Protein AF-A0A8H7HMQ0-F1 (afdb_monomer)

Sequence (942 aa):
MRFLNAALCATAIYTVPTLGSVIRTPSQYTGTKIIRIPTGGQVQTDQLLNMIDTLGIPTWTDVHIPYSHMDVQVSKDCLSEFRNGLRKINPELNSQLTVIHEDLAVSLAKEAEGMNTLYRRGPEGLANDEWFNSYHVYTDHLQFLQDLASTFPNNAKVVTSDNSYEGRPITGINIYGSSGSGAKPAVIFHGTVHAREWISTMVTEQIAYSLLSNYTTSPTIKSYVDKYDFYIFPVVNPDGFVYTQSDPDNRFLRKNRQPPPSNSSCYGRDINRNWEWQWGTGGSSPDPCEEDYHGISAGDSPEFKGLSVFLDARANSDAGTILYMDFHAKGLLFMSPYGYSNTEIAPDRAEHRKMEQGFAAAFKAPYNNTLTIGPIYQTIYQASGTSVDYAYGHSNIKYSFAIELRGVMSLSGFILPPHEIRPSGIEVYEGRSTRKSVKARPLDGAQLTGLAKLKTRYAYRRSFVNTNYAWINQCDKAYSIFRTGVGAKLIWKDLSGLLMSTSCSGSPWSAHNLQIDTPAYKRPSSNCANKKGAKVSSPPLPRHYHSSSIKADSAGDIFVFGGRIEYQLKNDTWAIRLSRNSDIRLKPKESSTSLRATARLLDATGKVPSPRWGHASALAGKRLIVWGGNTSLGREFKDTSQASTVTHVWANLDVQPAPYARSRHAVCMCGNKFVVFGGWDGGLYFSNDMWSFDLDLLAQGIPKWERIEVAQGSRSPPKRGGHGMVSYENKLYMFGGNDDFGKFGDTWCFDMATRVWTELKPASPTPSRRSQHALSLVGDEVYMFGGHGDNGRLGDTWSFGMSDQTWRILSDTKSQPSPREKHTVASVGDLMVIFGGRGDDWDQTGKMTLVHVLDTKLVRIDPLNNKEAAVGHPPILNTGQLYSRSTKDLPTGEEIQRPERPISAAFSKDTNSPSFHKHGIDGSMSSELGVKYSKTYQVRSP

Nearest PDB structures (foldseek):
  6f75-assembly1_A  TM=8.905E-01  e=6.698E-25  Thermoactinomyces vulgaris
  6f79-assembly1_A  TM=8.674E-01  e=3.213E-25  Thermoactinomyces vulgaris
  8qvo-assembly1_A  TM=8.662E-01  e=5.722E-25  Thermoactinomyces vulgaris
  2c1c-assembly2_B  TM=9.142E-01  e=1.643E-23  Helicoverpa zea
  7aqp-assembly1_A  TM=8.600E-01  e=4.889E-25  Thermoactinomyces vulgaris

Radius of gyration: 36.23 Å; Cα contacts (8 Å, |Δi|>4): 1878; chains: 1; bounding box: 106×125×103 Å

Secondary structure (DSSP, 8-state):
--------------------------GGGTT-EEEEEE--SHHHHHHHHHHHHHTTPPBS-S---TTSEEEEEE-TTTHHHHHHHHHHH-TTHHHH-EEEES-HHHHHHHHTGGGGS-----GGG---GGGGGS---HHHHHHHHHHHHHHSTTTEEEEEEEE-TTS-EEEEEEE--TT-TTSS-EEEEEE-SSTT-THHHHHHHHHHHHHHHTTTT-HHHHHHHTT-EEEEES-S-HHHHHHHHH-TT-TT--S--PPPPTT-------GGG--STTTTSSSSBS-TTSTTB--SSTT-SHHHHHHHHHHHHHHTSTT-EEEEEEEE-SSSEEEES-SS-SS---TTHHHHHHHHHHHHHHHHHHH----EEEEHHHHT----S-HHHHHHHTS--SEEEEEE-S-SSSTTTT---GGGHHHHHHHHHHHT--TTS-------S-------------------------------SSSSSS-------------TTS-SS------SEEEEEEEE-----PPPPS--S--PPPPPPP-S-S-BS-EE-SB--TT-EEEEEEEEETTEEEEEEEEEEEEEGGGS---S------EEEEEEEE--EESPPPS-BS-EEEEETTEEEEE--B-TTSPBP--EEEEETTT-EEEE---SS-PPP-BS-EEEEETTEEEEE--B-SSS-B---EEEEEHHHHHTT---EEE-PPPTTPPPPPS-BS-EEEEETTEEEEE--B-SS-B---EEEEETTTTEEEEE-PPSS-PPS-BS-EEEEETTEEEEEEEEETTEEEEEEEEEETTT--EEEEPP-TTPPPSEEEEEEEEETTEEEEEEEEETTTTSTTGGGEEEEEEGGG----TTHHHHTTSPPPPS------------------------------------------------------------------

pLDDT: mean 74.84, std 26.29, range [21.14, 98.75]

Solvent-accessible surface area (backbone atoms only — not comparable to full-atom values): 53943 Å² total; per-residue (Å²): 134,89,78,92,76,90,77,85,81,77,79,76,77,76,76,70,80,85,68,80,68,71,77,60,67,25,73,87,31,54,56,14,24,32,37,34,39,70,23,38,55,61,71,50,30,54,53,49,49,55,52,33,61,73,68,69,45,50,70,76,50,96,65,86,46,60,70,47,45,42,34,32,49,40,40,57,84,48,44,65,58,52,56,50,51,38,41,72,78,38,72,64,48,72,83,62,52,39,67,49,28,80,33,39,22,62,54,51,47,61,44,46,53,42,45,71,47,79,83,78,60,33,84,96,60,26,60,54,78,73,62,52,60,40,48,70,48,70,72,50,55,56,48,44,48,49,22,43,18,66,69,34,65,85,35,30,41,71,43,67,55,39,43,32,75,90,65,49,70,30,43,28,40,37,36,23,23,92,79,46,80,74,66,31,31,25,36,40,38,39,10,15,52,40,18,30,21,57,65,18,28,55,29,48,46,45,49,55,51,52,51,58,78,29,36,88,78,30,73,69,44,29,57,46,35,58,56,26,21,37,36,40,25,28,41,50,21,55,56,14,33,44,42,27,66,73,35,56,90,36,43,74,40,42,26,38,70,41,76,39,57,97,90,54,84,34,58,22,31,17,54,64,17,16,28,61,46,63,41,74,73,34,61,47,37,87,48,50,76,47,77,44,6,23,52,96,42,66,45,68,47,47,42,47,50,20,49,50,54,46,50,40,57,42,33,74,35,98,45,24,40,54,37,39,37,45,36,39,49,58,55,33,32,36,27,32,53,32,20,57,40,88,83,62,72,50,93,58,45,76,56,52,52,53,50,41,54,38,26,36,54,32,26,19,66,81,77,68,52,72,51,52,67,41,31,28,20,87,64,77,47,52,31,8,2,23,62,42,40,23,38,35,75,70,48,61,18,83,43,27,28,40,36,22,36,76,24,76,84,50,71,40,46,70,60,62,54,35,78,52,43,48,59,53,25,50,24,53,58,42,16,68,64,54,83,84,82,74,84,76,75,80,85,74,94,80,80,90,80,80,92,75,81,87,85,84,85,89,84,86,86,88,86,90,81,90,86,80,92,88,82,84,88,70,100,73,80,90,81,78,89,86,79,84,82,90,81,81,88,82,84,84,93,81,65,89,83,79,80,86,85,80,79,85,80,73,60,36,36,41,73,31,67,59,40,74,60,74,81,86,77,77,79,78,76,92,77,80,90,88,74,85,79,79,84,81,81,75,72,87,47,52,28,26,33,36,24,42,20,40,50,34,47,98,86,42,38,29,44,34,41,36,6,31,44,92,92,44,62,31,54,58,39,35,37,37,33,71,43,50,58,89,80,51,99,64,84,96,80,76,98,54,88,57,72,43,38,36,35,30,76,49,77,72,37,76,53,62,66,74,41,23,29,30,28,31,33,37,62,56,89,62,30,41,38,38,41,40,5,29,36,97,71,64,50,50,34,60,54,43,32,38,27,33,72,82,75,32,41,23,41,66,65,78,52,80,67,59,72,77,41,24,21,32,35,28,48,33,60,47,83,64,27,45,34,39,41,37,6,29,48,79,73,93,45,53,31,60,59,37,34,32,36,41,49,65,39,39,74,73,72,54,62,49,52,43,75,57,72,67,33,88,90,50,60,73,73,75,46,23,22,26,29,29,44,45,53,58,81,66,29,39,41,35,42,39,4,29,52,98,87,49,61,30,53,55,37,38,36,35,34,70,86,72,31,38,46,43,78,53,82,52,60,78,59,66,71,74,36,23,22,31,30,29,44,30,65,44,89,68,32,37,37,36,45,38,3,36,40,92,92,42,65,28,50,60,38,38,37,32,36,68,89,78,54,36,45,42,78,55,77,96,48,71,59,60,67,67,29,23,24,35,34,41,34,25,21,53,77,63,29,44,37,36,40,47,24,56,38,82,52,71,87,43,88,75,65,45,40,37,37,33,37,36,38,56,88,59,59,73,84,62,84,68,58,71,66,51,81,82,55,81,84,84,83,93,84,84,89,83,85,85,87,86,84,84,92,81,90,83,88,88,88,82,91,82,84,84,83,83,89,83,93,84,88,87,86,90,86,87,84,85,88,84,90,84,90,88,88,88,88,88,90,84,85,90,84,86,85,88,83,88,86,86,84,87,84,80,92,78,80,135

Structure (mmCIF, N/CA/C/O backbone):
data_AF-A0A8H7HMQ0-F1
#
_entry.id   AF-A0A8H7HMQ0-F1
#
loop_
_atom_site.group_PDB
_atom_site.id
_atom_site.type_symbol
_atom_site.label_atom_id
_atom_site.label_alt_id
_atom_site.label_comp_id
_atom_site.label_asym_id
_atom_site.label_entity_id
_atom_site.label_seq_id
_atom_site.pdbx_PDB_ins_code
_atom_site.Cartn_x
_atom_site.Cartn_y
_atom_site.Cartn_z
_atom_site.occupancy
_atom_site.B_iso_or_equiv
_atom_site.auth_seq_id
_atom_site.auth_comp_id
_atom_site.auth_asym_id
_atom_site.auth_atom_id
_atom_site.pdbx_PDB_model_num
ATOM 1 N N . MET A 1 1 ? 41.394 -40.317 -41.279 1.00 34.22 1 MET A N 1
ATOM 2 C CA . MET A 1 1 ? 39.971 -39.926 -41.169 1.00 34.22 1 MET A CA 1
ATOM 3 C C . MET A 1 1 ? 39.272 -40.896 -40.229 1.00 34.22 1 MET A C 1
ATOM 5 O O . MET A 1 1 ? 39.436 -42.087 -40.429 1.00 34.22 1 MET A O 1
ATOM 9 N N . ARG A 1 2 ? 38.522 -40.358 -39.255 1.00 33.12 2 ARG A N 1
ATOM 10 C CA . ARG A 1 2 ? 37.438 -40.981 -38.465 1.00 33.12 2 ARG A CA 1
ATOM 11 C C . ARG A 1 2 ? 37.736 -42.318 -37.762 1.00 33.12 2 ARG A C 1
ATOM 13 O O . ARG A 1 2 ? 37.603 -43.374 -38.360 1.00 33.12 2 ARG A O 1
ATOM 20 N N . PHE A 1 3 ? 37.975 -42.248 -36.452 1.00 24.20 3 PHE A N 1
ATOM 21 C CA . PHE A 1 3 ? 37.688 -43.350 -35.534 1.00 24.20 3 PHE A CA 1
ATOM 22 C C . PHE A 1 3 ? 36.674 -42.882 -34.488 1.00 24.20 3 PHE A C 1
ATOM 24 O O . PHE A 1 3 ? 36.915 -41.909 -33.776 1.00 24.20 3 PHE A O 1
ATOM 31 N N . LEU A 1 4 ? 35.531 -43.575 -34.448 1.00 31.23 4 LEU A N 1
ATOM 32 C CA . LEU A 1 4 ? 34.653 -43.628 -33.287 1.00 31.23 4 LEU A CA 1
ATOM 33 C C . LEU A 1 4 ? 35.453 -44.203 -32.116 1.00 31.23 4 LEU A C 1
ATOM 35 O O . LEU A 1 4 ? 36.065 -45.257 -32.267 1.00 31.23 4 LEU A O 1
ATOM 39 N N . ASN A 1 5 ? 35.382 -43.561 -30.954 1.00 27.08 5 ASN A N 1
ATOM 40 C CA . ASN A 1 5 ? 35.508 -44.256 -29.683 1.00 27.08 5 ASN A CA 1
ATOM 41 C C . ASN A 1 5 ? 34.642 -43.578 -28.624 1.00 27.08 5 ASN A C 1
ATOM 43 O O . ASN A 1 5 ? 34.482 -42.359 -28.597 1.00 27.08 5 ASN A O 1
ATOM 47 N N . ALA A 1 6 ? 34.039 -44.444 -27.820 1.00 28.39 6 ALA A N 1
ATOM 48 C CA . ALA A 1 6 ? 33.021 -44.189 -26.825 1.00 28.39 6 ALA A CA 1
ATOM 49 C C . ALA A 1 6 ? 33.441 -43.153 -25.772 1.00 28.39 6 ALA A C 1
ATOM 51 O O . ALA A 1 6 ? 34.516 -43.254 -25.185 1.00 28.39 6 ALA A O 1
ATOM 52 N N . ALA A 1 7 ? 32.540 -42.217 -25.475 1.00 25.39 7 ALA A N 1
ATOM 53 C CA . ALA A 1 7 ? 32.564 -41.452 -24.238 1.00 25.39 7 ALA A CA 1
ATOM 54 C C . ALA A 1 7 ? 31.470 -42.011 -23.321 1.00 25.39 7 ALA A C 1
ATOM 56 O O . ALA A 1 7 ? 30.291 -42.015 -23.675 1.00 25.39 7 ALA A O 1
ATOM 57 N N . LEU A 1 8 ? 31.886 -42.521 -22.160 1.00 24.23 8 LEU A N 1
ATOM 58 C CA . LEU A 1 8 ? 31.002 -42.887 -21.062 1.00 24.23 8 LEU A CA 1
ATOM 59 C C . LEU A 1 8 ? 30.162 -41.665 -20.658 1.00 24.23 8 LEU A C 1
ATOM 61 O O . LEU A 1 8 ? 30.689 -40.707 -20.096 1.00 24.23 8 LEU A O 1
ATOM 65 N N . CYS A 1 9 ? 28.849 -41.722 -20.876 1.00 24.59 9 CYS A N 1
ATOM 66 C CA . CYS A 1 9 ? 27.910 -40.897 -20.125 1.00 24.59 9 CYS A CA 1
ATOM 67 C C . CYS A 1 9 ? 27.819 -41.466 -18.708 1.00 24.59 9 CYS A C 1
ATOM 69 O O . CYS A 1 9 ? 27.057 -42.394 -18.444 1.00 24.59 9 CYS A O 1
ATOM 71 N N . ALA A 1 10 ? 28.610 -40.912 -17.792 1.00 24.61 10 ALA A N 1
ATOM 72 C CA . ALA A 1 10 ? 28.327 -41.025 -16.373 1.00 24.61 10 ALA A CA 1
ATOM 73 C C . ALA A 1 10 ? 27.024 -40.260 -16.101 1.00 24.61 10 ALA A C 1
ATOM 75 O O . ALA A 1 10 ? 27.007 -39.034 -16.007 1.00 24.61 10 ALA A O 1
ATOM 76 N N . THR A 1 11 ? 25.915 -40.989 -16.006 1.00 25.70 11 THR A N 1
ATOM 77 C CA . THR A 1 11 ? 24.700 -40.517 -15.346 1.00 25.70 11 THR A CA 1
ATOM 78 C C . THR A 1 11 ? 25.031 -40.298 -13.874 1.00 25.70 11 THR A C 1
ATOM 80 O O . THR A 1 11 ? 24.868 -41.194 -13.046 1.00 25.70 11 THR A O 1
ATOM 83 N N . ALA A 1 12 ? 25.540 -39.112 -13.547 1.00 23.89 12 ALA A N 1
ATOM 84 C CA . ALA A 1 12 ? 25.489 -38.603 -12.191 1.00 23.89 12 ALA A CA 1
ATOM 85 C C . ALA A 1 12 ? 24.010 -38.367 -11.882 1.00 23.89 12 ALA A C 1
ATOM 87 O O . ALA A 1 12 ? 23.417 -37.366 -12.282 1.00 23.89 12 ALA A O 1
ATOM 88 N N . ILE A 1 13 ? 23.394 -39.347 -11.225 1.00 26.03 13 ILE A N 1
ATOM 89 C CA . ILE A 1 13 ? 22.149 -39.147 -10.500 1.00 26.03 13 ILE A CA 1
ATOM 90 C C . ILE A 1 13 ? 22.490 -38.098 -9.443 1.00 26.03 13 ILE A C 1
ATOM 92 O O . ILE A 1 13 ? 23.043 -38.418 -8.393 1.00 26.03 13 ILE A O 1
ATOM 96 N N . TYR A 1 14 ? 22.222 -36.829 -9.748 1.00 23.81 14 TYR A N 1
ATOM 97 C CA . TYR A 1 14 ? 22.119 -35.802 -8.729 1.00 23.81 14 TYR A CA 1
ATOM 98 C C . TYR A 1 14 ? 20.908 -36.180 -7.884 1.00 23.81 14 TYR A C 1
ATOM 100 O O . TYR A 1 14 ? 19.772 -35.813 -8.179 1.00 23.81 14 TYR A O 1
ATOM 108 N N . THR A 1 15 ? 21.142 -36.963 -6.836 1.00 22.69 15 THR A N 1
ATOM 109 C CA . THR A 1 15 ? 20.262 -36.968 -5.677 1.00 22.69 15 THR A CA 1
ATOM 110 C C . THR A 1 15 ? 20.334 -35.562 -5.101 1.00 22.69 15 THR A C 1
ATOM 112 O O . THR A 1 15 ? 21.220 -35.251 -4.306 1.00 22.69 15 THR A O 1
ATOM 115 N N . VAL A 1 16 ? 19.447 -34.684 -5.569 1.00 26.67 16 VAL A N 1
ATOM 116 C CA . VAL A 1 16 ? 19.147 -33.429 -4.888 1.00 26.67 16 VAL A CA 1
ATOM 117 C C . VAL A 1 16 ? 18.698 -33.844 -3.490 1.00 26.67 16 VAL A C 1
ATOM 119 O O . VAL A 1 16 ? 17.720 -34.591 -3.380 1.00 26.67 16 VAL A O 1
ATOM 122 N N . PRO A 1 17 ? 19.394 -33.448 -2.414 1.00 25.19 17 PRO A N 1
ATOM 123 C CA . PRO A 1 17 ? 18.838 -33.633 -1.094 1.00 25.19 17 PRO A CA 1
ATOM 124 C C . PRO A 1 17 ? 17.584 -32.765 -1.067 1.00 25.19 17 PRO A C 1
ATOM 126 O O . PRO A 1 17 ? 17.675 -31.539 -1.062 1.00 25.19 17 PRO A O 1
ATOM 129 N N . THR A 1 18 ? 16.404 -33.382 -1.073 1.00 32.31 18 THR A N 1
ATOM 130 C CA . THR A 1 18 ? 15.164 -32.725 -0.661 1.00 32.31 18 THR A CA 1
ATOM 131 C C . THR A 1 18 ? 15.255 -32.488 0.843 1.00 32.31 18 THR A C 1
ATOM 133 O O . THR A 1 18 ? 14.614 -33.162 1.646 1.00 32.31 18 THR A O 1
ATOM 136 N N . LEU A 1 19 ? 16.117 -31.557 1.240 1.00 33.91 19 LEU A N 1
ATOM 137 C CA . LEU A 1 19 ? 15.997 -30.869 2.506 1.00 33.91 19 LEU A CA 1
ATOM 138 C C . LEU A 1 19 ? 14.960 -29.785 2.255 1.00 33.91 19 LEU A C 1
ATOM 140 O O . LEU A 1 19 ? 15.285 -28.711 1.761 1.00 33.91 19 LEU A O 1
ATOM 144 N N . GLY A 1 20 ? 13.700 -30.088 2.567 1.00 32.62 20 GLY A N 1
ATOM 145 C CA . GLY A 1 20 ? 12.748 -29.031 2.873 1.00 32.62 20 GLY A CA 1
ATOM 146 C C . GLY A 1 20 ? 13.350 -28.229 4.020 1.00 32.62 20 GLY A C 1
ATOM 147 O O . GLY A 1 20 ? 13.344 -28.682 5.166 1.00 32.62 20 GLY A O 1
ATOM 148 N N . SER A 1 21 ? 13.974 -27.096 3.701 1.00 37.66 21 SER A N 1
ATOM 149 C CA . SER A 1 21 ? 14.486 -26.177 4.701 1.00 37.66 21 SER A CA 1
ATOM 150 C C . SER A 1 21 ? 13.273 -25.578 5.387 1.00 37.66 21 SER A C 1
ATOM 152 O O . SER A 1 21 ? 12.648 -24.655 4.876 1.00 37.66 21 SER A O 1
ATOM 154 N N . VAL A 1 22 ? 12.909 -26.136 6.538 1.00 41.00 22 VAL A N 1
ATOM 155 C CA . VAL A 1 22 ? 12.040 -25.441 7.481 1.00 41.00 22 VAL A CA 1
ATOM 156 C C . VAL A 1 22 ? 12.747 -24.126 7.782 1.00 41.00 22 VAL A C 1
ATOM 158 O O . VAL A 1 22 ? 13.817 -24.151 8.400 1.00 41.00 22 VAL A O 1
ATOM 161 N N . ILE A 1 23 ? 12.199 -23.003 7.312 1.00 47.91 23 ILE A N 1
ATOM 162 C CA . ILE A 1 23 ? 12.703 -21.682 7.689 1.00 47.91 23 ILE A CA 1
ATOM 163 C C . ILE A 1 23 ? 12.546 -21.606 9.205 1.00 47.91 23 ILE A C 1
ATOM 165 O O . ILE A 1 23 ? 11.438 -21.540 9.740 1.00 47.91 23 ILE A O 1
ATOM 169 N N . ARG A 1 24 ? 13.669 -21.738 9.915 1.00 48.53 24 ARG A N 1
ATOM 170 C CA . ARG A 1 24 ? 13.693 -21.663 11.372 1.00 48.53 24 ARG A CA 1
ATOM 171 C C . ARG A 1 24 ? 13.372 -20.229 11.759 1.00 48.53 24 ARG A C 1
ATOM 173 O O . ARG A 1 24 ? 13.929 -19.298 11.184 1.00 48.53 24 ARG A O 1
ATOM 180 N N . THR A 1 25 ? 12.504 -20.051 12.750 1.00 52.12 25 THR A N 1
ATOM 181 C CA . THR A 1 25 ? 12.279 -18.745 13.371 1.00 52.12 25 THR A CA 1
ATOM 182 C C . THR A 1 25 ? 13.637 -18.189 13.808 1.00 52.12 25 THR A C 1
ATOM 184 O O . THR A 1 25 ? 14.326 -18.879 14.567 1.00 52.12 25 THR A O 1
ATOM 187 N N . PRO A 1 26 ? 14.056 -16.997 13.349 1.00 57.34 26 PRO A N 1
ATOM 188 C CA . PRO A 1 26 ? 15.367 -16.470 13.703 1.00 57.34 26 PRO A CA 1
ATOM 189 C C . PRO A 1 26 ? 15.448 -16.235 15.207 1.00 57.34 26 PRO A C 1
ATOM 191 O O . PRO A 1 26 ? 14.789 -15.340 15.747 1.00 57.34 26 PRO A O 1
ATOM 194 N N . SER A 1 27 ? 16.228 -17.053 15.914 1.00 62.81 27 SER A N 1
ATOM 195 C CA . SER A 1 27 ? 16.289 -16.986 17.375 1.00 62.81 27 SER A CA 1
ATOM 196 C C . SER A 1 27 ? 16.780 -15.622 17.857 1.00 62.81 27 SER A C 1
ATOM 198 O O . SER A 1 27 ? 16.290 -15.143 18.879 1.00 62.81 27 SER A O 1
ATOM 200 N N . GLN A 1 28 ? 17.658 -14.952 17.098 1.00 70.50 28 GLN A N 1
ATOM 201 C CA . GLN A 1 28 ? 18.218 -13.650 17.474 1.00 70.50 28 GLN A CA 1
ATOM 202 C C . GLN A 1 28 ? 17.205 -12.492 17.434 1.00 70.50 28 GLN A C 1
ATOM 204 O O . GLN A 1 28 ? 17.373 -11.487 18.122 1.00 70.50 28 GLN A O 1
ATOM 209 N N . TYR A 1 29 ? 16.139 -12.607 16.634 1.00 79.50 29 TYR A N 1
ATOM 210 C CA . TYR A 1 29 ? 15.118 -11.561 16.519 1.00 79.50 29 TYR A CA 1
ATOM 211 C C . TYR A 1 29 ? 13.955 -11.760 17.500 1.00 79.50 29 TYR A C 1
ATOM 213 O O . TYR A 1 29 ? 13.035 -10.940 17.536 1.00 79.50 29 TYR A O 1
ATOM 221 N N . THR A 1 30 ? 13.993 -12.821 18.312 1.00 83.88 30 THR A N 1
ATOM 222 C CA . THR A 1 30 ? 12.937 -13.136 19.282 1.00 83.88 30 THR A CA 1
ATOM 223 C C . THR A 1 30 ? 12.820 -12.023 20.320 1.00 83.88 30 THR A C 1
ATOM 225 O O . THR A 1 30 ? 13.771 -11.715 21.040 1.00 83.88 30 THR A O 1
ATOM 228 N N . GLY A 1 31 ? 11.642 -11.406 20.417 1.00 84.56 31 GLY A N 1
ATOM 229 C CA . GLY A 1 31 ? 11.401 -10.264 21.301 1.00 84.56 31 GLY A CA 1
ATOM 230 C C . GLY A 1 31 ? 12.084 -8.955 20.877 1.00 84.56 31 GLY A C 1
ATOM 231 O O . GLY A 1 31 ? 11.975 -7.967 21.608 1.00 84.56 31 GLY A O 1
ATOM 232 N N . THR A 1 32 ? 12.760 -8.921 19.723 1.00 88.00 32 THR A N 1
ATOM 233 C CA . THR A 1 32 ? 13.315 -7.694 19.136 1.00 88.00 32 THR A CA 1
ATOM 234 C C . THR A 1 32 ? 12.189 -6.841 18.570 1.00 88.00 32 THR A C 1
ATOM 236 O O . THR A 1 32 ? 11.310 -7.334 17.861 1.00 88.00 32 THR A O 1
ATOM 239 N N . LYS A 1 33 ? 12.219 -5.545 18.881 1.00 90.06 33 LYS A N 1
ATOM 240 C CA . LYS A 1 33 ? 11.223 -4.567 18.453 1.00 90.06 33 LYS A CA 1
ATOM 241 C C . LYS A 1 33 ? 11.795 -3.645 17.401 1.00 90.06 33 LYS A C 1
ATOM 243 O O . LYS A 1 33 ? 12.885 -3.118 17.587 1.00 90.06 33 LYS A O 1
ATOM 248 N N . ILE A 1 34 ? 11.013 -3.350 16.371 1.00 86.06 34 ILE A N 1
ATOM 249 C CA . ILE A 1 34 ? 11.280 -2.169 15.546 1.00 86.06 34 ILE A CA 1
ATOM 250 C C . ILE A 1 34 ? 10.460 -1.022 16.117 1.00 86.06 34 ILE A C 1
ATOM 252 O O . ILE A 1 34 ? 9.240 -1.134 16.251 1.00 86.06 34 ILE A O 1
ATOM 256 N N . ILE A 1 35 ? 11.123 0.060 16.511 1.00 86.88 35 ILE A N 1
ATOM 257 C CA . ILE A 1 35 ? 10.513 1.194 17.201 1.00 86.88 35 ILE A CA 1
ATOM 258 C C . ILE A 1 35 ? 10.805 2.465 16.419 1.00 86.88 35 ILE A C 1
ATOM 260 O O . ILE A 1 35 ? 11.952 2.801 16.166 1.00 86.88 35 ILE A O 1
ATOM 264 N N . ARG A 1 36 ? 9.752 3.206 16.103 1.00 87.00 36 ARG A N 1
ATOM 265 C CA . ARG A 1 36 ? 9.817 4.547 15.543 1.00 87.00 36 ARG A CA 1
ATOM 266 C C . ARG A 1 36 ? 9.815 5.594 16.647 1.00 87.00 36 ARG A C 1
ATOM 268 O O . ARG A 1 36 ? 8.894 5.644 17.471 1.00 87.00 36 ARG A O 1
ATOM 275 N N . ILE A 1 37 ? 10.835 6.441 16.627 1.00 88.81 37 ILE A N 1
ATOM 276 C CA . ILE A 1 37 ? 11.082 7.533 17.566 1.00 88.81 37 ILE A CA 1
ATOM 277 C C . ILE A 1 37 ? 10.891 8.862 16.824 1.00 88.81 37 ILE A C 1
ATOM 279 O O . ILE A 1 37 ? 11.481 9.036 15.759 1.00 88.81 37 ILE A O 1
ATOM 283 N N . PRO A 1 38 ? 10.112 9.823 17.344 1.00 85.94 38 PRO A N 1
ATOM 284 C CA . PRO A 1 38 ? 10.069 11.168 16.775 1.00 85.94 38 PRO A CA 1
ATOM 285 C C . PRO A 1 38 ? 11.390 11.908 17.039 1.00 85.94 38 PRO A C 1
ATOM 287 O O . PRO A 1 38 ? 11.837 12.006 18.182 1.00 85.94 38 PRO A O 1
ATOM 290 N N . THR A 1 39 ? 12.006 12.460 15.992 1.00 76.56 39 THR A N 1
ATOM 291 C CA . THR A 1 39 ? 13.347 13.072 16.072 1.00 76.56 39 THR A CA 1
ATOM 292 C C . THR A 1 39 ? 13.342 14.440 16.755 1.00 76.56 39 THR A C 1
ATOM 294 O O . THR A 1 39 ? 14.289 14.772 17.461 1.00 76.56 39 THR A O 1
ATOM 297 N N . GLY A 1 40 ? 12.243 15.202 16.659 1.00 83.94 40 GLY A N 1
ATOM 298 C CA . GLY A 1 40 ? 12.153 16.561 17.216 1.00 83.94 40 GLY A CA 1
ATOM 299 C C . GLY A 1 40 ? 13.119 17.535 16.528 1.00 83.94 40 GLY A C 1
ATOM 300 O O . GLY A 1 40 ? 13.543 17.288 15.411 1.00 83.94 40 GLY A O 1
ATOM 301 N N . GLY A 1 41 ? 13.470 18.661 17.155 1.00 77.56 41 GLY A N 1
ATOM 302 C CA . GLY A 1 41 ? 14.451 19.591 16.566 1.00 77.56 41 GLY A CA 1
ATOM 303 C C . GLY A 1 41 ? 15.853 18.978 16.413 1.00 77.56 41 GLY A C 1
ATOM 304 O O . GLY A 1 41 ? 16.124 17.906 16.954 1.00 77.56 41 GLY A O 1
ATOM 305 N N . GLN A 1 42 ? 16.762 19.679 15.721 1.00 77.06 42 GLN A N 1
ATOM 306 C CA . GLN A 1 42 ? 18.119 19.185 15.423 1.00 77.06 42 GLN A CA 1
ATOM 307 C C . GLN A 1 42 ? 18.854 18.673 16.672 1.00 77.06 42 GLN A C 1
ATOM 309 O O . GLN A 1 42 ? 19.323 17.547 16.683 1.00 77.06 42 GLN A O 1
ATOM 314 N N . VAL A 1 43 ? 18.836 19.438 17.768 1.00 86.81 43 VAL A N 1
ATOM 315 C CA . VAL A 1 43 ? 19.502 19.054 19.027 1.00 86.81 43 VAL A CA 1
ATOM 316 C C . VAL A 1 43 ? 18.989 17.718 19.579 1.00 86.81 43 VAL A C 1
ATOM 318 O O . VAL A 1 43 ? 19.781 16.890 20.013 1.00 86.81 43 VAL A O 1
ATOM 321 N N . GLN A 1 44 ? 17.671 17.484 19.552 1.00 90.50 44 GLN A N 1
ATOM 322 C CA . GLN A 1 44 ? 17.106 16.211 20.012 1.00 90.50 44 GLN A CA 1
ATOM 323 C C . GLN A 1 44 ? 17.477 15.075 19.050 1.00 90.50 44 GLN A C 1
ATOM 325 O O . GLN A 1 44 ? 17.749 13.964 19.496 1.00 90.50 44 GLN A O 1
ATOM 330 N N . THR A 1 45 ? 17.517 15.364 17.747 1.00 79.06 45 THR A N 1
ATOM 331 C CA . THR A 1 45 ? 17.925 14.406 16.711 1.00 79.06 45 THR A CA 1
ATOM 332 C C . THR A 1 45 ? 19.363 13.944 16.950 1.00 79.06 45 THR A C 1
ATOM 334 O O . THR A 1 45 ? 19.597 12.743 17.040 1.00 79.06 45 THR A O 1
ATOM 337 N N . ASP A 1 46 ? 20.295 14.871 17.177 1.00 83.00 46 ASP A N 1
ATOM 338 C CA . ASP A 1 46 ? 21.708 14.565 17.442 1.00 83.00 46 ASP A CA 1
ATOM 339 C C . ASP A 1 46 ? 21.887 13.781 18.756 1.00 83.00 46 ASP A C 1
ATOM 341 O O . ASP A 1 46 ? 22.655 12.823 18.828 1.00 83.00 46 ASP A O 1
ATOM 345 N N . GLN A 1 47 ? 21.133 14.142 19.802 1.00 91.81 47 GLN A N 1
ATOM 346 C CA . GLN A 1 47 ? 21.134 13.413 21.076 1.00 91.81 47 GLN A CA 1
ATOM 347 C C . GLN A 1 47 ? 20.615 11.978 20.934 1.00 91.81 47 GLN A C 1
ATOM 349 O O . GLN A 1 47 ? 21.136 11.071 21.587 1.00 91.81 47 GLN A O 1
ATOM 354 N N . LEU A 1 48 ? 19.587 11.771 20.106 1.00 91.31 48 LEU A N 1
ATOM 355 C CA . LEU A 1 48 ? 19.050 10.447 19.806 1.00 91.31 48 LEU A CA 1
ATOM 356 C C . LEU A 1 48 ? 20.066 9.599 19.044 1.00 91.31 48 LEU A C 1
ATOM 358 O O . LEU A 1 48 ? 20.271 8.454 19.435 1.00 91.31 48 LEU A O 1
ATOM 362 N N . LEU A 1 49 ? 20.720 10.160 18.022 1.00 85.75 49 LEU A N 1
ATOM 363 C CA . LEU A 1 49 ? 21.760 9.467 17.255 1.00 85.75 49 LEU A CA 1
ATOM 364 C C . LEU A 1 49 ? 22.910 9.029 18.155 1.00 85.75 49 LEU A C 1
ATOM 366 O O . LEU A 1 49 ? 23.192 7.842 18.250 1.00 85.75 49 LEU A O 1
ATOM 370 N N . ASN A 1 50 ? 23.456 9.951 18.948 1.00 86.88 50 ASN A N 1
ATOM 371 C CA . ASN A 1 50 ? 24.529 9.623 19.882 1.00 86.88 50 ASN A CA 1
ATOM 372 C C . ASN A 1 50 ? 24.122 8.531 20.892 1.00 86.88 50 ASN A C 1
ATOM 374 O O . ASN A 1 50 ? 24.923 7.665 21.237 1.00 86.88 50 ASN A O 1
ATOM 378 N N . MET A 1 51 ? 22.874 8.547 21.378 1.00 93.00 51 MET A N 1
ATOM 379 C CA . MET A 1 51 ? 22.357 7.493 22.260 1.00 93.00 51 MET A CA 1
ATOM 380 C C . MET A 1 51 ? 22.262 6.141 21.542 1.00 93.00 51 MET A C 1
ATOM 382 O O . MET A 1 51 ? 22.621 5.125 22.131 1.00 93.00 51 MET A O 1
ATOM 386 N N . ILE A 1 52 ? 21.752 6.122 20.312 1.00 88.44 52 ILE A N 1
ATOM 387 C CA . ILE A 1 52 ? 21.601 4.914 19.491 1.00 88.44 52 ILE A CA 1
ATOM 388 C C . ILE A 1 52 ? 22.967 4.299 19.195 1.00 88.44 52 ILE A C 1
ATOM 390 O O . ILE A 1 52 ? 23.145 3.108 19.449 1.00 88.44 52 ILE A O 1
ATOM 394 N N . ASP A 1 53 ? 23.930 5.121 18.779 1.00 82.25 53 ASP A N 1
ATOM 395 C CA . ASP A 1 53 ? 25.304 4.705 18.493 1.00 82.25 53 ASP A CA 1
ATOM 396 C C . ASP A 1 53 ? 25.980 4.145 19.748 1.00 82.25 53 ASP A C 1
ATOM 398 O O . ASP A 1 53 ? 26.563 3.063 19.724 1.00 82.25 53 ASP A O 1
ATOM 402 N N . THR A 1 54 ? 25.823 4.828 20.889 1.00 83.81 54 THR A N 1
ATOM 403 C CA . THR A 1 54 ? 26.368 4.371 22.181 1.00 83.81 54 THR A CA 1
ATOM 404 C C . THR A 1 54 ? 25.793 3.018 22.605 1.00 83.81 54 THR A C 1
ATOM 406 O O . THR A 1 54 ? 26.495 2.210 23.209 1.00 83.81 54 THR A O 1
ATOM 409 N N . LEU A 1 55 ? 24.511 2.773 22.323 1.00 82.56 55 LEU A N 1
ATOM 410 C CA . LEU A 1 55 ? 23.834 1.518 22.655 1.00 82.56 55 LEU A CA 1
ATOM 411 C C . LEU A 1 55 ? 24.023 0.431 21.583 1.00 82.56 55 LEU A C 1
ATOM 413 O O . LEU A 1 55 ? 23.550 -0.687 21.783 1.00 82.56 55 LEU A O 1
ATOM 417 N N . GLY A 1 56 ? 24.678 0.740 20.458 1.00 81.12 56 GLY A N 1
ATOM 418 C CA . GLY A 1 56 ? 24.848 -0.186 19.337 1.00 81.12 56 GLY A CA 1
ATOM 419 C C . GLY A 1 56 ? 23.520 -0.641 18.727 1.00 81.12 56 GLY A C 1
ATOM 420 O O . GLY A 1 56 ? 23.386 -1.798 18.334 1.00 81.12 56 GLY A O 1
ATOM 421 N N . ILE A 1 57 ? 22.508 0.232 18.707 1.00 83.69 57 ILE A N 1
ATOM 422 C CA . ILE A 1 57 ? 21.171 -0.096 18.200 1.00 83.69 57 ILE A CA 1
ATOM 423 C C . ILE A 1 57 ? 21.140 0.119 16.677 1.00 83.69 57 ILE A C 1
ATOM 425 O O . ILE A 1 57 ? 21.332 1.249 16.235 1.00 83.69 57 ILE A O 1
ATOM 429 N N . PRO A 1 58 ? 20.823 -0.902 15.858 1.00 79.38 58 PRO A N 1
ATOM 430 C CA . PRO A 1 58 ? 20.714 -0.716 14.414 1.00 79.38 58 PRO A CA 1
ATOM 431 C C . PRO A 1 58 ? 19.569 0.234 14.033 1.00 79.38 58 PRO A C 1
ATOM 433 O O . PRO A 1 58 ? 18.457 0.135 14.569 1.00 79.38 58 PRO A O 1
ATOM 436 N N . THR A 1 59 ? 19.813 1.123 13.072 1.00 76.88 59 THR A N 1
ATOM 437 C CA . THR A 1 59 ? 18.807 2.023 12.493 1.00 76.88 59 THR A CA 1
ATOM 438 C C . THR A 1 59 ? 18.221 1.432 11.207 1.00 76.88 59 THR A C 1
ATOM 440 O O . THR A 1 59 ? 18.868 0.705 10.465 1.00 76.88 59 THR A O 1
ATOM 443 N N . TRP A 1 60 ? 16.941 1.708 10.967 1.00 70.25 60 TRP A N 1
ATOM 444 C CA . TRP A 1 60 ? 16.164 1.284 9.791 1.00 70.25 60 TRP A CA 1
ATOM 445 C C . TRP A 1 60 ? 15.735 2.477 8.924 1.00 70.25 60 TRP A C 1
ATOM 447 O O . TRP A 1 60 ? 14.932 2.343 7.998 1.00 70.25 60 TRP A O 1
ATOM 457 N N . THR A 1 61 ? 16.188 3.675 9.281 1.00 66.25 61 THR A N 1
ATOM 458 C CA . THR A 1 61 ? 15.934 4.917 8.556 1.00 66.25 61 THR A CA 1
ATOM 459 C C . THR A 1 61 ? 17.270 5.461 8.090 1.00 66.25 61 THR A C 1
ATOM 461 O O . THR A 1 61 ? 18.082 5.823 8.931 1.00 66.25 61 THR A O 1
ATOM 464 N N . ASP A 1 62 ? 17.458 5.545 6.775 1.00 55.19 62 ASP A N 1
ATOM 465 C CA . ASP A 1 62 ? 18.740 5.930 6.171 1.00 55.19 62 ASP A CA 1
ATOM 466 C C . ASP A 1 62 ? 19.041 7.435 6.314 1.00 55.19 62 ASP A C 1
ATOM 468 O O . ASP A 1 62 ? 20.191 7.856 6.257 1.00 55.19 62 ASP A O 1
ATOM 472 N N . VAL A 1 63 ? 18.007 8.269 6.513 1.00 51.03 63 VAL A N 1
ATOM 473 C CA . VAL A 1 63 ? 18.142 9.730 6.645 1.00 51.03 63 VAL A CA 1
ATOM 474 C C . VAL A 1 63 ? 17.422 10.240 7.891 1.00 51.03 63 VAL A C 1
ATOM 476 O O . VAL A 1 63 ? 16.199 10.138 8.022 1.00 51.03 63 VAL A O 1
ATOM 479 N N . HIS A 1 64 ? 18.172 10.866 8.795 1.00 64.81 64 HIS A N 1
ATOM 480 C CA . HIS A 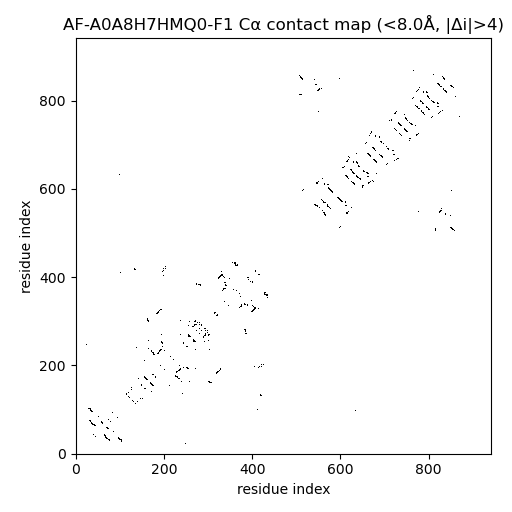1 64 ? 17.654 11.387 10.058 1.00 64.81 64 HIS A CA 1
ATOM 481 C C . HIS A 1 64 ? 17.310 12.873 9.947 1.00 64.81 64 HIS A C 1
ATOM 483 O O . HIS A 1 64 ? 18.158 13.750 10.094 1.00 64.81 64 HIS A O 1
ATOM 489 N N . ILE A 1 65 ? 16.036 13.156 9.677 1.00 55.34 65 ILE A N 1
ATOM 490 C CA . ILE A 1 65 ? 15.541 14.522 9.469 1.00 55.34 65 ILE A CA 1
ATOM 491 C C . ILE A 1 65 ? 14.940 15.059 10.779 1.00 55.34 65 ILE A C 1
ATOM 493 O O . ILE A 1 65 ? 14.096 14.379 11.380 1.00 55.34 65 ILE A O 1
ATOM 497 N N . PRO A 1 66 ? 15.290 16.282 11.221 1.00 59.78 66 PRO A N 1
ATOM 498 C CA . PRO A 1 66 ? 14.582 16.954 12.306 1.00 59.78 66 PRO A CA 1
ATOM 499 C C . PRO A 1 66 ? 13.079 17.091 12.026 1.00 59.78 66 PRO A C 1
ATOM 501 O O . PRO A 1 66 ? 12.648 17.308 10.897 1.00 59.78 66 PRO A O 1
ATOM 504 N N . TYR A 1 67 ? 12.270 16.993 13.076 1.00 58.84 67 TYR A N 1
ATOM 505 C CA . TYR A 1 67 ? 10.805 17.052 13.074 1.00 58.84 67 TYR A CA 1
ATOM 506 C C . TYR A 1 67 ? 10.135 15.940 12.255 1.00 58.84 67 TYR A C 1
ATOM 508 O O . TYR A 1 67 ? 8.967 16.051 11.884 1.00 58.84 67 TYR A O 1
ATOM 516 N N . SER A 1 68 ? 10.864 14.850 12.023 1.00 75.25 68 SER A N 1
ATOM 517 C CA . SER A 1 68 ? 10.388 13.625 11.394 1.00 75.25 68 SER A CA 1
ATOM 518 C C . SER A 1 68 ? 10.454 12.478 12.409 1.00 75.25 68 SER A C 1
ATOM 520 O O . SER A 1 68 ? 9.895 12.569 13.507 1.00 75.25 68 SER A O 1
ATOM 522 N N . HIS A 1 69 ? 11.111 11.381 12.046 1.00 77.38 69 HIS A N 1
ATOM 523 C CA . HIS A 1 69 ? 11.221 10.168 12.828 1.00 77.38 69 HIS A CA 1
ATOM 524 C C . HIS A 1 69 ? 12.481 9.376 12.460 1.00 77.38 69 HIS A C 1
ATOM 526 O O . HIS A 1 69 ? 13.099 9.620 11.426 1.00 77.38 69 HIS A O 1
ATOM 532 N N . MET A 1 70 ? 12.836 8.427 13.321 1.00 77.94 70 MET A N 1
ATOM 533 C CA . MET A 1 70 ? 13.860 7.408 13.101 1.00 77.94 70 MET A CA 1
ATOM 534 C C . MET A 1 70 ? 13.321 6.052 13.558 1.00 77.94 70 MET A C 1
ATOM 536 O O . MET A 1 70 ? 12.714 5.953 14.626 1.00 77.94 70 MET A O 1
ATOM 540 N N . ASP A 1 71 ? 13.527 5.021 12.752 1.00 82.31 71 ASP A N 1
ATOM 541 C CA . ASP A 1 71 ? 13.150 3.644 13.051 1.00 82.31 71 ASP A CA 1
ATOM 542 C C . ASP A 1 71 ? 14.392 2.899 13.548 1.00 82.31 71 ASP A C 1
ATOM 544 O O . ASP A 1 71 ? 15.448 2.975 12.924 1.00 82.31 71 ASP A O 1
ATOM 548 N N . VAL A 1 72 ? 14.284 2.202 14.677 1.00 84.81 72 VAL A N 1
ATOM 549 C CA . VAL A 1 72 ? 15.403 1.508 15.331 1.00 84.81 72 VAL A CA 1
ATOM 550 C C . VAL A 1 72 ? 15.045 0.077 15.712 1.00 84.81 72 VAL A C 1
ATOM 552 O O . VAL A 1 72 ? 13.907 -0.203 16.093 1.00 84.81 72 VAL A O 1
ATOM 555 N N . GLN A 1 73 ? 16.024 -0.821 15.657 1.00 86.69 73 GLN A N 1
ATOM 556 C CA . GLN A 1 73 ? 15.893 -2.232 16.010 1.00 86.69 73 GLN A CA 1
ATOM 557 C C . GLN A 1 73 ? 16.384 -2.491 17.434 1.00 86.69 73 GLN A C 1
ATOM 559 O O . GLN A 1 73 ? 17.561 -2.724 17.686 1.00 86.69 73 GLN A O 1
ATOM 564 N N . VAL A 1 74 ? 15.462 -2.476 18.387 1.00 89.56 74 VAL A N 1
ATOM 565 C CA . VAL A 1 74 ? 15.772 -2.602 19.811 1.00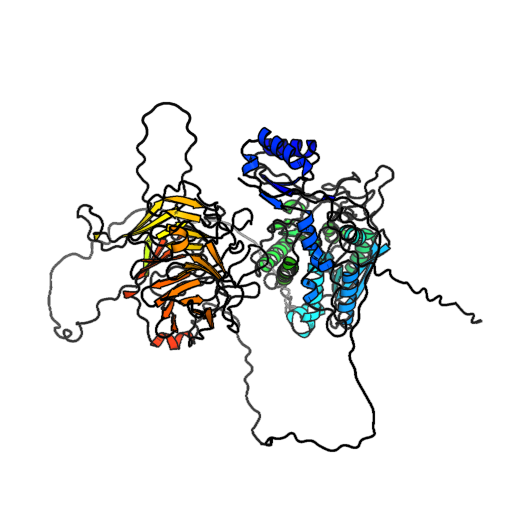 89.56 74 VAL A CA 1
ATOM 566 C C . VAL A 1 74 ? 15.565 -4.045 20.255 1.00 89.56 74 VAL A C 1
ATOM 568 O O . VAL A 1 74 ? 14.430 -4.523 20.319 1.00 89.56 74 VAL A O 1
ATOM 571 N N . SER A 1 75 ? 16.655 -4.743 20.579 1.00 87.00 75 SER A N 1
ATOM 572 C CA . SER A 1 75 ? 16.584 -6.099 21.134 1.00 87.00 75 SER A CA 1
ATOM 573 C C . SER A 1 75 ? 15.884 -6.110 22.497 1.00 87.00 75 SER A C 1
ATOM 575 O O . SER A 1 75 ? 15.823 -5.095 23.203 1.00 87.00 75 SER A O 1
ATOM 577 N N . LYS A 1 76 ? 15.364 -7.276 22.894 1.00 88.56 76 LYS A N 1
ATOM 578 C CA . LYS A 1 76 ? 14.728 -7.463 24.206 1.00 88.56 76 LYS A CA 1
ATOM 579 C C . LYS A 1 76 ? 15.639 -7.019 25.358 1.00 88.56 76 LYS A C 1
ATOM 581 O O . LYS A 1 76 ? 15.155 -6.390 26.299 1.00 88.56 76 LYS A O 1
ATOM 586 N N . ASP A 1 77 ? 16.933 -7.308 25.251 1.00 84.88 77 ASP A N 1
ATOM 587 C CA . ASP A 1 77 ? 17.920 -7.032 26.297 1.00 84.88 77 ASP A CA 1
ATOM 588 C C . ASP A 1 77 ? 18.300 -5.543 26.354 1.00 84.88 77 ASP A C 1
ATOM 590 O O . ASP A 1 77 ? 18.477 -4.988 27.438 1.00 84.88 77 ASP A O 1
ATOM 594 N N . CYS A 1 78 ? 18.308 -4.850 25.209 1.00 89.75 78 CYS A N 1
ATOM 595 C CA . CYS A 1 78 ? 18.615 -3.418 25.128 1.00 89.75 78 CYS A CA 1
ATOM 596 C C . CYS A 1 78 ? 17.406 -2.511 25.467 1.00 89.75 78 CYS A C 1
ATOM 598 O O . CYS A 1 78 ? 17.559 -1.325 25.773 1.00 89.75 78 CYS A O 1
ATOM 600 N N . LEU A 1 79 ? 16.175 -3.044 25.470 1.00 90.50 79 LEU A N 1
ATOM 601 C CA . LEU A 1 79 ? 14.941 -2.251 25.589 1.00 90.50 79 LEU A CA 1
ATOM 602 C C . LEU A 1 79 ? 14.869 -1.377 26.852 1.00 90.50 79 LEU A C 1
ATOM 604 O O . LEU A 1 79 ? 14.334 -0.264 26.812 1.00 90.50 79 LEU A O 1
ATOM 608 N N . SER A 1 80 ? 15.384 -1.866 27.979 1.00 91.12 80 SER A N 1
ATOM 609 C CA . SER A 1 80 ? 15.374 -1.121 29.245 1.00 91.12 80 SER A CA 1
ATOM 610 C C . SER A 1 80 ? 16.318 0.081 29.208 1.00 91.12 80 SER A C 1
ATOM 612 O O . SER A 1 80 ? 15.927 1.185 29.603 1.00 91.12 80 SER A O 1
ATOM 614 N N . GLU A 1 81 ? 17.535 -0.113 28.702 1.00 91.88 81 GLU A N 1
ATOM 615 C CA . GLU A 1 81 ? 18.552 0.934 28.572 1.00 91.88 81 GLU A CA 1
ATOM 616 C C . GLU A 1 81 ? 18.151 1.974 27.533 1.00 91.88 81 GLU A C 1
ATOM 618 O O . GLU A 1 81 ? 18.182 3.170 27.824 1.00 91.88 81 GLU A O 1
ATOM 623 N N . PHE A 1 82 ? 17.632 1.527 26.391 1.00 94.62 82 PHE A N 1
ATOM 624 C CA . PHE A 1 82 ? 17.051 2.389 25.369 1.00 94.62 82 PHE A CA 1
ATOM 625 C C . PHE A 1 82 ? 15.966 3.313 25.945 1.00 94.62 82 PHE A C 1
ATOM 627 O O . PHE A 1 82 ? 16.039 4.538 25.828 1.00 94.62 82 PHE A O 1
ATOM 634 N N . ARG A 1 83 ? 14.981 2.757 26.668 1.00 95.31 83 ARG A N 1
ATOM 635 C CA . ARG A 1 83 ? 13.916 3.558 27.303 1.00 95.31 83 ARG A CA 1
ATOM 636 C C . ARG A 1 83 ? 14.452 4.517 28.366 1.00 95.31 83 ARG A C 1
ATOM 638 O O . ARG A 1 83 ? 13.875 5.592 28.546 1.00 95.31 83 ARG A O 1
ATOM 645 N N . ASN A 1 84 ? 15.511 4.141 29.085 1.00 92.62 84 ASN A N 1
ATOM 646 C CA . ASN A 1 84 ? 16.198 5.017 30.035 1.00 92.62 84 ASN A CA 1
ATOM 647 C C . ASN A 1 84 ? 16.903 6.181 29.325 1.00 92.62 84 ASN A C 1
ATOM 649 O O . ASN A 1 84 ? 16.749 7.322 29.761 1.00 92.62 84 ASN A O 1
ATOM 653 N N . GLY A 1 85 ? 17.624 5.914 28.235 1.00 91.88 85 GLY A N 1
ATOM 654 C CA . GLY A 1 85 ? 18.275 6.934 27.412 1.00 91.88 85 GLY A CA 1
ATOM 655 C C . GLY A 1 85 ? 17.272 7.953 26.873 1.00 91.88 85 GLY A C 1
ATOM 656 O O . GLY A 1 85 ? 17.446 9.154 27.078 1.00 91.88 85 GLY A O 1
ATOM 657 N N . LEU A 1 86 ? 16.136 7.484 26.345 1.00 95.12 86 LEU A N 1
ATOM 658 C CA . LEU A 1 86 ? 15.057 8.361 25.882 1.00 95.12 86 LEU A CA 1
ATOM 659 C C . LEU A 1 86 ? 14.540 9.304 26.976 1.00 95.12 86 LEU A C 1
ATOM 661 O O . LEU A 1 86 ? 14.321 10.480 26.704 1.00 95.12 86 LEU A O 1
ATOM 665 N N . ARG A 1 87 ? 14.382 8.828 28.226 1.00 94.31 87 ARG A N 1
ATOM 666 C CA . ARG A 1 87 ? 13.956 9.689 29.353 1.00 94.31 87 ARG A CA 1
ATOM 667 C C . ARG A 1 87 ? 14.958 10.794 29.661 1.00 94.31 87 ARG A C 1
ATOM 669 O O . ARG A 1 87 ? 14.530 11.867 30.077 1.00 94.31 87 ARG A O 1
ATOM 676 N N . LYS A 1 88 ? 16.258 10.520 29.503 1.00 93.38 88 LYS A N 1
ATOM 677 C CA . LYS A 1 88 ? 17.327 11.502 29.739 1.00 93.38 88 LYS A CA 1
ATOM 678 C C . LYS A 1 88 ? 17.320 12.603 28.681 1.00 93.38 88 LYS A C 1
ATOM 680 O O . LYS A 1 88 ? 17.576 13.750 29.023 1.00 93.38 88 LYS A O 1
ATOM 685 N N . ILE A 1 89 ? 17.008 12.254 27.433 1.00 92.75 89 ILE A N 1
ATOM 686 C CA . ILE A 1 89 ? 16.901 13.206 26.319 1.00 92.75 89 ILE A CA 1
ATOM 687 C C . ILE A 1 89 ? 15.639 14.057 26.477 1.00 92.75 89 ILE A C 1
ATOM 689 O O . ILE A 1 89 ? 15.702 15.283 26.512 1.00 92.75 89 ILE A O 1
ATOM 693 N N . ASN A 1 90 ? 14.480 13.406 26.594 1.00 90.12 90 ASN A N 1
ATOM 694 C CA . ASN A 1 90 ? 13.200 14.072 26.788 1.00 90.12 90 ASN A CA 1
ATOM 695 C C . ASN A 1 90 ? 12.212 13.109 27.484 1.00 90.12 90 ASN A C 1
ATOM 697 O O . ASN A 1 90 ? 11.839 12.081 26.907 1.00 90.12 90 ASN A O 1
ATOM 701 N N . PRO A 1 91 ? 11.731 13.436 28.702 1.00 90.31 91 PRO A N 1
ATOM 702 C CA . PRO A 1 91 ? 10.849 12.567 29.485 1.00 90.31 91 PRO A CA 1
ATOM 703 C C . PRO A 1 91 ? 9.569 12.118 28.767 1.00 90.31 91 PRO A C 1
ATOM 705 O O . PRO A 1 91 ? 9.027 11.061 29.095 1.00 90.31 91 PRO A O 1
ATOM 708 N N . GLU A 1 92 ? 9.084 12.885 27.786 1.00 88.19 92 GLU A N 1
ATOM 709 C CA . GLU A 1 92 ? 7.857 12.574 27.050 1.00 88.19 92 GLU A CA 1
ATOM 710 C C . GLU A 1 92 ? 8.069 11.561 25.910 1.00 88.19 92 GLU A C 1
ATOM 712 O O . GLU A 1 92 ? 7.101 10.913 25.501 1.00 88.19 92 GLU A O 1
ATOM 717 N N . LEU A 1 93 ? 9.307 11.349 25.437 1.00 83.94 93 LEU A N 1
ATOM 718 C CA . LEU A 1 93 ? 9.601 10.530 24.247 1.00 83.94 93 LEU A CA 1
ATOM 719 C C . LEU A 1 93 ? 9.081 9.098 24.348 1.00 83.94 93 LEU A C 1
ATOM 721 O O . LEU A 1 93 ? 8.522 8.581 23.385 1.00 83.94 93 LEU A O 1
ATOM 725 N N . ASN A 1 94 ? 9.184 8.468 25.523 1.00 87.12 94 ASN A N 1
ATOM 726 C CA . ASN A 1 94 ? 8.692 7.099 25.719 1.00 87.12 94 ASN A CA 1
ATOM 727 C C . ASN A 1 94 ? 7.194 6.949 25.422 1.00 87.12 94 ASN A C 1
ATOM 729 O O . ASN A 1 94 ? 6.765 5.899 24.952 1.00 87.12 94 ASN A O 1
ATOM 733 N N . SER A 1 95 ? 6.399 7.988 25.694 1.00 85.12 95 SER A N 1
ATOM 734 C CA . SER A 1 95 ? 4.954 7.978 25.435 1.00 85.12 95 SER A CA 1
ATOM 735 C C . SER A 1 95 ? 4.597 8.224 23.965 1.00 85.12 95 SER A C 1
ATOM 737 O O . SER A 1 95 ? 3.452 8.017 23.570 1.00 85.12 95 SER A O 1
ATOM 739 N N . GLN A 1 96 ? 5.576 8.647 23.162 1.00 85.75 96 GLN A N 1
ATOM 740 C CA . GLN A 1 96 ? 5.422 9.002 21.751 1.00 85.75 96 GLN A CA 1
ATOM 741 C C . GLN A 1 96 ? 5.967 7.920 20.804 1.00 85.75 96 GLN A C 1
ATOM 743 O O . GLN A 1 96 ? 5.828 8.042 19.588 1.00 85.75 96 GLN A O 1
ATOM 748 N N . LEU A 1 97 ? 6.575 6.858 21.344 1.00 85.56 97 LEU A N 1
ATOM 749 C CA . LEU A 1 97 ? 7.120 5.756 20.556 1.00 85.56 97 LEU A CA 1
ATOM 750 C C . LEU A 1 97 ? 6.021 5.013 19.796 1.00 85.56 97 LEU A C 1
ATOM 752 O O . LEU A 1 97 ? 4.977 4.653 20.349 1.00 85.56 97 LEU A O 1
ATOM 756 N N . THR A 1 98 ? 6.306 4.706 18.536 1.00 83.38 98 THR A N 1
ATOM 757 C CA . THR A 1 98 ? 5.468 3.840 17.707 1.00 83.38 98 THR A CA 1
ATOM 758 C C . THR A 1 98 ? 6.181 2.507 17.539 1.00 83.38 98 THR A C 1
ATOM 760 O O . THR A 1 98 ? 7.242 2.454 16.933 1.00 83.38 98 THR A O 1
ATOM 763 N N . VAL A 1 99 ? 5.635 1.421 18.087 1.00 83.00 99 VAL A N 1
ATOM 764 C CA . VAL A 1 99 ? 6.199 0.085 17.841 1.00 83.00 99 VAL A CA 1
ATOM 765 C C . VAL A 1 99 ? 5.700 -0.398 16.482 1.00 83.00 99 VAL A C 1
ATOM 767 O O . VAL A 1 99 ? 4.495 -0.548 16.296 1.00 83.00 99 VAL A O 1
ATOM 770 N N . ILE A 1 100 ? 6.634 -0.579 15.551 1.00 75.94 100 ILE A N 1
ATOM 771 C CA . ILE A 1 100 ? 6.421 -1.040 14.176 1.00 75.94 100 ILE A CA 1
ATOM 772 C C . ILE A 1 100 ? 6.282 -2.567 14.174 1.00 75.94 100 ILE A C 1
ATOM 774 O O . ILE A 1 100 ? 5.255 -3.093 13.757 1.00 75.94 100 ILE A O 1
ATOM 778 N N . HIS A 1 101 ? 7.268 -3.267 14.741 1.00 79.00 101 HIS A N 1
ATOM 779 C CA . HIS A 1 101 ? 7.227 -4.713 14.959 1.00 79.00 101 HIS A CA 1
ATOM 780 C C . HIS A 1 101 ? 7.309 -4.992 16.455 1.00 79.00 101 HIS A C 1
ATOM 782 O O . HIS A 1 101 ? 8.283 -4.613 17.104 1.00 79.00 101 HIS A O 1
ATOM 788 N N . GLU A 1 102 ? 6.272 -5.621 17.011 1.00 86.12 102 GLU A N 1
ATOM 789 C CA . GLU A 1 102 ? 6.227 -5.982 18.436 1.00 86.12 102 GLU A CA 1
ATOM 790 C C . GLU A 1 102 ? 7.185 -7.137 18.755 1.00 86.12 102 GLU A C 1
ATOM 792 O O . GLU A 1 102 ? 7.784 -7.149 19.832 1.00 86.12 102 GLU A O 1
ATOM 797 N N . ASP A 1 103 ? 7.323 -8.053 17.796 1.00 86.06 103 ASP A N 1
ATOM 798 C CA . ASP A 1 103 ? 8.311 -9.123 17.739 1.00 86.06 103 ASP A CA 1
ATOM 799 C C . ASP A 1 103 ? 8.714 -9.319 16.267 1.00 86.06 103 ASP A C 1
ATOM 801 O O . ASP A 1 103 ? 7.887 -9.643 15.399 1.00 86.06 103 ASP A O 1
ATOM 805 N N . LEU A 1 104 ? 9.981 -9.040 15.973 1.00 83.81 104 LEU A N 1
ATOM 806 C CA . LEU A 1 104 ? 10.526 -9.115 14.626 1.00 83.81 104 LEU A CA 1
ATOM 807 C C . LEU A 1 104 ? 10.577 -10.562 14.119 1.00 83.81 104 LEU A C 1
ATOM 809 O O . LEU A 1 104 ? 10.212 -10.799 12.970 1.00 83.81 104 LEU A O 1
ATOM 813 N N . ALA A 1 105 ? 10.915 -11.537 14.969 1.00 81.88 105 ALA A N 1
ATOM 814 C CA . ALA A 1 105 ? 10.942 -12.948 14.581 1.00 81.88 105 ALA A CA 1
ATOM 815 C C . ALA A 1 105 ? 9.554 -13.456 14.159 1.00 81.88 105 ALA A C 1
ATOM 817 O O . ALA A 1 105 ? 9.435 -14.174 13.167 1.00 81.88 105 ALA A O 1
ATOM 818 N N . VAL A 1 106 ? 8.490 -13.030 14.852 1.00 82.19 106 VAL A N 1
ATOM 819 C CA . VAL A 1 106 ? 7.101 -13.361 14.470 1.00 82.19 106 VAL A CA 1
ATOM 820 C C . VAL A 1 106 ? 6.728 -12.743 13.122 1.00 82.19 106 VAL A C 1
ATOM 822 O O . VAL A 1 106 ? 6.068 -13.382 12.303 1.00 82.19 106 VAL A O 1
ATOM 825 N N . SER A 1 107 ? 7.153 -11.502 12.877 1.00 83.31 107 SER A N 1
ATOM 826 C CA . SER A 1 107 ? 6.868 -10.805 11.617 1.00 83.31 107 SER A CA 1
ATOM 827 C C . SER A 1 107 ? 7.550 -11.489 10.429 1.00 83.31 107 SER A C 1
ATOM 829 O O . SER A 1 107 ? 6.917 -11.692 9.396 1.00 83.31 107 SER A O 1
ATOM 831 N N . LEU A 1 108 ? 8.804 -11.909 10.610 1.00 81.69 108 LEU A N 1
ATOM 832 C CA . LEU A 1 108 ? 9.574 -12.657 9.617 1.00 81.69 108 LEU A CA 1
ATOM 833 C C . LEU A 1 108 ? 8.995 -14.049 9.356 1.00 81.69 108 LEU A C 1
ATOM 835 O O . LEU A 1 108 ? 8.855 -14.448 8.205 1.00 81.69 108 LEU A O 1
ATOM 839 N N . ALA A 1 109 ? 8.579 -14.763 10.405 1.00 77.69 109 ALA A N 1
ATOM 840 C CA . ALA A 1 109 ? 7.926 -16.062 10.251 1.00 77.69 109 ALA A CA 1
ATOM 841 C C . ALA A 1 109 ? 6.628 -15.965 9.433 1.00 77.69 109 ALA A C 1
ATOM 843 O O . ALA A 1 109 ? 6.342 -16.840 8.621 1.00 77.69 109 ALA A O 1
ATOM 844 N N . LYS A 1 110 ? 5.862 -14.881 9.616 1.00 77.31 110 LYS A N 1
ATOM 845 C CA . LYS A 1 110 ? 4.637 -14.624 8.850 1.00 77.31 110 LYS A CA 1
ATOM 846 C C . LYS A 1 110 ? 4.917 -14.265 7.389 1.00 77.31 110 LYS A C 1
ATOM 848 O O . LYS A 1 110 ? 4.170 -14.676 6.510 1.00 77.31 110 LYS A O 1
ATOM 853 N N . GLU A 1 111 ? 5.970 -13.497 7.117 1.00 82.00 111 GLU A N 1
ATOM 854 C CA . GLU A 1 111 ? 6.404 -13.220 5.741 1.00 82.00 111 GLU A CA 1
ATOM 855 C C . GLU A 1 111 ? 6.825 -14.508 5.013 1.00 82.00 111 GLU A C 1
ATOM 857 O O . GLU A 1 111 ? 6.460 -14.715 3.857 1.00 82.00 111 GLU A O 1
ATOM 862 N N . ALA A 1 112 ? 7.527 -15.394 5.722 1.00 77.62 112 ALA A N 1
ATOM 863 C CA . ALA A 1 112 ? 8.053 -16.655 5.213 1.00 77.62 112 ALA A CA 1
ATOM 864 C C . ALA A 1 112 ? 7.025 -17.805 5.146 1.00 77.62 112 ALA A C 1
ATOM 866 O O . ALA A 1 112 ? 7.370 -18.902 4.709 1.00 77.62 112 ALA A O 1
ATOM 867 N N . GLU A 1 113 ? 5.770 -17.600 5.565 1.00 73.88 113 GLU A N 1
ATOM 868 C CA . GLU A 1 113 ? 4.764 -18.670 5.672 1.00 73.88 113 GLU A CA 1
ATOM 869 C C . GLU A 1 113 ? 4.578 -19.437 4.349 1.00 73.88 113 GLU A C 1
ATOM 871 O O . GLU A 1 113 ? 4.573 -20.668 4.345 1.00 73.88 113 GLU A O 1
ATOM 876 N N . GLY A 1 114 ? 4.521 -18.724 3.220 1.00 68.12 114 GLY A N 1
ATOM 877 C CA . GLY A 1 114 ? 4.368 -19.338 1.898 1.00 68.12 114 GLY A CA 1
ATOM 878 C C . GLY A 1 114 ? 5.646 -19.932 1.296 1.00 68.12 114 GLY A C 1
ATOM 879 O O . GLY A 1 114 ? 5.552 -20.775 0.413 1.00 68.12 114 GLY A O 1
ATOM 880 N N . MET A 1 115 ? 6.827 -19.601 1.826 1.00 78.12 115 MET A N 1
ATOM 881 C CA . MET A 1 115 ? 8.086 -20.236 1.407 1.00 78.12 115 MET A CA 1
ATOM 882 C C . MET A 1 115 ? 8.217 -21.677 1.923 1.00 78.12 115 MET A C 1
ATOM 884 O O . MET A 1 115 ? 9.010 -22.454 1.403 1.00 78.12 115 MET A O 1
ATOM 888 N N . ASN A 1 116 ? 7.436 -22.050 2.944 1.00 64.62 116 ASN A N 1
ATOM 889 C CA . ASN A 1 116 ? 7.394 -23.418 3.470 1.00 64.62 116 ASN A CA 1
ATOM 890 C C . ASN A 1 116 ? 6.430 -24.328 2.687 1.00 64.62 116 ASN A C 1
ATOM 892 O O . ASN A 1 116 ? 6.378 -25.535 2.935 1.00 64.62 116 ASN A O 1
ATOM 896 N N . THR A 1 117 ? 5.643 -23.769 1.766 1.00 61.53 117 THR A N 1
ATOM 897 C CA . THR A 1 117 ? 4.758 -24.535 0.888 1.00 61.53 117 THR A CA 1
ATOM 898 C C . THR A 1 117 ? 5.405 -24.691 -0.476 1.00 61.53 117 THR A C 1
ATOM 900 O O . THR A 1 117 ? 5.764 -23.698 -1.091 1.00 61.53 117 THR A O 1
ATOM 903 N N . LEU A 1 118 ? 5.529 -25.931 -0.963 1.00 59.69 118 LEU A N 1
ATOM 904 C CA . LEU A 1 118 ? 6.015 -26.192 -2.321 1.00 59.69 118 LEU A CA 1
ATOM 905 C C . LEU A 1 118 ? 5.167 -25.422 -3.338 1.00 59.69 118 LEU A C 1
ATOM 907 O O . LEU A 1 118 ? 3.932 -25.503 -3.278 1.00 59.69 118 LEU A O 1
ATOM 911 N N . TYR A 1 119 ? 5.825 -24.744 -4.283 1.00 68.69 119 TYR A N 1
ATOM 912 C CA . TYR A 1 119 ? 5.170 -24.116 -5.424 1.00 68.69 119 TYR A CA 1
ATOM 913 C C . TYR A 1 119 ? 4.159 -25.073 -6.079 1.00 68.69 119 TYR A C 1
ATOM 915 O O . TYR A 1 119 ? 4.507 -26.114 -6.650 1.00 68.69 119 TYR A O 1
ATOM 923 N N . ARG A 1 120 ? 2.866 -24.735 -5.975 1.00 63.84 120 ARG A N 1
ATOM 924 C CA . ARG A 1 120 ? 1.788 -25.495 -6.614 1.00 63.84 120 ARG A CA 1
ATOM 925 C C . ARG A 1 120 ? 1.622 -25.018 -8.044 1.00 63.84 120 ARG A C 1
ATOM 927 O O . ARG A 1 120 ? 0.940 -24.030 -8.311 1.00 63.84 120 ARG A O 1
ATOM 934 N N . ARG A 1 121 ? 2.226 -25.767 -8.963 1.00 67.19 121 ARG A N 1
ATOM 935 C CA . ARG A 1 121 ? 1.967 -25.629 -10.398 1.00 67.19 121 ARG A CA 1
ATOM 936 C C . ARG A 1 121 ? 0.474 -25.786 -10.692 1.00 67.19 121 ARG A C 1
ATOM 938 O O . ARG A 1 121 ? -0.233 -26.522 -10.000 1.00 67.19 121 ARG A O 1
ATOM 945 N N . GLY A 1 122 ? 0.002 -25.091 -11.723 1.00 60.66 122 GLY A N 1
ATOM 946 C CA . GLY A 1 122 ? -1.362 -25.232 -12.220 1.00 60.66 122 GLY A CA 1
ATOM 947 C C . GLY A 1 122 ? -1.609 -26.621 -12.823 1.00 60.66 122 GLY A C 1
ATOM 948 O O . GLY A 1 122 ? -0.692 -27.452 -12.875 1.00 60.66 122 GLY A O 1
ATOM 949 N N . PRO A 1 123 ? -2.836 -26.889 -13.306 1.00 59.22 123 PRO A N 1
ATOM 950 C CA . PRO A 1 123 ? -3.111 -28.080 -14.105 1.00 59.22 123 PRO A CA 1
ATOM 951 C C . PRO A 1 123 ? -2.037 -28.262 -15.189 1.00 59.22 123 PRO A C 1
ATOM 953 O O . PRO A 1 123 ? -1.618 -27.288 -15.808 1.00 59.22 123 PRO A O 1
ATOM 956 N N . GLU A 1 124 ? -1.558 -29.496 -15.364 1.00 62.78 124 GLU A N 1
ATOM 957 C CA . GLU A 1 124 ? -0.512 -29.867 -16.339 1.00 62.78 124 GLU A CA 1
ATOM 958 C C . GLU A 1 124 ? 0.895 -29.285 -16.089 1.00 62.78 124 GLU A C 1
ATOM 960 O O . GLU A 1 124 ? 1.786 -29.465 -16.914 1.00 62.78 124 GLU A O 1
ATOM 965 N N . GLY A 1 125 ? 1.148 -28.664 -14.931 1.00 65.38 125 GLY A N 1
ATOM 966 C CA . GLY A 1 125 ? 2.476 -28.140 -14.595 1.00 65.38 125 GLY A CA 1
ATOM 967 C C . GLY A 1 125 ? 2.720 -26.696 -15.049 1.00 65.38 125 GLY A C 1
ATOM 968 O O . GLY A 1 125 ? 3.869 -26.278 -15.098 1.00 65.38 125 GLY A O 1
ATOM 969 N N . LEU A 1 126 ? 1.665 -25.950 -15.388 1.00 74.56 126 LEU A N 1
ATOM 970 C CA . LEU A 1 126 ? 1.756 -24.597 -15.947 1.00 74.56 126 LEU A CA 1
ATOM 971 C C . LEU A 1 126 ? 1.813 -23.499 -14.874 1.00 74.56 126 LEU A C 1
ATOM 973 O O . LEU A 1 126 ? 1.329 -23.676 -13.750 1.00 74.56 126 LEU A O 1
ATOM 977 N N . ALA A 1 127 ? 2.340 -22.330 -15.252 1.00 80.25 127 ALA A N 1
ATOM 978 C CA . ALA A 1 127 ? 2.317 -21.141 -14.406 1.00 80.25 127 ALA A CA 1
ATOM 979 C C . ALA A 1 127 ? 0.868 -20.695 -14.143 1.00 80.25 127 ALA A C 1
ATOM 981 O O . ALA A 1 127 ? 0.029 -20.703 -15.045 1.00 80.25 127 ALA A O 1
ATOM 982 N N . ASN A 1 128 ? 0.564 -20.288 -12.910 1.00 79.00 128 ASN A N 1
ATOM 983 C CA . ASN A 1 128 ? -0.770 -19.833 -12.524 1.00 79.00 128 ASN A CA 1
ATOM 984 C C . ASN A 1 128 ? -0.711 -18.575 -11.651 1.00 79.00 128 ASN A C 1
ATOM 986 O O . ASN A 1 128 ? 0.328 -18.221 -11.094 1.00 79.00 128 ASN A O 1
ATOM 990 N N . ASP A 1 129 ? -1.862 -17.919 -11.527 1.00 80.88 129 ASP A N 1
ATOM 991 C CA . ASP A 1 129 ? -1.999 -16.660 -10.805 1.00 80.88 129 ASP A CA 1
ATOM 992 C C . ASP A 1 129 ? -1.844 -16.803 -9.276 1.00 80.88 129 ASP A C 1
ATOM 994 O O . ASP A 1 129 ? -1.504 -15.825 -8.619 1.00 80.88 129 ASP A O 1
ATOM 998 N N . GLU A 1 130 ? -2.026 -17.992 -8.682 1.00 84.31 130 GLU A N 1
ATOM 999 C CA . GLU A 1 130 ? -1.835 -18.208 -7.233 1.00 84.31 130 GLU A CA 1
ATOM 1000 C C . GLU A 1 130 ? -0.392 -17.949 -6.778 1.00 84.31 130 GLU A C 1
ATOM 1002 O O . GLU A 1 130 ? -0.179 -17.668 -5.597 1.00 84.31 130 GLU A O 1
ATOM 1007 N N . TRP A 1 131 ? 0.572 -17.954 -7.710 1.00 88.38 131 TRP A N 1
ATOM 1008 C CA . TRP A 1 131 ? 1.958 -17.531 -7.488 1.00 88.38 131 TRP A CA 1
ATOM 1009 C C . TRP A 1 131 ? 2.058 -16.209 -6.713 1.00 88.38 131 TRP A C 1
ATOM 1011 O O . TRP A 1 131 ? 2.873 -16.074 -5.808 1.00 88.38 131 TRP A O 1
ATOM 1021 N N . PHE A 1 132 ? 1.172 -15.249 -6.979 1.00 89.62 132 PHE A N 1
ATOM 1022 C CA . PHE A 1 132 ? 1.229 -13.919 -6.363 1.00 89.62 132 PHE A CA 1
ATOM 1023 C C . PHE A 1 132 ? 0.593 -13.835 -4.962 1.00 89.62 132 PHE A C 1
ATOM 1025 O O . PHE A 1 132 ? 0.385 -12.734 -4.453 1.00 89.62 132 PHE A O 1
ATOM 1032 N N . ASN A 1 133 ? 0.253 -14.966 -4.331 1.00 86.31 133 ASN A N 1
ATOM 1033 C CA . ASN A 1 133 ? -0.317 -15.009 -2.976 1.00 86.31 133 ASN A CA 1
ATOM 1034 C C . ASN A 1 133 ? 0.744 -15.114 -1.861 1.00 86.31 133 ASN A C 1
ATOM 1036 O O . ASN A 1 133 ? 0.407 -14.935 -0.688 1.00 86.31 133 ASN A O 1
ATOM 1040 N N . SER A 1 134 ? 2.000 -15.409 -2.203 1.00 88.12 134 SER A N 1
ATOM 1041 C CA . SER A 1 134 ? 3.109 -15.615 -1.264 1.00 88.12 134 SER A CA 1
ATOM 1042 C C . SER A 1 134 ? 4.460 -15.222 -1.858 1.00 88.12 134 SER A C 1
ATOM 1044 O O . SER A 1 134 ? 4.574 -15.057 -3.067 1.00 88.12 134 SER A O 1
ATOM 1046 N N . TYR A 1 135 ? 5.480 -15.082 -1.005 1.00 90.62 135 TYR A N 1
ATOM 1047 C CA . TYR A 1 135 ? 6.877 -15.131 -1.443 1.00 90.62 135 TYR A CA 1
ATOM 1048 C C . TYR A 1 135 ? 7.352 -16.577 -1.556 1.00 90.62 135 TYR A C 1
ATOM 1050 O O . TYR A 1 135 ? 6.813 -17.456 -0.877 1.00 90.62 135 TYR A O 1
ATOM 1058 N N . HIS A 1 136 ? 8.389 -16.797 -2.364 1.00 90.75 136 HIS A N 1
ATOM 1059 C CA . HIS A 1 136 ? 8.879 -18.128 -2.711 1.00 90.75 136 HIS A CA 1
ATOM 1060 C C . HIS A 1 136 ? 10.394 -18.228 -2.567 1.00 90.75 136 HIS A C 1
ATOM 1062 O O . HIS A 1 136 ? 11.120 -17.233 -2.600 1.00 90.75 136 HIS A O 1
ATOM 1068 N N . VAL A 1 137 ? 10.881 -19.453 -2.392 1.00 91.50 137 VAL A N 1
ATOM 1069 C CA . VAL A 1 137 ? 12.321 -19.720 -2.395 1.00 91.50 137 VAL A CA 1
ATOM 1070 C C . VAL A 1 137 ? 12.893 -19.521 -3.799 1.00 91.50 137 VAL A C 1
ATOM 1072 O O . VAL A 1 137 ? 12.208 -19.738 -4.796 1.00 91.50 137 VAL A O 1
ATOM 1075 N N . TYR A 1 138 ? 14.164 -19.131 -3.906 1.00 93.62 138 TYR A N 1
ATOM 1076 C CA . TYR A 1 138 ? 14.806 -18.813 -5.190 1.00 93.62 138 TYR A CA 1
ATOM 1077 C C . TYR A 1 138 ? 14.643 -19.897 -6.272 1.00 93.62 138 TYR A C 1
ATOM 1079 O O . TYR A 1 138 ? 14.431 -19.578 -7.441 1.00 93.62 138 TYR A O 1
ATOM 1087 N N . THR A 1 139 ? 14.688 -21.181 -5.905 1.00 92.00 139 THR A N 1
ATOM 1088 C CA . THR A 1 139 ? 14.490 -22.288 -6.858 1.00 92.00 139 THR A CA 1
ATOM 1089 C C . THR A 1 139 ? 13.113 -22.266 -7.514 1.00 92.00 139 THR A C 1
ATOM 1091 O O . THR A 1 139 ? 12.994 -22.596 -8.693 1.00 92.00 139 THR A O 1
ATOM 1094 N N . ASP A 1 140 ? 12.089 -21.833 -6.782 1.00 92.12 140 ASP A N 1
ATOM 1095 C CA . ASP A 1 140 ? 10.720 -21.768 -7.281 1.00 92.12 140 ASP A CA 1
ATOM 1096 C C . ASP A 1 140 ? 10.553 -20.597 -8.255 1.00 92.12 140 ASP A C 1
ATOM 1098 O O . ASP A 1 140 ? 9.834 -20.736 -9.237 1.00 92.12 140 ASP A O 1
ATOM 1102 N N . HIS A 1 141 ? 11.279 -19.487 -8.067 1.00 94.50 141 HIS A N 1
ATOM 1103 C CA . HIS A 1 141 ? 11.314 -18.384 -9.039 1.00 94.50 141 HIS A CA 1
ATOM 1104 C C . HIS A 1 141 ? 11.881 -18.842 -10.389 1.00 94.50 141 HIS A C 1
ATOM 1106 O O . HIS A 1 141 ? 11.318 -18.554 -11.447 1.00 94.50 141 HIS A O 1
ATOM 1112 N N . LEU A 1 142 ? 12.970 -19.621 -10.371 1.00 95.38 142 LEU A N 1
ATOM 1113 C CA . LEU A 1 142 ? 13.531 -20.200 -11.595 1.00 95.38 142 LEU A CA 1
ATOM 1114 C C . LEU A 1 142 ? 12.533 -21.144 -12.276 1.00 95.38 142 LEU A C 1
ATOM 1116 O O . LEU A 1 142 ? 12.367 -21.084 -13.496 1.00 95.38 142 LEU A O 1
ATOM 1120 N N . GLN A 1 143 ? 11.845 -21.982 -11.495 1.00 92.88 143 GLN A N 1
ATOM 1121 C CA . GLN A 1 143 ? 10.812 -22.875 -12.015 1.00 92.88 143 GLN A CA 1
ATOM 1122 C C . GLN A 1 143 ? 9.619 -22.096 -12.582 1.00 92.88 143 GLN A C 1
ATOM 1124 O O . GLN A 1 143 ? 9.152 -22.422 -13.668 1.00 92.88 143 GLN A O 1
ATOM 1129 N N . PHE A 1 144 ? 9.171 -21.031 -11.916 1.00 94.12 144 PHE A N 1
ATOM 1130 C CA . PHE A 1 144 ? 8.082 -20.176 -12.382 1.00 94.12 144 PHE A CA 1
ATOM 1131 C C . PHE A 1 144 ? 8.391 -19.551 -13.748 1.00 94.12 144 PHE A C 1
ATOM 1133 O O . PHE A 1 144 ? 7.543 -19.576 -14.639 1.00 94.12 144 PHE A O 1
ATOM 1140 N N . LEU A 1 145 ? 9.612 -19.045 -13.963 1.00 96.06 145 LEU A N 1
ATOM 1141 C CA . LEU A 1 145 ? 10.021 -18.505 -15.267 1.00 96.06 145 LEU A CA 1
ATOM 1142 C C . LEU A 1 145 ? 10.047 -19.581 -16.365 1.00 96.06 145 LEU A C 1
ATOM 1144 O O . LEU A 1 145 ? 9.642 -19.307 -17.498 1.00 96.06 145 LEU A O 1
ATOM 1148 N N . GLN A 1 146 ? 10.486 -20.801 -16.037 1.00 95.38 146 GLN A N 1
ATOM 1149 C CA . GLN A 1 146 ? 10.458 -21.942 -16.960 1.00 95.38 146 GLN A CA 1
ATOM 1150 C C . GLN A 1 146 ? 9.026 -22.362 -17.304 1.00 95.38 146 GLN A C 1
ATOM 1152 O O . GLN A 1 146 ? 8.703 -22.554 -18.479 1.00 95.38 146 GLN A O 1
ATOM 1157 N N . ASP A 1 147 ? 8.151 -22.452 -16.305 1.00 92.88 147 ASP A N 1
ATOM 1158 C CA . ASP A 1 147 ? 6.746 -22.815 -16.486 1.00 92.88 147 ASP A CA 1
ATOM 1159 C C . ASP A 1 147 ? 6.014 -21.733 -17.286 1.00 92.88 147 ASP A C 1
ATOM 1161 O O . ASP A 1 147 ? 5.217 -22.044 -18.173 1.00 92.88 147 ASP A O 1
ATOM 1165 N N . LEU A 1 148 ? 6.332 -20.457 -17.058 1.00 93.62 148 LEU A N 1
ATOM 1166 C CA . LEU A 1 148 ? 5.774 -19.336 -17.808 1.00 93.62 148 LEU A CA 1
ATOM 1167 C C . LEU A 1 148 ? 6.215 -19.361 -19.280 1.00 93.62 148 LEU A C 1
ATOM 1169 O O . LEU A 1 148 ? 5.377 -19.223 -20.172 1.00 93.62 148 LEU A O 1
ATOM 1173 N N . ALA A 1 149 ? 7.498 -19.608 -19.559 1.00 95.88 149 ALA A N 1
ATOM 1174 C CA . ALA A 1 149 ? 7.986 -19.783 -20.929 1.00 95.88 149 ALA A CA 1
ATOM 1175 C C . ALA A 1 149 ? 7.364 -21.013 -21.616 1.00 95.88 149 ALA A C 1
ATOM 1177 O O . ALA A 1 149 ? 6.986 -20.941 -22.784 1.00 95.88 149 ALA A O 1
ATOM 1178 N N . SER A 1 150 ? 7.188 -22.110 -20.877 1.00 93.75 150 SER A N 1
ATOM 1179 C CA . SER A 1 150 ? 6.557 -23.342 -21.372 1.00 93.75 150 SER A CA 1
ATOM 1180 C C . SER A 1 150 ? 5.061 -23.170 -21.643 1.00 93.75 150 SER A C 1
ATOM 1182 O O . SER A 1 150 ? 4.537 -23.762 -22.583 1.00 93.75 150 SER A O 1
ATOM 1184 N N . THR A 1 151 ? 4.378 -22.329 -20.860 1.00 92.44 151 THR A N 1
ATOM 1185 C CA . THR A 1 151 ? 2.961 -21.979 -21.057 1.00 92.44 151 THR A CA 1
ATOM 1186 C C . THR A 1 151 ? 2.766 -21.125 -22.315 1.00 92.44 151 THR A C 1
ATOM 1188 O O . THR A 1 151 ? 1.747 -21.239 -22.996 1.00 92.44 151 THR A O 1
ATOM 1191 N N . PHE A 1 152 ? 3.752 -20.290 -22.663 1.00 93.31 152 PHE A N 1
ATOM 1192 C CA . PHE A 1 152 ? 3.687 -19.358 -23.794 1.00 93.31 152 PHE A CA 1
ATOM 1193 C C . PHE A 1 152 ? 4.888 -19.502 -24.753 1.00 93.31 152 PHE A C 1
ATOM 1195 O O . PHE A 1 152 ? 5.599 -18.524 -25.002 1.00 93.31 152 PHE A O 1
ATOM 1202 N N . PRO A 1 153 ? 5.107 -20.680 -25.369 1.00 93.62 153 PRO A N 1
ATOM 1203 C CA . PRO A 1 153 ? 6.353 -20.999 -26.077 1.00 93.62 153 PRO A CA 1
ATOM 1204 C C . PRO A 1 153 ? 6.578 -20.170 -27.352 1.00 93.62 153 PRO A C 1
ATOM 1206 O O . PRO A 1 153 ? 7.704 -20.039 -27.820 1.00 93.62 153 PRO A O 1
ATOM 1209 N N . ASN A 1 154 ? 5.515 -19.579 -27.908 1.00 94.75 154 ASN A N 1
ATOM 1210 C CA . ASN A 1 154 ? 5.585 -18.700 -29.081 1.00 94.75 154 ASN A CA 1
ATOM 1211 C C . ASN A 1 154 ? 5.804 -17.220 -28.724 1.00 94.75 154 ASN A C 1
ATOM 1213 O O . ASN A 1 154 ? 5.961 -16.394 -29.622 1.00 94.75 154 ASN A O 1
ATOM 1217 N N . ASN A 1 155 ? 5.754 -16.873 -27.437 1.00 96.56 155 ASN A N 1
ATOM 1218 C CA . ASN A 1 155 ? 5.804 -15.493 -26.957 1.00 96.56 155 ASN A CA 1
ATOM 1219 C C . ASN A 1 155 ? 6.848 -15.269 -25.867 1.00 96.56 155 ASN A C 1
ATOM 1221 O O . ASN A 1 155 ? 7.078 -14.121 -25.499 1.00 96.56 155 ASN A O 1
ATOM 1225 N N . ALA A 1 156 ? 7.461 -16.326 -25.339 1.00 97.81 156 ALA A N 1
ATOM 1226 C CA . ALA A 1 156 ? 8.420 -16.233 -24.256 1.00 97.81 156 ALA A CA 1
ATOM 1227 C C . ALA A 1 156 ? 9.564 -17.240 -24.397 1.00 97.81 156 ALA A C 1
ATOM 1229 O O . ALA A 1 156 ? 9.401 -18.323 -24.954 1.00 97.81 156 ALA A O 1
ATOM 1230 N N . LYS A 1 157 ? 10.733 -16.882 -23.863 1.00 98.06 157 LYS A N 1
ATOM 1231 C CA . LYS A 1 157 ? 11.835 -17.812 -23.582 1.00 98.06 157 LYS A CA 1
ATOM 1232 C C . LYS A 1 157 ? 12.627 -17.346 -22.366 1.00 98.06 157 LYS A C 1
ATOM 1234 O O . LYS A 1 157 ? 12.775 -16.141 -22.155 1.00 98.06 157 LYS A O 1
ATOM 1239 N N . VAL A 1 158 ? 13.160 -18.290 -21.598 1.00 98.38 158 VAL A N 1
ATOM 1240 C CA . VAL A 1 158 ? 14.100 -17.986 -20.512 1.00 98.38 158 VAL A CA 1
ATOM 1241 C C . VAL A 1 158 ? 15.426 -17.507 -21.105 1.00 98.38 158 VAL A C 1
ATOM 1243 O O . VAL A 1 158 ? 15.876 -18.007 -22.138 1.00 98.38 158 VAL A O 1
ATOM 1246 N N . VAL A 1 159 ? 16.027 -16.505 -20.470 1.00 97.81 159 VAL A N 1
ATOM 1247 C CA . VAL A 1 159 ? 17.325 -15.925 -20.834 1.00 97.81 159 VAL A CA 1
ATOM 1248 C C . VAL A 1 159 ? 18.194 -15.778 -19.588 1.00 97.81 159 VAL A C 1
ATOM 1250 O O . VAL A 1 159 ? 17.685 -15.734 -18.471 1.00 97.81 159 VAL A O 1
ATOM 1253 N N . THR A 1 160 ? 19.503 -15.668 -19.776 1.00 97.69 160 THR A N 1
ATOM 1254 C CA . THR A 1 160 ? 20.474 -15.458 -18.695 1.00 97.69 160 THR A CA 1
ATOM 1255 C C . THR A 1 160 ? 21.439 -14.362 -19.127 1.00 97.69 160 THR A C 1
ATOM 1257 O O . THR A 1 160 ? 21.827 -14.343 -20.296 1.00 97.69 160 THR A O 1
ATOM 1260 N N . SER A 1 161 ? 21.793 -13.440 -18.226 1.00 96.75 161 SER A N 1
ATOM 1261 C CA . SER A 1 161 ? 22.779 -12.393 -18.529 1.00 96.75 161 SER A CA 1
ATOM 1262 C C . SER A 1 161 ? 24.212 -12.883 -18.299 1.00 96.75 161 SER A C 1
ATOM 1264 O O . SER A 1 161 ? 25.029 -12.789 -19.205 1.00 96.75 161 SER A O 1
ATOM 1266 N N . ASP A 1 162 ? 24.488 -13.449 -17.122 1.00 96.94 162 ASP A N 1
ATOM 1267 C CA . ASP A 1 162 ? 25.721 -14.160 -16.743 1.00 96.94 162 ASP A CA 1
ATOM 1268 C C . ASP A 1 162 ? 25.473 -14.884 -15.399 1.00 96.94 162 ASP A C 1
ATOM 1270 O O . ASP A 1 162 ? 24.320 -15.046 -14.988 1.00 96.94 162 ASP A O 1
ATOM 1274 N N . ASN A 1 163 ? 26.524 -15.301 -14.698 1.00 97.75 163 ASN A N 1
ATOM 1275 C CA . ASN A 1 163 ? 26.466 -15.847 -13.348 1.00 97.75 163 ASN A CA 1
ATOM 1276 C C . ASN A 1 163 ? 26.860 -14.809 -12.283 1.00 97.75 163 ASN A C 1
ATOM 1278 O O . ASN A 1 163 ? 27.709 -13.945 -12.502 1.00 97.75 163 ASN A O 1
ATOM 1282 N N . SER A 1 164 ? 26.264 -14.941 -11.101 1.00 98.31 164 SER A N 1
ATOM 1283 C CA . SER A 1 164 ? 26.663 -14.245 -9.878 1.00 98.31 164 SER A CA 1
ATOM 1284 C C . SER A 1 164 ? 28.009 -14.733 -9.341 1.00 98.31 164 SER A C 1
ATOM 1286 O O . SER A 1 164 ? 28.600 -15.685 -9.865 1.00 98.31 164 SER A O 1
ATOM 1288 N N . TYR A 1 165 ? 28.491 -14.114 -8.260 1.00 98.00 165 TYR A N 1
ATOM 1289 C CA . TYR A 1 165 ? 29.756 -14.510 -7.640 1.00 98.00 165 TYR A CA 1
ATOM 1290 C C . TYR A 1 165 ? 29.807 -15.992 -7.221 1.00 98.00 165 TYR A C 1
ATOM 1292 O O . TYR A 1 165 ? 30.787 -16.682 -7.504 1.00 98.00 165 TYR A O 1
ATOM 1300 N N . GLU A 1 166 ? 28.762 -16.505 -6.574 1.00 97.88 166 GLU A N 1
ATOM 1301 C CA . GLU A 1 166 ? 28.659 -17.907 -6.147 1.00 97.88 166 GLU A CA 1
ATOM 1302 C C . GLU A 1 166 ? 28.202 -18.843 -7.289 1.00 97.88 166 GLU A C 1
ATOM 1304 O O . GLU A 1 166 ? 27.898 -20.013 -7.054 1.00 97.88 166 GLU A O 1
ATOM 1309 N N . GLY A 1 167 ? 28.170 -18.354 -8.535 1.00 97.69 167 GLY A N 1
ATOM 1310 C CA . GLY A 1 167 ? 27.934 -19.160 -9.733 1.00 97.69 167 GLY A CA 1
ATOM 1311 C C . GLY A 1 167 ? 26.464 -19.432 -10.060 1.00 97.69 167 GLY A C 1
ATOM 1312 O O . GLY A 1 167 ? 26.182 -20.349 -10.833 1.00 97.69 167 GLY A O 1
ATOM 1313 N N . ARG A 1 168 ? 25.515 -18.674 -9.493 1.00 98.06 168 ARG A N 1
ATOM 1314 C CA . ARG A 1 168 ? 24.087 -18.805 -9.829 1.00 98.06 168 ARG A CA 1
ATOM 1315 C C . ARG A 1 168 ? 23.758 -17.990 -11.083 1.00 98.06 168 ARG A C 1
ATOM 1317 O O . ARG A 1 168 ? 24.158 -16.831 -11.166 1.00 98.06 168 ARG A O 1
ATOM 1324 N N . PRO A 1 169 ? 22.995 -18.537 -12.041 1.00 96.75 169 PRO A N 1
ATOM 1325 C CA . PRO A 1 169 ? 22.642 -17.805 -13.249 1.00 96.75 169 PRO A CA 1
ATOM 1326 C C . PRO A 1 169 ? 21.694 -16.642 -12.937 1.00 96.75 169 PRO A C 1
ATOM 1328 O O . PRO A 1 169 ? 20.626 -16.825 -12.341 1.00 96.75 169 PRO A O 1
ATOM 1331 N N . ILE A 1 170 ? 22.036 -15.450 -13.419 1.00 98.44 170 ILE A N 1
ATOM 1332 C CA . ILE A 1 170 ? 21.166 -14.273 -13.398 1.00 98.44 170 ILE A CA 1
ATOM 1333 C C . ILE A 1 170 ? 20.112 -14.460 -14.488 1.00 98.44 170 ILE A C 1
ATOM 1335 O O . ILE A 1 170 ? 20.313 -14.156 -15.666 1.00 98.44 170 ILE A O 1
ATOM 1339 N N . THR A 1 171 ? 19.002 -15.068 -14.081 1.00 98.31 171 THR A N 1
ATOM 1340 C CA . THR A 1 171 ? 17.965 -15.588 -14.973 1.00 98.31 171 THR A CA 1
ATOM 1341 C C . THR A 1 171 ? 16.833 -14.580 -15.141 1.00 98.31 171 THR A C 1
ATOM 1343 O O . THR A 1 171 ? 16.389 -13.947 -14.185 1.00 98.31 171 THR A O 1
ATOM 1346 N N . GLY A 1 172 ? 16.343 -14.452 -16.368 1.00 98.38 172 GLY A N 1
ATOM 1347 C CA . GLY A 1 172 ? 15.199 -13.628 -16.726 1.00 98.38 172 GLY A CA 1
ATOM 1348 C C . GLY A 1 172 ? 14.329 -14.285 -17.793 1.00 98.38 172 GLY A C 1
ATOM 1349 O O . GLY A 1 172 ? 14.563 -15.415 -18.224 1.00 98.38 172 GLY A O 1
ATOM 1350 N N . ILE A 1 173 ? 13.317 -13.554 -18.248 1.00 98.62 173 ILE A N 1
ATOM 1351 C CA . ILE A 1 173 ? 12.412 -13.969 -19.320 1.00 98.62 173 ILE A CA 1
ATOM 1352 C C . ILE A 1 173 ? 12.383 -12.909 -20.418 1.00 98.62 173 ILE A C 1
ATOM 1354 O O . ILE A 1 173 ? 12.242 -11.712 -20.155 1.00 98.62 173 ILE A O 1
ATOM 1358 N N . ASN A 1 174 ? 12.519 -13.354 -21.665 1.00 98.56 174 ASN A N 1
ATOM 1359 C CA . ASN A 1 174 ? 12.290 -12.525 -22.835 1.00 98.56 174 ASN A CA 1
ATOM 1360 C C . ASN A 1 174 ? 10.886 -12.783 -23.378 1.00 98.56 174 ASN A C 1
ATOM 1362 O O . ASN A 1 174 ? 10.596 -13.908 -23.773 1.00 98.56 174 ASN A O 1
ATOM 1366 N N . ILE A 1 175 ? 10.054 -11.743 -23.423 1.00 98.56 175 ILE A N 1
ATOM 1367 C CA . ILE A 1 175 ? 8.688 -11.768 -23.952 1.00 98.56 175 ILE A CA 1
ATOM 1368 C C . ILE A 1 175 ? 8.643 -10.969 -25.253 1.00 98.56 175 ILE A C 1
ATOM 1370 O O . ILE A 1 175 ? 9.083 -9.820 -25.293 1.00 98.56 175 ILE A O 1
ATOM 1374 N N . TYR A 1 176 ? 8.090 -11.566 -26.300 1.00 97.88 176 TYR A N 1
ATOM 1375 C CA . TYR A 1 176 ? 8.077 -11.011 -27.649 1.00 97.88 176 TYR A CA 1
ATOM 1376 C C . TYR A 1 176 ? 6.776 -11.348 -28.382 1.00 97.88 176 TYR A C 1
ATOM 1378 O O . TYR A 1 176 ? 6.064 -12.312 -28.080 1.00 97.88 176 TYR A O 1
ATOM 1386 N N . GLY A 1 177 ? 6.439 -10.500 -29.346 1.00 95.75 177 GLY A N 1
ATOM 1387 C CA . GLY A 1 177 ? 5.255 -10.662 -30.174 1.00 95.75 177 GLY A CA 1
ATOM 1388 C C . GLY A 1 177 ? 5.507 -11.471 -31.442 1.00 95.75 177 GLY A C 1
ATOM 1389 O O . GLY A 1 177 ? 6.480 -12.205 -31.590 1.00 95.75 177 GLY A O 1
ATOM 1390 N N . SER A 1 178 ? 4.622 -11.272 -32.411 1.00 92.19 178 SER A N 1
ATOM 1391 C CA . SER A 1 178 ? 4.599 -12.011 -33.684 1.00 92.19 178 SER A CA 1
ATOM 1392 C C . SER A 1 178 ? 5.859 -11.885 -34.555 1.00 92.19 178 SER A C 1
ATOM 1394 O O . SER A 1 178 ? 6.052 -12.696 -35.454 1.00 92.19 178 SER A O 1
ATOM 1396 N N . SER A 1 179 ? 6.719 -10.889 -34.314 1.00 93.06 179 SER A N 1
ATOM 1397 C CA . SER A 1 179 ? 7.983 -10.711 -35.053 1.00 93.06 179 SER A CA 1
ATOM 1398 C C . SER A 1 179 ? 9.140 -11.568 -34.525 1.00 93.06 179 SER A C 1
ATOM 1400 O O . SER A 1 179 ? 10.221 -11.531 -35.106 1.00 93.06 179 SER A O 1
ATOM 1402 N N . GLY A 1 180 ? 8.924 -12.330 -33.449 1.00 93.81 180 GLY A N 1
ATOM 1403 C CA . GLY A 1 180 ? 9.978 -13.097 -32.794 1.00 93.81 180 GLY A CA 1
ATOM 1404 C C . GLY A 1 180 ? 10.885 -12.241 -31.903 1.00 93.81 180 GLY A C 1
ATOM 1405 O O . GLY A 1 180 ? 10.784 -11.018 -31.854 1.00 93.81 180 GLY A O 1
ATOM 1406 N N . SER A 1 181 ? 11.767 -12.926 -31.180 1.00 94.56 181 SER A N 1
ATOM 1407 C CA . SER A 1 181 ? 12.685 -12.352 -30.193 1.00 94.56 181 SER A CA 1
ATOM 1408 C C . SER A 1 181 ? 13.805 -11.516 -30.824 1.00 94.56 181 SER A C 1
ATOM 1410 O O . SER A 1 181 ? 14.485 -11.982 -31.738 1.00 94.56 181 SER A O 1
ATOM 1412 N N . GLY A 1 182 ? 14.054 -10.324 -30.277 1.00 92.81 182 GLY A N 1
ATOM 1413 C CA . GLY A 1 182 ? 15.186 -9.452 -30.612 1.00 92.81 182 GLY A CA 1
ATOM 1414 C C . GLY A 1 182 ? 14.948 -8.537 -31.817 1.00 92.81 182 GLY A C 1
ATOM 1415 O O . GLY A 1 182 ? 15.817 -7.730 -32.149 1.00 92.81 182 GLY A O 1
ATOM 1416 N N . ALA A 1 183 ? 13.790 -8.653 -32.471 1.00 92.06 183 ALA A N 1
ATOM 1417 C CA . ALA A 1 183 ? 13.446 -7.907 -33.678 1.00 92.06 183 ALA A CA 1
ATOM 1418 C C . ALA A 1 183 ? 12.870 -6.510 -33.392 1.00 92.06 183 ALA A C 1
ATOM 1420 O O . ALA A 1 183 ? 12.704 -5.715 -34.324 1.00 92.06 183 ALA A O 1
ATOM 1421 N N . LYS A 1 184 ? 12.500 -6.212 -32.140 1.00 97.19 184 LYS A N 1
ATOM 1422 C CA . LYS A 1 184 ? 11.845 -4.958 -31.749 1.00 97.19 184 LYS A CA 1
ATOM 1423 C C . LYS A 1 184 ? 12.655 -4.204 -30.693 1.00 97.19 184 LYS A C 1
ATOM 1425 O O . LYS A 1 184 ? 13.470 -4.808 -29.994 1.00 97.19 184 LYS A O 1
ATOM 1430 N N . PRO A 1 185 ? 12.444 -2.879 -30.554 1.00 97.56 185 PRO A N 1
ATOM 1431 C CA . PRO A 1 185 ? 13.092 -2.119 -29.496 1.00 97.56 185 PRO A CA 1
ATOM 1432 C C . PRO A 1 185 ? 12.813 -2.732 -28.126 1.00 97.56 185 PRO A C 1
ATOM 1434 O O . PRO A 1 185 ? 11.674 -3.100 -27.822 1.00 97.56 185 PRO A O 1
ATOM 1437 N N . ALA A 1 186 ? 13.855 -2.844 -27.309 1.00 97.88 186 ALA A N 1
ATOM 1438 C CA . ALA A 1 186 ? 13.774 -3.528 -26.030 1.00 97.88 186 ALA A CA 1
ATOM 1439 C C . ALA A 1 186 ? 13.198 -2.639 -24.917 1.00 97.88 186 ALA A C 1
ATOM 1441 O O . ALA A 1 186 ? 13.457 -1.434 -24.856 1.00 97.88 186 ALA A O 1
ATOM 1442 N N . VAL A 1 187 ? 12.456 -3.262 -24.007 1.00 98.19 187 VAL A N 1
ATOM 1443 C CA . VAL A 1 187 ? 12.086 -2.741 -22.689 1.00 98.19 187 VAL A CA 1
ATOM 1444 C C . VAL A 1 187 ? 12.704 -3.671 -21.651 1.00 98.19 187 VAL A C 1
ATOM 1446 O O . VAL A 1 187 ? 12.387 -4.859 -21.632 1.00 98.19 187 VAL A O 1
ATOM 1449 N N . ILE A 1 188 ? 13.588 -3.148 -20.806 1.00 98.56 188 ILE A N 1
ATOM 1450 C CA . ILE A 1 188 ? 14.373 -3.945 -19.861 1.00 98.56 188 ILE A CA 1
ATOM 1451 C C . ILE A 1 188 ? 13.969 -3.580 -18.438 1.00 98.56 188 ILE A C 1
ATOM 1453 O O . ILE A 1 188 ? 14.069 -2.419 -18.047 1.00 98.56 188 ILE A O 1
ATOM 1457 N N . PHE A 1 189 ? 13.522 -4.573 -17.676 1.00 98.44 189 PHE A N 1
ATOM 1458 C CA . PHE A 1 189 ? 13.207 -4.449 -16.258 1.00 98.44 189 PHE A CA 1
ATOM 1459 C C . PHE A 1 189 ? 14.097 -5.385 -15.465 1.00 98.44 189 PHE A C 1
ATOM 1461 O O . PHE A 1 189 ? 14.249 -6.552 -15.829 1.00 98.44 189 PHE A O 1
ATOM 1468 N N . HIS A 1 190 ? 14.627 -4.900 -14.355 1.00 95.62 190 HIS A N 1
ATOM 1469 C CA . HIS A 1 190 ? 15.251 -5.777 -13.384 1.00 95.62 190 HIS A CA 1
ATOM 1470 C C . HIS A 1 190 ? 14.848 -5.405 -11.961 1.00 95.62 190 HIS A C 1
ATOM 1472 O O . HIS A 1 190 ? 14.479 -4.263 -11.695 1.00 95.62 190 HIS A O 1
ATOM 1478 N N . GLY A 1 191 ? 14.831 -6.402 -11.084 1.00 97.69 191 GLY A N 1
ATOM 1479 C CA . GLY A 1 191 ? 14.474 -6.254 -9.681 1.00 97.69 191 GLY A CA 1
ATOM 1480 C C . GLY A 1 191 ? 15.475 -6.957 -8.778 1.00 97.69 191 GLY A C 1
ATOM 1481 O O . GLY A 1 191 ? 16.340 -7.714 -9.232 1.00 97.69 191 GLY A O 1
ATOM 1482 N N . THR A 1 192 ? 15.348 -6.698 -7.477 1.00 98.12 192 THR A N 1
ATOM 1483 C CA . THR A 1 192 ? 16.128 -7.381 -6.431 1.00 98.12 192 THR A CA 1
ATOM 1484 C C . THR A 1 192 ? 17.630 -7.264 -6.675 1.00 98.12 192 THR A C 1
ATOM 1486 O O . THR A 1 192 ? 18.390 -8.221 -6.535 1.00 98.12 192 THR A O 1
ATOM 1489 N N . VAL A 1 193 ? 18.074 -6.068 -7.065 1.00 98.44 193 VAL A N 1
ATOM 1490 C CA . VAL A 1 193 ? 19.497 -5.716 -7.040 1.00 98.44 193 VAL A CA 1
ATOM 1491 C C . VAL A 1 193 ? 19.989 -5.595 -5.594 1.00 98.44 193 VAL A C 1
ATOM 1493 O O . VAL A 1 193 ? 21.102 -6.014 -5.275 1.00 98.44 193 VAL A O 1
ATOM 1496 N N . HIS A 1 194 ? 19.113 -5.154 -4.684 1.00 97.94 194 HIS A N 1
ATOM 1497 C CA . HIS A 1 194 ? 19.288 -5.335 -3.248 1.00 97.94 194 HIS A CA 1
ATOM 1498 C C . HIS A 1 194 ? 18.504 -6.560 -2.768 1.00 97.94 194 HIS A C 1
ATOM 1500 O O . HIS A 1 194 ? 17.291 -6.664 -2.964 1.00 97.94 194 HIS A O 1
ATOM 1506 N N . ALA A 1 195 ? 19.192 -7.476 -2.093 1.00 97.12 195 ALA A N 1
ATOM 1507 C CA . ALA A 1 195 ? 18.658 -8.798 -1.780 1.00 97.12 195 ALA A CA 1
ATOM 1508 C C . ALA A 1 195 ? 17.434 -8.793 -0.847 1.00 97.12 195 ALA A C 1
ATOM 1510 O O . ALA A 1 195 ? 16.526 -9.604 -1.012 1.00 97.12 195 ALA A O 1
ATOM 1511 N N . ARG A 1 196 ? 17.366 -7.860 0.108 1.00 93.12 196 ARG A N 1
ATOM 1512 C CA . ARG A 1 196 ? 16.265 -7.764 1.083 1.00 93.12 196 ARG A CA 1
ATOM 1513 C C . ARG A 1 196 ? 14.921 -7.299 0.515 1.00 93.12 196 ARG A C 1
ATOM 1515 O O . ARG A 1 196 ? 13.917 -7.386 1.222 1.00 93.12 196 ARG A O 1
ATOM 1522 N N . GLU A 1 197 ? 14.882 -6.794 -0.716 1.00 94.44 197 GLU A N 1
ATOM 1523 C CA . GLU A 1 197 ? 13.731 -6.097 -1.310 1.00 94.44 197 GLU A CA 1
ATOM 1524 C C . GLU A 1 197 ? 12.795 -7.055 -2.069 1.00 94.44 197 GLU A C 1
ATOM 1526 O O . GLU A 1 197 ? 12.462 -6.828 -3.233 1.00 94.44 197 GLU A O 1
ATOM 1531 N N . TRP A 1 198 ? 12.355 -8.135 -1.411 1.00 95.12 198 TRP A N 1
ATOM 1532 C CA . TRP A 1 198 ? 11.645 -9.277 -2.022 1.00 95.12 198 TRP A CA 1
ATOM 1533 C C . TRP A 1 198 ? 10.407 -8.913 -2.859 1.00 95.12 198 TRP A C 1
ATOM 1535 O O . TRP A 1 198 ? 10.080 -9.594 -3.829 1.00 95.12 198 TRP A O 1
ATOM 1545 N N . ILE A 1 199 ? 9.716 -7.820 -2.526 1.00 94.69 199 ILE A N 1
ATOM 1546 C CA . ILE A 1 199 ? 8.553 -7.349 -3.294 1.00 94.69 199 ILE A CA 1
ATOM 1547 C C . ILE A 1 199 ? 8.903 -6.995 -4.749 1.00 94.69 199 ILE A C 1
ATOM 1549 O O . ILE A 1 199 ? 8.062 -7.154 -5.634 1.00 94.69 199 ILE A O 1
ATOM 1553 N N . SER A 1 200 ? 10.138 -6.558 -5.018 1.00 96.81 200 SER A N 1
ATOM 1554 C CA . SER A 1 200 ? 10.596 -6.239 -6.377 1.00 96.81 200 SER A CA 1
ATOM 1555 C C . SER A 1 200 ? 10.591 -7.469 -7.293 1.00 96.81 200 SER A C 1
ATOM 1557 O O . SER A 1 200 ? 10.157 -7.365 -8.445 1.00 96.81 200 SER A O 1
ATOM 1559 N N . THR A 1 201 ? 10.968 -8.645 -6.772 1.00 97.56 201 THR A N 1
ATOM 1560 C CA . THR A 1 201 ? 10.906 -9.919 -7.504 1.00 97.56 201 THR A CA 1
ATOM 1561 C C . THR A 1 201 ? 9.471 -10.217 -7.925 1.00 97.56 201 THR A C 1
ATOM 1563 O O . THR A 1 201 ? 9.173 -10.397 -9.104 1.00 97.56 201 THR A O 1
ATOM 1566 N N . MET A 1 202 ? 8.548 -10.176 -6.962 1.00 95.94 202 MET A N 1
ATOM 1567 C CA . MET A 1 202 ? 7.156 -10.551 -7.204 1.00 95.94 202 MET A CA 1
ATOM 1568 C C . MET A 1 202 ? 6.455 -9.591 -8.172 1.00 95.94 202 MET A C 1
ATOM 1570 O O . MET A 1 202 ? 5.693 -10.023 -9.035 1.00 95.94 202 MET A O 1
ATOM 1574 N N . VAL A 1 203 ? 6.715 -8.283 -8.061 1.00 96.31 203 VAL A N 1
A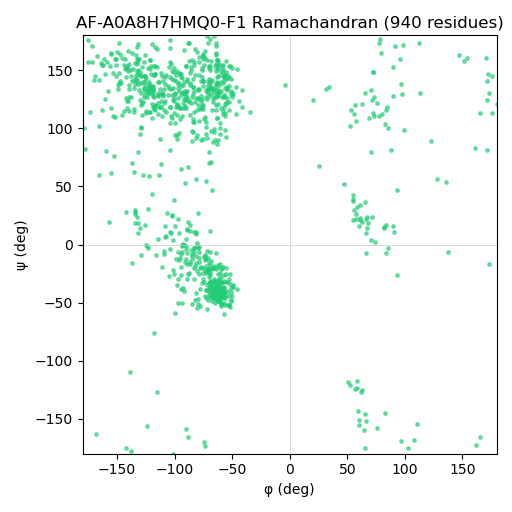TOM 1575 C CA . VAL A 1 203 ? 6.113 -7.272 -8.946 1.00 96.31 203 VAL A CA 1
ATOM 1576 C C . VAL A 1 203 ? 6.612 -7.416 -10.383 1.00 96.31 203 VAL A C 1
ATOM 1578 O O . VAL A 1 203 ? 5.809 -7.344 -11.316 1.00 96.31 203 VAL A O 1
ATOM 1581 N N . THR A 1 204 ? 7.910 -7.648 -10.588 1.00 97.12 204 THR A N 1
ATOM 1582 C CA . THR A 1 204 ? 8.467 -7.835 -11.940 1.00 97.12 204 THR A CA 1
ATOM 1583 C C . THR A 1 204 ? 7.949 -9.118 -12.597 1.00 97.12 204 THR A C 1
ATOM 1585 O O . THR A 1 204 ? 7.566 -9.098 -13.771 1.00 97.12 204 THR A O 1
ATOM 1588 N N . GLU A 1 205 ? 7.808 -10.206 -11.840 1.00 97.38 205 GLU A N 1
ATOM 1589 C CA . GLU A 1 205 ? 7.158 -11.441 -12.299 1.00 97.38 205 GLU A CA 1
ATOM 1590 C C . GLU A 1 205 ? 5.667 -11.249 -12.601 1.00 97.38 205 GLU A C 1
ATOM 1592 O O . GLU A 1 205 ? 5.159 -11.796 -13.583 1.00 97.38 205 GLU A O 1
ATOM 1597 N N . GLN A 1 206 ? 4.961 -10.421 -11.825 1.00 94.94 206 GLN A N 1
ATOM 1598 C CA . GLN A 1 206 ? 3.551 -10.116 -12.078 1.00 94.94 206 GLN A CA 1
ATOM 1599 C C . GLN A 1 206 ? 3.361 -9.341 -13.378 1.00 94.94 206 GLN A C 1
ATOM 1601 O O . GLN A 1 206 ? 2.404 -9.596 -14.117 1.00 94.94 206 GLN A O 1
ATOM 1606 N N . ILE A 1 207 ? 4.290 -8.441 -13.706 1.00 94.25 207 ILE A N 1
ATOM 1607 C CA . ILE A 1 207 ? 4.322 -7.780 -15.013 1.00 94.25 207 ILE A CA 1
ATOM 1608 C C . ILE A 1 207 ? 4.525 -8.821 -16.120 1.00 94.25 207 ILE A C 1
ATOM 1610 O O . ILE A 1 207 ? 3.763 -8.814 -17.088 1.00 94.25 207 ILE A O 1
ATOM 1614 N N . ALA A 1 208 ? 5.499 -9.727 -15.979 1.00 96.06 208 ALA A N 1
ATOM 1615 C CA . ALA A 1 208 ? 5.770 -10.775 -16.966 1.00 96.06 208 ALA A CA 1
ATOM 1616 C C . ALA A 1 208 ? 4.535 -11.657 -17.219 1.00 96.06 208 ALA A C 1
ATOM 1618 O O . ALA A 1 208 ? 4.094 -11.809 -18.363 1.00 96.06 208 ALA A O 1
ATOM 1619 N N . TYR A 1 209 ? 3.921 -12.159 -16.145 1.00 94.81 209 TYR A N 1
ATOM 1620 C CA . TYR A 1 209 ? 2.697 -12.955 -16.206 1.00 94.81 209 TYR A CA 1
ATOM 1621 C C . TYR A 1 209 ? 1.549 -12.185 -16.868 1.00 94.81 209 TYR A C 1
ATOM 1623 O O . TYR A 1 209 ? 0.865 -12.719 -17.742 1.00 94.81 209 TYR A O 1
ATOM 1631 N N . SER A 1 210 ? 1.357 -10.910 -16.516 1.00 91.31 210 SER A N 1
ATOM 1632 C CA . SER A 1 210 ? 0.276 -10.076 -17.060 1.00 91.31 210 SER A CA 1
ATOM 1633 C C . SER A 1 210 ? 0.454 -9.756 -18.546 1.00 91.31 210 SER A C 1
ATOM 1635 O O . SER A 1 210 ? -0.538 -9.649 -19.267 1.00 91.31 210 SER A O 1
ATOM 1637 N N . LEU A 1 211 ? 1.693 -9.604 -19.026 1.00 93.31 211 LEU A N 1
ATOM 1638 C CA . LEU A 1 211 ? 1.979 -9.393 -20.450 1.00 93.31 211 LEU A CA 1
ATOM 1639 C C . LEU A 1 211 ? 1.627 -10.624 -21.289 1.00 93.31 211 LEU A C 1
ATOM 1641 O O . LEU A 1 211 ? 1.062 -10.477 -22.372 1.00 93.31 211 LEU A O 1
ATOM 1645 N N . LEU A 1 212 ? 1.941 -11.817 -20.786 1.00 94.44 212 LEU A N 1
ATOM 1646 C CA . LEU A 1 212 ? 1.725 -13.075 -21.499 1.00 94.44 212 LEU A CA 1
ATOM 1647 C C . LEU A 1 212 ? 0.272 -13.547 -21.425 1.00 94.44 212 LEU A C 1
ATOM 1649 O O . LEU A 1 212 ? -0.354 -13.770 -22.461 1.00 94.44 212 LEU A O 1
ATOM 1653 N N . SER A 1 213 ? -0.299 -13.613 -20.219 1.00 90.50 213 SER A N 1
ATOM 1654 C CA . SER A 1 213 ? -1.682 -14.068 -19.998 1.00 90.50 213 SER A CA 1
ATOM 1655 C C . SER A 1 213 ? -2.724 -13.210 -20.721 1.00 90.50 213 SER A C 1
ATOM 1657 O O . SER A 1 213 ? -3.771 -13.716 -21.120 1.00 90.50 213 SER A O 1
ATOM 1659 N N . ASN A 1 214 ? -2.422 -11.928 -20.959 1.00 89.00 214 ASN A N 1
ATOM 1660 C CA . ASN A 1 214 ? -3.312 -11.007 -21.664 1.00 89.00 214 ASN A CA 1
ATOM 1661 C C . ASN A 1 214 ? -2.936 -10.767 -23.136 1.00 89.00 214 ASN A C 1
ATOM 1663 O O . ASN A 1 214 ? -3.576 -9.942 -23.794 1.00 89.00 214 ASN A O 1
ATOM 1667 N N . TYR A 1 215 ? -1.920 -11.450 -23.678 1.00 92.12 215 TYR A N 1
ATOM 1668 C CA . TYR A 1 215 ? -1.453 -11.217 -25.051 1.00 92.12 215 TYR A CA 1
ATOM 1669 C C . TYR A 1 215 ? -2.536 -11.502 -26.103 1.00 92.12 215 TYR A C 1
ATOM 1671 O O . TYR A 1 215 ? -2.671 -10.759 -27.074 1.00 92.12 215 TYR A O 1
ATOM 1679 N N . THR A 1 216 ? -3.339 -12.551 -25.911 1.00 89.56 216 THR A N 1
ATOM 1680 C CA . THR A 1 216 ? -4.401 -12.942 -26.855 1.00 89.56 216 THR A CA 1
ATOM 1681 C C . THR A 1 216 ? -5.733 -12.241 -26.588 1.00 89.56 216 THR A C 1
ATOM 1683 O O . THR A 1 216 ? -6.536 -12.086 -27.506 1.00 89.56 216 THR A O 1
ATOM 1686 N N . THR A 1 217 ? -5.971 -11.788 -25.355 1.00 88.44 217 THR A N 1
ATOM 1687 C CA . THR A 1 217 ? -7.269 -11.261 -24.902 1.00 88.44 217 THR A CA 1
ATOM 1688 C C . THR A 1 217 ? -7.334 -9.734 -24.864 1.00 88.44 217 THR A C 1
ATOM 1690 O O . THR A 1 217 ? -8.417 -9.167 -25.001 1.00 88.44 217 THR A O 1
ATOM 1693 N N . SER A 1 218 ? -6.199 -9.040 -24.718 1.00 87.56 218 SER A N 1
ATOM 1694 C CA . SER A 1 218 ? -6.139 -7.578 -24.632 1.00 87.56 218 SER A CA 1
ATOM 1695 C C . SER A 1 218 ? -5.473 -6.968 -25.871 1.00 87.56 218 SER A C 1
ATOM 1697 O O . SER A 1 218 ? -4.249 -7.040 -26.009 1.00 87.56 218 SER A O 1
ATOM 1699 N N . PRO A 1 219 ? -6.225 -6.261 -26.742 1.00 89.00 219 PRO A N 1
ATOM 1700 C CA . PRO A 1 219 ? -5.655 -5.570 -27.904 1.00 89.00 219 PRO A CA 1
ATOM 1701 C C . PRO A 1 219 ? -4.566 -4.562 -27.523 1.00 89.00 219 PRO A C 1
ATOM 1703 O O . PRO A 1 219 ? -3.609 -4.346 -28.263 1.00 89.00 219 PRO A O 1
ATOM 1706 N N . THR A 1 220 ? -4.693 -3.953 -26.342 1.00 85.81 220 THR A N 1
ATOM 1707 C CA . THR A 1 220 ? -3.698 -3.026 -25.803 1.00 85.81 220 THR A CA 1
ATOM 1708 C C . THR A 1 220 ? -2.400 -3.753 -25.452 1.00 85.81 220 THR A C 1
ATOM 1710 O O . THR A 1 220 ? -1.338 -3.309 -25.883 1.00 85.81 220 THR A O 1
ATOM 1713 N N . ILE A 1 221 ? -2.460 -4.877 -24.730 1.00 87.94 221 ILE A N 1
ATOM 1714 C CA . ILE A 1 221 ? -1.255 -5.647 -24.379 1.00 87.94 221 ILE A CA 1
ATOM 1715 C C . ILE A 1 221 ? -0.617 -6.257 -25.616 1.00 87.94 221 ILE A C 1
ATOM 1717 O O . ILE A 1 221 ? 0.586 -6.080 -25.808 1.00 87.94 221 ILE A O 1
ATOM 1721 N N . LYS A 1 222 ? -1.424 -6.834 -26.511 1.00 93.50 222 LYS A N 1
ATOM 1722 C CA . LYS A 1 222 ? -0.962 -7.293 -27.819 1.00 93.50 222 LYS A CA 1
ATOM 1723 C C . LYS A 1 222 ? -0.182 -6.209 -28.560 1.00 93.50 222 LYS A C 1
ATOM 1725 O O . LYS A 1 222 ? 0.935 -6.457 -28.995 1.00 93.50 222 LYS A O 1
ATOM 1730 N N . SER A 1 223 ? -0.723 -4.988 -28.625 1.00 92.69 223 SER A N 1
ATOM 1731 C CA . SER A 1 223 ? -0.056 -3.869 -29.305 1.00 92.69 223 SER A CA 1
ATOM 1732 C C . SER A 1 223 ? 1.293 -3.492 -28.692 1.00 92.69 223 SER A C 1
ATOM 1734 O O . SER A 1 223 ? 2.169 -3.020 -29.408 1.00 92.69 223 SER A O 1
ATOM 1736 N N . TYR A 1 224 ? 1.482 -3.695 -27.386 1.00 90.69 224 TYR A N 1
ATOM 1737 C CA . TYR A 1 224 ? 2.761 -3.437 -26.736 1.00 90.69 224 TYR A CA 1
ATOM 1738 C C . TYR A 1 224 ? 3.760 -4.567 -26.970 1.00 90.69 224 TYR A C 1
ATOM 1740 O O . TYR A 1 224 ? 4.896 -4.283 -27.327 1.00 90.69 224 TYR A O 1
ATOM 1748 N N . VAL A 1 225 ? 3.341 -5.821 -26.800 1.00 94.31 225 VAL A N 1
ATOM 1749 C CA . VAL A 1 225 ? 4.202 -7.003 -26.980 1.00 94.31 225 VAL A CA 1
ATOM 1750 C C . VAL A 1 225 ? 4.594 -7.201 -28.451 1.00 94.31 225 VAL A C 1
ATOM 1752 O O . VAL A 1 225 ? 5.700 -7.631 -28.738 1.00 94.31 225 VAL A O 1
ATOM 1755 N N . ASP A 1 226 ? 3.747 -6.816 -29.411 1.00 95.75 226 ASP A N 1
ATOM 1756 C CA . ASP A 1 226 ? 4.125 -6.804 -30.835 1.00 95.75 226 ASP A CA 1
ATOM 1757 C C . ASP A 1 226 ? 5.049 -5.632 -31.211 1.00 95.75 226 ASP A C 1
ATOM 1759 O O . ASP A 1 226 ? 5.718 -5.672 -32.247 1.00 95.75 226 ASP A O 1
ATOM 1763 N N . LYS A 1 227 ? 5.071 -4.570 -30.396 1.00 95.69 227 LYS A N 1
ATOM 1764 C CA . LYS A 1 227 ? 5.870 -3.366 -30.651 1.00 95.69 227 LYS A CA 1
ATOM 1765 C C . LYS A 1 227 ? 7.234 -3.392 -29.964 1.00 95.69 227 LYS A C 1
ATOM 1767 O O . LYS A 1 227 ? 8.140 -2.726 -30.460 1.00 95.69 227 LYS A O 1
ATOM 1772 N N . TYR A 1 228 ? 7.371 -4.118 -28.858 1.00 97.19 228 TYR A N 1
ATOM 1773 C CA . TYR A 1 228 ? 8.560 -4.124 -28.013 1.00 97.19 228 TYR A CA 1
ATOM 1774 C C . TYR A 1 228 ? 8.915 -5.534 -27.553 1.00 97.19 228 TYR A C 1
ATOM 1776 O O . TYR A 1 228 ? 8.023 -6.316 -27.226 1.00 97.19 228 TYR A O 1
ATOM 1784 N N . ASP A 1 229 ? 10.214 -5.793 -27.433 1.00 97.56 229 ASP A N 1
ATOM 1785 C CA . ASP A 1 229 ? 10.726 -6.988 -26.767 1.00 97.56 229 ASP A CA 1
ATOM 1786 C C . ASP A 1 229 ? 10.946 -6.678 -25.287 1.00 97.56 229 ASP A C 1
ATOM 1788 O O . ASP A 1 229 ? 11.728 -5.795 -24.939 1.00 97.56 229 ASP A O 1
ATOM 1792 N N . PHE A 1 230 ? 10.262 -7.390 -24.397 1.00 98.50 230 PHE A N 1
ATOM 1793 C CA . PHE A 1 230 ? 10.453 -7.226 -22.958 1.00 98.50 230 PHE A CA 1
ATOM 1794 C C . PHE A 1 230 ? 11.523 -8.201 -22.474 1.00 98.50 230 PHE A C 1
ATOM 1796 O O . PHE A 1 230 ? 11.468 -9.387 -22.792 1.00 98.50 230 PHE A O 1
ATOM 1803 N N . TYR A 1 231 ? 12.478 -7.712 -21.693 1.00 98.69 231 TYR A N 1
ATOM 1804 C CA . TYR A 1 231 ? 13.451 -8.524 -20.969 1.00 98.69 231 TYR A CA 1
ATOM 1805 C C . TYR A 1 231 ? 13.297 -8.214 -19.488 1.00 98.69 231 TYR A C 1
ATOM 1807 O O . TYR A 1 231 ? 13.517 -7.081 -19.068 1.00 98.69 231 TYR A O 1
ATOM 1815 N N . ILE A 1 232 ? 12.855 -9.199 -18.714 1.00 98.69 232 ILE A N 1
ATOM 1816 C CA . ILE A 1 232 ? 12.549 -9.028 -17.294 1.00 98.69 232 ILE A CA 1
ATOM 1817 C C . ILE A 1 232 ? 13.462 -9.960 -16.502 1.00 98.69 232 ILE A C 1
ATOM 1819 O O . ILE A 1 232 ? 13.384 -11.173 -16.686 1.00 98.69 232 ILE A O 1
ATOM 1823 N N . PHE A 1 233 ? 14.308 -9.396 -15.640 1.00 98.75 233 PHE A N 1
ATOM 1824 C CA . PHE A 1 233 ? 15.218 -10.109 -14.738 1.00 98.75 233 PHE A CA 1
ATOM 1825 C C . PHE A 1 233 ? 14.774 -9.895 -13.281 1.00 98.75 233 PHE A C 1
ATOM 1827 O O . PHE A 1 233 ? 15.175 -8.907 -12.664 1.00 98.75 233 PHE A O 1
ATOM 1834 N N . PRO A 1 234 ? 13.920 -10.772 -12.718 1.00 98.50 234 PRO A N 1
ATOM 1835 C CA . PRO A 1 234 ? 13.330 -10.535 -11.400 1.00 98.50 234 PRO A CA 1
ATOM 1836 C C . PRO A 1 234 ? 14.329 -10.530 -10.244 1.00 98.50 234 PRO A C 1
ATOM 1838 O O . PRO A 1 234 ? 14.117 -9.807 -9.276 1.00 98.50 234 PRO A O 1
ATOM 1841 N N . VAL A 1 235 ? 15.397 -11.332 -10.346 1.00 98.69 235 VAL A N 1
ATOM 1842 C CA . VAL A 1 235 ? 16.440 -11.457 -9.320 1.00 98.69 235 VAL A CA 1
ATOM 1843 C C . VAL A 1 235 ? 17.815 -11.289 -9.952 1.00 98.69 235 VAL A C 1
ATOM 1845 O O . VAL A 1 235 ? 18.348 -12.231 -10.540 1.00 98.69 235 VAL A O 1
ATOM 1848 N N . VAL A 1 236 ? 18.405 -10.099 -9.811 1.00 98.62 236 VAL A N 1
ATOM 1849 C CA . VAL A 1 236 ? 19.764 -9.836 -10.326 1.00 98.62 236 VAL A CA 1
ATOM 1850 C C . VAL A 1 236 ? 20.879 -9.998 -9.300 1.00 98.62 236 VAL A C 1
ATOM 1852 O O . VAL A 1 236 ? 22.040 -10.102 -9.679 1.00 98.62 236 VAL A O 1
ATOM 1855 N N . ASN A 1 237 ? 20.531 -10.088 -8.016 1.00 98.69 237 ASN A N 1
ATOM 1856 C CA . ASN A 1 237 ? 21.431 -10.469 -6.929 1.00 98.69 237 ASN A CA 1
ATOM 1857 C C . ASN A 1 237 ? 21.018 -11.843 -6.359 1.00 98.69 237 ASN A C 1
ATOM 1859 O O . ASN A 1 237 ? 20.488 -11.911 -5.245 1.00 98.69 237 ASN A O 1
ATOM 1863 N N . PRO A 1 238 ? 21.184 -12.950 -7.111 1.00 98.44 238 PRO A N 1
ATOM 1864 C CA . PRO A 1 238 ? 20.681 -14.255 -6.684 1.00 98.44 238 PRO A CA 1
ATOM 1865 C C . PRO A 1 238 ? 21.395 -14.781 -5.435 1.00 98.44 238 PRO A C 1
ATOM 1867 O O . PRO A 1 238 ? 20.765 -15.445 -4.617 1.00 98.44 238 PRO A O 1
ATOM 1870 N N . ASP A 1 239 ? 22.674 -14.454 -5.237 1.00 98.50 239 ASP A N 1
ATOM 1871 C CA . ASP A 1 239 ? 23.424 -14.915 -4.064 1.00 98.50 239 ASP A CA 1
ATOM 1872 C C . ASP A 1 239 ? 22.948 -14.231 -2.792 1.00 98.50 239 ASP A C 1
ATOM 1874 O O . ASP A 1 239 ? 22.671 -14.893 -1.792 1.00 98.50 239 ASP A O 1
ATOM 1878 N N . GLY A 1 240 ? 22.806 -12.904 -2.835 1.00 97.94 240 GLY A N 1
ATOM 1879 C CA . GLY A 1 240 ? 22.249 -12.162 -1.718 1.00 97.94 240 GLY A CA 1
ATOM 1880 C C . GLY A 1 240 ? 20.810 -12.594 -1.441 1.00 97.94 240 GLY A C 1
ATOM 1881 O O . GLY A 1 240 ? 20.460 -12.823 -0.286 1.00 97.94 240 GLY A O 1
ATOM 1882 N N . PHE A 1 241 ? 19.982 -12.762 -2.479 1.00 97.31 241 PHE A N 1
ATOM 1883 C CA . PHE A 1 241 ? 18.586 -13.177 -2.323 1.00 97.31 241 PHE A CA 1
ATOM 1884 C C . PHE A 1 241 ? 18.475 -14.549 -1.647 1.00 97.31 241 PHE A C 1
ATOM 1886 O O . PHE A 1 241 ? 17.784 -14.670 -0.637 1.00 97.31 241 PHE A O 1
ATOM 1893 N N . VAL A 1 242 ? 19.233 -15.551 -2.107 1.00 96.56 242 VAL A N 1
ATOM 1894 C CA . VAL A 1 242 ? 19.305 -16.863 -1.441 1.00 96.56 242 VAL A CA 1
ATOM 1895 C C . VAL A 1 242 ? 19.777 -16.715 0.002 1.00 96.56 242 VAL A C 1
ATOM 1897 O O . VAL A 1 242 ? 19.163 -17.293 0.895 1.00 96.56 242 VAL A O 1
ATOM 1900 N N . TYR A 1 243 ? 20.803 -15.900 0.254 1.00 95.00 243 TYR A N 1
ATOM 1901 C CA . TYR A 1 243 ? 21.315 -15.679 1.605 1.00 95.00 243 TYR A CA 1
ATOM 1902 C C . TYR A 1 243 ? 20.237 -15.125 2.548 1.00 95.00 243 TYR A C 1
ATOM 1904 O O . TYR A 1 243 ? 20.084 -15.636 3.655 1.00 95.00 243 TYR A O 1
ATOM 1912 N N . THR A 1 244 ? 19.418 -14.167 2.091 1.00 92.50 244 THR A N 1
ATOM 1913 C CA . THR A 1 244 ? 18.297 -13.628 2.887 1.00 92.50 244 THR A CA 1
ATOM 1914 C C . THR A 1 244 ? 17.209 -14.656 3.212 1.00 92.50 244 THR A C 1
ATOM 1916 O O . THR A 1 244 ? 16.442 -14.442 4.148 1.00 92.50 244 THR A O 1
ATOM 1919 N N . GLN A 1 245 ? 17.116 -15.746 2.443 1.00 90.25 245 GLN A N 1
ATOM 1920 C CA . GLN A 1 245 ? 16.131 -16.817 2.627 1.00 90.25 245 GLN A CA 1
ATOM 1921 C C . GLN A 1 245 ? 16.680 -17.975 3.469 1.00 90.25 245 GLN A C 1
ATOM 1923 O O . GLN A 1 245 ? 15.951 -18.565 4.265 1.00 90.25 245 GLN A O 1
ATOM 1928 N N . SER A 1 246 ? 17.955 -18.323 3.277 1.00 86.19 246 SER A N 1
ATOM 1929 C CA . SER A 1 246 ? 18.580 -19.494 3.898 1.00 86.19 246 SER A CA 1
ATOM 1930 C C . SER A 1 246 ? 19.202 -19.208 5.259 1.00 86.19 246 SER A C 1
ATOM 1932 O O . SER A 1 246 ? 19.284 -20.113 6.089 1.00 86.19 246 SER A O 1
ATOM 1934 N N . ASP A 1 247 ? 19.671 -17.978 5.479 1.00 82.31 247 ASP A N 1
ATOM 1935 C CA . ASP A 1 247 ? 20.256 -17.561 6.746 1.00 82.31 247 ASP A CA 1
ATOM 1936 C C . ASP A 1 247 ? 19.200 -16.787 7.558 1.00 82.31 247 ASP A C 1
ATOM 1938 O O . ASP A 1 247 ? 18.901 -15.630 7.239 1.00 82.31 247 ASP A O 1
ATOM 1942 N N . PRO A 1 248 ? 18.611 -17.404 8.602 1.00 68.06 248 PRO A N 1
ATOM 1943 C CA . PRO A 1 248 ? 17.545 -16.777 9.379 1.00 68.06 248 PRO A CA 1
ATOM 1944 C C . PRO A 1 248 ? 18.016 -15.478 10.043 1.00 68.06 248 PRO A C 1
ATOM 1946 O O . PRO A 1 248 ? 17.209 -14.583 10.302 1.00 68.06 248 PRO A O 1
ATOM 1949 N N . ASP A 1 249 ? 19.321 -15.346 10.268 1.00 72.75 249 ASP A N 1
ATOM 1950 C CA . ASP A 1 249 ? 19.915 -14.216 10.955 1.00 72.75 249 ASP A CA 1
ATOM 1951 C C . ASP A 1 249 ? 20.308 -13.069 10.000 1.00 72.75 249 ASP A C 1
ATOM 1953 O O . ASP A 1 249 ? 20.755 -12.013 10.450 1.00 72.75 249 ASP A O 1
ATOM 1957 N N . ASN A 1 250 ? 20.098 -13.226 8.687 1.00 80.31 250 ASN A N 1
ATOM 1958 C CA . ASN A 1 250 ? 20.546 -12.265 7.674 1.00 80.31 250 ASN A CA 1
ATOM 1959 C C . ASN A 1 250 ? 19.493 -11.918 6.606 1.00 80.31 250 ASN A C 1
ATOM 1961 O O . ASN A 1 250 ? 19.819 -11.505 5.491 1.00 80.31 250 ASN A O 1
ATOM 1965 N N . ARG A 1 251 ? 18.207 -11.977 6.967 1.00 86.88 251 ARG A N 1
ATOM 1966 C CA . ARG A 1 251 ? 17.076 -11.547 6.119 1.00 86.88 251 ARG A CA 1
ATOM 1967 C C . ARG A 1 251 ? 17.206 -10.121 5.550 1.00 86.88 251 ARG A C 1
ATOM 1969 O O . ARG A 1 251 ? 16.610 -9.822 4.513 1.00 86.88 251 ARG A O 1
ATOM 1976 N N . PHE A 1 252 ? 17.960 -9.240 6.210 1.00 85.62 252 PHE A N 1
ATOM 1977 C CA . PHE A 1 252 ? 18.151 -7.839 5.805 1.00 85.62 252 PHE A CA 1
ATOM 1978 C C . PHE A 1 252 ? 19.422 -7.577 4.997 1.00 85.62 252 PHE A C 1
ATOM 1980 O O . PHE A 1 252 ? 19.734 -6.407 4.760 1.00 85.62 252 PHE A O 1
ATOM 1987 N N . LEU A 1 253 ? 20.140 -8.619 4.559 1.00 91.50 253 LEU A N 1
ATOM 1988 C CA . LEU A 1 253 ? 21.286 -8.442 3.670 1.00 91.50 253 LEU A CA 1
ATOM 1989 C C . LEU A 1 253 ? 20.860 -7.645 2.426 1.00 91.50 253 LEU A C 1
ATOM 1991 O O . LEU A 1 253 ? 19.902 -7.992 1.735 1.00 91.50 253 LEU A O 1
ATOM 1995 N N . ARG A 1 254 ? 21.580 -6.558 2.147 1.00 93.62 254 ARG A N 1
ATOM 1996 C CA . ARG A 1 254 ? 21.386 -5.713 0.962 1.00 93.62 254 ARG A CA 1
ATOM 1997 C C . ARG A 1 254 ? 22.301 -6.121 -0.189 1.00 93.62 254 ARG A C 1
ATOM 1999 O O . ARG A 1 254 ? 21.829 -6.287 -1.311 1.00 93.62 254 ARG A O 1
ATOM 2006 N N . LYS A 1 255 ? 23.594 -6.250 0.115 1.00 97.25 255 LYS A N 1
ATOM 2007 C CA . LYS A 1 255 ? 24.706 -6.417 -0.832 1.00 97.25 255 LYS A CA 1
ATOM 2008 C C . LYS A 1 255 ? 24.727 -7.796 -1.506 1.00 97.25 255 LYS A C 1
ATOM 2010 O O . LYS A 1 255 ? 23.938 -8.681 -1.172 1.00 97.25 255 LYS A O 1
ATOM 2015 N N . ASN A 1 256 ? 25.628 -7.979 -2.474 1.00 97.75 256 ASN A N 1
ATOM 2016 C CA . ASN A 1 256 ? 25.952 -9.307 -3.013 1.00 97.75 256 ASN A CA 1
ATOM 2017 C C . ASN A 1 256 ? 26.793 -10.137 -2.014 1.00 97.75 256 ASN A C 1
ATOM 2019 O O . ASN A 1 256 ? 27.008 -9.730 -0.869 1.00 97.75 256 ASN A O 1
ATOM 2023 N N . ARG A 1 257 ? 27.272 -11.317 -2.428 1.00 97.50 257 ARG A N 1
ATOM 2024 C CA . ARG A 1 257 ? 28.046 -12.245 -1.573 1.00 97.50 257 ARG A CA 1
ATOM 2025 C C . ARG A 1 257 ? 29.534 -12.334 -1.911 1.00 97.50 257 ARG A C 1
ATOM 2027 O O . ARG A 1 257 ? 30.223 -13.238 -1.445 1.00 97.50 257 ARG A O 1
ATOM 2034 N N . GLN A 1 258 ? 30.060 -11.379 -2.673 1.00 97.31 258 GLN A N 1
ATOM 2035 C CA . GLN A 1 258 ? 31.473 -11.383 -3.047 1.00 97.31 258 GLN A CA 1
ATOM 2036 C C . GLN A 1 258 ? 32.387 -11.244 -1.805 1.00 97.31 258 GLN A C 1
ATOM 2038 O O . GLN A 1 258 ? 32.071 -10.443 -0.922 1.00 97.31 258 GLN A O 1
ATOM 2043 N N . PRO A 1 259 ? 33.523 -11.966 -1.711 1.00 97.19 259 PRO A N 1
ATOM 2044 C CA . PRO A 1 259 ? 34.373 -11.994 -0.527 1.00 97.19 259 PRO A CA 1
ATOM 2045 C C . PRO A 1 259 ? 34.951 -10.632 -0.160 1.00 97.19 259 PRO A C 1
ATOM 2047 O O . PRO A 1 259 ? 35.129 -9.780 -1.045 1.00 97.19 259 PRO A O 1
ATOM 2050 N N . PRO A 1 260 ? 35.295 -10.439 1.123 1.00 95.75 260 PRO A N 1
ATOM 2051 C CA . PRO A 1 260 ? 35.924 -9.215 1.578 1.00 95.75 260 PRO A CA 1
ATOM 2052 C C . PRO A 1 260 ? 37.238 -8.936 0.833 1.00 95.75 260 PRO A C 1
ATOM 2054 O O . PRO A 1 260 ? 37.955 -9.871 0.459 1.00 95.75 260 PRO A O 1
ATOM 2057 N N . PRO A 1 261 ? 37.592 -7.656 0.632 1.00 93.81 261 PRO A N 1
ATOM 2058 C CA . PRO A 1 261 ? 38.941 -7.290 0.221 1.00 93.81 261 PRO A CA 1
ATOM 2059 C C . PRO A 1 261 ? 39.962 -7.655 1.309 1.00 93.81 261 PRO A C 1
ATOM 2061 O O . PRO A 1 261 ? 39.615 -7.859 2.470 1.00 93.81 261 PRO A O 1
ATOM 2064 N N . SER A 1 262 ? 41.247 -7.699 0.950 1.00 91.88 262 SER A N 1
ATOM 2065 C CA . SER A 1 262 ? 42.330 -8.190 1.820 1.00 91.88 262 SER A CA 1
ATOM 2066 C C . SER A 1 262 ? 42.478 -7.466 3.167 1.00 91.88 262 SER A C 1
ATOM 2068 O O . SER A 1 262 ? 43.113 -7.995 4.073 1.00 91.88 262 SER A O 1
ATOM 2070 N N . ASN A 1 263 ? 41.940 -6.254 3.296 1.00 90.31 263 ASN A N 1
ATOM 2071 C CA . ASN A 1 263 ? 42.001 -5.411 4.490 1.00 90.31 263 ASN A CA 1
ATOM 2072 C C . ASN A 1 263 ? 40.686 -5.372 5.295 1.00 90.31 263 ASN A C 1
ATOM 2074 O O . ASN A 1 263 ? 40.555 -4.530 6.179 1.00 90.31 263 ASN A O 1
ATOM 2078 N N . SER A 1 264 ? 39.715 -6.236 4.996 1.00 94.56 264 SER A N 1
ATOM 2079 C CA . SER A 1 264 ? 38.428 -6.289 5.696 1.00 94.56 264 SER A CA 1
ATOM 2080 C C . SER A 1 264 ? 37.965 -7.733 5.909 1.00 94.56 264 SER A C 1
ATOM 2082 O O . SER A 1 264 ? 38.501 -8.674 5.329 1.00 94.56 264 SER A O 1
ATOM 2084 N N . SER A 1 265 ? 36.959 -7.913 6.761 1.00 94.62 265 SER A N 1
ATOM 2085 C CA . SER A 1 265 ? 36.212 -9.163 6.938 1.00 94.62 265 SER A CA 1
ATOM 2086 C C . SER A 1 265 ? 34.781 -9.086 6.385 1.00 94.62 265 SER A C 1
ATOM 2088 O O . SER A 1 265 ? 34.080 -10.099 6.365 1.00 94.62 265 SER A O 1
ATOM 2090 N N . CYS A 1 266 ? 34.341 -7.912 5.924 1.00 92.94 266 CYS A N 1
ATOM 2091 C CA . CYS A 1 266 ? 32.969 -7.660 5.494 1.00 92.94 266 CYS A CA 1
ATOM 2092 C C . CYS A 1 266 ? 32.721 -8.061 4.033 1.00 92.94 266 CYS A C 1
ATOM 2094 O O . CYS A 1 266 ? 33.431 -7.643 3.119 1.00 92.94 266 CYS A O 1
ATOM 2096 N N . TYR A 1 267 ? 31.690 -8.878 3.819 1.00 96.12 267 TYR A N 1
ATOM 2097 C CA . TYR A 1 267 ? 31.311 -9.389 2.503 1.00 96.12 267 TYR A CA 1
ATOM 2098 C C . TYR A 1 267 ? 30.455 -8.387 1.725 1.00 96.12 267 TYR A C 1
ATOM 2100 O O . TYR A 1 267 ? 29.683 -7.612 2.292 1.00 96.12 267 TYR A O 1
ATOM 2108 N N . GLY A 1 268 ? 30.522 -8.517 0.405 1.00 97.06 268 GLY A N 1
ATOM 2109 C CA . GLY A 1 268 ? 29.555 -7.963 -0.523 1.00 97.06 268 GLY A CA 1
ATOM 2110 C C . GLY A 1 268 ? 29.856 -6.548 -0.999 1.00 97.06 268 GLY A C 1
ATOM 2111 O O . GLY A 1 268 ? 30.469 -5.755 -0.293 1.00 97.06 268 GLY A O 1
ATOM 2112 N N . ARG A 1 269 ? 29.379 -6.236 -2.204 1.00 97.19 269 ARG A N 1
ATOM 2113 C CA . ARG A 1 269 ? 29.272 -4.897 -2.795 1.00 97.19 269 ARG A CA 1
ATOM 2114 C C . ARG A 1 269 ? 27.804 -4.520 -2.912 1.00 97.19 269 ARG A C 1
ATOM 2116 O O . ARG A 1 269 ? 26.962 -5.388 -3.165 1.00 97.19 269 ARG A O 1
ATOM 2123 N N . ASP A 1 270 ? 27.501 -3.239 -2.770 1.00 98.19 270 ASP A N 1
ATOM 2124 C CA . ASP A 1 270 ? 26.230 -2.707 -3.242 1.00 98.19 270 ASP A CA 1
ATOM 2125 C C . ASP A 1 270 ? 26.272 -2.658 -4.775 1.00 98.19 270 ASP A C 1
ATOM 2127 O O . ASP A 1 270 ? 26.952 -1.818 -5.367 1.00 98.19 270 ASP A O 1
ATOM 2131 N N . ILE A 1 271 ? 25.558 -3.581 -5.431 1.00 98.38 271 ILE A N 1
ATOM 2132 C CA . ILE A 1 271 ? 25.524 -3.659 -6.898 1.00 98.38 271 ILE A CA 1
ATOM 2133 C C . ILE A 1 271 ? 25.003 -2.340 -7.489 1.00 98.38 271 ILE A C 1
ATOM 2135 O O . ILE A 1 271 ? 25.494 -1.919 -8.533 1.00 98.38 271 ILE A O 1
ATOM 2139 N N . ASN A 1 272 ? 24.093 -1.627 -6.812 1.00 98.38 272 ASN A N 1
ATOM 2140 C CA . ASN A 1 272 ? 23.578 -0.332 -7.272 1.00 98.38 272 ASN A CA 1
ATOM 2141 C C . ASN A 1 272 ? 24.424 0.870 -6.802 1.00 98.38 272 ASN A C 1
ATOM 2143 O O . ASN A 1 272 ? 23.943 2.006 -6.774 1.00 98.38 272 ASN A O 1
ATOM 2147 N N . ARG A 1 273 ? 25.676 0.616 -6.406 1.00 98.06 273 ARG A N 1
ATOM 2148 C CA . ARG A 1 273 ? 26.777 1.592 -6.313 1.00 98.06 273 ARG A CA 1
ATOM 2149 C C . ARG A 1 273 ? 27.998 1.173 -7.132 1.00 98.06 273 ARG A C 1
ATOM 2151 O O . ARG A 1 273 ? 28.999 1.881 -7.150 1.00 98.06 273 ARG A O 1
ATOM 2158 N N . ASN A 1 274 ? 27.944 0.013 -7.786 1.00 98.31 274 ASN A N 1
ATOM 2159 C CA . ASN A 1 274 ? 29.089 -0.601 -8.448 1.00 98.31 274 ASN A CA 1
ATOM 2160 C C . ASN A 1 274 ? 29.159 -0.320 -9.955 1.00 98.31 274 ASN A C 1
ATOM 2162 O O . ASN A 1 274 ? 30.156 -0.666 -10.584 1.00 98.31 274 ASN A O 1
ATOM 2166 N N . TRP A 1 275 ? 28.142 0.316 -10.543 1.00 98.25 275 TRP A N 1
ATOM 2167 C CA . TRP A 1 275 ? 28.136 0.608 -11.976 1.00 98.25 275 TRP A CA 1
ATOM 2168 C C . TRP A 1 275 ? 29.203 1.645 -12.318 1.00 98.25 275 TRP A C 1
ATOM 2170 O O . TRP A 1 275 ? 29.402 2.611 -11.586 1.00 98.25 275 TRP A O 1
ATOM 2180 N N . GLU A 1 276 ? 29.890 1.460 -13.445 1.00 96.06 276 GLU A N 1
ATOM 2181 C CA . GLU A 1 276 ? 31.096 2.237 -13.772 1.00 96.06 276 GLU A CA 1
ATOM 2182 C C . GLU A 1 276 ? 30.833 3.721 -14.078 1.00 96.06 276 GLU A C 1
ATOM 2184 O O . GLU A 1 276 ? 31.746 4.549 -14.031 1.00 96.06 276 GLU A O 1
ATOM 2189 N N . TRP A 1 277 ? 29.584 4.085 -14.373 1.00 96.25 277 TRP A N 1
ATOM 2190 C CA . TRP A 1 277 ? 29.221 5.454 -14.711 1.00 96.25 277 TRP A CA 1
ATOM 2191 C C . TRP A 1 277 ? 29.154 6.328 -13.460 1.00 96.25 277 TRP A C 1
ATOM 2193 O O . TRP A 1 277 ? 28.316 6.116 -12.583 1.00 96.25 277 TRP A O 1
ATOM 2203 N N . GLN A 1 278 ? 30.025 7.342 -13.410 1.00 96.69 278 GLN A N 1
ATOM 2204 C CA . GLN A 1 278 ? 30.132 8.271 -12.279 1.00 96.69 278 GLN A CA 1
ATOM 2205 C C . GLN A 1 278 ? 30.353 7.530 -10.956 1.00 96.69 278 GLN A C 1
ATOM 2207 O O . GLN A 1 278 ? 29.795 7.898 -9.934 1.00 96.69 278 GLN A O 1
ATOM 2212 N N . TRP A 1 279 ? 31.138 6.456 -10.979 1.00 97.56 279 TRP A N 1
ATOM 2213 C CA . TRP A 1 279 ? 31.393 5.613 -9.817 1.00 97.56 279 TRP A CA 1
ATOM 2214 C C . TRP A 1 279 ? 32.187 6.349 -8.727 1.00 97.56 279 TRP A C 1
ATOM 2216 O O . TRP A 1 279 ? 33.198 6.992 -9.016 1.00 97.56 279 TRP A O 1
ATOM 2226 N N . GLY A 1 280 ? 31.748 6.237 -7.471 1.00 94.31 280 GLY A N 1
ATOM 2227 C CA . GLY A 1 280 ? 32.476 6.755 -6.310 1.00 94.31 280 GLY A CA 1
ATOM 2228 C C . GLY A 1 280 ? 32.552 8.286 -6.218 1.00 94.31 280 GLY A C 1
ATOM 2229 O O . GLY A 1 280 ? 33.415 8.809 -5.515 1.00 94.31 280 GLY A O 1
ATOM 2230 N N . THR A 1 281 ? 31.683 9.027 -6.917 1.00 94.00 281 THR A N 1
ATOM 2231 C CA . THR A 1 281 ? 31.683 10.505 -6.901 1.00 94.00 281 THR A CA 1
ATOM 2232 C C . THR A 1 281 ? 30.898 11.108 -5.730 1.00 94.00 281 THR A C 1
ATOM 2234 O O . THR A 1 281 ? 30.999 12.308 -5.470 1.00 94.00 281 THR A O 1
ATOM 2237 N N . GLY A 1 282 ? 30.142 10.287 -4.995 1.00 86.75 282 GLY A N 1
ATOM 2238 C CA . GLY A 1 282 ? 29.421 10.662 -3.775 1.00 86.75 282 GLY A CA 1
ATOM 2239 C C . GLY A 1 282 ? 28.195 9.780 -3.523 1.00 86.75 282 GLY A C 1
ATOM 2240 O O . GLY A 1 282 ? 27.695 9.121 -4.431 1.00 86.75 282 GLY A O 1
ATOM 2241 N N . GLY A 1 283 ? 27.692 9.740 -2.286 1.00 82.31 283 GLY A N 1
ATOM 2242 C CA . GLY A 1 283 ? 26.506 8.926 -1.982 1.00 82.31 283 GLY A CA 1
ATOM 2243 C C . GLY A 1 283 ? 26.731 7.410 -1.989 1.00 82.31 283 GLY A C 1
ATOM 2244 O O . GLY A 1 283 ? 25.815 6.636 -2.282 1.00 82.31 283 GLY A O 1
ATOM 2245 N N . SER A 1 284 ? 27.981 7.013 -1.770 1.00 90.50 284 SER A N 1
ATOM 2246 C CA . SER A 1 284 ? 28.469 5.639 -1.733 1.00 90.50 284 SER A CA 1
ATOM 2247 C C . SER A 1 284 ? 29.709 5.576 -0.845 1.00 90.50 284 SER A C 1
ATOM 2249 O O . SER A 1 284 ? 30.501 6.526 -0.872 1.00 90.50 284 SER A O 1
ATOM 2251 N N . SER A 1 285 ? 29.933 4.469 -0.142 1.00 91.12 285 SER A N 1
ATOM 2252 C CA . SER A 1 285 ? 31.070 4.329 0.773 1.00 91.12 285 SER A CA 1
ATOM 2253 C C . SER A 1 285 ? 32.238 3.528 0.178 1.00 91.12 285 SER A C 1
ATOM 2255 O O . SER A 1 285 ? 32.005 2.515 -0.488 1.00 91.12 285 SER A O 1
ATOM 2257 N N . PRO A 1 286 ? 33.503 3.919 0.446 1.00 94.62 286 PRO A N 1
ATOM 2258 C CA . PRO A 1 286 ? 34.677 3.095 0.164 1.00 94.62 286 PRO A CA 1
ATOM 2259 C C . PRO A 1 286 ? 34.970 2.065 1.268 1.00 94.62 286 PRO A C 1
ATOM 2261 O O . PRO A 1 286 ? 35.884 1.254 1.107 1.00 94.62 286 PRO A O 1
ATOM 2264 N N . ASP A 1 287 ? 34.248 2.099 2.393 1.00 93.75 287 ASP A N 1
ATOM 2265 C CA . ASP A 1 287 ? 34.412 1.145 3.490 1.00 93.75 287 ASP A CA 1
ATOM 2266 C C . ASP A 1 287 ? 33.683 -0.174 3.162 1.00 93.75 287 ASP A C 1
ATOM 2268 O O . ASP A 1 287 ? 32.461 -0.164 2.997 1.00 93.75 287 ASP A O 1
ATOM 2272 N N . PRO A 1 288 ? 34.387 -1.324 3.096 1.00 95.44 288 PRO A N 1
ATOM 2273 C CA . PRO A 1 288 ? 33.780 -2.619 2.783 1.00 95.44 288 PRO A CA 1
ATOM 2274 C C . PRO A 1 288 ? 32.672 -3.071 3.743 1.00 95.44 288 PRO A C 1
ATOM 2276 O O . PRO A 1 288 ? 31.882 -3.954 3.394 1.00 95.44 288 PRO A O 1
ATOM 2279 N N . CYS A 1 289 ? 32.622 -2.517 4.953 1.00 88.00 289 CYS A N 1
ATOM 2280 C CA . CYS A 1 289 ? 31.617 -2.854 5.955 1.00 88.00 289 CYS A CA 1
ATOM 2281 C C . CYS A 1 289 ? 30.322 -2.051 5.829 1.00 88.00 289 CYS A C 1
ATOM 2283 O O . CYS A 1 289 ? 29.306 -2.489 6.361 1.00 88.00 289 CYS A O 1
ATOM 2285 N N . GLU A 1 290 ? 30.321 -0.956 5.071 1.00 85.88 290 GLU A N 1
ATOM 2286 C CA . GLU A 1 290 ? 29.124 -0.145 4.860 1.00 85.88 290 GLU A CA 1
ATOM 2287 C C . GLU A 1 290 ? 28.150 -0.805 3.871 1.00 85.88 290 GLU A C 1
ATOM 2289 O O . GLU A 1 290 ? 28.527 -1.584 2.982 1.00 85.88 290 GLU A O 1
ATOM 2294 N N . GLU A 1 291 ? 26.862 -0.508 4.043 1.00 86.31 291 GLU A N 1
ATOM 2295 C CA . GLU A 1 291 ? 25.767 -1.077 3.245 1.00 86.31 291 GLU A CA 1
ATOM 2296 C C . GLU A 1 291 ? 25.770 -0.582 1.793 1.00 86.31 291 GLU A C 1
ATOM 2298 O O . GLU A 1 291 ? 25.304 -1.293 0.903 1.00 86.31 291 GLU A O 1
ATOM 2303 N N . ASP A 1 292 ? 26.317 0.609 1.554 1.00 85.56 292 ASP A N 1
ATOM 2304 C CA . ASP A 1 292 ? 26.465 1.263 0.252 1.00 85.56 292 ASP A CA 1
ATOM 2305 C C . ASP A 1 292 ? 27.904 1.161 -0.294 1.00 85.56 292 ASP A C 1
ATOM 2307 O O . ASP A 1 292 ? 28.336 1.993 -1.101 1.00 85.56 292 ASP A O 1
ATOM 2311 N N . TYR A 1 293 ? 28.653 0.135 0.140 1.00 96.81 293 TYR A N 1
ATOM 2312 C CA . TYR A 1 293 ? 30.014 -0.117 -0.323 1.00 96.81 293 TYR A CA 1
ATOM 2313 C C . TYR A 1 293 ? 30.074 -0.311 -1.842 1.00 96.81 293 TYR A C 1
ATOM 2315 O O . TYR A 1 293 ? 29.572 -1.307 -2.375 1.00 96.81 293 TYR A O 1
ATOM 2323 N N . HIS A 1 294 ? 30.748 0.605 -2.535 1.00 96.38 294 HIS A N 1
ATOM 2324 C CA . HIS A 1 294 ? 30.770 0.657 -4.000 1.00 96.38 294 HIS A CA 1
ATOM 2325 C C . HIS A 1 294 ? 31.738 -0.331 -4.670 1.00 96.38 294 HIS A C 1
ATOM 2327 O O . HIS A 1 294 ? 31.765 -0.408 -5.899 1.00 96.38 294 HIS A O 1
ATOM 2333 N N . GLY A 1 295 ? 32.518 -1.097 -3.902 1.00 96.62 295 GLY A N 1
ATOM 2334 C CA . GLY A 1 295 ? 33.511 -2.051 -4.416 1.00 96.62 295 GLY A CA 1
ATOM 2335 C C . GLY A 1 295 ? 34.940 -1.509 -4.435 1.00 96.62 295 GLY A C 1
ATOM 2336 O O . GLY A 1 295 ? 35.178 -0.330 -4.167 1.00 96.62 295 GLY A O 1
ATOM 2337 N N . ILE A 1 296 ? 35.913 -2.379 -4.735 1.00 95.38 296 ILE A N 1
ATOM 2338 C CA . ILE A 1 296 ? 37.340 -1.988 -4.772 1.00 95.38 296 ILE A CA 1
ATOM 2339 C C . ILE A 1 296 ? 37.692 -1.184 -6.028 1.00 95.38 296 ILE A C 1
ATOM 2341 O O . ILE A 1 296 ? 38.658 -0.424 -6.032 1.00 95.38 296 ILE A O 1
ATOM 2345 N N . SER A 1 297 ? 36.912 -1.359 -7.089 1.00 96.50 297 SER A N 1
ATOM 2346 C CA . SER A 1 297 ? 36.996 -0.612 -8.336 1.00 96.50 297 SER A CA 1
ATOM 2347 C C . SER A 1 297 ? 35.618 -0.562 -8.983 1.00 96.50 297 SER A C 1
ATOM 2349 O O . SER A 1 297 ? 34.765 -1.407 -8.703 1.00 96.50 297 SER A O 1
ATOM 2351 N N . ALA A 1 298 ? 35.426 0.405 -9.875 1.00 97.19 298 ALA A N 1
ATOM 2352 C CA . ALA A 1 298 ? 34.257 0.480 -10.736 1.00 97.19 298 ALA A CA 1
ATOM 2353 C C . ALA A 1 298 ? 34.024 -0.872 -11.440 1.00 97.19 298 ALA A C 1
ATOM 2355 O O . ALA A 1 298 ? 34.971 -1.459 -11.970 1.00 97.19 298 ALA A O 1
ATOM 2356 N N . GLY A 1 299 ? 32.794 -1.387 -11.381 1.00 96.00 299 GLY A N 1
ATOM 2357 C CA . GLY A 1 299 ? 32.387 -2.613 -12.065 1.00 96.00 299 GLY A CA 1
ATOM 2358 C C . GLY A 1 299 ? 33.031 -3.913 -11.569 1.00 96.00 299 GLY A C 1
ATOM 2359 O O . GLY A 1 299 ? 33.129 -4.883 -12.325 1.00 96.00 299 GLY A O 1
ATOM 2360 N N . ASP A 1 300 ? 33.512 -3.971 -10.321 1.00 96.25 300 ASP A N 1
ATOM 2361 C CA . ASP A 1 300 ? 34.197 -5.162 -9.792 1.00 96.25 300 ASP A CA 1
ATOM 2362 C C . ASP A 1 300 ? 33.273 -6.352 -9.458 1.00 96.25 300 ASP A C 1
ATOM 2364 O O . ASP A 1 300 ? 33.789 -7.454 -9.233 1.00 96.25 300 ASP A O 1
ATOM 2368 N N . SER A 1 301 ? 31.945 -6.173 -9.455 1.00 96.94 301 SER A N 1
ATOM 2369 C CA . SER A 1 301 ? 30.985 -7.253 -9.195 1.00 96.94 301 SER A CA 1
ATOM 2370 C C . SER A 1 301 ? 30.653 -8.079 -10.451 1.00 96.94 301 SER A C 1
ATOM 2372 O O . SER A 1 301 ? 30.421 -7.512 -11.523 1.00 96.94 301 SER A O 1
ATOM 2374 N N . PRO A 1 302 ? 30.612 -9.426 -10.365 1.00 97.44 302 PRO A N 1
ATOM 2375 C CA . PRO A 1 302 ? 30.147 -10.281 -11.460 1.00 97.44 302 PRO A CA 1
ATOM 2376 C C . PRO A 1 302 ? 28.724 -9.955 -11.916 1.00 97.44 302 PRO A C 1
ATOM 2378 O O . PRO A 1 302 ? 28.449 -9.963 -13.114 1.00 97.44 302 PRO A O 1
ATOM 2381 N N . GLU A 1 303 ? 27.839 -9.605 -10.978 1.00 98.31 303 GLU A N 1
ATOM 2382 C CA . GLU A 1 303 ? 26.457 -9.249 -11.290 1.00 98.31 303 GLU A CA 1
ATOM 2383 C C . GLU A 1 303 ? 26.384 -7.995 -12.164 1.00 98.31 303 GLU A C 1
ATOM 2385 O O . GLU A 1 303 ? 25.680 -8.007 -13.174 1.00 98.31 303 GLU A O 1
ATOM 2390 N N . PHE A 1 304 ? 27.159 -6.947 -11.847 1.00 97.00 304 PHE A N 1
ATOM 2391 C CA . PHE A 1 304 ? 27.293 -5.788 -12.734 1.00 97.00 304 PHE A CA 1
ATOM 2392 C C . PHE A 1 304 ? 27.762 -6.216 -14.125 1.00 97.00 304 PHE A C 1
ATOM 2394 O O . PHE A 1 304 ? 27.109 -5.867 -15.102 1.00 97.00 304 PHE A O 1
ATOM 2401 N N . LYS A 1 305 ? 28.856 -6.985 -14.221 1.00 95.50 305 LYS A N 1
ATOM 2402 C CA . LYS A 1 305 ? 29.459 -7.364 -15.512 1.00 95.50 305 LYS A CA 1
ATOM 2403 C C . LYS A 1 305 ? 28.464 -8.074 -16.422 1.00 95.50 305 LYS A C 1
ATOM 2405 O O . LYS A 1 305 ? 28.362 -7.736 -17.598 1.00 95.50 305 LYS A O 1
ATOM 2410 N N . GLY A 1 306 ? 27.706 -9.026 -15.880 1.00 96.00 306 GLY A N 1
ATOM 2411 C CA . GLY A 1 306 ? 26.685 -9.728 -16.652 1.00 96.00 306 GLY A CA 1
ATOM 2412 C C . GLY A 1 306 ? 25.560 -8.805 -17.121 1.00 96.00 306 GLY A C 1
ATOM 2413 O O . GLY A 1 306 ? 25.131 -8.872 -18.274 1.00 96.00 306 GLY A O 1
ATOM 2414 N N . LEU A 1 307 ? 25.079 -7.926 -16.239 1.00 98.06 307 LEU A N 1
ATOM 2415 C CA . LEU A 1 307 ? 23.980 -7.010 -16.546 1.00 98.06 307 LEU A CA 1
ATOM 2416 C C . LEU A 1 307 ? 24.385 -5.913 -17.534 1.00 98.06 307 LEU A C 1
ATOM 2418 O O . LEU A 1 307 ? 23.619 -5.640 -18.456 1.00 98.06 307 LEU A O 1
ATOM 2422 N N . SER A 1 308 ? 25.560 -5.300 -17.371 1.00 97.88 308 SER A N 1
ATOM 2423 C CA . SER A 1 308 ? 26.042 -4.217 -18.235 1.00 97.88 308 SER A CA 1
ATOM 2424 C C . SER A 1 308 ? 26.334 -4.717 -19.645 1.00 97.88 308 SER A C 1
ATOM 2426 O O . SER A 1 308 ? 25.834 -4.135 -20.603 1.00 97.88 308 SER A O 1
ATOM 2428 N N . VAL A 1 309 ? 27.002 -5.869 -19.788 1.00 97.94 309 VAL A N 1
ATOM 2429 C CA . VAL A 1 309 ? 27.234 -6.501 -21.099 1.00 97.94 309 VAL A CA 1
ATOM 2430 C C . VAL A 1 309 ? 25.914 -6.798 -21.807 1.00 97.94 309 VAL A C 1
ATOM 2432 O O . VAL A 1 309 ? 25.771 -6.510 -22.997 1.00 97.94 309 VAL A O 1
ATOM 2435 N N . PHE A 1 310 ? 24.926 -7.344 -21.092 1.00 97.81 310 PHE A N 1
ATOM 2436 C CA . PHE A 1 310 ? 23.603 -7.594 -21.661 1.00 97.81 310 PHE A CA 1
ATOM 2437 C C . PHE A 1 310 ? 22.899 -6.290 -22.076 1.00 97.81 310 PHE A C 1
ATOM 2439 O O . PHE A 1 310 ? 22.356 -6.197 -23.184 1.00 97.81 310 PHE A O 1
ATOM 2446 N N . LEU A 1 311 ? 22.905 -5.287 -21.192 1.00 98.00 311 LEU A N 1
ATOM 2447 C CA . LEU A 1 311 ? 22.265 -3.990 -21.393 1.00 98.00 311 LEU A CA 1
ATOM 2448 C C . LEU A 1 311 ? 22.851 -3.263 -22.606 1.00 98.00 311 LEU A C 1
ATOM 2450 O O . LEU A 1 311 ? 22.098 -2.861 -23.496 1.00 98.00 311 LEU A O 1
ATOM 2454 N N . ASP A 1 312 ? 24.177 -3.164 -22.676 1.00 98.12 312 ASP A N 1
ATOM 2455 C CA . ASP A 1 312 ? 24.900 -2.505 -23.760 1.00 98.12 312 ASP A CA 1
ATOM 2456 C C . ASP A 1 312 ? 24.730 -3.251 -25.079 1.00 98.12 312 ASP A C 1
ATOM 2458 O O . ASP A 1 312 ? 24.481 -2.627 -26.110 1.00 98.12 312 ASP A O 1
ATOM 2462 N N . ALA A 1 313 ? 24.790 -4.586 -25.075 1.00 97.62 313 ALA A N 1
ATOM 2463 C CA . ALA A 1 313 ? 24.553 -5.376 -26.282 1.00 97.62 313 ALA A CA 1
ATOM 2464 C C . ALA A 1 313 ? 23.140 -5.153 -26.844 1.00 97.62 313 ALA A C 1
ATOM 2466 O O . ALA A 1 313 ? 22.951 -5.093 -28.062 1.00 97.62 313 ALA A O 1
ATOM 2467 N N . ARG A 1 314 ? 22.128 -5.001 -25.978 1.00 96.44 314 ARG A N 1
ATOM 2468 C CA . ARG A 1 314 ? 20.764 -4.665 -26.412 1.00 96.44 314 ARG A CA 1
ATOM 2469 C C . ARG A 1 314 ? 20.641 -3.221 -26.878 1.00 96.44 314 ARG A C 1
ATOM 2471 O O . ARG A 1 314 ? 20.067 -2.997 -27.947 1.00 96.44 314 ARG A O 1
ATOM 2478 N N . ALA A 1 315 ? 21.196 -2.273 -26.126 1.00 96.75 315 ALA A N 1
ATOM 2479 C CA . ALA A 1 315 ? 21.163 -0.853 -26.460 1.00 96.75 315 ALA A CA 1
ATOM 2480 C C . ALA A 1 315 ? 21.846 -0.560 -27.805 1.00 96.75 315 ALA A C 1
ATOM 2482 O O . ALA A 1 315 ? 21.295 0.184 -28.611 1.00 96.75 315 ALA A O 1
ATOM 2483 N N . ASN A 1 316 ? 22.977 -1.218 -28.079 1.00 96.94 316 ASN A N 1
ATOM 2484 C CA . ASN A 1 316 ? 23.769 -1.059 -29.303 1.00 96.94 316 ASN A CA 1
ATOM 2485 C C . ASN A 1 316 ? 23.271 -1.897 -30.493 1.00 96.94 316 ASN A C 1
ATOM 2487 O O . ASN A 1 316 ? 23.848 -1.822 -31.576 1.00 96.94 316 ASN A O 1
ATOM 2491 N N . SER A 1 317 ? 22.233 -2.718 -30.318 1.00 96.69 317 SER A N 1
ATOM 2492 C CA . SER A 1 317 ? 21.649 -3.470 -31.433 1.00 96.69 317 SER A CA 1
ATOM 2493 C C . SER A 1 317 ? 20.864 -2.562 -32.386 1.00 96.69 317 SER A C 1
ATOM 2495 O O . SER A 1 317 ? 20.352 -1.528 -31.966 1.00 96.69 317 SER A O 1
ATOM 2497 N N . ASP A 1 318 ? 20.658 -2.993 -33.636 1.00 95.50 318 ASP A N 1
ATOM 2498 C CA . ASP A 1 318 ? 19.868 -2.240 -34.630 1.00 95.50 318 ASP A CA 1
ATOM 2499 C C . ASP A 1 318 ? 18.447 -1.896 -34.147 1.00 95.50 318 ASP A C 1
ATOM 2501 O O . ASP A 1 318 ? 17.883 -0.862 -34.503 1.00 95.50 318 ASP A O 1
ATOM 2505 N N . ALA A 1 319 ? 17.851 -2.769 -33.329 1.00 95.44 319 ALA A N 1
ATOM 2506 C CA . ALA A 1 319 ? 16.532 -2.543 -32.746 1.00 95.44 319 ALA A CA 1
ATOM 2507 C C . ALA A 1 319 ? 16.569 -1.581 -31.541 1.00 95.44 319 ALA A C 1
ATOM 2509 O O . ALA A 1 319 ? 15.562 -0.935 -31.242 1.00 95.44 319 ALA A O 1
ATOM 2510 N N . GLY A 1 320 ? 17.716 -1.489 -30.863 1.00 97.00 320 GLY A N 1
ATOM 2511 C CA . GLY A 1 320 ? 17.961 -0.650 -29.695 1.00 97.00 320 GLY A CA 1
ATOM 2512 C C . GLY A 1 320 ? 17.153 -1.017 -28.446 1.00 97.00 320 GLY A C 1
ATOM 2513 O O . GLY A 1 320 ? 16.375 -1.979 -28.409 1.00 97.00 320 GLY A O 1
ATOM 2514 N N . THR A 1 321 ? 17.311 -0.188 -27.416 1.00 97.75 321 THR A N 1
ATOM 2515 C CA . THR A 1 321 ? 16.545 -0.239 -26.162 1.00 97.75 321 THR A CA 1
ATOM 2516 C C . THR A 1 321 ? 15.848 1.099 -25.948 1.00 97.75 321 THR A C 1
ATOM 2518 O O . THR A 1 321 ? 16.476 2.150 -26.041 1.00 97.75 321 THR A O 1
ATOM 2521 N N . ILE A 1 322 ? 14.542 1.074 -25.666 1.00 95.69 322 ILE A N 1
ATOM 2522 C CA . ILE A 1 322 ? 13.757 2.298 -25.464 1.00 95.69 322 ILE A CA 1
ATOM 2523 C C . ILE A 1 322 ? 13.585 2.642 -23.988 1.00 95.69 322 ILE A C 1
ATOM 2525 O O . ILE A 1 322 ? 13.547 3.821 -23.654 1.00 95.69 322 ILE A O 1
ATOM 2529 N N . LEU A 1 323 ? 13.460 1.637 -23.117 1.00 97.25 323 LEU A N 1
ATOM 2530 C CA . LEU A 1 323 ? 13.138 1.817 -21.703 1.00 97.25 323 LEU A CA 1
ATOM 2531 C C . LEU A 1 323 ? 13.953 0.858 -20.839 1.00 97.25 323 LEU A C 1
ATOM 2533 O O . LEU A 1 323 ? 13.981 -0.341 -21.114 1.00 97.25 323 LEU A O 1
ATOM 2537 N N . TYR A 1 324 ? 14.525 1.396 -19.769 1.00 98.62 324 TYR A N 1
ATOM 2538 C CA . TYR A 1 324 ? 15.149 0.669 -18.674 1.00 98.62 324 TYR A CA 1
ATOM 2539 C C . TYR A 1 324 ? 14.467 1.036 -17.350 1.00 98.62 324 TYR A C 1
ATOM 2541 O O . TYR A 1 324 ? 14.193 2.216 -17.103 1.00 98.62 324 TYR A O 1
ATOM 2549 N N . MET A 1 325 ? 14.165 0.049 -16.505 1.00 98.25 325 MET A N 1
ATOM 2550 C CA . MET A 1 325 ? 13.609 0.304 -15.175 1.00 98.25 325 MET A CA 1
ATOM 2551 C C . MET A 1 325 ? 14.207 -0.609 -14.105 1.00 98.25 325 MET A C 1
ATOM 2553 O O . MET A 1 325 ? 14.158 -1.833 -14.249 1.00 98.25 325 MET A O 1
ATOM 2557 N N . ASP A 1 326 ? 14.704 0.007 -13.031 1.00 98.50 326 ASP A N 1
ATOM 2558 C CA . ASP A 1 326 ? 15.202 -0.656 -11.821 1.00 98.50 326 ASP A CA 1
ATOM 2559 C C . ASP A 1 326 ? 14.127 -0.654 -10.724 1.00 98.50 326 ASP A C 1
ATOM 2561 O O . ASP A 1 326 ? 13.600 0.400 -10.346 1.00 98.50 326 ASP A O 1
ATOM 2565 N N . PHE A 1 327 ? 13.744 -1.847 -10.267 1.00 98.38 327 PHE A N 1
ATOM 2566 C CA . PHE A 1 327 ? 12.690 -2.060 -9.280 1.00 98.38 327 PHE A CA 1
ATOM 2567 C C . PHE A 1 327 ? 13.279 -2.299 -7.893 1.00 98.38 327 PHE A C 1
ATOM 2569 O O . PHE A 1 327 ? 13.836 -3.362 -7.609 1.00 98.38 327 PHE A O 1
ATOM 2576 N N . HIS A 1 328 ? 13.026 -1.342 -7.008 1.00 96.06 328 HIS A N 1
ATOM 2577 C CA . HIS A 1 328 ? 13.431 -1.341 -5.612 1.00 96.06 328 HIS A CA 1
ATOM 2578 C C . HIS A 1 328 ? 12.241 -1.350 -4.655 1.00 96.06 328 HIS A C 1
ATOM 2580 O O . HIS A 1 328 ? 11.082 -1.138 -5.030 1.00 96.06 328 HIS A O 1
ATOM 2586 N N . ALA A 1 329 ? 12.532 -1.563 -3.380 1.00 89.00 329 ALA A N 1
ATOM 2587 C CA . ALA A 1 329 ? 11.659 -1.166 -2.289 1.00 89.00 329 ALA A CA 1
ATOM 2588 C C . ALA A 1 329 ? 12.513 -0.672 -1.123 1.00 89.00 329 ALA A C 1
ATOM 2590 O O . ALA A 1 329 ? 13.545 -1.247 -0.839 1.00 89.00 329 ALA A O 1
ATOM 2591 N N . LYS A 1 330 ? 12.109 0.325 -0.349 1.00 82.56 330 LYS A N 1
ATOM 2592 C CA . LYS A 1 330 ? 10.773 0.911 -0.227 1.00 82.56 330 LYS A CA 1
ATOM 2593 C C . LYS A 1 330 ? 10.860 2.428 -0.283 1.00 82.56 330 LYS A C 1
ATOM 2595 O O . LYS A 1 330 ? 11.828 3.029 0.170 1.00 82.56 330 LYS A O 1
ATOM 2600 N N . GLY A 1 331 ? 9.769 3.069 -0.687 1.00 76.81 331 GLY A N 1
ATOM 2601 C CA . GLY A 1 331 ? 9.763 4.533 -0.691 1.00 76.81 331 GLY A CA 1
ATOM 2602 C C . GLY A 1 331 ? 8.545 5.193 -1.313 1.00 76.81 331 GLY A C 1
ATOM 2603 O O . GLY A 1 331 ? 8.302 6.365 -1.033 1.00 76.81 331 GLY A O 1
ATOM 2604 N N . LEU A 1 332 ? 7.752 4.461 -2.104 1.00 87.81 332 LEU A N 1
ATOM 2605 C CA . LEU A 1 332 ? 6.753 5.068 -2.987 1.00 87.81 332 LEU A CA 1
ATOM 2606 C C . LEU A 1 332 ? 7.378 6.237 -3.769 1.00 87.81 332 LEU A C 1
ATOM 2608 O O . LEU A 1 332 ? 6.872 7.359 -3.752 1.00 87.81 332 LEU A O 1
ATOM 2612 N N . LEU A 1 333 ? 8.510 5.976 -4.428 1.00 90.81 333 LEU A N 1
ATOM 2613 C CA . LEU A 1 333 ? 9.240 6.946 -5.249 1.00 90.81 333 LEU A CA 1
ATOM 2614 C C . LEU A 1 333 ? 9.253 6.473 -6.702 1.00 90.81 333 LEU A C 1
ATOM 2616 O O . LEU A 1 333 ? 9.311 5.276 -6.962 1.00 90.81 333 LEU A O 1
ATOM 2620 N N . PHE A 1 334 ? 9.230 7.402 -7.651 1.00 96.50 334 PHE A N 1
ATOM 2621 C CA . PHE A 1 334 ? 9.490 7.103 -9.058 1.00 96.50 334 PHE A CA 1
ATOM 2622 C C . PHE A 1 334 ? 10.423 8.154 -9.638 1.00 96.50 334 PHE A C 1
ATOM 2624 O O . PHE A 1 334 ? 10.091 9.343 -9.688 1.00 96.50 334 PHE A O 1
ATOM 2631 N N . MET A 1 335 ? 11.620 7.704 -10.000 1.00 97.38 335 MET A N 1
ATOM 2632 C CA . MET A 1 335 ? 12.796 8.553 -10.086 1.00 97.38 335 MET A CA 1
ATOM 2633 C C . MET A 1 335 ? 13.475 8.467 -11.449 1.00 97.38 335 MET A C 1
ATOM 2635 O O . MET A 1 335 ? 13.584 7.385 -12.020 1.00 97.38 335 MET A O 1
ATOM 2639 N N . SER A 1 336 ? 13.944 9.605 -11.958 1.00 98.00 336 SER A N 1
ATOM 2640 C CA . SER A 1 336 ? 14.749 9.706 -13.184 1.00 98.00 336 SER A CA 1
ATOM 2641 C C . SER A 1 336 ? 16.234 9.952 -12.867 1.00 98.00 336 SER A C 1
ATOM 2643 O O . SER A 1 336 ? 16.561 10.341 -11.746 1.00 98.00 336 SER A O 1
ATOM 2645 N N . PRO A 1 337 ? 17.146 9.844 -13.845 1.00 97.62 337 PRO A N 1
ATOM 2646 C CA . PRO A 1 337 ? 18.490 10.389 -13.717 1.00 97.62 337 PRO A CA 1
ATOM 2647 C C . PRO A 1 337 ? 18.465 11.906 -13.435 1.00 97.62 337 PRO A C 1
ATOM 2649 O O . PRO A 1 337 ? 17.537 12.601 -13.870 1.00 97.62 337 PRO A O 1
ATOM 2652 N N . TYR A 1 338 ? 19.450 12.476 -12.740 1.00 97.44 338 TYR A N 1
ATOM 2653 C CA . TYR A 1 338 ? 20.648 11.804 -12.222 1.00 97.44 338 TYR A CA 1
ATOM 2654 C C . TYR A 1 338 ? 20.604 11.554 -10.709 1.00 97.44 338 TYR A C 1
ATOM 2656 O O . TYR A 1 338 ? 19.949 12.289 -9.961 1.00 97.44 338 TYR A O 1
ATOM 2664 N N . GLY A 1 339 ? 21.319 10.520 -10.262 1.00 92.25 339 GLY A N 1
ATOM 2665 C CA . GLY A 1 339 ? 21.612 10.241 -8.855 1.00 92.25 339 GLY A CA 1
ATOM 2666 C C . GLY A 1 339 ? 22.923 10.856 -8.372 1.00 92.25 339 GLY A C 1
ATOM 2667 O O . GLY A 1 339 ? 22.968 11.398 -7.267 1.00 92.25 339 GLY A O 1
ATOM 2668 N N . TYR A 1 340 ? 23.978 10.833 -9.191 1.00 94.81 340 TYR A N 1
ATOM 2669 C CA . TYR A 1 340 ? 25.317 11.266 -8.758 1.00 94.81 340 TYR A CA 1
ATOM 2670 C C . TYR A 1 340 ? 25.469 12.786 -8.575 1.00 94.81 340 TYR A C 1
ATOM 2672 O O . TYR A 1 340 ? 26.339 13.226 -7.822 1.00 94.81 340 TYR A O 1
ATOM 2680 N N . SER A 1 341 ? 24.642 13.597 -9.247 1.00 90.88 341 SER A N 1
ATOM 2681 C CA . SER A 1 341 ? 24.786 15.058 -9.301 1.00 90.88 341 SER A CA 1
ATOM 2682 C C . SER A 1 341 ? 23.456 15.793 -9.132 1.00 90.88 341 SER A C 1
ATOM 2684 O O . SER A 1 341 ? 22.428 15.394 -9.677 1.00 90.88 341 SER A O 1
ATOM 2686 N N . ASN A 1 342 ? 23.487 16.906 -8.391 1.00 86.12 342 ASN A N 1
ATOM 2687 C CA . ASN A 1 342 ? 22.352 17.820 -8.227 1.00 86.12 342 ASN A CA 1
ATOM 2688 C C . ASN A 1 342 ? 22.410 19.054 -9.132 1.00 86.12 342 ASN A C 1
ATOM 2690 O O . ASN A 1 342 ? 21.417 19.781 -9.221 1.00 86.12 342 ASN A O 1
ATOM 2694 N N . THR A 1 343 ? 23.555 19.305 -9.765 1.00 89.88 343 THR A N 1
ATOM 2695 C CA . THR A 1 343 ? 23.773 20.425 -10.685 1.00 89.88 343 THR A CA 1
ATOM 2696 C C . THR A 1 343 ? 23.604 19.998 -12.134 1.00 89.88 343 THR A C 1
ATOM 2698 O O . THR A 1 343 ? 23.183 20.806 -12.963 1.00 89.88 343 THR A O 1
ATOM 2701 N N . GLU A 1 344 ? 23.892 18.736 -12.446 1.00 93.38 344 GLU A N 1
ATOM 2702 C CA . GLU A 1 344 ? 23.700 18.198 -13.783 1.00 93.38 344 GLU A CA 1
ATOM 2703 C C . GLU A 1 344 ? 22.232 17.857 -14.016 1.00 93.38 344 GLU A C 1
ATOM 2705 O O . GLU A 1 344 ? 21.594 17.118 -13.266 1.00 93.38 344 GLU A O 1
ATOM 2710 N N . ILE A 1 345 ? 21.681 18.423 -15.086 1.00 92.50 345 ILE A N 1
ATOM 2711 C CA . ILE A 1 345 ? 20.293 18.221 -15.482 1.00 92.50 345 ILE A CA 1
ATOM 2712 C C . ILE A 1 345 ? 20.303 17.378 -16.750 1.00 92.50 345 ILE A C 1
ATOM 2714 O O . ILE A 1 345 ? 20.877 17.784 -17.761 1.00 92.50 345 ILE A O 1
ATOM 2718 N N . ALA A 1 346 ? 19.639 16.223 -16.704 1.00 94.88 346 ALA A N 1
ATOM 2719 C CA . ALA A 1 346 ? 19.434 15.376 -17.870 1.00 94.88 346 ALA A CA 1
ATOM 2720 C C . ALA A 1 346 ? 18.863 16.204 -19.045 1.00 94.88 346 ALA A C 1
ATOM 2722 O O . ALA A 1 346 ? 17.856 16.897 -18.855 1.00 94.88 346 ALA A O 1
ATOM 2723 N N . PRO A 1 347 ? 19.445 16.136 -20.259 1.00 96.44 347 PRO A N 1
ATOM 2724 C CA . PRO A 1 347 ? 18.909 16.840 -21.427 1.00 96.44 347 PRO A CA 1
ATOM 2725 C C . PRO A 1 347 ? 17.415 16.573 -21.672 1.00 96.44 347 PRO A C 1
ATOM 2727 O O . PRO A 1 347 ? 16.667 17.478 -22.043 1.00 96.44 347 PRO A O 1
ATOM 2730 N N . ASP A 1 348 ? 16.954 15.356 -21.371 1.00 95.88 348 ASP A N 1
ATOM 2731 C CA . ASP A 1 348 ? 15.563 14.924 -21.514 1.00 95.88 348 ASP A CA 1
ATOM 2732 C C . ASP A 1 348 ? 14.689 15.175 -20.267 1.00 95.88 348 ASP A C 1
ATOM 2734 O O . ASP A 1 348 ? 13.549 14.705 -20.202 1.00 95.88 348 ASP A O 1
ATOM 2738 N N . ARG A 1 349 ? 15.154 15.962 -19.282 1.00 95.06 349 ARG A N 1
ATOM 2739 C CA . ARG A 1 349 ? 14.470 16.174 -17.988 1.00 95.06 349 ARG A CA 1
ATOM 2740 C C . ARG A 1 349 ? 13.001 16.567 -18.131 1.00 95.06 349 ARG A C 1
ATOM 2742 O O . ARG A 1 349 ? 12.160 16.100 -17.363 1.00 95.06 349 ARG A O 1
ATOM 2749 N N . ALA A 1 350 ? 12.677 17.434 -19.091 1.00 93.38 350 ALA A N 1
ATOM 2750 C CA . ALA A 1 350 ? 11.303 17.876 -19.327 1.00 93.38 350 ALA A CA 1
ATOM 2751 C C . ALA A 1 350 ? 10.384 16.728 -19.781 1.00 93.38 350 ALA A C 1
ATOM 2753 O O . ALA A 1 350 ? 9.190 16.732 -19.475 1.00 93.38 350 ALA A O 1
ATOM 2754 N N . GLU A 1 351 ? 10.924 15.749 -20.504 1.00 93.31 351 GLU A N 1
ATOM 2755 C CA . GLU A 1 351 ? 10.194 14.561 -20.936 1.00 93.31 351 GLU A CA 1
ATOM 2756 C C . GLU A 1 351 ? 10.117 13.514 -19.826 1.00 93.31 351 GLU A C 1
ATOM 2758 O O . GLU A 1 351 ? 9.026 13.007 -19.558 1.00 93.31 351 GLU A O 1
ATOM 2763 N N . HIS A 1 352 ? 11.210 13.293 -19.086 1.00 96.00 352 HIS A N 1
ATOM 2764 C CA . HIS A 1 352 ? 11.188 12.484 -17.861 1.00 96.00 352 HIS A CA 1
ATOM 2765 C C . HIS A 1 352 ? 10.115 12.975 -16.892 1.00 96.00 352 HIS A C 1
ATOM 2767 O O . HIS A 1 352 ? 9.323 12.174 -16.408 1.00 96.00 352 HIS A O 1
ATOM 2773 N N . ARG A 1 353 ? 9.987 14.295 -16.692 1.00 94.38 353 ARG A N 1
ATOM 2774 C CA . ARG A 1 353 ? 8.967 14.864 -15.799 1.00 94.38 353 ARG A CA 1
ATOM 2775 C C . ARG A 1 353 ? 7.541 14.554 -16.248 1.00 94.38 353 ARG A C 1
ATOM 2777 O O . ARG A 1 353 ? 6.670 14.321 -15.412 1.00 94.38 353 ARG A O 1
ATOM 2784 N N . LYS A 1 354 ? 7.280 14.551 -17.556 1.00 91.06 354 LYS A N 1
ATOM 2785 C CA . LYS A 1 354 ? 5.961 14.181 -18.095 1.00 91.06 354 LYS A CA 1
ATOM 2786 C C . LYS A 1 354 ? 5.669 12.701 -17.867 1.00 91.06 354 LYS A C 1
ATOM 2788 O O . LYS A 1 354 ? 4.538 12.361 -17.520 1.00 91.06 354 LYS A O 1
ATOM 2793 N N . MET A 1 355 ? 6.675 11.846 -18.043 1.00 89.94 355 MET A N 1
ATOM 2794 C CA . MET A 1 355 ? 6.565 10.410 -17.782 1.00 89.94 355 MET A CA 1
ATOM 2795 C C . MET A 1 355 ? 6.346 10.131 -16.296 1.00 89.94 355 MET A C 1
ATOM 2797 O O . MET A 1 355 ? 5.408 9.418 -15.962 1.00 89.94 355 MET A O 1
ATOM 2801 N N . GLU A 1 356 ? 7.110 10.775 -15.414 1.00 92.25 356 GLU A N 1
ATOM 2802 C CA . GLU A 1 356 ? 6.930 10.742 -13.959 1.00 92.25 356 GLU A CA 1
ATOM 2803 C C . GLU A 1 356 ? 5.499 11.099 -13.542 1.00 92.25 356 GLU A C 1
ATOM 2805 O O . GLU A 1 356 ? 4.855 10.358 -12.805 1.00 92.25 356 GLU A O 1
ATOM 2810 N N . GLN A 1 357 ? 4.975 12.228 -14.031 1.00 90.00 357 GLN A N 1
ATOM 2811 C CA . GLN A 1 357 ? 3.619 12.682 -13.710 1.00 90.00 357 GLN A CA 1
ATOM 2812 C C . GLN A 1 357 ? 2.551 11.714 -14.223 1.00 90.00 357 GLN A C 1
ATOM 2814 O O . GLN A 1 357 ? 1.585 11.432 -13.513 1.00 90.00 357 GLN A O 1
ATOM 2819 N N . GLY A 1 358 ? 2.717 11.212 -15.450 1.00 82.00 358 GLY A N 1
ATOM 2820 C CA . GLY A 1 358 ? 1.802 10.241 -16.043 1.00 82.00 358 GLY A CA 1
ATOM 2821 C C . GLY A 1 358 ? 1.799 8.920 -15.280 1.00 82.00 358 GLY A C 1
ATOM 2822 O O . GLY A 1 358 ? 0.727 8.420 -14.940 1.00 82.00 358 GLY A O 1
ATOM 2823 N N . PHE A 1 359 ? 2.987 8.396 -14.974 1.00 87.56 359 PHE A N 1
ATOM 2824 C CA . PHE A 1 359 ? 3.161 7.159 -14.223 1.00 87.56 359 PHE A CA 1
ATOM 2825 C C . PHE A 1 359 ? 2.587 7.295 -12.812 1.00 87.56 359 PHE A C 1
ATOM 2827 O O . PHE A 1 359 ? 1.767 6.477 -12.415 1.00 87.56 359 PHE A O 1
ATOM 2834 N N . ALA A 1 360 ? 2.909 8.368 -12.081 1.00 85.69 360 ALA A N 1
ATOM 2835 C CA . ALA A 1 360 ? 2.384 8.599 -10.735 1.00 85.69 360 ALA A CA 1
ATOM 2836 C C . ALA A 1 360 ? 0.858 8.766 -10.698 1.00 85.69 360 ALA A C 1
ATOM 2838 O O . ALA A 1 360 ? 0.206 8.285 -9.771 1.00 85.69 360 ALA A O 1
ATOM 2839 N N . ALA A 1 361 ? 0.268 9.419 -11.704 1.00 80.31 361 ALA A N 1
ATOM 2840 C CA . ALA A 1 361 ? -1.183 9.540 -11.807 1.00 80.31 361 ALA A CA 1
ATOM 2841 C C . ALA A 1 361 ? -1.858 8.180 -12.040 1.00 80.31 361 ALA A C 1
ATOM 2843 O O . ALA A 1 361 ? -2.878 7.891 -11.415 1.00 80.31 361 ALA A O 1
ATOM 2844 N N . ALA A 1 362 ? -1.284 7.348 -12.911 1.00 77.19 362 ALA A N 1
ATOM 2845 C CA . ALA A 1 362 ? -1.808 6.022 -13.212 1.00 77.19 362 ALA A CA 1
ATOM 2846 C C . ALA A 1 362 ? -1.573 5.029 -12.057 1.00 77.19 362 ALA A C 1
ATOM 2848 O O . ALA A 1 362 ? -2.495 4.312 -11.683 1.00 77.19 362 ALA A O 1
ATOM 2849 N N . PHE A 1 363 ? -0.412 5.086 -11.398 1.00 84.75 363 PHE A N 1
ATOM 2850 C CA . PHE A 1 363 ? -0.097 4.316 -10.190 1.00 84.75 363 PHE A CA 1
ATOM 2851 C C . PHE A 1 363 ? -1.079 4.603 -9.048 1.00 84.75 363 PHE A C 1
ATOM 2853 O O . PHE A 1 363 ? -1.486 3.707 -8.314 1.00 84.75 363 PHE A O 1
ATOM 2860 N N . LYS A 1 364 ? -1.507 5.862 -8.912 1.00 81.12 364 LYS A N 1
ATOM 2861 C CA . LYS A 1 364 ? -2.474 6.280 -7.893 1.00 81.12 364 LYS A CA 1
ATOM 2862 C C . LYS A 1 364 ? -3.891 5.769 -8.154 1.00 81.12 364 LYS A C 1
ATOM 2864 O O . LYS A 1 364 ? -4.677 5.686 -7.213 1.00 81.12 364 LYS A O 1
ATOM 2869 N N . ALA A 1 365 ? -4.253 5.454 -9.395 1.00 75.69 365 ALA A N 1
ATOM 2870 C CA . ALA A 1 365 ? -5.639 5.170 -9.760 1.00 75.69 365 ALA A CA 1
ATOM 2871 C C . ALA A 1 365 ? -6.260 3.962 -9.019 1.00 75.69 365 ALA A C 1
ATOM 2873 O O . ALA A 1 365 ? -7.394 4.109 -8.558 1.00 75.69 365 ALA A O 1
ATOM 2874 N N . PRO A 1 366 ? -5.566 2.817 -8.828 1.00 69.44 366 PRO A N 1
ATOM 2875 C CA . PRO A 1 366 ? -6.182 1.631 -8.225 1.00 69.44 366 PRO A CA 1
ATOM 2876 C C . PRO A 1 366 ? -6.424 1.748 -6.715 1.00 69.44 366 PRO A C 1
ATOM 2878 O O . PRO A 1 366 ? -7.504 1.402 -6.240 1.00 69.44 366 PRO A O 1
ATOM 2881 N N . TYR A 1 367 ? -5.446 2.259 -5.952 1.00 76.19 367 TYR A N 1
ATOM 2882 C CA . TYR A 1 367 ? -5.515 2.268 -4.477 1.00 76.19 367 TYR A CA 1
ATOM 2883 C C . TYR A 1 367 ? -5.185 3.616 -3.823 1.00 76.19 367 TYR A C 1
ATOM 2885 O O . TYR A 1 367 ? -5.086 3.711 -2.600 1.00 76.19 367 TYR A O 1
ATOM 2893 N N . ASN A 1 368 ? -5.064 4.690 -4.607 1.00 75.75 368 ASN A N 1
ATOM 2894 C CA . ASN A 1 368 ? -4.814 6.054 -4.132 1.00 75.75 368 ASN A CA 1
ATOM 2895 C C . ASN A 1 368 ? -3.468 6.250 -3.390 1.00 75.75 368 ASN A C 1
ATOM 2897 O O . ASN A 1 368 ? -3.286 7.260 -2.701 1.00 75.75 368 ASN A O 1
ATOM 2901 N N . ASN A 1 369 ? -2.504 5.342 -3.574 1.00 76.00 369 ASN A N 1
ATOM 2902 C CA . ASN A 1 369 ? -1.122 5.550 -3.142 1.00 76.00 369 ASN A CA 1
ATOM 2903 C C . ASN A 1 369 ? -0.448 6.612 -4.015 1.00 76.00 369 ASN A C 1
ATOM 2905 O O . ASN A 1 369 ? -0.663 6.683 -5.222 1.00 76.00 369 ASN A O 1
ATOM 2909 N N . THR A 1 370 ? 0.325 7.499 -3.394 1.00 82.06 370 THR A N 1
ATOM 2910 C CA . THR A 1 370 ? 0.964 8.621 -4.093 1.00 82.06 370 THR A CA 1
ATOM 2911 C C . THR A 1 370 ? 2.463 8.389 -4.155 1.00 82.06 370 THR A C 1
ATOM 2913 O O . THR A 1 370 ? 3.076 8.155 -3.118 1.00 82.06 370 THR A O 1
ATOM 2916 N N . LEU A 1 371 ? 3.028 8.483 -5.361 1.00 84.19 371 LEU A N 1
ATOM 2917 C CA . LEU A 1 371 ? 4.470 8.449 -5.570 1.00 84.19 371 LEU A CA 1
ATOM 2918 C C . LEU A 1 371 ? 5.068 9.851 -5.437 1.00 84.19 371 LEU A C 1
ATOM 2920 O O . LEU A 1 371 ? 4.527 10.815 -5.989 1.00 84.19 371 LEU A O 1
ATOM 2924 N N . THR A 1 372 ? 6.208 9.953 -4.762 1.00 87.12 372 THR A N 1
ATOM 2925 C CA . THR A 1 372 ? 7.082 11.124 -4.884 1.00 87.12 372 THR A CA 1
ATOM 2926 C C . THR A 1 372 ? 7.900 10.980 -6.163 1.00 87.12 372 THR A C 1
ATOM 2928 O O . THR A 1 372 ? 8.428 9.908 -6.446 1.00 87.12 372 THR A O 1
ATOM 2931 N N . ILE A 1 373 ? 7.978 12.046 -6.961 1.00 95.25 373 ILE A N 1
ATOM 2932 C CA . ILE A 1 373 ? 8.579 12.002 -8.297 1.00 95.25 373 ILE A CA 1
ATOM 2933 C C . ILE A 1 373 ? 9.641 13.075 -8.515 1.00 95.25 373 ILE A C 1
ATOM 2935 O O . ILE A 1 373 ? 9.417 14.250 -8.194 1.00 95.25 373 ILE A O 1
ATOM 2939 N N . GLY A 1 374 ? 10.728 12.713 -9.186 1.00 91.75 374 GLY A N 1
ATOM 2940 C CA . GLY A 1 374 ? 11.801 13.631 -9.567 1.00 91.75 374 GLY A CA 1
ATOM 2941 C C . GLY A 1 374 ? 13.093 12.893 -9.909 1.00 91.75 374 GLY A C 1
ATOM 2942 O O . GLY A 1 374 ? 13.089 11.670 -9.964 1.00 91.75 374 GLY A O 1
ATOM 2943 N N . PRO A 1 375 ? 14.214 13.595 -10.123 1.00 95.12 375 PRO A N 1
ATOM 2944 C CA . PRO A 1 375 ? 15.484 12.913 -10.302 1.00 95.12 375 PRO A CA 1
ATOM 2945 C C . PRO A 1 375 ? 15.956 12.277 -8.986 1.00 95.12 375 PRO A C 1
ATOM 2947 O O . PRO A 1 375 ? 15.567 12.749 -7.911 1.00 95.12 375 PRO A O 1
ATOM 2950 N N . ILE A 1 376 ? 16.759 11.210 -9.065 1.00 90.38 376 ILE A N 1
ATOM 2951 C CA . ILE A 1 376 ? 17.202 10.406 -7.912 1.00 90.38 376 ILE A CA 1
ATOM 2952 C C . ILE A 1 376 ? 17.794 11.310 -6.826 1.00 90.38 376 ILE A C 1
ATOM 2954 O O . ILE A 1 376 ? 17.269 11.308 -5.712 1.00 90.38 376 ILE A O 1
ATOM 2958 N N . TYR A 1 377 ? 18.774 12.163 -7.156 1.00 89.81 377 TYR A N 1
ATOM 2959 C CA . TYR A 1 377 ? 19.424 13.030 -6.166 1.00 89.81 377 TYR A CA 1
ATOM 2960 C C . TYR A 1 377 ? 18.401 13.842 -5.361 1.00 89.81 377 TYR A C 1
ATOM 2962 O O . TYR A 1 377 ? 18.438 13.866 -4.132 1.00 89.81 377 TYR A O 1
ATOM 2970 N N . GLN A 1 378 ? 17.493 14.552 -6.042 1.00 85.31 378 GLN A N 1
ATOM 2971 C CA . GLN A 1 378 ? 16.557 15.471 -5.384 1.00 85.31 378 GLN A CA 1
ATOM 2972 C C . GLN A 1 378 ? 15.383 14.755 -4.709 1.00 85.31 378 GLN A C 1
ATOM 2974 O O . GLN A 1 378 ? 14.709 15.362 -3.879 1.00 85.31 378 GLN A O 1
ATOM 2979 N N . THR A 1 379 ? 15.095 13.514 -5.100 1.00 79.62 379 THR A N 1
ATOM 2980 C CA . THR A 1 379 ? 13.930 12.771 -4.603 1.00 79.62 379 THR A CA 1
ATOM 2981 C C . THR A 1 379 ? 14.272 11.919 -3.392 1.00 79.62 379 THR A C 1
ATOM 2983 O O . THR A 1 379 ? 13.448 11.830 -2.483 1.00 79.62 379 THR A O 1
ATOM 2986 N N . ILE A 1 380 ? 15.465 11.315 -3.372 1.00 79.44 380 ILE A N 1
ATOM 2987 C CA . ILE A 1 380 ? 15.925 10.478 -2.264 1.00 79.44 380 ILE A CA 1
ATOM 2988 C C . ILE A 1 380 ? 17.187 11.071 -1.621 1.00 79.44 380 ILE A C 1
ATOM 2990 O O . ILE A 1 380 ? 17.091 11.687 -0.561 1.00 79.44 380 ILE A O 1
ATOM 2994 N N . TYR A 1 381 ? 18.345 10.936 -2.262 1.00 77.81 381 TYR A N 1
ATOM 2995 C CA . TYR A 1 381 ? 19.647 11.455 -1.843 1.00 77.81 381 TYR A CA 1
ATOM 2996 C C . TYR A 1 381 ? 20.667 11.244 -2.982 1.00 77.81 381 TYR A C 1
ATOM 2998 O O . TYR A 1 381 ? 20.373 10.562 -3.966 1.00 77.81 381 TYR A O 1
ATOM 3006 N N . GLN A 1 382 ? 21.866 11.828 -2.866 1.00 87.38 382 GLN A N 1
ATOM 3007 C CA . GLN A 1 382 ? 22.957 11.604 -3.825 1.00 87.38 382 GLN A CA 1
ATOM 3008 C C . GLN A 1 382 ? 23.325 10.118 -3.885 1.00 87.38 382 GLN A C 1
ATOM 3010 O O . GLN A 1 382 ? 23.642 9.549 -2.853 1.00 87.38 382 GLN A O 1
ATOM 3015 N N . ALA A 1 383 ? 23.358 9.505 -5.064 1.00 88.19 383 ALA A N 1
ATOM 3016 C CA . ALA A 1 383 ? 23.777 8.114 -5.230 1.00 88.19 383 ALA A CA 1
ATOM 3017 C C . ALA A 1 383 ? 24.589 7.968 -6.518 1.00 88.19 383 ALA A C 1
ATOM 3019 O O . ALA A 1 383 ? 24.076 8.227 -7.605 1.00 88.19 383 ALA A O 1
ATOM 3020 N N . SER A 1 384 ? 25.854 7.576 -6.396 1.00 94.44 384 SER A N 1
ATOM 3021 C CA . SER A 1 384 ? 26.768 7.403 -7.528 1.00 94.44 384 SER A CA 1
ATOM 3022 C C . SER A 1 384 ? 26.955 5.925 -7.889 1.00 94.44 384 SER A C 1
ATOM 3024 O O . SER A 1 384 ? 26.715 5.051 -7.056 1.00 94.44 384 SER A O 1
ATOM 3026 N N . GLY A 1 385 ? 27.324 5.631 -9.141 1.00 97.19 385 GLY A N 1
ATOM 3027 C CA . GLY A 1 385 ? 27.456 4.252 -9.630 1.00 97.19 385 GLY A CA 1
ATOM 3028 C C . GLY A 1 385 ? 26.140 3.462 -9.674 1.00 97.19 385 GLY A C 1
ATOM 3029 O O . GLY A 1 385 ? 26.129 2.266 -9.373 1.00 97.19 385 GLY A O 1
ATOM 3030 N N . THR A 1 386 ? 25.030 4.123 -10.021 1.00 98.06 386 THR A N 1
ATOM 3031 C CA . THR A 1 386 ? 23.700 3.496 -10.111 1.00 98.06 386 THR A CA 1
ATOM 3032 C C . THR A 1 386 ? 23.414 2.929 -11.503 1.00 98.06 386 THR A C 1
ATOM 3034 O O . THR A 1 386 ? 23.909 3.427 -12.518 1.00 98.06 386 THR A O 1
ATOM 3037 N N . SER A 1 387 ? 22.549 1.917 -11.557 1.00 98.31 387 SER A N 1
ATOM 3038 C CA . SER A 1 387 ? 22.127 1.255 -12.793 1.00 98.31 387 SER A CA 1
ATOM 3039 C C . SER A 1 387 ? 21.386 2.202 -13.746 1.00 98.31 387 SER A C 1
ATOM 3041 O O . SER A 1 387 ? 21.616 2.200 -14.954 1.00 98.31 387 SER A O 1
ATOM 3043 N N . VAL A 1 388 ? 20.542 3.077 -13.193 1.00 98.06 388 VAL A N 1
ATOM 3044 C CA . VAL A 1 388 ? 19.732 4.049 -13.939 1.00 98.06 388 VAL A CA 1
ATOM 3045 C C . VAL A 1 388 ? 20.591 5.155 -14.546 1.00 98.06 388 VAL A C 1
ATOM 3047 O O . VAL A 1 388 ? 20.366 5.535 -15.698 1.00 98.06 388 VAL A O 1
ATOM 3050 N N . ASP A 1 389 ? 21.590 5.646 -13.807 1.00 98.25 389 ASP A N 1
ATOM 3051 C CA . ASP A 1 389 ? 22.531 6.634 -14.338 1.00 98.25 389 ASP A CA 1
ATOM 3052 C C . ASP A 1 389 ? 23.420 6.021 -15.425 1.00 98.25 389 ASP A C 1
ATOM 3054 O O . ASP A 1 389 ? 23.676 6.683 -16.429 1.00 98.25 389 ASP A O 1
ATOM 3058 N N . TYR A 1 390 ? 23.834 4.757 -15.276 1.00 98.62 390 TYR A N 1
ATOM 3059 C CA . TYR A 1 390 ? 24.571 4.030 -16.312 1.00 98.62 390 TYR A CA 1
ATOM 3060 C C . TYR A 1 390 ? 23.725 3.811 -17.572 1.00 98.62 390 TYR A C 1
ATOM 3062 O O . TYR A 1 390 ? 24.145 4.184 -18.666 1.00 98.62 390 TYR A O 1
ATOM 3070 N N . ALA A 1 391 ? 22.502 3.290 -17.438 1.00 98.56 391 ALA A N 1
ATOM 3071 C CA . ALA A 1 391 ? 21.607 3.056 -18.570 1.00 98.56 391 ALA A CA 1
ATOM 3072 C C . ALA A 1 391 ? 21.354 4.339 -19.382 1.00 98.56 391 ALA A C 1
ATOM 3074 O O . ALA A 1 391 ? 21.354 4.308 -20.614 1.00 98.56 391 ALA A O 1
ATOM 3075 N N . TYR A 1 392 ? 21.182 5.479 -18.705 1.00 98.38 392 TYR A N 1
ATOM 3076 C CA . TYR A 1 392 ? 20.965 6.769 -19.359 1.00 98.38 392 TYR A CA 1
ATOM 3077 C C . TYR A 1 392 ? 22.254 7.396 -19.906 1.00 98.38 392 TYR A C 1
ATOM 3079 O O . TYR A 1 392 ? 22.300 7.772 -21.075 1.00 98.38 392 TYR A O 1
ATOM 3087 N N . GLY A 1 393 ? 23.280 7.537 -19.063 1.00 96.50 393 GLY A N 1
ATOM 3088 C CA . GLY A 1 393 ? 24.495 8.298 -19.361 1.00 96.50 393 GLY A CA 1
ATOM 3089 C C . GLY A 1 393 ? 25.552 7.529 -20.153 1.00 96.50 393 GLY A C 1
ATOM 3090 O O . GLY A 1 393 ? 26.281 8.142 -20.929 1.00 96.50 393 GLY A O 1
ATOM 3091 N N . HIS A 1 394 ? 25.614 6.204 -19.993 1.00 97.44 394 HIS A N 1
ATOM 3092 C CA . HIS A 1 394 ? 26.540 5.330 -20.714 1.00 97.44 394 HIS A CA 1
ATOM 3093 C C . HIS A 1 394 ? 25.857 4.636 -21.899 1.00 97.44 394 HIS A C 1
ATOM 3095 O O . HIS A 1 394 ? 26.247 4.841 -23.049 1.00 97.44 394 HIS A O 1
ATOM 3101 N N . SER A 1 395 ? 24.792 3.869 -21.642 1.00 97.38 395 SER A N 1
ATOM 3102 C CA . SER A 1 395 ? 24.118 3.055 -22.669 1.00 97.38 395 SER A CA 1
ATOM 3103 C C . SER A 1 395 ? 23.138 3.852 -23.549 1.00 97.38 395 SER A C 1
ATOM 3105 O O . SER A 1 395 ? 22.502 3.284 -24.435 1.00 97.38 395 SER A O 1
ATOM 3107 N N . ASN A 1 396 ? 23.005 5.169 -23.334 1.00 96.31 396 ASN A N 1
ATOM 3108 C CA . ASN A 1 396 ? 22.139 6.089 -24.091 1.00 96.31 396 ASN A CA 1
ATOM 3109 C C . ASN A 1 396 ? 20.646 5.692 -24.130 1.00 96.31 396 ASN A C 1
ATOM 3111 O O . ASN A 1 396 ? 19.918 6.020 -25.074 1.00 96.31 396 ASN A O 1
ATOM 3115 N N . ILE A 1 397 ? 20.150 5.013 -23.093 1.00 97.75 397 ILE A N 1
ATOM 3116 C CA . ILE A 1 397 ? 18.739 4.636 -22.972 1.00 97.75 397 ILE A CA 1
ATOM 3117 C C . ILE A 1 397 ? 17.968 5.818 -22.390 1.00 97.75 397 ILE A C 1
ATOM 3119 O O . ILE A 1 397 ? 17.893 6.031 -21.177 1.00 97.75 397 ILE A O 1
ATOM 3123 N N . LYS A 1 398 ? 17.359 6.592 -23.289 1.00 94.88 398 LYS A N 1
ATOM 3124 C CA . LYS A 1 398 ? 16.656 7.842 -22.974 1.00 94.88 398 LYS A CA 1
ATOM 3125 C C . LYS A 1 398 ? 15.647 7.723 -21.829 1.00 94.88 398 LYS A C 1
ATOM 3127 O O . LYS A 1 398 ? 15.576 8.618 -20.987 1.00 94.88 398 LYS A O 1
ATOM 3132 N N . TYR A 1 399 ? 14.837 6.666 -21.800 1.00 97.50 399 TYR A N 1
ATOM 3133 C CA . TYR A 1 399 ? 13.887 6.437 -20.713 1.00 97.50 399 TYR A CA 1
ATOM 3134 C C . TYR A 1 399 ? 14.487 5.446 -19.724 1.00 97.50 399 TYR A C 1
ATOM 3136 O O . TYR A 1 399 ? 14.318 4.244 -19.874 1.00 97.50 399 TYR A O 1
ATOM 3144 N N . SER A 1 400 ? 15.180 5.960 -18.716 1.00 97.94 400 SER A N 1
ATOM 3145 C CA . SER A 1 400 ? 15.721 5.159 -17.617 1.00 97.94 400 SER A CA 1
ATOM 3146 C C . SER A 1 400 ? 15.103 5.649 -16.314 1.00 97.94 400 SER A C 1
ATOM 3148 O O . SER A 1 400 ? 15.071 6.856 -16.079 1.00 97.94 400 SER A O 1
ATOM 3150 N N . PHE A 1 401 ? 14.557 4.745 -15.501 1.00 98.56 401 PHE A N 1
ATOM 3151 C CA . PHE A 1 401 ? 13.866 5.102 -14.259 1.00 98.56 401 PHE A CA 1
ATOM 3152 C C . PHE A 1 401 ? 14.147 4.096 -13.140 1.00 98.56 401 PHE A C 1
ATOM 3154 O O . PHE A 1 401 ? 14.345 2.916 -13.404 1.00 98.56 401 PHE A O 1
ATOM 3161 N N . ALA A 1 402 ? 14.086 4.550 -11.893 1.00 97.94 402 ALA A N 1
ATOM 3162 C CA . ALA A 1 402 ? 13.999 3.688 -10.717 1.00 97.94 402 ALA A CA 1
ATOM 3163 C C . ALA A 1 402 ? 12.620 3.839 -10.069 1.00 97.94 402 ALA A C 1
ATOM 3165 O O . ALA A 1 402 ? 12.057 4.938 -10.043 1.00 97.94 402 ALA A O 1
ATOM 3166 N N . ILE A 1 403 ? 12.084 2.759 -9.510 1.00 96.12 403 ILE A N 1
ATOM 3167 C CA . ILE A 1 403 ? 10.886 2.803 -8.668 1.00 96.12 403 ILE A CA 1
ATOM 3168 C C . ILE A 1 403 ? 11.184 2.221 -7.295 1.00 96.12 403 ILE A C 1
ATOM 3170 O O . ILE A 1 403 ? 11.738 1.138 -7.188 1.00 96.12 403 ILE A O 1
ATOM 3174 N N . GLU A 1 404 ? 10.751 2.921 -6.254 1.00 92.19 404 GLU A N 1
ATOM 3175 C CA . GLU A 1 404 ? 10.725 2.424 -4.883 1.00 92.19 404 GLU A CA 1
ATOM 3176 C C . GLU A 1 404 ? 9.288 2.036 -4.532 1.00 92.19 404 GLU A C 1
ATOM 3178 O O . GLU A 1 404 ? 8.414 2.900 -4.417 1.00 92.19 404 GLU A O 1
ATOM 3183 N N . LEU A 1 405 ? 9.023 0.739 -4.381 1.00 92.19 405 LEU A N 1
ATOM 3184 C CA . LEU A 1 405 ? 7.685 0.176 -4.179 1.00 92.19 405 LEU A CA 1
ATOM 3185 C C . LEU A 1 405 ? 7.137 0.425 -2.752 1.00 92.19 405 LEU A C 1
ATOM 3187 O O . LEU A 1 405 ? 7.665 1.228 -1.967 1.00 92.19 405 LEU A O 1
ATOM 3191 N N . ARG A 1 406 ? 6.009 -0.230 -2.426 1.00 83.88 406 ARG A N 1
ATOM 3192 C CA . ARG A 1 406 ? 5.338 -0.162 -1.114 1.00 83.88 406 ARG A CA 1
ATOM 3193 C C . ARG A 1 406 ? 6.284 -0.543 0.040 1.00 83.88 406 ARG A C 1
ATOM 3195 O O . ARG A 1 406 ? 7.277 -1.233 -0.143 1.00 83.88 406 ARG A O 1
ATOM 3202 N N . GLY A 1 407 ? 5.941 -0.079 1.247 1.00 68.25 407 GLY A N 1
ATOM 3203 C CA . GLY A 1 407 ? 6.711 -0.300 2.487 1.00 68.25 407 GLY A CA 1
ATOM 3204 C C . GLY A 1 407 ? 6.835 0.934 3.396 1.00 68.25 407 GLY A C 1
ATOM 3205 O O . GLY A 1 407 ? 7.339 0.840 4.514 1.00 68.25 407 GLY A O 1
ATOM 3206 N N . VAL A 1 408 ? 6.369 2.105 2.935 1.00 50.62 408 VAL A N 1
ATOM 3207 C CA . VAL A 1 408 ? 6.376 3.372 3.706 1.00 50.62 408 VAL A CA 1
ATOM 3208 C C . VAL A 1 408 ? 5.108 3.550 4.552 1.00 50.62 408 VAL A C 1
ATOM 3210 O O . VAL A 1 408 ? 5.119 4.252 5.561 1.00 50.62 408 VAL A O 1
ATOM 3213 N N . MET A 1 409 ? 4.010 2.907 4.137 1.00 38.62 409 MET A N 1
ATOM 3214 C CA . MET A 1 409 ? 2.690 2.998 4.775 1.00 38.62 409 MET A CA 1
ATOM 3215 C C . MET A 1 409 ? 2.251 1.711 5.481 1.00 38.62 409 MET A C 1
ATOM 3217 O O . MET A 1 409 ? 1.389 1.773 6.357 1.00 38.62 409 MET A O 1
ATOM 3221 N N . SER A 1 410 ? 2.850 0.568 5.149 1.00 39.25 410 SER A N 1
ATOM 3222 C CA . SER A 1 410 ? 2.796 -0.615 5.996 1.00 39.25 410 SER A CA 1
ATOM 3223 C C . SER A 1 410 ? 3.888 -0.458 7.051 1.00 39.25 410 SER A C 1
ATOM 3225 O O . SER A 1 410 ? 5.019 -0.076 6.749 1.00 39.25 410 SER A O 1
ATOM 3227 N N . LEU A 1 411 ? 3.546 -0.689 8.313 1.00 48.75 411 LEU A N 1
ATOM 3228 C CA . LEU A 1 411 ? 4.458 -0.696 9.460 1.00 48.75 411 LEU A CA 1
ATOM 3229 C C . LEU A 1 411 ? 5.437 -1.885 9.364 1.00 48.75 411 LEU A C 1
ATOM 3231 O O . LEU A 1 411 ? 5.545 -2.662 10.300 1.00 48.75 411 LEU A O 1
ATOM 3235 N N . SER A 1 412 ? 6.052 -2.114 8.205 1.00 54.00 412 SER A N 1
ATOM 3236 C CA . SER A 1 412 ? 6.687 -3.390 7.877 1.00 54.00 412 SER A CA 1
ATOM 3237 C C . SER A 1 412 ? 8.045 -3.248 7.191 1.00 54.00 412 SER A C 1
ATOM 3239 O O . SER A 1 412 ? 8.837 -4.182 7.180 1.00 54.00 412 SER A O 1
ATOM 3241 N N . GLY A 1 413 ? 8.377 -2.066 6.661 1.00 72.31 413 GLY A N 1
ATOM 3242 C CA . GLY A 1 413 ? 9.687 -1.842 6.058 1.00 72.31 413 GLY A CA 1
ATOM 3243 C C . GLY A 1 413 ? 9.928 -2.738 4.841 1.00 72.31 413 GLY A C 1
ATOM 3244 O O . GLY A 1 413 ? 9.119 -2.732 3.919 1.00 72.31 413 GLY A O 1
ATOM 3245 N N . PHE A 1 414 ? 11.030 -3.494 4.855 1.00 80.06 414 PHE A N 1
ATOM 3246 C CA . PHE A 1 414 ? 11.337 -4.525 3.853 1.00 80.06 414 PHE A CA 1
ATOM 3247 C C . PHE A 1 414 ? 10.578 -5.848 4.083 1.00 80.06 414 PHE A C 1
ATOM 3249 O O . PHE A 1 414 ? 10.668 -6.741 3.246 1.00 80.06 414 PHE A O 1
ATOM 3256 N N . ILE A 1 415 ? 9.844 -5.972 5.199 1.00 84.06 415 ILE A N 1
ATOM 3257 C CA . ILE A 1 415 ? 9.033 -7.144 5.564 1.00 84.06 415 ILE A CA 1
ATOM 3258 C C . ILE A 1 415 ? 7.593 -6.924 5.101 1.00 84.06 415 ILE A C 1
ATOM 3260 O O . ILE A 1 415 ? 6.685 -6.730 5.908 1.00 84.06 415 ILE A O 1
ATOM 3264 N N . LEU A 1 416 ? 7.354 -6.842 3.800 1.00 83.38 416 LEU A N 1
ATOM 3265 C CA . LEU A 1 416 ? 6.027 -6.487 3.305 1.00 83.38 416 LEU A CA 1
ATOM 3266 C C . LEU A 1 416 ? 5.118 -7.731 3.297 1.00 83.38 416 LEU A C 1
ATOM 3268 O O . LEU A 1 416 ? 5.466 -8.696 2.629 1.00 83.38 416 LEU A O 1
ATOM 3272 N N . PRO A 1 417 ? 3.955 -7.752 3.977 1.00 78.81 417 PRO A N 1
ATOM 3273 C CA . PRO A 1 417 ? 3.120 -8.953 4.040 1.00 78.81 417 PRO A CA 1
ATOM 3274 C C . PRO A 1 417 ? 2.694 -9.485 2.654 1.00 78.81 417 PRO A C 1
ATOM 3276 O O . PRO A 1 417 ? 2.347 -8.678 1.795 1.00 78.81 417 PRO A O 1
ATOM 3279 N N . PRO A 1 418 ? 2.584 -10.813 2.444 1.00 83.69 418 PRO A N 1
ATOM 3280 C CA . PRO A 1 418 ? 2.273 -11.403 1.135 1.00 83.69 418 PRO A CA 1
ATOM 3281 C C . PRO A 1 418 ? 1.070 -10.833 0.367 1.00 83.69 418 PRO A C 1
ATOM 3283 O O . PRO A 1 418 ? 1.098 -10.707 -0.850 1.00 83.69 418 PRO A O 1
ATOM 3286 N N . HIS A 1 419 ? 0.006 -10.423 1.054 1.00 78.56 419 HIS A N 1
ATOM 3287 C CA . HIS A 1 419 ? -1.177 -9.847 0.403 1.00 78.56 419 HIS A CA 1
ATOM 3288 C C . HIS A 1 419 ? -0.960 -8.483 -0.243 1.00 78.56 419 HIS A C 1
ATOM 3290 O O . HIS A 1 419 ? -1.805 -8.036 -1.011 1.00 78.56 419 HIS A O 1
ATOM 3296 N N . GLU A 1 420 ? 0.147 -7.819 0.068 1.00 84.69 420 GLU A N 1
ATOM 3297 C CA . GLU A 1 420 ? 0.553 -6.575 -0.573 1.00 84.69 420 GLU A CA 1
ATOM 3298 C C . GLU A 1 420 ? 1.252 -6.825 -1.921 1.00 84.69 420 GLU A C 1
ATOM 3300 O O . GLU A 1 420 ? 1.426 -5.870 -2.679 1.00 84.69 420 GLU A O 1
ATOM 3305 N N . ILE A 1 421 ? 1.590 -8.079 -2.265 1.00 87.00 421 ILE A N 1
ATOM 3306 C CA . ILE A 1 421 ? 2.197 -8.449 -3.554 1.00 87.00 421 ILE A CA 1
ATOM 3307 C C . ILE A 1 421 ? 1.301 -8.016 -4.716 1.00 87.00 421 ILE A C 1
ATOM 3309 O O . ILE A 1 421 ? 1.694 -7.173 -5.524 1.00 87.00 421 ILE A O 1
ATOM 3313 N N . ARG A 1 422 ? 0.062 -8.524 -4.766 1.00 86.19 422 ARG A N 1
ATOM 3314 C CA . ARG A 1 422 ? -0.857 -8.227 -5.877 1.00 86.19 422 ARG A CA 1
ATOM 3315 C C . ARG A 1 422 ? -1.211 -6.747 -5.980 1.00 86.19 422 ARG A C 1
ATOM 3317 O O . ARG A 1 422 ? -1.140 -6.224 -7.092 1.00 86.19 422 ARG A O 1
ATOM 3324 N N . PRO A 1 423 ? -1.577 -6.050 -4.885 1.00 86.06 423 PRO A N 1
ATOM 3325 C CA . PRO A 1 423 ? -1.810 -4.616 -4.941 1.00 86.06 423 PRO A CA 1
ATOM 3326 C C . PRO A 1 423 ? -0.592 -3.836 -5.443 1.00 86.06 423 PRO A C 1
ATOM 3328 O O . PRO A 1 423 ? -0.764 -2.943 -6.268 1.00 86.06 423 PRO A O 1
ATOM 3331 N N . SER A 1 424 ? 0.626 -4.195 -5.016 1.00 88.38 424 SER A N 1
ATOM 3332 C CA . SER A 1 424 ? 1.854 -3.550 -5.506 1.00 88.38 424 SER A CA 1
ATOM 3333 C C . SER A 1 424 ? 2.025 -3.745 -7.013 1.00 88.38 424 SER A C 1
ATOM 3335 O O . SER A 1 424 ? 2.304 -2.783 -7.728 1.00 88.38 424 SER A O 1
ATOM 3337 N N . GLY A 1 425 ? 1.802 -4.961 -7.521 1.00 86.88 425 GLY A N 1
ATOM 3338 C CA . GLY A 1 425 ? 1.898 -5.230 -8.954 1.00 86.88 425 GLY A CA 1
ATOM 3339 C C . GLY A 1 425 ? 0.805 -4.551 -9.775 1.00 86.88 425 GLY A C 1
ATOM 3340 O O . GLY A 1 425 ? 1.095 -4.040 -10.853 1.00 86.88 425 GLY A O 1
ATOM 3341 N N . ILE A 1 426 ? -0.428 -4.462 -9.264 1.00 79.94 426 ILE A N 1
ATOM 3342 C CA . ILE A 1 426 ? -1.544 -3.779 -9.942 1.00 79.94 426 ILE A CA 1
ATOM 3343 C C . ILE A 1 426 ? -1.269 -2.277 -10.092 1.00 79.94 426 ILE A C 1
ATOM 3345 O O . ILE A 1 426 ? -1.487 -1.729 -11.170 1.00 79.94 426 ILE A O 1
ATOM 3349 N N . GLU A 1 427 ? -0.753 -1.603 -9.061 1.00 84.56 427 GLU A N 1
ATOM 3350 C CA . GLU A 1 427 ? -0.408 -0.172 -9.155 1.00 84.56 427 GLU A CA 1
ATOM 3351 C C . GLU A 1 427 ? 0.649 0.100 -10.212 1.00 84.56 427 GLU A C 1
ATOM 3353 O O . GLU A 1 427 ? 0.522 1.034 -11.000 1.00 84.56 427 GLU A O 1
ATOM 3358 N N . VAL A 1 428 ? 1.687 -0.731 -10.247 1.00 84.06 428 VAL A N 1
ATOM 3359 C CA . VAL A 1 428 ? 2.766 -0.616 -11.228 1.00 84.06 428 VAL A CA 1
ATOM 3360 C C . VAL A 1 428 ? 2.262 -0.935 -12.633 1.00 84.06 428 VAL A C 1
ATOM 3362 O O . VAL A 1 428 ? 2.575 -0.217 -13.587 1.00 84.06 428 VAL A O 1
ATOM 3365 N N . TYR A 1 429 ? 1.457 -1.989 -12.769 1.00 73.38 429 TYR A N 1
ATOM 3366 C CA . TYR A 1 429 ? 0.895 -2.415 -14.046 1.00 73.38 429 TYR A CA 1
ATOM 3367 C C . TYR A 1 429 ? -0.036 -1.354 -14.646 1.00 73.38 429 TYR A C 1
ATOM 3369 O O . TYR A 1 429 ? 0.060 -1.054 -15.838 1.00 73.38 429 TYR A O 1
ATOM 3377 N N . GLU A 1 430 ? -0.876 -0.721 -13.825 1.00 64.50 430 GLU A N 1
ATOM 3378 C CA . GLU A 1 430 ? -1.698 0.415 -14.248 1.00 64.50 430 GLU A CA 1
ATOM 3379 C C . GLU A 1 430 ? -0.844 1.665 -14.492 1.00 64.50 430 GLU A C 1
ATOM 3381 O O . GLU A 1 430 ? -1.042 2.343 -15.501 1.00 64.50 430 GLU A O 1
ATOM 3386 N N . GLY A 1 431 ? 0.175 1.916 -13.660 1.00 48.47 431 GLY A N 1
ATOM 3387 C CA . GLY A 1 431 ? 1.196 2.959 -13.831 1.00 48.47 431 GLY A CA 1
ATOM 3388 C C . GLY A 1 431 ? 1.840 2.976 -15.222 1.00 48.47 431 GLY A C 1
ATOM 3389 O O . GLY A 1 431 ? 2.068 4.038 -15.806 1.00 48.47 431 GLY A O 1
ATOM 3390 N N . ARG A 1 432 ? 2.050 1.793 -15.812 1.00 53.41 432 ARG A N 1
ATOM 3391 C CA . ARG A 1 432 ? 2.556 1.604 -17.185 1.00 53.41 432 ARG A CA 1
ATOM 3392 C C . ARG A 1 432 ? 1.629 2.182 -18.266 1.00 53.41 432 ARG A C 1
ATOM 3394 O O . ARG A 1 432 ? 2.094 2.490 -19.365 1.00 53.41 432 ARG A O 1
ATOM 3401 N N . SER A 1 433 ? 0.329 2.317 -18.006 1.00 47.62 433 SER A N 1
ATOM 3402 C CA . SER A 1 433 ? -0.672 2.752 -18.987 1.00 47.62 433 SER A CA 1
ATOM 3403 C C . SER A 1 433 ? -0.707 4.283 -19.158 1.00 47.62 433 SER A C 1
ATOM 3405 O O . SER A 1 433 ? -1.740 4.940 -19.052 1.00 47.62 433 SER A O 1
ATOM 3407 N N . THR A 1 434 ? 0.425 4.907 -19.496 1.00 40.78 434 THR A N 1
ATOM 3408 C CA . THR A 1 434 ? 0.523 6.357 -19.767 1.00 40.78 434 THR A CA 1
ATOM 3409 C C . THR A 1 434 ? -0.110 6.746 -21.116 1.00 40.78 434 THR A C 1
ATOM 3411 O O . THR A 1 434 ? 0.493 7.377 -21.981 1.00 40.78 434 THR A O 1
ATOM 3414 N N . ARG A 1 435 ? -1.378 6.388 -21.346 1.00 36.25 435 ARG A N 1
ATOM 3415 C CA . ARG A 1 435 ? -2.068 6.559 -22.638 1.00 36.25 435 ARG A CA 1
ATOM 3416 C C . ARG A 1 435 ? -2.626 7.963 -22.903 1.00 36.25 435 ARG A C 1
ATOM 3418 O O . ARG A 1 435 ? -3.357 8.129 -23.878 1.00 36.25 435 ARG A O 1
ATOM 3425 N N . LYS A 1 436 ? -2.318 8.984 -22.090 1.00 33.12 436 LYS A N 1
ATOM 3426 C CA . LYS A 1 436 ? -2.933 10.321 -22.252 1.00 33.12 436 LYS A CA 1
ATOM 3427 C C . LYS A 1 436 ? -2.006 11.525 -22.461 1.00 33.12 436 LYS A C 1
ATOM 3429 O O . LYS A 1 436 ? -2.544 12.591 -22.742 1.00 33.12 436 LYS A O 1
ATOM 3434 N N . SER A 1 437 ? -0.675 11.408 -22.433 1.00 28.52 437 SER A N 1
ATOM 3435 C CA . SER A 1 437 ? 0.192 12.610 -22.482 1.00 28.52 437 SER A CA 1
ATOM 3436 C C . SER A 1 437 ? 1.264 12.682 -23.575 1.00 28.52 437 SER A C 1
ATOM 3438 O O . SER A 1 437 ? 1.897 13.729 -23.692 1.00 28.52 437 SER A O 1
ATOM 3440 N N . VAL A 1 438 ? 1.424 11.688 -24.456 1.00 30.77 438 VAL A N 1
ATOM 3441 C CA . VAL A 1 438 ? 2.346 11.814 -25.606 1.00 30.77 438 VAL A CA 1
ATOM 3442 C C . VAL A 1 438 ? 1.665 11.367 -26.899 1.00 30.77 438 VAL A C 1
ATOM 3444 O O . VAL A 1 438 ? 1.870 10.267 -27.402 1.00 30.77 438 VAL A O 1
ATOM 3447 N N . LYS A 1 439 ? 0.835 12.247 -27.476 1.00 25.50 439 LYS A N 1
ATOM 3448 C CA . LYS A 1 439 ? 0.585 12.201 -28.923 1.00 25.50 439 LYS A CA 1
ATOM 3449 C C . LYS A 1 439 ? 1.851 12.707 -29.615 1.00 25.50 439 LYS A C 1
ATOM 3451 O O . LYS A 1 439 ? 1.987 13.907 -29.843 1.00 25.50 439 LYS A O 1
ATOM 3456 N N . ALA A 1 440 ? 2.762 11.800 -29.955 1.00 25.94 440 ALA A N 1
ATOM 3457 C CA . ALA A 1 440 ? 3.646 12.031 -31.088 1.00 25.94 440 ALA A CA 1
ATOM 3458 C C . ALA A 1 440 ? 2.735 12.235 -32.309 1.00 25.94 440 ALA A C 1
ATOM 3460 O O . ALA A 1 440 ? 1.981 11.336 -32.683 1.00 25.94 440 ALA A O 1
ATOM 3461 N N . ARG A 1 441 ? 2.708 13.453 -32.859 1.00 23.25 441 ARG A N 1
ATOM 3462 C CA . ARG A 1 441 ? 2.050 13.700 -34.145 1.00 23.25 441 ARG A CA 1
ATOM 3463 C C . ARG A 1 441 ? 2.835 12.929 -35.212 1.00 23.25 441 ARG A C 1
ATOM 3465 O O . ARG A 1 441 ? 4.043 13.146 -35.293 1.00 23.25 441 ARG A O 1
ATOM 3472 N N . PRO A 1 442 ? 2.198 12.082 -36.033 1.00 24.39 442 PRO A N 1
ATOM 3473 C CA . PRO A 1 442 ? 2.795 11.668 -37.290 1.00 24.39 442 PRO A CA 1
ATOM 3474 C C . PRO A 1 442 ? 2.964 12.918 -38.157 1.00 24.39 442 PRO A C 1
ATOM 3476 O O . PRO A 1 442 ? 2.029 13.708 -38.315 1.00 24.39 442 PRO A O 1
ATOM 3479 N N . LEU A 1 443 ? 4.173 13.128 -38.664 1.00 27.00 443 LEU A N 1
ATOM 3480 C CA . LEU A 1 443 ? 4.383 13.975 -39.827 1.00 27.00 443 LEU A CA 1
ATOM 3481 C C . LEU A 1 443 ? 3.859 13.185 -41.028 1.00 27.00 443 LEU A C 1
ATOM 3483 O O . LEU A 1 443 ? 4.535 12.273 -41.494 1.00 27.00 443 LEU A O 1
ATOM 3487 N N . ASP A 1 444 ? 2.656 13.510 -41.497 1.00 25.78 444 ASP A N 1
ATOM 3488 C CA . ASP A 1 444 ? 2.160 12.981 -42.764 1.00 25.78 444 ASP A CA 1
ATOM 3489 C C . ASP A 1 444 ? 2.772 13.767 -43.925 1.00 25.78 444 ASP A C 1
ATOM 3491 O O . ASP A 1 444 ? 2.713 15.000 -43.998 1.00 25.78 444 ASP A O 1
ATOM 3495 N N . GLY A 1 445 ? 3.375 13.010 -44.839 1.00 27.09 445 GLY A N 1
ATOM 3496 C CA . GLY A 1 445 ? 3.891 13.470 -46.116 1.00 27.09 445 GLY A CA 1
ATOM 3497 C C . GLY A 1 445 ? 2.760 13.917 -47.032 1.00 27.09 445 GLY A C 1
ATOM 3498 O O . GLY A 1 445 ? 2.254 13.145 -47.834 1.00 27.09 445 GLY A O 1
ATOM 3499 N N . ALA A 1 446 ? 2.389 15.187 -46.926 1.00 28.59 446 ALA A N 1
ATOM 3500 C CA . ALA A 1 446 ? 1.609 15.895 -47.932 1.00 28.59 446 ALA A CA 1
ATOM 3501 C C . ALA A 1 446 ? 1.879 17.400 -47.830 1.00 28.59 446 ALA A C 1
ATOM 3503 O O . ALA A 1 446 ? 0.980 18.171 -47.521 1.00 28.59 446 ALA A O 1
ATOM 3504 N N . GLN A 1 447 ? 3.133 17.817 -48.041 1.00 27.08 447 GLN A N 1
ATOM 3505 C CA . GLN A 1 447 ? 3.484 19.204 -48.382 1.00 27.08 447 GLN A CA 1
ATOM 3506 C C . GLN A 1 447 ? 4.926 19.296 -48.913 1.00 27.08 447 GLN A C 1
ATOM 3508 O O . GLN A 1 447 ? 5.786 19.992 -48.383 1.00 27.08 447 GLN A O 1
ATOM 3513 N N . LEU A 1 448 ? 5.192 18.587 -50.012 1.00 27.17 448 LEU A N 1
ATOM 3514 C CA . LEU A 1 448 ? 6.215 18.999 -50.972 1.00 27.17 448 LEU A CA 1
ATOM 3515 C C . LEU A 1 448 ? 5.498 19.685 -52.130 1.00 27.17 448 LEU A C 1
ATOM 3517 O O . LEU A 1 448 ? 5.028 19.004 -53.027 1.00 27.17 448 LEU A O 1
ATOM 3521 N N . THR A 1 449 ? 5.402 21.014 -52.072 1.00 27.03 449 THR A N 1
ATOM 3522 C CA . THR A 1 449 ? 5.386 21.931 -53.229 1.00 27.03 449 THR A CA 1
ATOM 3523 C C . THR A 1 449 ? 5.255 23.358 -52.708 1.00 27.03 449 THR A C 1
ATOM 3525 O O . THR A 1 449 ? 4.261 23.682 -52.065 1.00 27.03 449 THR A O 1
ATOM 3528 N N . GLY A 1 450 ? 6.223 24.221 -53.024 1.00 22.73 450 GLY A N 1
ATOM 3529 C CA . GLY A 1 450 ? 6.037 25.672 -52.916 1.00 22.73 450 GLY A CA 1
ATOM 3530 C C . GLY A 1 450 ? 7.094 26.433 -52.124 1.00 22.73 450 GLY A C 1
ATOM 3531 O O . GLY A 1 450 ? 6.767 27.183 -51.211 1.00 22.73 450 GLY A O 1
ATOM 3532 N N . LEU A 1 451 ? 8.363 26.305 -52.515 1.00 25.77 451 LEU A N 1
ATOM 3533 C CA . LEU A 1 451 ? 9.345 27.375 -52.337 1.00 25.77 451 LEU A CA 1
ATOM 3534 C C . LEU A 1 451 ? 8.795 28.680 -52.936 1.00 25.77 451 LEU A C 1
ATOM 3536 O O . LEU A 1 451 ? 8.664 28.756 -54.153 1.00 25.77 451 LEU A O 1
ATOM 3540 N N . ALA A 1 452 ? 8.548 29.711 -52.123 1.00 22.20 452 ALA A N 1
ATOM 3541 C CA . ALA A 1 452 ? 8.734 31.105 -52.532 1.00 22.20 452 ALA A CA 1
ATOM 3542 C C . ALA A 1 452 ? 8.545 32.099 -51.371 1.00 22.20 452 ALA A C 1
ATOM 3544 O O . ALA A 1 452 ? 7.435 32.378 -50.941 1.00 22.20 452 ALA A O 1
ATOM 3545 N N . LYS A 1 453 ? 9.661 32.754 -51.032 1.00 24.73 453 LYS A N 1
ATOM 3546 C CA . LYS A 1 453 ? 9.767 34.217 -50.907 1.00 24.73 453 LYS A CA 1
ATOM 3547 C C . LYS A 1 453 ? 9.100 34.889 -49.688 1.00 24.73 453 LYS A C 1
ATOM 3549 O O . LYS A 1 453 ? 7.908 35.136 -49.654 1.00 24.73 453 LYS A O 1
ATOM 3554 N N . LEU A 1 454 ? 9.990 35.387 -48.815 1.00 23.38 454 LEU A N 1
ATOM 3555 C CA . LEU A 1 454 ? 10.110 36.818 -48.480 1.00 23.38 454 LEU A CA 1
ATOM 3556 C C . LEU A 1 454 ? 8.835 37.522 -47.976 1.00 23.38 454 LEU A C 1
ATOM 3558 O O . LEU A 1 454 ? 8.011 37.903 -48.799 1.00 23.38 454 LEU A O 1
ATOM 3562 N N . LYS A 1 455 ? 8.805 37.931 -46.694 1.00 25.36 455 LYS A N 1
ATOM 3563 C CA . LYS A 1 455 ? 9.043 39.345 -46.305 1.00 25.36 455 LYS A CA 1
ATOM 3564 C C . LYS A 1 455 ? 8.770 39.670 -44.819 1.00 25.36 455 LYS A C 1
ATOM 3566 O O . LYS A 1 455 ? 7.660 39.551 -44.327 1.00 25.36 455 LYS A O 1
ATOM 3571 N N . THR A 1 456 ? 9.827 40.216 -44.206 1.00 25.92 456 THR A N 1
ATOM 3572 C CA . THR A 1 456 ? 9.903 41.365 -43.269 1.00 25.92 456 THR A CA 1
ATOM 3573 C C . THR A 1 456 ? 9.390 41.323 -41.821 1.00 25.92 456 THR A C 1
ATOM 3575 O O . THR A 1 456 ? 8.217 41.153 -41.518 1.00 25.92 456 THR A O 1
ATOM 3578 N N . ARG A 1 457 ? 10.359 41.656 -40.951 1.00 27.53 457 ARG A N 1
ATOM 3579 C CA . ARG A 1 457 ? 10.293 42.256 -39.608 1.00 27.53 457 ARG A CA 1
ATOM 3580 C C . ARG A 1 457 ? 9.701 43.689 -39.606 1.00 27.53 457 ARG A C 1
ATOM 3582 O O . ARG A 1 457 ? 9.653 44.311 -40.662 1.00 27.53 457 ARG A O 1
ATOM 3589 N N . TYR A 1 458 ? 9.508 44.209 -38.378 1.00 21.33 458 TYR A N 1
ATOM 3590 C CA . TYR A 1 458 ? 9.293 45.602 -37.892 1.00 21.33 458 TYR A CA 1
ATOM 3591 C C . TYR A 1 458 ? 7.818 46.012 -37.668 1.00 21.33 458 TYR A C 1
ATOM 3593 O O . TYR A 1 458 ? 6.983 45.721 -38.504 1.00 21.33 458 TYR A O 1
ATOM 3601 N N . ALA A 1 459 ? 7.401 46.728 -36.611 1.00 23.17 459 ALA A N 1
ATOM 3602 C CA . ALA A 1 459 ? 8.031 47.159 -35.358 1.00 23.17 459 ALA A CA 1
ATOM 3603 C C . ALA A 1 459 ? 7.007 47.801 -34.385 1.00 23.17 459 ALA A C 1
ATOM 3605 O O . ALA A 1 459 ? 5.970 48.316 -34.777 1.00 23.17 459 ALA A O 1
ATOM 3606 N N . TYR A 1 460 ? 7.390 47.753 -33.109 1.00 21.38 460 TYR A N 1
ATOM 3607 C CA . TYR A 1 460 ? 7.125 48.612 -31.943 1.00 21.38 460 TYR A CA 1
ATOM 3608 C C . TYR A 1 460 ? 6.314 49.942 -32.035 1.00 21.38 460 TYR A C 1
ATOM 3610 O O . TYR A 1 460 ? 6.680 50.857 -32.761 1.00 21.38 460 TYR A O 1
ATOM 3618 N N . ARG A 1 461 ? 5.443 50.089 -31.008 1.00 24.48 461 ARG A N 1
ATOM 3619 C CA . ARG A 1 461 ? 5.188 51.237 -30.081 1.00 24.48 461 ARG A CA 1
ATOM 3620 C C . ARG A 1 461 ? 4.164 52.359 -30.382 1.00 24.48 461 ARG A C 1
ATOM 3622 O O . ARG A 1 461 ? 4.368 53.159 -31.277 1.00 24.48 461 ARG A O 1
ATOM 3629 N N . ARG A 1 462 ? 3.289 52.539 -29.358 1.00 22.31 462 ARG A N 1
ATOM 3630 C CA . ARG A 1 462 ? 2.669 53.774 -28.780 1.00 22.31 462 ARG A CA 1
ATOM 3631 C C . ARG A 1 462 ? 1.705 54.550 -29.704 1.00 22.31 462 ARG A C 1
ATOM 3633 O O . ARG A 1 462 ? 2.072 54.906 -30.804 1.00 22.31 462 ARG A O 1
ATOM 3640 N N . SER A 1 463 ? 0.483 54.928 -29.311 1.00 22.34 463 SER A N 1
ATOM 3641 C CA . SER A 1 463 ? 0.020 55.555 -28.055 1.00 22.34 463 SER A CA 1
ATOM 3642 C C . SER A 1 463 ? -1.525 55.702 -28.029 1.00 22.34 463 SER A C 1
ATOM 3644 O O . SER A 1 463 ? -2.161 55.457 -29.047 1.00 22.34 463 SER A O 1
ATOM 3646 N N . PHE A 1 464 ? -2.047 56.187 -26.886 1.00 23.39 464 PHE A N 1
ATOM 3647 C CA . PHE A 1 464 ? -3.407 56.669 -26.538 1.00 23.39 464 PHE A CA 1
ATOM 3648 C C . PHE A 1 464 ? -4.354 55.678 -25.828 1.00 23.39 464 PHE A C 1
ATOM 3650 O O . PHE A 1 464 ? -4.620 54.617 -26.366 1.00 23.39 464 PHE A O 1
ATOM 3657 N N . VAL A 1 465 ? -5.029 55.962 -24.701 1.00 23.00 465 VAL A N 1
ATOM 3658 C CA . VAL A 1 465 ? -4.858 56.751 -23.448 1.00 23.00 465 VAL A CA 1
ATOM 3659 C C . VAL A 1 465 ? -6.242 56.716 -22.755 1.00 23.00 465 VAL A C 1
ATOM 3661 O O . VAL A 1 465 ? -7.245 56.871 -23.441 1.00 23.00 465 VAL A O 1
ATOM 3664 N N . ASN A 1 466 ? -6.254 56.587 -21.416 1.00 24.38 466 ASN A N 1
ATOM 3665 C CA . ASN A 1 466 ? -7.360 56.794 -20.447 1.00 24.38 466 ASN A CA 1
ATOM 3666 C C . ASN A 1 466 ? -8.525 55.773 -20.429 1.00 24.38 466 ASN A C 1
ATOM 3668 O O . ASN A 1 466 ? -9.088 55.447 -21.458 1.00 24.38 466 ASN A O 1
ATOM 3672 N N . THR A 1 467 ? -8.994 55.238 -19.293 1.00 24.41 467 THR A N 1
ATOM 3673 C CA . THR A 1 467 ? -8.713 55.483 -17.861 1.00 24.41 467 THR A CA 1
ATOM 3674 C C . THR A 1 467 ? -9.180 54.278 -17.033 1.00 24.41 467 THR A C 1
ATOM 3676 O O . THR A 1 467 ? -10.007 53.484 -17.469 1.00 24.41 467 THR A O 1
ATOM 3679 N N . ASN A 1 468 ? -8.626 54.172 -15.830 1.00 24.27 468 ASN A N 1
ATOM 3680 C CA . ASN A 1 468 ? -8.563 53.010 -14.951 1.00 24.27 468 ASN A CA 1
ATOM 3681 C C . ASN A 1 468 ? -9.365 53.255 -13.647 1.00 24.27 468 ASN A C 1
ATOM 3683 O O . ASN A 1 468 ? -9.390 54.389 -13.182 1.00 24.27 468 ASN A O 1
ATOM 3687 N N . TYR A 1 469 ? -9.860 52.170 -13.028 1.00 23.62 469 TYR A N 1
ATOM 3688 C CA . TYR A 1 469 ? -10.071 51.948 -11.575 1.00 23.62 469 TYR A CA 1
ATOM 3689 C C . TYR A 1 469 ? -11.066 52.829 -10.762 1.00 23.62 469 TYR A C 1
ATOM 3691 O O . TYR A 1 469 ? -10.810 54.004 -10.533 1.00 23.62 469 TYR A O 1
ATOM 3699 N N . ALA A 1 470 ? -12.094 52.210 -10.133 1.00 22.81 470 ALA A N 1
ATOM 3700 C CA . ALA A 1 470 ? -12.064 51.757 -8.716 1.00 22.81 470 ALA A CA 1
ATOM 3701 C C . ALA A 1 470 ? -13.404 51.804 -7.905 1.00 22.81 470 ALA A C 1
ATOM 3703 O O . ALA A 1 470 ? -14.315 52.556 -8.224 1.00 22.81 470 ALA A O 1
ATOM 3704 N N . TRP A 1 471 ? -13.394 51.055 -6.781 1.00 21.14 471 TRP A N 1
ATOM 3705 C CA . TRP A 1 471 ? -14.148 51.176 -5.503 1.00 21.14 471 TRP A CA 1
ATOM 3706 C C . TRP A 1 471 ? -15.573 50.587 -5.332 1.00 21.14 471 TRP A C 1
ATOM 3708 O O . TRP A 1 471 ? -16.530 50.978 -5.980 1.00 21.14 471 TRP A O 1
ATOM 3718 N N . ILE A 1 472 ? -15.679 49.632 -4.388 1.00 23.72 472 ILE A N 1
ATOM 3719 C CA . ILE A 1 472 ? -16.386 49.725 -3.086 1.00 23.72 472 ILE A CA 1
ATOM 3720 C C . ILE A 1 472 ? -17.670 50.589 -3.016 1.00 23.72 472 ILE A C 1
ATOM 3722 O O . ILE A 1 472 ? -17.659 51.764 -3.353 1.00 23.72 472 ILE A O 1
ATOM 3726 N N . ASN A 1 473 ? -18.691 50.020 -2.352 1.00 23.02 473 ASN A N 1
ATOM 3727 C CA . ASN A 1 473 ? -19.896 50.649 -1.783 1.00 23.02 473 ASN A CA 1
ATOM 3728 C C . ASN A 1 473 ? -20.936 51.209 -2.766 1.00 23.02 473 ASN A C 1
ATOM 3730 O O . ASN A 1 473 ? -20.787 52.310 -3.274 1.00 23.02 473 ASN A O 1
ATOM 3734 N N . GLN A 1 474 ? -22.089 50.538 -2.856 1.00 24.66 474 GLN A N 1
ATOM 3735 C CA . GLN A 1 474 ? -23.339 51.072 -2.290 1.00 24.66 474 GLN A CA 1
ATOM 3736 C C . GLN A 1 474 ? -24.492 50.080 -2.502 1.00 24.66 474 GLN A C 1
ATOM 3738 O O . GLN A 1 474 ? -25.147 50.041 -3.540 1.00 24.66 474 GLN A O 1
ATOM 3743 N N . CYS A 1 475 ? -24.796 49.327 -1.440 1.00 29.03 475 CYS A N 1
ATOM 3744 C CA . CYS A 1 475 ? -26.182 49.222 -1.003 1.00 29.03 475 CYS A CA 1
ATOM 3745 C C . CYS A 1 475 ? -26.673 50.652 -0.761 1.00 29.03 475 CYS A C 1
ATOM 3747 O O . CYS A 1 475 ? -26.369 51.214 0.280 1.00 29.03 475 CYS A O 1
ATOM 3749 N N . ASP A 1 476 ? -27.279 51.256 -1.777 1.00 26.55 476 ASP A N 1
ATOM 3750 C CA . ASP A 1 476 ? -28.293 52.308 -1.693 1.00 26.55 476 ASP A CA 1
ATOM 3751 C C . ASP A 1 476 ? -28.564 52.825 -3.110 1.00 26.55 476 ASP A C 1
ATOM 3753 O O . ASP A 1 476 ? -27.640 53.190 -3.827 1.00 26.55 476 ASP A O 1
ATOM 3757 N N . LYS A 1 477 ? -29.850 52.904 -3.480 1.00 25.47 477 LYS A N 1
ATOM 3758 C CA . LYS A 1 477 ? -30.407 53.431 -4.751 1.00 25.47 477 LYS A CA 1
ATOM 3759 C C . LYS A 1 477 ? -30.675 52.450 -5.903 1.00 25.47 477 LYS A C 1
ATOM 3761 O O . LYS A 1 477 ? -30.502 52.780 -7.069 1.00 25.47 477 LYS A O 1
ATOM 3766 N N . ALA A 1 478 ? -31.322 51.329 -5.594 1.00 27.12 478 ALA A N 1
ATOM 3767 C CA . ALA A 1 478 ? -32.452 50.873 -6.424 1.00 27.12 478 ALA A CA 1
ATOM 3768 C C . ALA A 1 478 ? -33.732 50.693 -5.585 1.00 27.12 478 ALA A C 1
ATOM 3770 O O . ALA A 1 478 ? -34.603 49.884 -5.884 1.00 27.12 478 ALA A O 1
ATOM 3771 N N . TYR A 1 479 ? -33.833 51.511 -4.532 1.00 27.36 479 TYR A N 1
ATOM 3772 C CA . TYR A 1 479 ? -35.030 51.773 -3.740 1.00 27.36 479 TYR A CA 1
ATOM 3773 C C . TYR A 1 479 ? -35.438 53.241 -3.963 1.00 27.36 479 TYR A C 1
ATOM 3775 O O . TYR A 1 479 ? -35.405 54.046 -3.041 1.00 27.36 479 TYR A O 1
ATOM 3783 N N . SER A 1 480 ? -35.726 53.642 -5.212 1.00 27.97 480 SER A N 1
ATOM 3784 C CA . SER A 1 480 ? -36.319 54.972 -5.472 1.00 27.97 480 SER A CA 1
ATOM 3785 C C . SER A 1 480 ? -37.099 55.146 -6.788 1.00 27.97 480 SER A C 1
ATOM 3787 O O . SER A 1 480 ? -37.316 56.283 -7.191 1.00 27.97 480 SER A O 1
ATOM 3789 N N . ILE A 1 481 ? -37.558 54.075 -7.458 1.00 30.66 481 ILE A N 1
ATOM 3790 C CA . ILE A 1 481 ? -38.546 54.178 -8.569 1.00 30.66 481 ILE A CA 1
ATOM 3791 C C . ILE A 1 481 ? -39.698 53.157 -8.399 1.00 30.66 481 ILE A C 1
ATOM 3793 O O . ILE A 1 481 ? -40.404 52.803 -9.329 1.00 30.66 481 ILE A O 1
ATOM 3797 N N . PHE A 1 482 ? -39.950 52.698 -7.170 1.00 27.11 482 PHE A N 1
ATOM 3798 C CA . PHE A 1 482 ? -41.175 51.962 -6.826 1.00 27.11 482 PHE A CA 1
ATOM 3799 C C . PHE A 1 482 ? -41.746 52.475 -5.501 1.00 27.11 482 PHE A C 1
ATOM 3801 O O . PHE A 1 482 ? -41.796 51.754 -4.510 1.00 27.11 482 PHE A O 1
ATOM 3808 N N . ARG A 1 483 ? -42.127 53.762 -5.480 1.00 26.08 483 ARG A N 1
ATOM 3809 C CA . ARG A 1 483 ? -43.216 54.320 -4.651 1.00 26.08 483 ARG A CA 1
ATOM 3810 C C . ARG A 1 483 ? -43.408 55.818 -4.931 1.00 26.08 483 ARG A C 1
ATOM 3812 O O . ARG A 1 483 ? -42.979 56.672 -4.166 1.00 26.08 483 ARG A O 1
ATOM 3819 N N . THR A 1 484 ? -44.140 56.133 -5.989 1.00 30.36 484 THR A N 1
ATOM 3820 C CA . THR A 1 484 ? -45.149 57.197 -5.916 1.00 30.36 484 THR A CA 1
ATOM 3821 C C . THR A 1 484 ? -46.495 56.498 -6.036 1.00 30.36 484 THR A C 1
ATOM 3823 O O . THR A 1 484 ? -46.698 55.639 -6.891 1.00 30.36 484 THR A O 1
ATOM 3826 N N . GLY A 1 485 ? -47.343 56.711 -5.036 1.00 23.64 485 GLY A N 1
ATOM 3827 C CA . GLY A 1 485 ? -48.536 55.913 -4.827 1.00 23.64 485 GLY A CA 1
ATOM 3828 C C . GLY A 1 485 ? -49.735 56.326 -5.677 1.00 23.64 485 GLY A C 1
ATOM 3829 O O . GLY A 1 485 ? -49.812 57.437 -6.185 1.00 23.64 485 GLY A O 1
ATOM 3830 N N . VAL A 1 486 ? -50.710 55.416 -5.622 1.00 25.83 486 VAL A N 1
ATOM 3831 C CA . VAL A 1 486 ? -52.164 55.638 -5.675 1.00 25.83 486 VAL A CA 1
ATOM 3832 C C . VAL A 1 486 ? -52.806 55.770 -7.064 1.00 25.83 486 VAL A C 1
ATOM 3834 O O . VAL A 1 486 ? -52.607 56.740 -7.781 1.00 25.83 486 VAL A O 1
ATOM 3837 N N . GLY A 1 487 ? -53.679 54.792 -7.359 1.00 24.36 487 GLY A N 1
ATOM 3838 C CA . GLY A 1 487 ? -54.662 54.785 -8.453 1.00 24.36 487 GLY A CA 1
ATOM 3839 C C . GLY A 1 487 ? -54.702 53.447 -9.206 1.00 24.36 487 GLY A C 1
ATOM 3840 O O . GLY A 1 487 ? -54.309 53.385 -10.357 1.00 24.36 487 GLY A O 1
ATOM 3841 N N . ALA A 1 488 ? -54.889 52.287 -8.570 1.00 23.69 488 ALA A N 1
ATOM 3842 C CA . ALA A 1 488 ? -56.165 51.729 -8.104 1.00 23.69 488 ALA A CA 1
ATOM 3843 C C . ALA A 1 488 ? -57.249 51.549 -9.194 1.00 23.69 488 ALA A C 1
ATOM 3845 O O . ALA A 1 488 ? -57.788 52.521 -9.706 1.00 23.69 488 ALA A O 1
ATOM 3846 N N . LYS A 1 489 ? -57.652 50.274 -9.348 1.00 23.89 489 LYS A N 1
ATOM 3847 C CA . LYS A 1 489 ? -58.926 49.743 -9.874 1.00 23.89 489 LYS A CA 1
ATOM 3848 C C . LYS A 1 489 ? -59.162 49.861 -11.384 1.00 23.89 489 LYS A C 1
ATOM 3850 O O . LYS A 1 489 ? -59.519 50.916 -11.869 1.00 23.89 489 LYS A O 1
ATOM 3855 N N . LEU A 1 490 ? -59.194 48.714 -12.066 1.00 24.34 490 LEU A N 1
ATOM 3856 C CA . LEU A 1 490 ? -60.474 48.111 -12.458 1.00 24.34 490 LEU A CA 1
ATOM 3857 C C . LEU A 1 490 ? -60.292 46.647 -12.916 1.00 24.34 490 LEU A C 1
ATOM 3859 O O . LEU A 1 490 ? -59.857 46.377 -14.024 1.00 24.34 490 LEU A O 1
ATOM 3863 N N . ILE A 1 491 ? -60.635 45.718 -12.014 1.00 24.55 491 ILE A N 1
ATOM 3864 C CA . ILE A 1 491 ? -61.601 44.622 -12.236 1.00 24.55 491 ILE A CA 1
ATOM 3865 C C . ILE A 1 491 ? -61.263 43.704 -13.410 1.00 24.55 491 ILE A C 1
ATOM 3867 O O . ILE A 1 491 ? -61.606 44.028 -14.532 1.00 24.55 491 ILE A O 1
ATOM 3871 N N . TRP A 1 492 ? -60.798 42.489 -13.114 1.00 23.05 492 TRP A N 1
ATOM 3872 C CA . TRP A 1 492 ? -61.409 41.299 -13.713 1.00 23.05 492 TRP A CA 1
ATOM 3873 C C . TRP A 1 492 ? -61.599 40.234 -12.635 1.00 23.05 492 TRP A C 1
ATOM 3875 O O . TRP A 1 492 ? -60.669 39.796 -11.960 1.00 23.05 492 TRP A O 1
ATOM 3885 N N . LYS A 1 493 ? -62.878 39.940 -12.424 1.00 25.05 493 LYS A N 1
ATOM 3886 C CA . LYS A 1 493 ? -63.500 39.222 -11.317 1.00 25.05 493 LYS A CA 1
ATOM 3887 C C . LYS A 1 493 ? -63.790 37.774 -11.736 1.00 25.05 493 LYS A C 1
ATOM 3889 O O . LYS A 1 493 ? -64.822 37.250 -11.358 1.00 25.05 493 LYS A O 1
ATOM 3894 N N . ASP A 1 494 ? -62.891 37.148 -12.502 1.00 27.05 494 ASP A N 1
ATOM 3895 C CA . ASP A 1 494 ? -63.168 35.861 -13.173 1.00 27.05 494 ASP A CA 1
ATOM 3896 C C . ASP A 1 494 ? -62.048 34.811 -13.056 1.00 27.05 494 ASP A C 1
ATOM 3898 O O . ASP A 1 494 ? -61.918 33.922 -13.889 1.00 27.05 494 ASP A O 1
ATOM 3902 N N . LEU A 1 495 ? -61.250 34.854 -11.985 1.00 26.83 495 LEU A N 1
ATOM 3903 C CA . LEU A 1 495 ? -60.301 33.773 -11.651 1.00 26.83 495 LEU A CA 1
ATOM 3904 C C . LEU A 1 495 ? -60.478 33.219 -10.226 1.00 26.83 495 LEU A C 1
ATOM 3906 O O . LEU A 1 495 ? -59.633 32.486 -9.717 1.00 26.83 495 LEU A O 1
ATOM 3910 N N . SER A 1 496 ? -61.620 33.496 -9.591 1.00 25.69 496 SER A N 1
ATOM 3911 C CA . SER A 1 496 ? -61.998 32.978 -8.266 1.00 25.69 496 SER A CA 1
ATOM 3912 C C . SER A 1 496 ? -62.543 31.539 -8.287 1.00 25.69 496 SER A C 1
ATOM 3914 O O . SER A 1 496 ? -63.335 31.176 -7.423 1.00 25.69 496 SER A O 1
ATOM 3916 N N . GLY A 1 497 ? -62.140 30.723 -9.267 1.00 28.55 497 GLY A N 1
ATOM 3917 C CA . GLY A 1 497 ? -62.598 29.335 -9.432 1.00 28.55 497 GLY A CA 1
ATOM 3918 C C . GLY A 1 497 ? -61.515 28.260 -9.286 1.00 28.55 497 GLY A C 1
ATOM 3919 O O . GLY A 1 497 ? -61.854 27.085 -9.224 1.00 28.55 497 GLY A O 1
ATOM 3920 N N . LEU A 1 498 ? -60.228 28.629 -9.209 1.00 25.36 498 LEU A N 1
ATOM 3921 C CA . LEU A 1 498 ? -59.120 27.658 -9.147 1.00 25.36 498 LEU A CA 1
ATOM 3922 C C . LEU A 1 498 ? -57.971 28.090 -8.213 1.00 25.36 498 LEU A C 1
ATOM 3924 O O . LEU A 1 498 ? -56.816 27.731 -8.415 1.00 25.36 498 LEU A O 1
ATOM 3928 N N . LEU A 1 499 ? -58.281 28.888 -7.187 1.00 25.78 499 LEU A N 1
ATOM 3929 C CA . LEU A 1 499 ? -57.324 29.388 -6.187 1.00 25.78 499 LEU A CA 1
ATOM 3930 C C . LEU A 1 499 ? -57.690 28.942 -4.764 1.00 25.78 499 LEU A C 1
ATOM 3932 O O . LEU A 1 499 ? -57.603 29.708 -3.809 1.00 25.78 499 LEU A O 1
ATOM 3936 N N . MET A 1 500 ? -58.069 27.673 -4.612 1.00 28.89 500 MET A N 1
ATOM 3937 C CA . MET A 1 500 ? -58.083 26.994 -3.314 1.00 28.89 500 MET A CA 1
ATOM 3938 C C . MET A 1 500 ? -57.511 25.579 -3.445 1.00 28.89 500 MET A C 1
ATOM 3940 O O . MET A 1 500 ? -58.250 24.613 -3.366 1.00 28.89 500 MET A O 1
ATOM 3944 N N . SER A 1 501 ? -56.197 25.472 -3.682 1.00 29.08 501 SER A N 1
ATOM 3945 C CA . SER A 1 501 ? -55.281 24.515 -3.023 1.00 29.08 501 SER A CA 1
ATOM 3946 C C . SER A 1 501 ? -53.983 24.331 -3.823 1.00 29.08 501 SER A C 1
ATOM 3948 O O . SER A 1 501 ? -53.840 23.356 -4.542 1.00 29.08 501 SER A O 1
ATOM 3950 N N . THR A 1 502 ? -52.998 25.212 -3.659 1.00 26.80 502 THR A N 1
ATOM 3951 C CA . THR A 1 502 ? -51.573 24.837 -3.786 1.00 26.80 502 THR A CA 1
ATOM 3952 C C . THR A 1 502 ? -50.737 25.886 -3.059 1.00 26.80 502 THR A C 1
ATOM 3954 O O . THR A 1 502 ? -50.203 26.819 -3.656 1.00 26.80 502 THR A O 1
ATOM 3957 N N . SER A 1 503 ? -50.650 25.767 -1.735 1.00 30.03 503 SER A N 1
ATOM 3958 C CA . SER A 1 503 ? -49.582 26.406 -0.968 1.00 30.03 503 SER A CA 1
ATOM 3959 C C . SER A 1 503 ? -48.231 25.855 -1.437 1.00 30.03 503 SER A C 1
ATOM 3961 O O . SER A 1 503 ? -48.067 24.636 -1.500 1.00 30.03 503 SER A O 1
ATOM 3963 N N . CYS A 1 504 ? -47.276 26.736 -1.745 1.00 31.53 504 CYS A N 1
ATOM 3964 C CA . CYS A 1 504 ? -45.880 26.414 -2.051 1.00 31.53 504 CYS A CA 1
ATOM 3965 C C . CYS A 1 504 ? -45.309 25.333 -1.111 1.00 31.53 504 CYS A C 1
ATOM 3967 O O . CYS A 1 504 ? -45.211 25.562 0.094 1.00 31.53 504 CYS A O 1
ATOM 3969 N N . SER A 1 505 ? -44.894 24.177 -1.637 1.00 43.22 505 SER A N 1
ATOM 3970 C CA . SER A 1 505 ? -44.200 23.150 -0.851 1.00 43.22 505 SER A CA 1
ATOM 3971 C C . SER A 1 505 ? -42.704 23.474 -0.757 1.00 43.22 505 SER A C 1
ATOM 3973 O O . SER A 1 505 ? -42.006 23.475 -1.771 1.00 43.22 505 SER A O 1
ATOM 3975 N N . GLY A 1 506 ? -42.214 23.774 0.449 1.00 62.59 506 GLY A N 1
ATOM 3976 C CA . GLY A 1 506 ? -40.784 23.949 0.727 1.00 62.59 506 GLY A CA 1
ATOM 3977 C C . GLY A 1 506 ? -39.982 22.657 0.519 1.00 62.59 506 GLY A C 1
ATOM 3978 O O . GLY A 1 506 ? -40.537 21.564 0.589 1.00 62.59 506 GLY A O 1
ATOM 3979 N N . SER A 1 507 ? -38.678 22.790 0.250 1.00 76.75 507 SER A N 1
ATOM 3980 C CA . SER A 1 507 ? -37.749 21.651 0.170 1.00 76.75 507 SER A CA 1
ATOM 3981 C C . SER A 1 507 ? -37.741 20.863 1.491 1.00 76.75 507 SER A C 1
ATOM 3983 O O . SER A 1 507 ? -37.736 21.500 2.547 1.00 76.75 507 SER A O 1
ATOM 3985 N N . PRO A 1 508 ? -37.704 19.515 1.468 1.00 85.56 508 PRO A N 1
ATOM 3986 C CA . PRO A 1 508 ? -37.545 18.711 2.678 1.00 85.56 508 PRO A CA 1
ATOM 3987 C C . PRO A 1 508 ? -36.131 18.827 3.275 1.00 85.56 508 PRO A C 1
ATOM 3989 O O . PRO A 1 508 ? -35.929 18.481 4.436 1.00 85.56 508 PRO A O 1
ATOM 3992 N N . TRP A 1 509 ? -35.154 19.338 2.515 1.00 87.31 509 TRP A N 1
ATOM 3993 C CA . TRP A 1 509 ? -33.793 19.575 2.993 1.00 87.31 509 TRP A CA 1
ATOM 3994 C C . TRP A 1 509 ? -33.576 20.999 3.495 1.00 87.31 509 TRP A C 1
ATOM 3996 O O . TRP A 1 509 ? -34.034 21.982 2.912 1.00 87.31 509 TRP A O 1
ATOM 4006 N N . SER A 1 510 ? -32.762 21.111 4.540 1.00 86.06 510 SER A N 1
ATOM 4007 C CA . SER A 1 510 ? -32.229 22.371 5.051 1.00 86.06 510 SER A CA 1
ATOM 4008 C C . SER A 1 510 ? -30.773 22.202 5.498 1.00 86.06 510 SER A C 1
ATOM 4010 O O . SER A 1 510 ? -30.353 21.109 5.873 1.00 86.06 510 SER A O 1
ATOM 4012 N N . ALA A 1 511 ? -29.983 23.275 5.444 1.00 85.75 511 ALA A N 1
ATOM 4013 C CA . ALA A 1 511 ? -28.586 23.281 5.877 1.00 85.75 511 ALA A CA 1
ATOM 4014 C C . ALA A 1 511 ? -28.380 24.348 6.953 1.00 85.75 511 ALA A C 1
ATOM 4016 O O . ALA A 1 511 ? -28.799 25.494 6.786 1.00 85.75 511 ALA A O 1
ATOM 4017 N N . HIS A 1 512 ? -27.723 23.968 8.045 1.00 85.25 512 HIS A N 1
ATOM 4018 C CA . HIS A 1 512 ? -27.581 24.788 9.245 1.00 85.25 512 HIS A CA 1
ATOM 4019 C C . HIS A 1 512 ? -26.114 24.910 9.630 1.00 85.25 512 HIS A C 1
ATOM 4021 O O . HIS A 1 512 ? -25.390 23.916 9.682 1.00 85.25 512 HIS A O 1
ATOM 4027 N N . ASN A 1 513 ? -25.673 26.128 9.936 1.00 81.50 513 ASN A N 1
ATOM 4028 C CA . ASN A 1 513 ? -24.352 26.337 10.518 1.00 81.50 513 ASN A CA 1
ATOM 4029 C C . ASN A 1 513 ? -24.335 25.829 11.957 1.00 81.50 513 ASN A C 1
ATOM 4031 O O . ASN A 1 513 ? -25.206 26.184 12.755 1.00 81.50 513 ASN A O 1
ATOM 4035 N N . LEU A 1 514 ? -23.316 25.041 12.289 1.00 82.31 514 LEU A N 1
ATOM 4036 C CA . LEU A 1 514 ? -23.121 24.553 13.642 1.00 82.31 514 LEU A CA 1
ATOM 4037 C C . LEU A 1 514 ? -22.570 25.664 14.540 1.00 82.31 514 LEU A C 1
ATOM 4039 O O . LEU A 1 514 ? -21.461 26.155 14.328 1.00 82.31 514 LEU A O 1
ATOM 4043 N N . GLN A 1 515 ? -23.337 26.053 15.553 1.00 82.25 515 GLN A N 1
ATOM 4044 C CA . GLN A 1 515 ? -22.926 27.070 16.517 1.00 82.25 515 GLN A CA 1
ATOM 4045 C C . GLN A 1 515 ? -22.286 26.417 17.741 1.00 82.25 515 GLN A C 1
ATOM 4047 O O . GLN A 1 515 ? -22.845 25.488 18.313 1.00 82.25 515 GLN A O 1
ATOM 4052 N N . ILE A 1 516 ? -21.110 26.887 18.147 1.00 78.75 516 ILE A N 1
ATOM 4053 C CA . ILE A 1 516 ? -20.382 26.300 19.275 1.00 78.75 516 ILE A CA 1
ATOM 4054 C C . ILE A 1 516 ? -20.778 27.026 20.559 1.00 78.75 516 ILE A C 1
ATOM 4056 O O . ILE A 1 516 ? -20.497 28.214 20.715 1.00 78.75 516 ILE A O 1
ATOM 4060 N N . ASP A 1 517 ? -21.378 26.294 21.492 1.00 72.75 517 ASP A N 1
ATOM 4061 C CA . ASP A 1 517 ? -21.703 26.797 22.822 1.00 72.75 517 ASP A CA 1
ATOM 4062 C C . ASP A 1 517 ? -20.465 26.625 23.722 1.00 72.75 517 ASP A C 1
ATOM 4064 O O . ASP A 1 517 ? -20.268 25.589 24.359 1.00 72.75 517 ASP A O 1
ATOM 4068 N N . THR A 1 518 ? -19.573 27.620 23.753 1.00 51.69 518 THR A N 1
ATOM 4069 C CA . THR A 1 518 ? -18.462 27.640 24.723 1.00 51.69 518 THR A CA 1
ATOM 4070 C C . THR A 1 518 ? -18.972 28.055 26.106 1.00 51.69 518 THR A C 1
ATOM 4072 O O . THR A 1 518 ? -19.566 29.132 26.215 1.00 51.69 518 THR A O 1
ATOM 4075 N N . PRO A 1 519 ? -18.710 27.296 27.188 1.00 40.34 519 PRO A N 1
ATOM 4076 C CA . PRO A 1 519 ? -18.969 27.793 28.532 1.00 40.34 519 PRO A CA 1
ATOM 4077 C C . PRO A 1 519 ? -18.085 29.016 28.807 1.00 40.34 519 PRO A C 1
ATOM 4079 O O . PRO A 1 519 ? -16.870 28.987 28.609 1.00 40.34 519 PRO A O 1
ATOM 4082 N N . ALA A 1 520 ? -18.700 30.111 29.258 1.00 31.53 520 ALA A N 1
ATOM 4083 C CA . ALA A 1 520 ? -17.997 31.309 29.696 1.00 31.53 520 ALA A CA 1
ATOM 4084 C C . ALA A 1 520 ? -17.070 30.964 30.873 1.00 31.53 520 ALA A C 1
ATOM 4086 O O . ALA A 1 520 ? -17.512 30.837 32.016 1.00 31.53 520 ALA A O 1
ATOM 4087 N N . TYR A 1 521 ? -15.775 30.803 30.608 1.00 29.55 521 TYR A N 1
ATOM 4088 C CA . TYR A 1 521 ? -14.790 30.602 31.662 1.00 29.55 521 TYR A CA 1
ATOM 4089 C C . TYR A 1 521 ? -14.570 31.936 32.390 1.00 29.55 521 TYR A C 1
ATOM 4091 O O . TYR A 1 521 ? -14.012 32.884 31.830 1.00 29.55 521 TYR A O 1
ATOM 4099 N N . LYS A 1 522 ? -15.033 32.032 33.644 1.00 23.66 522 LYS A N 1
ATOM 4100 C CA . LYS A 1 522 ? -14.683 33.136 34.550 1.00 23.66 522 LYS A CA 1
ATOM 4101 C C . LYS A 1 522 ? -13.157 33.216 34.646 1.00 23.66 522 LYS A C 1
ATOM 4103 O O . LYS A 1 522 ? -12.517 32.249 35.052 1.00 23.66 522 LYS A O 1
ATOM 4108 N N . ARG A 1 523 ? -12.576 34.368 34.290 1.00 22.08 523 ARG A N 1
ATOM 4109 C CA . ARG A 1 523 ? -11.156 34.663 34.543 1.00 22.08 523 ARG A CA 1
ATOM 4110 C C . ARG A 1 523 ? -10.872 34.470 36.040 1.00 22.08 523 ARG A C 1
ATOM 4112 O O . ARG A 1 523 ? -11.520 35.147 36.839 1.00 22.08 523 ARG A O 1
ATOM 4119 N N . PRO A 1 524 ? -9.921 33.611 36.444 1.00 25.58 524 PRO A N 1
ATOM 4120 C CA . PRO A 1 524 ? -9.365 33.692 37.782 1.00 25.58 524 PRO A CA 1
ATOM 4121 C C . PRO A 1 524 ? -8.608 35.015 37.887 1.00 25.58 524 PRO A C 1
ATOM 4123 O O . PRO A 1 524 ? -7.843 35.379 36.992 1.00 25.58 524 PRO A O 1
ATOM 4126 N N . SER A 1 525 ? -8.873 35.747 38.962 1.00 24.38 525 SER A N 1
ATOM 4127 C CA . SER A 1 525 ? -8.147 36.950 39.347 1.00 24.38 525 SER A CA 1
ATOM 4128 C C . SER A 1 525 ? -6.640 36.700 39.376 1.00 24.38 525 SER A C 1
ATOM 4130 O O . SER A 1 525 ? -6.178 35.637 39.788 1.00 24.38 525 SER A O 1
ATOM 4132 N N . SER A 1 526 ? -5.903 37.721 38.951 1.00 33.16 526 SER A N 1
ATOM 4133 C CA . SER A 1 526 ? -4.457 37.886 39.072 1.00 33.16 526 SER A CA 1
ATOM 4134 C C . SER A 1 526 ? -3.885 37.303 40.366 1.00 33.16 526 SER A C 1
ATOM 4136 O O . SER A 1 526 ? -4.186 37.809 41.446 1.00 33.16 526 SER A O 1
ATOM 4138 N N . ASN A 1 527 ? -3.062 36.259 40.248 1.00 28.70 527 ASN A N 1
ATOM 4139 C CA . ASN A 1 527 ? -1.700 36.198 40.789 1.00 28.70 527 ASN A CA 1
ATOM 4140 C C . ASN A 1 527 ? -1.083 34.806 40.571 1.00 28.70 527 ASN A C 1
ATOM 4142 O O . ASN A 1 527 ? -1.761 33.786 40.656 1.00 28.70 527 ASN A O 1
ATOM 4146 N N . CYS A 1 528 ? 0.231 34.820 40.332 1.00 23.78 528 CYS A N 1
ATOM 4147 C CA . CYS A 1 528 ? 1.163 33.697 40.191 1.00 23.78 528 CYS A CA 1
ATOM 4148 C C . CYS A 1 528 ? 1.199 32.973 38.830 1.00 23.78 528 CYS A C 1
ATOM 4150 O O . CYS A 1 528 ? 0.290 32.255 38.417 1.00 23.78 528 CYS A O 1
ATOM 4152 N N . ALA A 1 529 ? 2.348 33.147 38.169 1.00 34.88 529 ALA A N 1
ATOM 4153 C CA . ALA A 1 529 ? 2.862 32.306 37.100 1.00 34.88 529 ALA A CA 1
ATOM 4154 C C . ALA A 1 529 ? 2.905 30.820 37.516 1.00 34.88 529 ALA A C 1
ATOM 4156 O O . ALA A 1 529 ? 3.062 30.508 38.695 1.00 34.88 529 ALA A O 1
ATOM 4157 N N . ASN A 1 530 ? 2.827 29.936 36.513 1.00 35.06 530 ASN A N 1
ATOM 4158 C CA . ASN A 1 530 ? 2.775 28.464 36.556 1.00 35.06 530 ASN A CA 1
ATOM 4159 C C . ASN A 1 530 ? 1.385 27.822 36.681 1.00 35.06 530 ASN A C 1
ATOM 4161 O O . ASN A 1 530 ? 1.034 27.281 37.725 1.00 35.06 530 ASN A O 1
ATOM 4165 N N . LYS A 1 531 ? 0.675 27.705 35.546 1.00 27.59 531 LYS A N 1
ATOM 4166 C CA . LYS A 1 531 ? -0.089 26.490 35.197 1.00 27.59 531 LYS A CA 1
ATOM 4167 C C . LYS A 1 531 ? 0.020 26.213 33.694 1.00 27.59 531 LYS A C 1
ATOM 4169 O O . LYS A 1 531 ? -0.258 27.087 32.878 1.00 27.59 531 LYS A O 1
ATOM 4174 N N . LYS A 1 532 ? 0.451 24.990 33.353 1.00 30.92 532 LYS A N 1
ATOM 4175 C CA . LYS A 1 532 ? 0.494 24.430 31.993 1.00 30.92 532 LYS A CA 1
ATOM 4176 C C . LYS A 1 532 ? -0.858 24.647 31.302 1.00 30.92 532 LYS A C 1
ATOM 4178 O O . LYS A 1 532 ? -1.895 24.331 31.881 1.00 30.92 532 LYS A O 1
ATOM 4183 N N . GLY A 1 533 ? -0.827 25.202 30.092 1.00 30.97 533 GLY A N 1
ATOM 4184 C CA . GLY A 1 533 ? -2.020 25.535 29.317 1.00 30.97 533 GLY A CA 1
ATOM 4185 C C . GLY A 1 533 ? -2.911 24.316 29.075 1.00 30.97 533 GLY A C 1
ATOM 4186 O O . GLY A 1 533 ? -2.452 23.283 28.589 1.00 30.97 533 GLY A O 1
ATOM 4187 N N . ALA A 1 534 ? -4.191 24.445 29.417 1.00 28.50 534 ALA A N 1
ATOM 4188 C CA . ALA A 1 534 ? -5.222 23.507 29.003 1.00 28.50 534 ALA A CA 1
ATOM 4189 C C . ALA A 1 534 ? -5.320 23.504 27.466 1.00 28.50 534 ALA A C 1
ATOM 4191 O O . ALA A 1 534 ? -5.368 24.564 26.839 1.00 28.50 534 ALA A O 1
ATOM 4192 N N . LYS A 1 535 ? -5.321 22.311 26.857 1.00 34.97 535 LYS A N 1
ATOM 4193 C CA . LYS A 1 535 ? -5.471 22.126 25.406 1.00 34.97 535 LYS A CA 1
ATOM 4194 C C . LYS A 1 535 ? -6.853 22.623 24.966 1.00 34.97 535 LYS A C 1
ATOM 4196 O O . LYS A 1 535 ? -7.864 22.088 25.407 1.00 34.97 535 LYS A O 1
ATOM 4201 N N . VAL A 1 536 ? -6.896 23.613 24.079 1.00 37.16 536 VAL A N 1
ATOM 4202 C CA . VAL A 1 536 ? -8.131 24.069 23.423 1.00 37.16 536 VAL A CA 1
ATOM 4203 C C . VAL A 1 536 ? -8.510 23.043 22.347 1.00 37.16 536 VAL A C 1
ATOM 4205 O O . VAL A 1 536 ? -7.713 22.790 21.444 1.00 37.16 536 VAL A O 1
ATOM 4208 N N . SER A 1 537 ? -9.693 22.423 22.442 1.00 48.59 537 SER A N 1
ATOM 4209 C CA . SER A 1 537 ? -10.199 21.535 21.382 1.00 48.59 537 SER A CA 1
ATOM 4210 C C . SER A 1 537 ? -10.699 22.353 20.187 1.00 48.59 537 SER A C 1
ATOM 4212 O O . SER A 1 537 ? -11.386 23.358 20.363 1.00 48.59 537 SER A O 1
ATOM 4214 N N . SER A 1 538 ? -10.357 21.924 18.970 1.00 58.72 538 SER A N 1
ATOM 4215 C CA . SER A 1 538 ? -10.874 22.495 17.717 1.00 58.72 538 SER A CA 1
ATOM 4216 C C . SER A 1 538 ? -12.374 22.182 17.545 1.00 58.72 538 SER A C 1
ATOM 4218 O O . SER A 1 538 ? -12.842 21.199 18.120 1.00 58.72 538 SER A O 1
ATOM 4220 N N . PRO A 1 539 ? -13.129 22.955 16.738 1.00 70.06 539 PRO A N 1
ATOM 4221 C CA . PRO A 1 539 ? -14.531 22.671 16.415 1.00 70.06 539 PRO A CA 1
ATOM 4222 C C . PRO A 1 539 ? -14.810 21.201 16.041 1.00 70.06 539 PRO A C 1
ATOM 4224 O O . PRO A 1 539 ? -13.944 20.535 15.466 1.00 70.06 539 PRO A O 1
ATOM 4227 N N . PRO A 1 540 ? -16.025 20.677 16.298 1.00 79.31 540 PRO A N 1
ATOM 4228 C CA . PRO A 1 540 ? -16.361 19.283 16.005 1.00 79.31 540 PRO A CA 1
ATOM 4229 C C . PRO A 1 540 ? -16.363 18.956 14.509 1.00 79.31 540 PRO A C 1
ATOM 4231 O O . PRO A 1 540 ? -16.289 17.779 14.169 1.00 79.31 540 PRO A O 1
ATOM 4234 N N . LEU A 1 541 ? -16.441 19.960 13.633 1.00 82.31 541 LEU A N 1
ATOM 4235 C CA . LEU A 1 541 ? -16.449 19.831 12.178 1.00 82.31 541 LEU A CA 1
ATOM 4236 C C . LEU A 1 541 ? -15.434 20.809 11.549 1.00 82.31 541 LEU A C 1
ATOM 4238 O O . LEU A 1 541 ? -15.230 21.885 12.113 1.00 82.31 541 LEU A O 1
ATOM 4242 N N . PRO A 1 542 ? -14.836 20.482 10.387 1.00 79.44 542 PRO A N 1
ATOM 4243 C CA . PRO A 1 542 ? -15.013 19.243 9.624 1.00 79.44 542 PRO A CA 1
ATOM 4244 C C . PRO A 1 542 ? -14.380 18.021 10.275 1.00 79.44 542 PRO A C 1
ATOM 4246 O O . PRO A 1 542 ? -13.269 18.079 10.790 1.00 79.44 542 PRO A O 1
ATOM 4249 N N . ARG A 1 543 ? -15.078 16.884 10.202 1.00 87.00 543 ARG A N 1
ATOM 4250 C CA . ARG A 1 543 ? -14.637 15.622 10.800 1.00 87.00 543 ARG A CA 1
ATOM 4251 C C . ARG A 1 543 ? -15.143 14.434 10.000 1.00 87.00 543 ARG A C 1
ATOM 4253 O O . ARG A 1 543 ? -16.311 14.384 9.631 1.00 87.00 543 ARG A O 1
ATOM 4260 N N . HIS A 1 544 ? -14.297 13.438 9.778 1.00 90.00 544 HIS A N 1
ATOM 4261 C CA . HIS A 1 544 ? -14.645 12.211 9.051 1.00 90.00 544 HIS A CA 1
ATOM 4262 C C . HIS A 1 544 ? -14.193 10.969 9.829 1.00 90.00 544 HIS A C 1
ATOM 4264 O O . HIS A 1 544 ? -13.344 11.078 10.716 1.00 90.00 544 HIS A O 1
ATOM 4270 N N . TYR A 1 545 ? -14.784 9.803 9.540 1.00 91.56 545 TYR A N 1
ATOM 4271 C CA . TYR A 1 545 ? -14.558 8.551 10.289 1.00 91.56 545 TYR A CA 1
ATOM 4272 C C . TYR A 1 545 ? -14.813 8.646 11.807 1.00 91.56 545 TYR A C 1
ATOM 4274 O O . TYR A 1 545 ? -14.270 7.858 12.586 1.00 91.56 545 TYR A O 1
ATOM 4282 N N . HIS A 1 546 ? -15.593 9.635 12.238 1.00 93.88 546 HIS A N 1
ATOM 4283 C CA . HIS A 1 546 ? -16.098 9.695 13.601 1.00 93.88 546 HIS A CA 1
ATOM 4284 C C . HIS A 1 546 ? -17.280 8.741 13.739 1.00 93.88 546 HIS A C 1
ATOM 4286 O O . HIS A 1 546 ? -17.946 8.436 12.753 1.00 93.88 546 HIS A O 1
ATOM 4292 N N . SER A 1 547 ? -17.561 8.317 14.964 1.00 94.56 547 SER A N 1
ATOM 4293 C CA . SER A 1 547 ? -18.832 7.670 15.277 1.00 94.56 547 SER A CA 1
ATOM 4294 C C . SER A 1 547 ? -19.791 8.706 15.847 1.00 94.56 547 SER A C 1
ATOM 4296 O O . SER A 1 547 ? -19.344 9.592 16.588 1.00 94.56 547 SER A O 1
ATOM 4298 N N . SER A 1 548 ? -21.084 8.548 15.596 1.00 93.81 548 SER A N 1
ATOM 4299 C CA . SER A 1 548 ? -22.120 9.265 16.326 1.00 93.81 548 SER A CA 1
ATOM 4300 C C . SER A 1 548 ? -23.213 8.318 16.805 1.00 93.81 548 SER A C 1
ATOM 4302 O O . SER A 1 548 ? -23.368 7.216 16.278 1.00 93.81 548 SER A O 1
ATOM 4304 N N . SER A 1 549 ? -23.976 8.744 17.810 1.00 91.44 549 SER A N 1
ATOM 4305 C CA . SER A 1 549 ? -25.201 8.046 18.184 1.00 91.44 549 SER A CA 1
ATOM 4306 C C . SER A 1 549 ? -26.207 8.121 17.028 1.00 91.44 549 SER A C 1
ATOM 4308 O O . SER A 1 549 ? -26.690 9.206 16.708 1.00 91.44 549 SER A O 1
ATOM 4310 N N . ILE A 1 550 ? -26.557 6.967 16.448 1.00 86.31 550 ILE A N 1
ATOM 4311 C CA . ILE A 1 550 ? -27.504 6.846 15.316 1.00 86.31 550 ILE A CA 1
ATOM 4312 C C . ILE A 1 550 ? -28.883 7.445 15.648 1.00 86.31 550 ILE A C 1
ATOM 4314 O O . ILE A 1 550 ? -29.602 7.891 14.759 1.00 86.31 550 ILE A O 1
ATOM 4318 N N . LYS A 1 551 ? -29.248 7.492 16.932 1.00 89.88 551 LYS A N 1
ATOM 4319 C CA . LYS A 1 551 ? -30.455 8.145 17.441 1.00 89.88 551 LYS A CA 1
ATOM 4320 C C . LYS A 1 551 ? -30.073 9.131 18.537 1.00 89.88 551 LYS A C 1
ATOM 4322 O O . LYS A 1 551 ? -29.237 8.802 19.382 1.00 89.88 551 LYS A O 1
ATOM 4327 N N . ALA A 1 552 ? -30.676 10.318 18.518 1.00 90.75 552 ALA A N 1
ATOM 4328 C CA . ALA A 1 552 ? -30.516 11.273 19.608 1.00 90.75 552 ALA A CA 1
ATOM 4329 C C . ALA A 1 552 ? -31.115 10.746 20.917 1.00 90.75 552 ALA A C 1
ATOM 4331 O O . ALA A 1 552 ? -32.042 9.929 20.919 1.00 90.75 552 ALA A O 1
ATOM 4332 N N . ASP A 1 553 ? -30.586 11.226 22.037 1.00 88.50 553 ASP A N 1
ATOM 4333 C CA . ASP A 1 553 ? -31.142 10.904 23.346 1.00 88.50 553 ASP A CA 1
ATOM 4334 C C . ASP A 1 553 ? -32.494 11.598 23.595 1.00 88.50 553 ASP A C 1
ATOM 4336 O O . ASP A 1 553 ? -33.014 12.357 22.774 1.00 88.50 553 ASP A O 1
ATOM 4340 N N . SER A 1 554 ? -33.079 11.355 24.768 1.00 84.50 554 SER A N 1
ATOM 4341 C CA . SER A 1 554 ? -34.345 11.978 25.170 1.00 84.50 554 SER A CA 1
ATOM 4342 C C . SER A 1 554 ? -34.284 13.507 25.280 1.00 84.50 554 SER A C 1
ATOM 4344 O O . SER A 1 554 ? -35.328 14.147 25.331 1.00 84.50 554 SER A O 1
ATOM 4346 N N . ALA A 1 555 ? -33.087 14.093 25.367 1.00 83.25 555 ALA A N 1
ATOM 4347 C CA . ALA A 1 555 ? -32.878 15.537 25.387 1.00 83.25 555 ALA A CA 1
ATOM 4348 C C . ALA A 1 555 ? -32.599 16.115 23.984 1.00 83.25 555 ALA A C 1
ATOM 4350 O O . ALA A 1 555 ? -32.421 17.328 23.857 1.00 83.25 555 ALA A O 1
ATOM 4351 N N . GLY A 1 556 ? -32.573 15.272 22.945 1.00 87.06 556 GLY A N 1
ATOM 4352 C CA . GLY A 1 556 ? -32.283 15.658 21.567 1.00 87.06 556 GLY A CA 1
ATOM 4353 C C . GLY A 1 556 ? -30.790 15.793 21.252 1.00 87.06 556 GLY A C 1
ATOM 4354 O O . GLY A 1 556 ? -30.453 16.380 20.224 1.00 87.06 556 GLY A O 1
ATOM 4355 N N . ASP A 1 557 ? -29.899 15.281 22.110 1.00 90.81 557 ASP A N 1
ATOM 4356 C CA . ASP A 1 557 ? -28.454 15.302 21.875 1.00 90.81 557 ASP A CA 1
ATOM 4357 C C . ASP A 1 557 ? -28.010 14.125 21.003 1.00 90.81 557 ASP A C 1
ATOM 4359 O O . ASP A 1 557 ? -28.280 12.958 21.295 1.00 90.81 557 ASP A O 1
ATOM 4363 N N . ILE A 1 558 ? -27.249 14.448 19.960 1.00 93.56 558 ILE A N 1
ATOM 4364 C CA . ILE A 1 558 ? -26.465 13.511 19.164 1.00 93.56 558 ILE A CA 1
ATOM 4365 C C . ILE A 1 558 ? -25.032 13.551 19.690 1.00 93.56 558 ILE A C 1
ATOM 4367 O O . ILE A 1 558 ? -24.367 14.587 19.636 1.00 93.56 558 ILE A O 1
ATOM 4371 N N . PHE A 1 559 ? -24.531 12.424 20.179 1.00 93.62 559 PHE A N 1
ATOM 4372 C CA . PHE A 1 559 ? -23.173 12.334 20.705 1.00 93.62 559 PHE A CA 1
ATOM 4373 C C . PHE A 1 559 ? -22.199 11.959 19.597 1.00 93.62 559 PHE A C 1
ATOM 4375 O O . PHE A 1 559 ? -22.437 11.005 18.866 1.00 93.62 559 PHE A O 1
ATOM 4382 N N . VAL A 1 560 ? -21.089 12.685 19.495 1.00 93.50 560 VAL A N 1
ATOM 4383 C CA . VAL A 1 560 ? -20.015 12.461 18.524 1.00 93.50 560 VAL A CA 1
ATOM 4384 C C . VAL A 1 560 ? -18.734 12.153 19.278 1.00 93.50 560 VAL A C 1
ATOM 4386 O O . VAL A 1 560 ? -18.350 12.903 20.173 1.00 93.50 560 VAL A O 1
ATOM 4389 N N . PHE A 1 561 ? -18.052 11.076 18.894 1.00 93.44 561 PHE A N 1
ATOM 4390 C CA . PHE A 1 561 ? -16.775 10.690 19.485 1.00 93.44 561 PHE A CA 1
ATOM 4391 C C . PHE A 1 561 ? -15.735 10.374 18.412 1.00 93.44 561 PHE A C 1
ATOM 4393 O O . PHE A 1 561 ? -16.020 9.678 17.430 1.00 93.44 561 PHE A O 1
ATOM 4400 N N . GLY A 1 562 ? -14.511 10.844 18.647 1.00 90.69 562 GLY A N 1
ATOM 4401 C CA . GLY A 1 562 ? -13.329 10.518 17.858 1.00 90.69 562 GLY A CA 1
ATOM 4402 C C . GLY A 1 562 ? -13.415 10.919 16.384 1.00 90.69 562 GLY A C 1
ATOM 4403 O O . GLY A 1 562 ? -14.136 11.841 16.023 1.00 90.69 562 GLY A O 1
ATOM 4404 N N . GLY A 1 563 ? -12.665 10.252 15.516 1.00 89.31 563 GLY A N 1
ATOM 4405 C CA . GLY A 1 563 ? -12.555 10.555 14.089 1.00 89.31 563 GLY A CA 1
ATOM 4406 C C . GLY A 1 563 ? -11.336 11.409 13.748 1.00 89.31 563 GLY A C 1
ATOM 4407 O O . GLY A 1 563 ? -10.427 11.595 14.560 1.00 89.31 563 GLY A O 1
ATOM 4408 N N . ARG A 1 564 ? -11.307 11.903 12.510 1.00 84.12 564 ARG A N 1
ATOM 4409 C CA . ARG A 1 564 ? -10.192 12.657 11.927 1.00 84.12 564 ARG A CA 1
ATOM 4410 C C . ARG A 1 564 ? -10.607 14.067 11.540 1.00 84.12 564 ARG A C 1
ATOM 4412 O O . ARG A 1 564 ? -11.626 14.248 10.870 1.00 84.12 564 ARG A O 1
ATOM 4419 N N . ILE A 1 565 ? -9.762 15.029 11.892 1.00 78.44 565 ILE A N 1
ATOM 4420 C CA . ILE A 1 565 ? -9.748 16.380 11.324 1.00 78.44 565 ILE A CA 1
ATOM 4421 C C . ILE A 1 565 ? -8.394 16.523 10.639 1.00 78.44 565 ILE A C 1
ATOM 4423 O O . ILE A 1 565 ? -7.366 16.421 11.308 1.00 78.44 565 ILE A O 1
ATOM 4427 N N . GLU A 1 566 ? -8.396 16.677 9.315 1.00 71.81 566 GLU A N 1
ATOM 4428 C CA . GLU A 1 566 ? -7.177 16.584 8.500 1.00 71.81 566 GLU A CA 1
ATOM 4429 C C . GLU A 1 566 ? -6.399 15.287 8.819 1.00 71.81 566 GLU A C 1
ATOM 4431 O O . GLU A 1 566 ? -6.945 14.190 8.666 1.00 71.81 566 GLU A O 1
ATOM 4436 N N . TYR A 1 567 ? -5.161 15.402 9.306 1.00 62.91 567 TYR A N 1
ATOM 4437 C CA . TYR A 1 567 ? -4.300 14.282 9.701 1.00 62.91 567 TYR A CA 1
ATOM 4438 C C . TYR A 1 567 ? -4.388 13.934 11.195 1.00 62.91 567 TYR A C 1
ATOM 4440 O O . TYR A 1 567 ? -3.813 12.938 11.632 1.00 62.91 567 TYR A O 1
ATOM 4448 N N . GLN A 1 568 ? -5.106 14.726 11.997 1.00 72.50 568 GLN A N 1
ATOM 4449 C CA . GLN A 1 568 ? -5.175 14.538 13.443 1.00 72.50 568 GLN A CA 1
ATOM 4450 C C . GLN A 1 568 ? -6.349 13.653 13.848 1.00 72.50 568 GLN A C 1
ATOM 4452 O O . GLN A 1 568 ? -7.513 13.959 13.570 1.00 72.50 568 GLN A O 1
ATOM 4457 N N . LEU A 1 569 ? -6.042 12.595 14.595 1.00 81.44 569 LEU A N 1
ATOM 4458 C CA . LEU A 1 569 ? -7.051 11.826 15.309 1.00 81.44 569 LEU A CA 1
ATOM 4459 C C . LEU A 1 569 ? -7.517 12.561 16.550 1.00 81.44 569 LEU A C 1
ATOM 4461 O O . LEU A 1 569 ? -6.736 13.213 17.242 1.00 81.44 569 LEU A O 1
ATOM 4465 N N . LYS A 1 570 ? -8.802 12.411 16.842 1.00 85.12 570 LYS A N 1
ATOM 4466 C CA . LYS A 1 570 ? -9.440 13.015 18.002 1.00 85.12 570 LYS A CA 1
ATOM 4467 C C . LYS A 1 570 ? -9.955 11.936 18.952 1.00 85.12 570 LYS A C 1
ATOM 4469 O O . LYS A 1 570 ? -10.253 10.819 18.533 1.00 85.12 570 LYS A O 1
ATOM 4474 N N . ASN A 1 571 ? -10.052 12.284 20.228 1.00 88.25 571 ASN A N 1
ATOM 4475 C CA . ASN A 1 571 ? -10.727 11.534 21.296 1.00 88.25 571 ASN A CA 1
ATOM 4476 C C . ASN A 1 571 ? -11.645 12.443 22.129 1.00 88.25 571 ASN A C 1
ATOM 4478 O O . ASN A 1 571 ? -11.987 12.127 23.266 1.00 88.25 571 ASN A O 1
ATOM 4482 N N . ASP A 1 572 ? -12.003 13.603 21.587 1.00 88.00 572 ASP A N 1
ATOM 4483 C CA . ASP A 1 572 ? -12.982 14.489 22.192 1.00 88.00 572 ASP A CA 1
ATOM 4484 C C . ASP A 1 572 ? -14.398 13.927 22.009 1.00 88.00 572 ASP A C 1
ATOM 4486 O O . ASP A 1 572 ? -14.680 13.150 21.090 1.00 88.00 572 ASP A O 1
ATOM 4490 N N . THR A 1 573 ? -15.289 14.318 22.919 1.00 90.94 573 THR A N 1
ATOM 4491 C CA . THR A 1 573 ? -16.713 13.984 22.849 1.00 90.94 573 THR A CA 1
ATOM 4492 C C . THR A 1 573 ? -17.511 15.269 22.723 1.00 90.94 573 THR A C 1
ATOM 4494 O O . THR A 1 573 ? -17.357 16.176 23.539 1.00 90.94 573 THR A O 1
ATOM 4497 N N . TRP A 1 574 ? -18.371 15.343 21.718 1.00 92.06 574 TRP A N 1
ATOM 4498 C CA . TRP A 1 574 ? -19.258 16.478 21.486 1.00 92.06 574 TRP A CA 1
ATOM 4499 C C . TRP A 1 574 ? -20.710 16.033 21.590 1.00 92.06 574 TRP A C 1
ATOM 4501 O O . TRP A 1 574 ? -21.038 14.918 21.194 1.00 92.06 574 TRP A O 1
ATOM 4511 N N . ALA A 1 575 ? -21.581 16.908 22.084 1.00 91.75 575 ALA A N 1
ATOM 4512 C CA . ALA A 1 575 ? -23.022 16.765 21.911 1.00 91.75 575 ALA A CA 1
ATOM 4513 C C . ALA A 1 575 ? -23.506 17.829 20.924 1.00 91.75 575 ALA A C 1
ATOM 4515 O O . ALA A 1 575 ? -23.263 19.020 21.132 1.00 91.75 575 ALA A O 1
ATOM 4516 N N . ILE A 1 576 ? -24.155 17.387 19.849 1.00 91.94 576 ILE A N 1
ATOM 4517 C CA . ILE A 1 576 ? -24.809 18.231 18.851 1.00 91.94 576 ILE A CA 1
ATOM 4518 C C . ILE A 1 576 ? -26.309 18.206 19.126 1.00 91.94 576 ILE A C 1
ATOM 4520 O O . ILE A 1 576 ? -26.892 17.130 19.223 1.00 91.94 576 ILE A O 1
ATOM 4524 N N . ARG A 1 577 ? -26.938 19.377 19.214 1.00 90.88 577 ARG A N 1
ATOM 4525 C CA . ARG A 1 577 ? -28.376 19.514 19.449 1.00 90.88 577 ARG A CA 1
ATOM 4526 C C . ARG A 1 577 ? -29.040 20.300 18.333 1.00 90.88 577 ARG A C 1
ATOM 4528 O O . ARG A 1 577 ? -28.538 21.341 17.912 1.00 90.88 577 ARG A O 1
ATOM 4535 N N . LEU A 1 578 ? -30.211 19.831 17.913 1.00 86.75 578 LEU A N 1
ATOM 4536 C CA . LEU A 1 578 ? -31.140 20.601 17.093 1.00 86.75 578 LEU A CA 1
ATOM 4537 C C . LEU A 1 578 ? -32.244 21.160 17.992 1.00 86.75 578 LEU A C 1
ATOM 4539 O O . LEU A 1 578 ? -32.918 20.405 18.686 1.00 86.75 578 LEU A O 1
ATOM 4543 N N . SER A 1 579 ? -32.423 22.479 17.995 1.00 80.31 579 SER A N 1
ATOM 4544 C CA . SER A 1 579 ? -33.459 23.160 18.780 1.00 80.31 579 SER A CA 1
ATOM 4545 C C . SER A 1 579 ? -34.314 24.053 17.890 1.00 80.31 579 SER A C 1
ATOM 4547 O O . SER A 1 579 ? -33.821 24.643 16.926 1.00 80.31 579 SER A O 1
ATOM 4549 N N . ARG A 1 580 ? -35.610 24.155 18.199 1.00 67.94 580 ARG A N 1
ATOM 4550 C CA . ARG A 1 580 ? -36.483 25.190 17.632 1.00 67.94 580 ARG A CA 1
ATOM 4551 C C . ARG A 1 580 ? -36.509 26.369 18.604 1.00 67.94 580 ARG A C 1
ATOM 4553 O O . ARG A 1 580 ? -36.514 26.173 19.815 1.00 67.94 580 ARG A O 1
ATOM 4560 N N . ASN A 1 581 ? -36.547 27.598 18.090 1.00 51.56 581 ASN A N 1
ATOM 4561 C CA . ASN A 1 581 ? -36.551 28.813 18.921 1.00 51.56 581 ASN A CA 1
ATOM 4562 C C . ASN A 1 581 ? -37.685 28.855 19.973 1.00 51.56 581 ASN A C 1
ATOM 4564 O O . ASN A 1 581 ? -37.556 29.564 20.965 1.00 51.56 581 ASN A O 1
ATOM 4568 N N . SER A 1 582 ? -38.763 28.080 19.801 1.00 47.03 582 SER A N 1
ATOM 4569 C CA . SER A 1 582 ? -39.851 27.933 20.780 1.00 47.03 582 SER A CA 1
ATOM 4570 C C . SER A 1 582 ? -39.441 27.263 22.098 1.00 47.03 582 SER A C 1
ATOM 4572 O O . SER A 1 582 ? -40.128 27.450 23.099 1.00 47.03 582 SER A O 1
ATOM 4574 N N . ASP A 1 583 ? -38.334 26.515 22.122 1.00 44.91 583 ASP A N 1
ATOM 4575 C CA . ASP A 1 583 ? -37.910 25.712 23.280 1.00 44.91 583 ASP A CA 1
ATOM 4576 C C . ASP A 1 583 ? -36.926 26.459 24.203 1.00 44.91 583 ASP A C 1
ATOM 4578 O O . ASP A 1 583 ? -36.506 25.945 25.242 1.00 44.91 583 ASP A O 1
ATOM 4582 N N . ILE A 1 584 ? -36.559 27.698 23.851 1.00 45.44 584 ILE A N 1
ATOM 4583 C CA . ILE A 1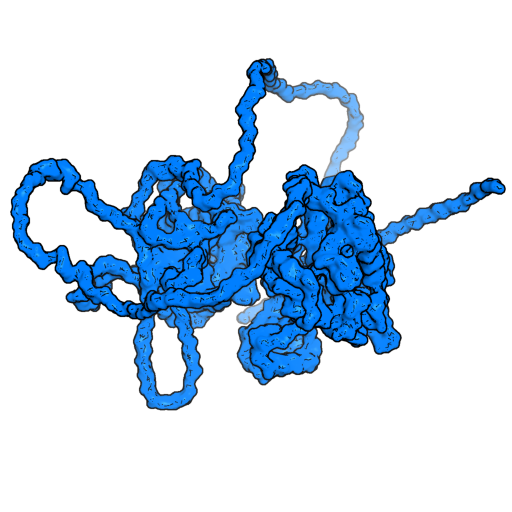 584 ? -35.585 28.522 24.572 1.00 45.44 584 ILE A CA 1
ATOM 4584 C C . ILE A 1 584 ? -36.315 29.718 25.202 1.00 45.44 584 ILE A C 1
ATOM 4586 O O . ILE A 1 584 ? -36.858 30.566 24.500 1.00 45.44 584 ILE A O 1
ATOM 4590 N N . ARG A 1 585 ? -36.299 29.839 26.541 1.00 41.47 585 ARG A N 1
ATOM 4591 C CA . ARG A 1 585 ? -36.806 31.025 27.268 1.00 41.47 585 ARG A CA 1
ATOM 4592 C C . ARG A 1 585 ? -35.887 32.241 27.059 1.00 41.47 585 ARG A C 1
ATOM 4594 O O . ARG A 1 585 ? -35.198 32.666 27.984 1.00 41.47 585 ARG A O 1
ATOM 4601 N N . LEU A 1 586 ? -35.864 32.808 25.857 1.00 37.44 586 LEU A N 1
ATOM 4602 C CA . LEU A 1 586 ? -35.231 34.097 25.564 1.00 37.44 586 LEU A CA 1
ATOM 4603 C C . LEU A 1 586 ? -36.279 35.106 25.075 1.00 37.44 586 LEU A C 1
ATOM 4605 O O . LEU A 1 586 ? -37.290 34.749 24.479 1.00 37.44 586 LEU A O 1
ATOM 4609 N N . LYS A 1 587 ? -36.060 36.378 25.430 1.00 31.80 587 LYS A N 1
ATOM 4610 C CA . LYS A 1 587 ? -37.016 37.489 25.292 1.00 31.80 587 LYS A CA 1
ATOM 4611 C C . LYS A 1 587 ? -37.551 37.646 23.851 1.00 31.80 587 LYS A C 1
ATOM 4613 O O . LYS A 1 587 ? -36.795 37.462 22.901 1.00 31.80 587 LYS A O 1
ATOM 4618 N N . PRO A 1 588 ? -38.821 38.063 23.679 1.00 36.41 588 PRO A N 1
ATOM 4619 C CA . PRO A 1 588 ? -39.517 38.022 22.397 1.00 36.41 588 PRO A CA 1
ATOM 4620 C C . PRO A 1 588 ? -39.140 39.215 21.514 1.00 36.41 588 PRO A C 1
ATOM 4622 O O . PRO A 1 588 ? -39.777 40.262 21.585 1.00 36.41 588 PRO A O 1
ATOM 4625 N N . LYS A 1 589 ? -38.118 39.062 20.670 1.00 36.84 589 LYS A N 1
ATOM 4626 C CA . LYS A 1 589 ? -37.912 39.887 19.469 1.00 36.84 589 LYS A CA 1
ATOM 4627 C C . LYS A 1 589 ? -37.138 39.086 18.424 1.00 36.84 589 LYS A C 1
ATOM 4629 O O . LYS A 1 589 ? -35.949 39.294 18.280 1.00 36.84 589 LYS A O 1
ATOM 4634 N N . GLU A 1 590 ? -37.819 38.154 17.759 1.00 38.72 590 GLU A N 1
ATOM 4635 C CA . GLU A 1 590 ? -37.553 37.703 16.381 1.00 38.72 590 GLU A CA 1
ATOM 4636 C C . GLU A 1 590 ? -38.503 36.542 16.054 1.00 38.72 590 GLU A C 1
ATOM 4638 O O . GLU A 1 590 ? -38.442 35.467 16.648 1.00 38.72 590 GLU A O 1
ATOM 4643 N N . SER A 1 591 ? -39.432 36.760 15.122 1.00 37.72 591 SER A N 1
ATOM 4644 C CA . SER A 1 591 ? -40.273 35.696 14.577 1.00 37.72 591 SER A CA 1
ATOM 4645 C C . SER A 1 591 ? -39.453 34.884 13.572 1.00 37.72 591 SER A C 1
ATOM 4647 O O . SER A 1 591 ? -39.424 35.205 12.385 1.00 37.72 591 SER A O 1
ATOM 4649 N N . SER A 1 592 ? -38.770 33.840 14.032 1.00 40.16 592 SER A N 1
ATOM 4650 C CA . SER A 1 592 ? -38.172 32.851 13.137 1.00 40.16 592 SER A CA 1
ATOM 4651 C C . SER A 1 592 ? -38.346 31.448 13.706 1.00 40.16 592 SER A C 1
ATOM 4653 O O . SER A 1 592 ? -37.776 31.100 14.740 1.00 40.16 592 SER A O 1
ATOM 4655 N N . THR A 1 593 ? -39.115 30.633 12.987 1.00 48.38 593 THR A N 1
ATOM 4656 C CA . THR A 1 593 ? -39.281 29.180 13.148 1.00 48.38 593 THR A CA 1
ATOM 4657 C C . THR A 1 593 ? -38.022 28.386 12.756 1.00 48.38 593 THR A C 1
ATOM 4659 O O . THR A 1 593 ? -38.084 27.165 12.625 1.00 48.38 593 THR A O 1
ATOM 4662 N N . SER A 1 594 ? -36.877 29.050 12.551 1.00 61.66 594 SER A N 1
ATOM 4663 C CA . SER A 1 594 ? -35.630 28.426 12.109 1.00 61.66 594 SER A CA 1
ATOM 4664 C C . SER A 1 594 ? -35.087 27.434 13.136 1.00 61.66 594 SER A C 1
ATOM 4666 O O . SER A 1 594 ? -34.865 27.782 14.298 1.00 61.66 594 SER A O 1
ATOM 4668 N N . LEU A 1 595 ? -34.831 26.211 12.675 1.00 75.56 595 LEU A N 1
ATOM 4669 C CA . LEU A 1 595 ? -34.070 25.195 13.395 1.00 75.56 595 LEU A CA 1
ATOM 4670 C C . LEU A 1 595 ? -32.639 25.706 13.641 1.00 75.56 595 LEU A C 1
ATOM 4672 O O . LEU A 1 595 ? -32.030 26.293 12.750 1.00 75.56 595 LEU A O 1
ATOM 4676 N N . ARG A 1 596 ? -32.101 25.493 14.841 1.00 82.25 596 ARG A N 1
ATOM 4677 C CA . ARG A 1 596 ? -30.734 25.874 15.217 1.00 82.25 596 ARG A CA 1
ATOM 4678 C C . ARG A 1 596 ? -29.941 24.630 15.597 1.00 82.25 596 ARG A C 1
ATOM 4680 O O . ARG A 1 596 ? -30.381 23.868 16.456 1.00 82.25 596 ARG A O 1
ATOM 4687 N N . ALA A 1 597 ? -28.771 24.458 14.985 1.00 87.19 597 ALA A N 1
ATOM 4688 C CA . ALA A 1 597 ? -27.808 23.421 15.339 1.00 87.19 597 ALA A CA 1
ATOM 4689 C C . ALA A 1 597 ? -26.736 23.996 16.273 1.00 87.19 597 ALA A C 1
ATOM 4691 O O . ALA A 1 597 ? -26.004 24.909 15.879 1.00 87.19 597 ALA A O 1
ATOM 4692 N N . THR A 1 598 ? -26.629 23.471 17.493 1.00 88.06 598 THR A N 1
ATOM 4693 C CA . THR A 1 598 ? -25.558 23.836 18.429 1.00 88.06 598 THR A CA 1
ATOM 4694 C C . THR A 1 598 ? -24.681 22.639 18.773 1.00 88.06 598 THR A C 1
ATOM 4696 O O . THR A 1 598 ? -25.114 21.492 18.681 1.00 88.06 598 THR A O 1
ATOM 4699 N N . ALA A 1 599 ? -23.427 22.894 19.138 1.00 88.44 599 ALA A N 1
ATOM 4700 C CA . ALA A 1 599 ? -22.484 21.889 19.598 1.00 88.44 599 ALA A CA 1
ATOM 4701 C C . ALA A 1 599 ? -21.811 22.326 20.894 1.00 88.44 599 ALA A C 1
ATOM 4703 O O . ALA A 1 599 ? -21.277 23.433 20.986 1.00 88.44 599 ALA A O 1
ATOM 4704 N N . ARG A 1 600 ? -21.764 21.411 21.861 1.00 88.44 600 ARG A N 1
ATOM 4705 C CA . ARG A 1 600 ? -21.038 21.578 23.123 1.00 88.44 600 ARG A CA 1
ATOM 4706 C C . ARG A 1 600 ? -19.955 20.516 23.252 1.00 88.44 600 ARG A C 1
ATOM 4708 O O . ARG A 1 600 ? -20.214 19.330 23.029 1.00 88.44 600 ARG A O 1
ATOM 4715 N N . LEU A 1 601 ? -18.750 20.942 23.617 1.00 87.00 601 LEU A N 1
ATOM 4716 C CA . LEU A 1 601 ? -17.692 20.023 24.020 1.00 87.00 601 LEU A CA 1
ATOM 4717 C C . LEU A 1 601 ? -18.061 19.461 25.394 1.00 87.00 601 LEU A C 1
ATOM 4719 O O . LEU A 1 601 ? -18.441 20.217 26.288 1.00 87.00 601 LEU A O 1
ATOM 4723 N N . LEU A 1 602 ? -17.980 18.145 25.553 1.00 86.19 602 LEU A N 1
ATOM 4724 C CA . LEU A 1 602 ? -18.214 17.490 26.834 1.00 86.19 602 LEU A CA 1
ATOM 4725 C C . LEU A 1 602 ? -16.877 17.324 27.553 1.00 86.19 602 LEU A C 1
ATOM 4727 O O . LEU A 1 602 ? -15.928 16.807 26.960 1.00 86.19 602 LEU A O 1
ATOM 4731 N N . ASP A 1 603 ? -16.818 17.720 28.827 1.00 81.31 603 ASP A N 1
ATOM 4732 C CA . ASP A 1 603 ? -15.653 17.502 29.692 1.00 81.31 603 ASP A CA 1
ATOM 4733 C C . ASP A 1 603 ? -15.515 16.007 30.018 1.00 81.31 603 ASP A C 1
ATOM 4735 O O . ASP A 1 603 ? -15.937 15.510 31.064 1.00 81.31 603 ASP A O 1
ATOM 4739 N N . ALA A 1 604 ? -14.950 15.270 29.065 1.00 80.06 604 ALA A N 1
ATOM 4740 C CA . ALA A 1 604 ? -14.698 13.846 29.173 1.00 80.06 604 ALA A CA 1
ATOM 4741 C C . ALA A 1 604 ? -13.618 13.583 30.233 1.00 80.06 604 ALA A C 1
ATOM 4743 O O . ALA A 1 604 ? -12.459 13.966 30.073 1.00 80.06 604 ALA A O 1
ATOM 4744 N N . THR A 1 605 ? -13.995 12.901 31.312 1.00 81.00 605 THR A N 1
ATOM 4745 C CA . THR A 1 605 ? -13.095 12.519 32.415 1.00 81.00 605 THR A CA 1
ATOM 4746 C C . THR A 1 605 ? -13.052 10.996 32.576 1.00 81.00 605 THR A C 1
ATOM 4748 O O . THR A 1 605 ? -13.796 10.274 31.916 1.00 81.00 605 THR A O 1
ATOM 4751 N N . GLY A 1 606 ? -12.168 10.469 33.428 1.00 86.50 606 GLY A N 1
ATOM 4752 C CA . GLY A 1 606 ? -12.008 9.021 33.617 1.00 86.50 606 GLY A CA 1
ATOM 4753 C C . GLY A 1 606 ? -11.116 8.364 32.555 1.00 86.50 606 GLY A C 1
ATOM 4754 O O . GLY A 1 606 ? -10.132 8.955 32.111 1.00 86.50 606 GLY A O 1
ATOM 4755 N N . LYS A 1 607 ? -11.432 7.122 32.163 1.00 85.75 607 LYS A N 1
ATOM 4756 C CA . LYS A 1 607 ? -10.653 6.333 31.188 1.00 85.75 607 LYS A CA 1
ATOM 4757 C C . LYS A 1 607 ? -11.120 6.614 29.756 1.00 85.75 607 LYS A C 1
ATOM 4759 O O . LYS A 1 607 ? -11.715 5.751 29.116 1.00 85.75 607 LYS A O 1
ATOM 4764 N N . VAL A 1 608 ? -10.892 7.838 29.278 1.00 85.31 608 VAL A N 1
ATOM 4765 C CA . VAL A 1 608 ? -11.278 8.256 27.919 1.00 85.31 608 VAL A CA 1
ATOM 4766 C C . VAL A 1 608 ? -10.525 7.410 26.877 1.00 85.31 608 VAL A C 1
ATOM 4768 O O . VAL A 1 608 ? -9.305 7.267 27.002 1.00 85.31 608 VAL A O 1
ATOM 4771 N N . PRO A 1 609 ? -11.197 6.866 25.843 1.00 86.88 609 PRO A N 1
ATOM 4772 C CA . PRO A 1 609 ? -10.525 6.067 24.828 1.00 86.88 609 PRO A CA 1
ATOM 4773 C C . PRO A 1 609 ? -9.486 6.890 24.057 1.00 86.88 609 PRO A C 1
ATOM 4775 O O . PRO A 1 609 ? -9.608 8.106 23.892 1.00 86.88 609 PRO A O 1
ATOM 4778 N N . SER A 1 610 ? -8.450 6.216 23.564 1.00 84.19 610 SER A N 1
ATOM 4779 C CA . SER A 1 610 ? -7.410 6.821 22.723 1.00 84.19 610 SER A CA 1
ATOM 4780 C C . SER A 1 610 ? -7.981 7.455 21.439 1.00 84.19 610 SER A C 1
ATOM 4782 O O . SER A 1 610 ? -9.018 6.997 20.945 1.00 84.19 610 SER A O 1
ATOM 4784 N N . PRO A 1 611 ? -7.302 8.469 20.857 1.00 85.50 611 PRO A N 1
ATOM 4785 C CA . PRO A 1 611 ? -7.708 9.069 19.588 1.00 85.50 611 PRO A CA 1
ATOM 4786 C C . PRO A 1 611 ? -7.808 8.041 18.470 1.00 85.50 611 PRO A C 1
ATOM 4788 O O . PRO A 1 611 ? -6.821 7.392 18.140 1.00 85.50 611 PRO A O 1
ATOM 4791 N N . ARG A 1 612 ? -8.986 7.894 17.870 1.00 86.69 612 ARG A N 1
ATOM 4792 C CA . ARG A 1 612 ? -9.267 6.784 16.954 1.00 86.69 612 ARG A CA 1
ATOM 4793 C C . ARG A 1 612 ? -10.226 7.166 15.845 1.00 86.69 612 ARG A C 1
ATOM 4795 O O . ARG A 1 612 ? -10.900 8.187 15.925 1.00 86.69 612 ARG A O 1
ATOM 4802 N N . TRP A 1 613 ? -10.271 6.352 14.803 1.00 90.00 613 TRP A N 1
ATOM 4803 C CA . TRP A 1 613 ? -11.157 6.519 13.657 1.00 90.00 613 TRP A CA 1
ATOM 4804 C C . TRP A 1 613 ? -11.720 5.169 13.218 1.00 90.00 613 TRP A C 1
ATOM 4806 O O . TRP A 1 613 ? -11.111 4.125 13.456 1.00 90.00 613 TRP A O 1
ATOM 4816 N N . GLY A 1 614 ? -12.880 5.185 12.562 1.00 88.88 614 GLY A N 1
ATOM 4817 C CA . GLY A 1 614 ? -13.510 3.963 12.056 1.00 88.88 614 GLY A CA 1
ATOM 4818 C C . GLY A 1 614 ? -14.000 3.016 13.157 1.00 88.88 614 GLY A C 1
ATOM 4819 O O . GLY A 1 614 ? -14.273 1.855 12.868 1.00 88.88 614 GLY A O 1
ATOM 4820 N N . HIS A 1 615 ? -14.080 3.484 14.403 1.00 93.81 615 HIS A N 1
ATOM 4821 C CA . HIS A 1 615 ? -14.875 2.874 15.466 1.00 93.81 615 HIS A CA 1
ATOM 4822 C C . HIS A 1 615 ? -16.356 3.152 15.228 1.00 93.81 615 HIS A C 1
ATOM 4824 O O . HIS A 1 615 ? -16.719 4.046 14.459 1.00 93.81 615 HIS A O 1
ATOM 4830 N N . ALA A 1 616 ? -17.204 2.432 15.947 1.00 92.94 616 ALA A N 1
ATOM 4831 C CA . ALA A 1 616 ? -18.633 2.665 15.929 1.00 92.94 616 ALA A CA 1
ATOM 4832 C C . ALA A 1 616 ? -19.156 2.853 17.355 1.00 92.94 616 ALA A C 1
ATOM 4834 O O . ALA A 1 616 ? -18.522 2.449 18.337 1.00 92.94 616 ALA A O 1
ATOM 4835 N N . SER A 1 617 ? -20.297 3.525 17.473 1.00 93.06 617 SER A N 1
ATOM 4836 C CA . SER A 1 617 ? -20.926 3.774 18.761 1.00 93.06 617 SER A CA 1
ATOM 4837 C C . SER A 1 617 ? -22.434 3.656 18.686 1.00 93.06 617 SER A C 1
ATOM 4839 O O . SER A 1 617 ? -23.040 3.849 17.634 1.00 93.06 617 SER A O 1
ATOM 4841 N N . ALA A 1 618 ? -23.035 3.320 19.821 1.00 91.12 618 ALA A N 1
ATOM 4842 C CA . ALA A 1 618 ? -24.477 3.300 19.970 1.00 91.12 618 ALA A CA 1
ATOM 4843 C C . ALA A 1 618 ? -24.870 3.832 21.345 1.00 91.12 618 ALA A C 1
ATOM 4845 O O . ALA A 1 618 ? -24.129 3.710 22.326 1.00 91.12 618 ALA A O 1
ATOM 4846 N N . LEU A 1 619 ? -26.049 4.444 21.396 1.00 89.25 619 LEU A N 1
ATOM 4847 C CA . LEU A 1 619 ? -26.630 4.949 22.626 1.00 89.25 619 LEU A CA 1
ATOM 4848 C C . LEU A 1 619 ? -27.500 3.862 23.258 1.00 89.25 619 LEU A C 1
ATOM 4850 O O . LEU A 1 619 ? -28.393 3.325 22.606 1.00 89.25 619 LEU A O 1
ATOM 4854 N N . ALA A 1 620 ? -27.277 3.593 24.540 1.00 84.19 620 ALA A N 1
ATOM 4855 C CA . ALA A 1 620 ? -28.116 2.715 25.336 1.00 84.19 620 ALA A CA 1
ATOM 4856 C C . ALA A 1 620 ? -28.528 3.403 26.640 1.00 84.19 620 ALA A C 1
ATOM 4858 O O . ALA A 1 620 ? -27.762 3.504 27.604 1.00 84.19 620 ALA A O 1
ATOM 4859 N N . GLY A 1 621 ? -29.752 3.932 26.657 1.00 80.44 621 GLY A N 1
ATOM 4860 C CA . GLY A 1 621 ? -30.233 4.771 27.751 1.00 80.44 621 GLY A CA 1
ATOM 4861 C C . GLY A 1 621 ? -29.331 5.994 27.944 1.00 80.44 621 GLY A C 1
ATOM 4862 O O . GLY A 1 621 ? -29.193 6.820 27.049 1.00 80.44 621 GLY A O 1
ATOM 4863 N N . LYS A 1 622 ? -28.694 6.100 29.116 1.00 85.69 622 LYS A N 1
ATOM 4864 C CA . LYS A 1 622 ? -27.780 7.201 29.480 1.00 85.69 622 LYS A CA 1
ATOM 4865 C C . LYS A 1 622 ? -26.298 6.859 29.269 1.00 85.69 622 LYS A C 1
ATOM 4867 O O . LYS A 1 622 ? -25.430 7.429 29.932 1.00 85.69 622 LYS A O 1
ATOM 4872 N N . ARG A 1 623 ? -25.996 5.878 28.415 1.00 88.31 623 ARG A N 1
ATOM 4873 C CA . ARG A 1 623 ? -24.632 5.405 28.147 1.00 88.31 623 ARG A CA 1
ATOM 4874 C C . ARG A 1 623 ? -24.340 5.439 26.655 1.00 88.31 623 ARG A C 1
ATOM 4876 O O . ARG A 1 623 ? -25.080 4.853 25.871 1.00 88.31 623 ARG A O 1
ATOM 4883 N N . LEU A 1 624 ? -23.248 6.095 26.279 1.00 91.75 624 LEU A N 1
ATOM 4884 C CA . LEU A 1 624 ? -22.657 5.970 24.951 1.00 91.75 624 LEU A CA 1
ATOM 4885 C C . LEU A 1 624 ? -21.643 4.832 24.995 1.00 91.75 624 LEU A C 1
ATOM 4887 O O . LEU A 1 624 ? -20.666 4.923 25.737 1.00 91.75 624 LEU A O 1
ATOM 4891 N N . ILE A 1 625 ? -21.868 3.782 24.213 1.00 91.75 625 ILE A N 1
ATOM 4892 C CA . ILE A 1 625 ? -20.940 2.656 24.091 1.00 91.75 625 ILE A CA 1
ATOM 4893 C C . ILE A 1 625 ? -20.133 2.853 22.819 1.00 91.75 625 ILE A C 1
ATOM 4895 O O . ILE A 1 625 ? -20.703 3.092 21.757 1.00 91.75 625 ILE A O 1
ATOM 4899 N N . VAL A 1 626 ? -18.814 2.759 22.937 1.00 92.81 626 VAL A N 1
ATOM 4900 C CA . VAL A 1 626 ? -17.857 2.841 21.838 1.00 92.81 626 VAL A CA 1
ATOM 4901 C C . VAL A 1 626 ? -17.050 1.559 21.804 1.00 92.81 626 VAL A C 1
ATOM 4903 O O . VAL A 1 626 ? -16.504 1.133 22.825 1.00 92.81 626 VAL A O 1
ATOM 4906 N N . TRP A 1 627 ? -16.934 0.979 20.615 1.00 92.38 627 TRP A N 1
ATOM 4907 C CA . TRP A 1 627 ? -16.103 -0.193 20.408 1.00 92.38 627 TRP A CA 1
ATOM 4908 C C . TRP A 1 627 ? -15.329 -0.113 19.090 1.00 92.38 627 TRP A C 1
ATOM 4910 O O . TRP A 1 627 ? -15.761 0.508 18.113 1.00 92.38 627 TRP A O 1
ATOM 4920 N N . GLY A 1 628 ? -14.154 -0.738 19.083 1.00 90.62 628 GLY A N 1
ATOM 4921 C CA . GLY A 1 628 ? -13.327 -0.882 17.896 1.00 90.62 628 GLY A CA 1
ATOM 4922 C C . GLY A 1 628 ? -12.585 0.390 17.476 1.00 90.62 628 GLY A C 1
ATOM 4923 O O . GLY A 1 628 ? -12.379 1.329 18.257 1.00 90.62 628 GLY A O 1
ATOM 4924 N N . GLY A 1 629 ? -12.210 0.417 16.197 1.00 88.62 629 GLY A N 1
ATOM 4925 C CA . GLY A 1 629 ? -11.523 1.523 15.534 1.00 88.62 629 GLY A CA 1
ATOM 4926 C C . GLY A 1 629 ? -10.004 1.424 15.573 1.00 88.62 629 GLY A C 1
ATOM 4927 O O . GLY A 1 629 ? -9.423 0.584 16.252 1.00 88.62 629 GLY A O 1
ATOM 4928 N N . ASN A 1 630 ? -9.363 2.310 14.819 1.00 82.12 630 ASN A N 1
ATOM 4929 C CA . ASN A 1 630 ? -7.926 2.297 14.568 1.00 82.12 630 ASN A CA 1
ATOM 4930 C C . ASN A 1 630 ? -7.275 3.618 15.031 1.00 82.12 630 ASN A C 1
ATOM 4932 O O . ASN A 1 630 ? -7.923 4.667 15.040 1.00 82.12 630 ASN A O 1
ATOM 4936 N N . THR A 1 631 ? -6.003 3.582 15.430 1.00 75.31 631 THR A N 1
ATOM 4937 C CA . THR A 1 631 ? -5.192 4.752 15.832 1.00 75.31 631 THR A CA 1
ATOM 4938 C C . THR A 1 631 ? -4.229 5.217 14.735 1.00 75.31 631 THR A C 1
ATOM 4940 O O . THR A 1 631 ? -4.157 4.659 13.648 1.00 75.31 631 THR A O 1
ATOM 4943 N N . SER A 1 632 ? -3.453 6.269 15.010 1.00 51.94 632 SER A N 1
ATOM 4944 C CA . SER A 1 632 ? -2.372 6.776 14.153 1.00 51.94 632 SER A CA 1
ATOM 4945 C C . SER A 1 632 ? -1.178 5.820 14.086 1.00 51.94 632 SER A C 1
ATOM 4947 O O . SER A 1 632 ? -0.254 6.056 13.321 1.00 51.94 632 SER A O 1
ATOM 4949 N N . LEU A 1 633 ? -1.210 4.751 14.883 1.00 47.56 633 LEU A N 1
ATOM 4950 C CA . LEU A 1 633 ? -0.178 3.729 15.017 1.00 47.56 633 LEU A CA 1
ATOM 4951 C C . LEU A 1 633 ? -0.549 2.436 14.271 1.00 47.56 633 LEU A C 1
ATOM 4953 O O . LEU A 1 633 ? 0.044 1.402 14.545 1.00 47.56 633 LEU A O 1
ATOM 4957 N N . GLY A 1 634 ? -1.612 2.446 13.451 1.00 50.66 634 GLY A N 1
ATOM 4958 C CA . GLY A 1 634 ? -2.154 1.255 12.778 1.00 50.66 634 GLY A CA 1
ATOM 4959 C C . GLY A 1 634 ? -2.771 0.212 13.717 1.00 50.66 634 GLY A C 1
ATOM 4960 O O . GLY A 1 634 ? -3.395 -0.734 13.249 1.00 50.66 634 GLY A O 1
ATOM 4961 N N . ARG A 1 635 ? -2.639 0.390 15.039 1.00 58.25 635 ARG A N 1
ATOM 4962 C CA . ARG A 1 635 ? -3.230 -0.486 16.048 1.00 58.25 635 ARG A CA 1
ATOM 4963 C C . ARG A 1 635 ? -4.728 -0.283 16.111 1.00 58.25 635 ARG A C 1
ATOM 4965 O O . ARG A 1 635 ? -5.212 0.834 16.343 1.00 58.25 635 ARG A O 1
ATOM 4972 N N . GLU A 1 636 ? -5.430 -1.390 15.982 1.00 68.69 636 GLU A N 1
ATOM 4973 C CA . GLU A 1 636 ? -6.851 -1.466 16.226 1.00 68.69 636 GLU A CA 1
ATOM 4974 C C . GLU A 1 636 ? -7.141 -1.786 17.679 1.00 68.69 636 GLU A C 1
ATOM 4976 O O . GLU A 1 636 ? -6.429 -2.554 18.329 1.00 68.69 636 GLU A O 1
ATOM 4981 N N . PHE A 1 637 ? -8.195 -1.179 18.206 1.00 70.56 637 PHE A N 1
ATOM 4982 C CA . PHE A 1 637 ? -8.598 -1.405 19.579 1.00 70.56 637 PHE A CA 1
ATOM 4983 C C . PHE A 1 637 ? -9.726 -2.422 19.633 1.00 70.56 637 PHE A C 1
ATOM 4985 O O . PHE A 1 637 ? -10.637 -2.400 18.817 1.00 70.56 637 PHE A O 1
ATOM 4992 N N . LYS A 1 638 ? -9.673 -3.294 20.636 1.00 70.06 638 LYS A N 1
ATOM 4993 C CA . LYS A 1 638 ? -10.769 -4.195 21.021 1.00 70.06 638 LYS A CA 1
ATOM 4994 C C . LYS A 1 638 ? -11.440 -3.767 22.329 1.00 70.06 638 LYS A C 1
ATOM 4996 O O . LYS A 1 638 ? -12.251 -4.509 22.878 1.00 70.06 638 LYS A O 1
ATOM 5001 N N . ASP A 1 639 ? -11.069 -2.601 22.861 1.00 75.00 639 ASP A N 1
ATOM 5002 C CA . ASP A 1 639 ? -11.589 -2.109 24.131 1.00 75.00 639 ASP A CA 1
ATOM 5003 C C . ASP A 1 639 ? -13.069 -1.732 23.998 1.00 75.00 639 ASP A C 1
ATOM 5005 O O . ASP A 1 639 ? -13.504 -1.072 23.056 1.00 75.00 639 ASP A O 1
ATOM 5009 N N . THR A 1 640 ? -13.862 -2.183 24.967 1.00 76.94 640 THR A N 1
ATOM 5010 C CA . THR A 1 640 ? -15.259 -1.767 25.098 1.00 76.94 640 THR A CA 1
ATOM 5011 C C . THR A 1 640 ? -15.294 -0.622 26.082 1.00 76.94 640 THR A C 1
ATOM 5013 O O . THR A 1 640 ? -15.070 -0.809 27.279 1.00 76.94 640 THR A O 1
ATOM 5016 N N . SER A 1 641 ? -15.536 0.575 25.565 1.00 82.62 641 SER A N 1
ATOM 5017 C CA . SER A 1 641 ? -15.572 1.784 26.372 1.00 82.62 641 SER A CA 1
ATOM 5018 C C . SER A 1 641 ? -16.992 2.302 26.469 1.00 82.62 641 SER A C 1
ATOM 5020 O O . SER A 1 641 ? -17.736 2.291 25.491 1.00 82.62 641 SER A O 1
ATOM 5022 N N . GLN A 1 642 ? -17.368 2.785 27.645 1.00 84.56 642 GLN A N 1
ATOM 5023 C CA . GLN A 1 642 ? -18.648 3.447 27.844 1.00 84.56 642 GLN A CA 1
ATOM 5024 C C . GLN A 1 642 ? -18.462 4.811 28.495 1.00 84.56 642 GLN A C 1
ATOM 5026 O O . GLN A 1 642 ? -17.602 4.984 29.360 1.00 84.56 642 GLN A O 1
ATOM 5031 N N . ALA A 1 643 ? -19.309 5.758 28.114 1.00 84.94 643 ALA A N 1
ATOM 5032 C CA . ALA A 1 643 ? -19.407 7.065 28.740 1.00 84.94 643 ALA A CA 1
ATOM 5033 C C . ALA A 1 643 ? -20.815 7.280 29.280 1.00 84.94 643 ALA A C 1
ATOM 5035 O O . ALA A 1 643 ? -21.799 7.031 28.584 1.00 84.94 643 ALA A O 1
ATOM 5036 N N . SER A 1 644 ? -20.919 7.807 30.495 1.00 84.12 644 SER A N 1
ATOM 5037 C CA . SER A 1 644 ? -22.182 8.367 30.977 1.00 84.12 644 SER A CA 1
ATOM 5038 C C . SER A 1 644 ? -22.527 9.619 30.168 1.00 84.12 644 SER A C 1
ATOM 5040 O O . SER A 1 644 ? -21.742 10.567 30.128 1.00 84.12 644 SER A O 1
ATOM 5042 N N . THR A 1 645 ? -23.710 9.674 29.559 1.00 83.00 645 THR A N 1
ATOM 5043 C CA . THR A 1 645 ? -24.169 10.874 28.836 1.00 83.00 645 THR A CA 1
ATOM 5044 C C . THR A 1 645 ? -24.577 12.011 29.773 1.00 83.00 645 THR A C 1
ATOM 5046 O O . THR A 1 645 ? -24.771 13.134 29.317 1.00 83.00 645 THR A O 1
ATOM 5049 N N . VAL A 1 646 ? -24.658 11.744 31.084 1.00 83.31 646 VAL A N 1
ATOM 5050 C CA . VAL A 1 646 ? -24.983 12.738 32.119 1.00 83.31 646 VAL A CA 1
ATOM 5051 C C . VAL A 1 646 ? -23.727 13.289 32.787 1.00 83.31 646 VAL A C 1
ATOM 5053 O O . VAL A 1 646 ? -23.576 14.497 32.905 1.00 83.31 646 VAL A O 1
ATOM 5056 N N . THR A 1 647 ? -22.834 12.409 33.245 1.00 84.50 647 THR A N 1
ATOM 5057 C CA . THR A 1 647 ? -21.630 12.813 33.995 1.00 84.50 647 THR A CA 1
ATOM 5058 C C . THR A 1 647 ? -20.397 12.949 33.112 1.00 84.50 647 THR A C 1
ATOM 5060 O O . THR A 1 647 ? -19.383 13.456 33.575 1.00 84.50 647 THR A O 1
ATOM 5063 N N . HIS A 1 648 ? -20.458 12.475 31.863 1.00 86.94 648 HIS A N 1
ATOM 5064 C CA . HIS A 1 648 ? -19.357 12.498 30.890 1.00 86.94 648 HIS A CA 1
ATOM 5065 C C . HIS A 1 648 ? -18.098 11.737 31.344 1.00 86.94 648 HIS A C 1
ATOM 5067 O O . HIS A 1 648 ? -17.024 11.863 30.757 1.00 86.94 648 HIS A O 1
ATOM 5073 N N . VAL A 1 649 ? -18.239 10.896 32.373 1.00 87.25 649 VAL A N 1
ATOM 5074 C CA . VAL A 1 649 ? -17.177 10.020 32.867 1.00 87.25 649 VAL A CA 1
ATOM 5075 C C . VAL A 1 649 ? -17.111 8.773 31.989 1.00 87.25 649 VAL A C 1
ATOM 5077 O O . VAL A 1 649 ? -18.115 8.073 31.817 1.00 87.25 649 VAL A O 1
ATOM 5080 N N . TRP A 1 650 ? -15.920 8.497 31.466 1.00 91.06 650 TRP A N 1
ATOM 5081 C CA . TRP A 1 650 ? -15.589 7.312 30.688 1.00 91.06 650 TRP A CA 1
ATOM 5082 C C . TRP A 1 650 ? -15.055 6.184 31.568 1.00 91.06 650 TRP A C 1
ATOM 5084 O O . TRP A 1 650 ? -14.228 6.393 32.462 1.00 91.06 650 TRP A O 1
ATOM 5094 N N . ALA A 1 651 ? -15.475 4.965 31.249 1.00 88.00 651 ALA A N 1
ATOM 5095 C CA . ALA A 1 651 ? -14.959 3.730 31.811 1.00 88.00 651 ALA A CA 1
ATOM 5096 C C . ALA A 1 651 ? -14.597 2.754 30.685 1.00 88.00 651 ALA A C 1
ATOM 5098 O O . ALA A 1 651 ? -15.345 2.602 29.719 1.00 88.00 651 ALA A O 1
ATOM 5099 N N . ASN A 1 652 ? -13.468 2.064 30.845 1.00 87.50 652 ASN A N 1
ATOM 5100 C CA . ASN A 1 652 ? -13.113 0.906 30.031 1.00 87.50 652 ASN A CA 1
ATOM 5101 C C . ASN A 1 652 ? -13.578 -0.354 30.769 1.00 87.50 652 ASN A C 1
ATOM 5103 O O . ASN A 1 652 ? -13.288 -0.497 31.960 1.00 87.50 652 ASN A O 1
ATOM 5107 N N . LEU A 1 653 ? -14.314 -1.215 30.071 1.00 83.00 653 LEU A N 1
ATOM 5108 C CA . LEU A 1 653 ? -14.902 -2.434 30.618 1.00 83.00 653 LEU A CA 1
ATOM 5109 C C . LEU A 1 653 ? -14.000 -3.670 30.479 1.00 83.00 653 LEU A C 1
ATOM 5111 O O . LEU A 1 653 ? -14.285 -4.652 31.147 1.00 83.00 653 LEU A O 1
ATOM 5115 N N . ASP A 1 654 ? -12.954 -3.615 29.642 1.00 72.19 654 ASP A N 1
ATOM 5116 C CA . ASP A 1 654 ? -11.962 -4.675 29.356 1.00 72.19 654 ASP A CA 1
ATOM 5117 C C . ASP A 1 654 ? -12.450 -6.121 29.588 1.00 72.19 654 ASP A C 1
ATOM 5119 O O . ASP A 1 654 ? -12.035 -6.824 30.508 1.00 72.19 654 ASP A O 1
ATOM 5123 N N . VAL A 1 655 ? -13.394 -6.545 28.749 1.00 82.00 655 VAL A N 1
ATOM 5124 C CA . VAL A 1 655 ? -14.123 -7.813 28.879 1.00 82.00 655 VAL A CA 1
ATOM 5125 C C . VAL A 1 655 ? -13.546 -8.847 27.921 1.00 82.00 655 VAL A C 1
ATOM 5127 O O . VAL A 1 655 ? -13.342 -8.533 26.750 1.00 82.00 655 VAL A O 1
ATOM 5130 N N . GLN A 1 656 ? -13.322 -10.081 28.384 1.00 80.31 656 GLN A N 1
ATOM 5131 C CA . GLN A 1 656 ? -12.900 -11.213 27.550 1.00 80.31 656 GLN A CA 1
ATOM 5132 C C . GLN A 1 656 ? -13.790 -12.453 27.796 1.00 80.31 656 GLN A C 1
ATOM 5134 O O . GLN A 1 656 ? -14.256 -12.638 28.922 1.00 80.31 656 GLN A O 1
ATOM 5139 N N . PRO A 1 657 ? -14.015 -13.321 26.788 1.00 85.19 657 PRO A N 1
ATOM 5140 C CA . PRO A 1 657 ? -13.620 -13.151 25.384 1.00 85.19 657 PRO A CA 1
ATOM 5141 C C . PRO A 1 657 ? -14.326 -11.944 24.753 1.00 85.19 657 PRO A C 1
ATOM 5143 O O . PRO A 1 657 ? -15.338 -11.491 25.274 1.00 85.19 657 PRO A O 1
ATOM 5146 N N . ALA A 1 658 ? -13.779 -11.403 23.669 1.00 85.69 658 ALA A N 1
ATOM 5147 C CA . ALA A 1 658 ? -14.339 -10.273 22.928 1.00 85.69 658 ALA A CA 1
ATOM 5148 C C . ALA A 1 658 ? -14.098 -10.457 21.423 1.00 85.69 658 ALA A C 1
ATOM 5150 O O . ALA A 1 658 ? -13.174 -11.190 21.051 1.00 85.69 658 ALA A O 1
ATOM 5151 N N . PRO A 1 659 ? -14.874 -9.776 20.558 1.00 89.25 659 PRO A N 1
ATOM 5152 C CA . PRO A 1 659 ? -14.562 -9.718 19.137 1.00 89.25 659 PRO A CA 1
ATOM 5153 C C . PRO A 1 659 ? -13.124 -9.244 18.898 1.00 89.25 659 PRO A C 1
ATOM 5155 O O . PRO A 1 659 ? -12.605 -8.381 19.614 1.00 89.25 659 PRO A O 1
ATOM 5158 N N . TYR A 1 660 ? -12.481 -9.795 17.865 1.00 85.25 660 TYR A N 1
ATOM 5159 C CA . TYR A 1 660 ? -11.171 -9.315 17.421 1.00 85.25 660 TYR A CA 1
ATOM 5160 C C . TYR A 1 660 ? -11.225 -7.826 17.077 1.00 85.25 660 TYR A C 1
ATOM 5162 O O . TYR A 1 660 ? -12.233 -7.348 16.549 1.00 85.25 660 TYR A O 1
ATOM 5170 N N . ALA A 1 661 ? -10.132 -7.117 17.373 1.00 86.25 661 ALA A N 1
ATOM 5171 C CA . ALA A 1 661 ? -9.986 -5.705 17.040 1.00 86.25 661 ALA A CA 1
ATOM 5172 C C . ALA A 1 661 ? -10.259 -5.485 15.543 1.00 86.25 661 ALA A C 1
ATOM 5174 O O . ALA A 1 661 ? -9.881 -6.324 14.727 1.00 86.25 661 ALA A O 1
ATOM 5175 N N . ARG A 1 662 ? -11.016 -4.425 15.235 1.00 89.25 662 ARG A N 1
ATOM 5176 C CA . ARG A 1 662 ? -11.432 -4.061 13.874 1.00 89.25 662 ARG A CA 1
ATOM 5177 C C . ARG A 1 662 ? -11.912 -2.624 13.784 1.00 89.25 662 ARG A C 1
ATOM 5179 O O . ARG A 1 662 ? -12.475 -2.057 14.727 1.00 89.25 662 ARG A O 1
ATOM 5186 N N . SER A 1 663 ? -11.798 -2.057 12.600 1.00 91.69 663 SER A N 1
ATOM 5187 C CA . SER A 1 663 ? -12.383 -0.788 12.182 1.00 91.69 663 SER A CA 1
ATOM 5188 C C . SER A 1 663 ? -13.423 -0.992 11.074 1.00 91.69 663 SER A C 1
ATOM 5190 O O . SER A 1 663 ? -13.564 -2.075 10.516 1.00 91.69 663 SER A O 1
ATOM 5192 N N . ARG A 1 664 ? -14.214 0.040 10.758 1.00 92.69 664 ARG A N 1
ATOM 5193 C CA . ARG A 1 664 ? -15.222 0.032 9.677 1.00 92.69 664 ARG A CA 1
ATOM 5194 C C . ARG A 1 664 ? -16.280 -1.081 9.808 1.00 92.69 664 ARG A C 1
ATOM 5196 O O . ARG A 1 664 ? -16.879 -1.464 8.808 1.00 92.69 664 ARG A O 1
ATOM 5203 N N . HIS A 1 665 ? -16.491 -1.610 11.006 1.00 95.44 665 HIS A N 1
ATOM 5204 C CA . HIS A 1 665 ? -17.609 -2.495 11.329 1.00 95.44 665 HIS A CA 1
ATOM 5205 C C . HIS A 1 665 ? -18.876 -1.657 11.542 1.00 95.44 665 HIS A C 1
ATOM 5207 O O . HIS A 1 665 ? -18.781 -0.450 11.785 1.00 95.44 665 HIS A O 1
ATOM 5213 N N . ALA A 1 666 ? -20.048 -2.282 11.475 1.00 95.62 666 ALA A N 1
ATOM 5214 C CA . ALA A 1 666 ? -21.293 -1.629 11.860 1.00 95.62 666 ALA A CA 1
ATOM 5215 C C . ALA A 1 666 ? -21.737 -2.099 13.246 1.00 95.62 666 ALA A C 1
ATOM 5217 O O . ALA A 1 666 ? -21.483 -3.240 13.643 1.00 95.62 666 ALA A O 1
ATOM 5218 N N . VAL A 1 667 ? -22.416 -1.209 13.972 1.00 94.56 667 VAL A N 1
ATOM 5219 C CA . VAL A 1 667 ? -23.040 -1.526 15.261 1.00 94.56 667 VAL A CA 1
ATOM 5220 C C . VAL A 1 667 ? -24.462 -1.013 15.303 1.00 94.56 667 VAL A C 1
ATOM 5222 O O . VAL A 1 667 ? -24.775 0.017 14.708 1.00 94.56 667 VAL A O 1
ATOM 5225 N N . CYS A 1 668 ? -25.315 -1.705 16.046 1.00 92.81 668 CYS A N 1
ATOM 5226 C CA . CYS A 1 668 ? -26.642 -1.212 16.386 1.00 92.81 668 CYS A CA 1
ATOM 5227 C C . CYS A 1 668 ? -27.094 -1.789 17.732 1.00 92.81 668 CYS A C 1
ATOM 5229 O O . CYS A 1 668 ? -26.581 -2.809 18.196 1.00 92.81 668 CYS A O 1
ATOM 5231 N N . MET A 1 669 ? -28.062 -1.126 18.361 1.00 92.44 669 MET A N 1
ATOM 5232 C CA . MET A 1 669 ? -28.773 -1.684 19.508 1.00 92.44 669 MET A CA 1
ATOM 5233 C C . MET A 1 669 ? -29.960 -2.500 19.009 1.00 92.44 669 MET A C 1
ATOM 5235 O O . MET A 1 669 ? -30.821 -1.951 18.324 1.00 92.44 669 MET A O 1
ATOM 5239 N N . CYS A 1 670 ? -30.046 -3.776 19.376 1.00 92.62 670 CYS A N 1
ATOM 5240 C CA . CYS A 1 670 ? -31.247 -4.586 19.182 1.00 92.62 670 CYS A CA 1
ATOM 5241 C C . CYS A 1 670 ? -31.735 -5.059 20.553 1.00 92.62 670 CYS A C 1
ATOM 5243 O O . CYS A 1 670 ? -31.059 -5.833 21.233 1.00 92.62 670 CYS A O 1
ATOM 5245 N N . GLY A 1 671 ? -32.859 -4.497 21.006 1.00 90.19 671 GLY A N 1
ATOM 5246 C CA . GLY A 1 671 ? -33.282 -4.605 22.400 1.00 90.19 671 GLY A CA 1
ATOM 5247 C C . GLY A 1 671 ? -32.206 -4.083 23.361 1.00 90.19 671 GLY A C 1
ATOM 5248 O O . GLY A 1 671 ? -31.738 -2.949 23.243 1.00 90.19 671 GLY A O 1
ATOM 5249 N N . ASN A 1 672 ? -31.798 -4.931 24.301 1.00 90.69 672 ASN A N 1
ATOM 5250 C CA . ASN A 1 672 ? -30.758 -4.675 25.300 1.00 90.69 672 ASN A CA 1
ATOM 5251 C C . ASN A 1 672 ? -29.341 -5.088 24.840 1.00 90.69 672 ASN A C 1
ATOM 5253 O O . ASN A 1 672 ? -28.402 -5.003 25.630 1.00 90.69 672 ASN A O 1
ATOM 5257 N N . LYS A 1 673 ? -29.162 -5.540 23.591 1.00 93.25 673 LYS A N 1
ATOM 5258 C CA . LYS A 1 673 ? -27.873 -6.025 23.075 1.00 93.25 673 LYS A CA 1
ATOM 5259 C C . LYS A 1 673 ? -27.231 -5.016 22.130 1.00 93.25 673 LYS A C 1
ATOM 5261 O O . LYS A 1 673 ? -27.846 -4.575 21.159 1.00 93.25 673 LYS A O 1
ATOM 5266 N N . PHE A 1 674 ? -25.968 -4.693 22.390 1.00 93.69 674 PHE A N 1
ATOM 5267 C CA . PHE A 1 674 ? -25.098 -3.966 21.467 1.00 93.69 674 PHE A CA 1
ATOM 5268 C C . PHE A 1 674 ? -24.486 -4.968 20.489 1.00 93.69 674 PHE A C 1
ATOM 5270 O O . PHE A 1 674 ? -23.652 -5.778 20.892 1.00 93.69 674 PHE A O 1
ATOM 5277 N N . VAL A 1 675 ? -24.927 -4.955 19.231 1.00 96.00 675 VAL A N 1
ATOM 5278 C CA . VAL A 1 675 ? -24.531 -5.946 18.221 1.00 96.00 675 VAL A CA 1
ATOM 5279 C C . VAL A 1 675 ? -23.498 -5.359 17.267 1.00 96.00 675 VAL A C 1
ATOM 5281 O O . VAL A 1 675 ? -23.682 -4.253 16.766 1.00 96.00 675 VAL A O 1
ATOM 5284 N N . VAL A 1 676 ? -22.442 -6.123 16.995 1.00 96.00 676 VAL A N 1
ATOM 5285 C CA . VAL A 1 676 ? -21.360 -5.823 16.051 1.00 96.00 676 VAL A CA 1
ATOM 5286 C C . VAL A 1 676 ? -21.430 -6.813 14.890 1.00 96.00 676 VAL A C 1
ATOM 5288 O O . VAL A 1 676 ? -21.527 -8.019 15.128 1.00 96.00 676 VAL A O 1
ATOM 5291 N N . PHE A 1 677 ? -21.318 -6.321 13.654 1.00 96.88 677 PHE A N 1
ATOM 5292 C CA . PHE A 1 677 ? -21.125 -7.161 12.470 1.00 96.88 677 PHE A CA 1
ATOM 5293 C C . PHE A 1 677 ? -20.008 -6.628 11.571 1.00 96.88 677 PHE A C 1
ATOM 5295 O O . PHE A 1 677 ? -19.852 -5.420 11.355 1.00 96.88 677 PHE A O 1
ATOM 5302 N N .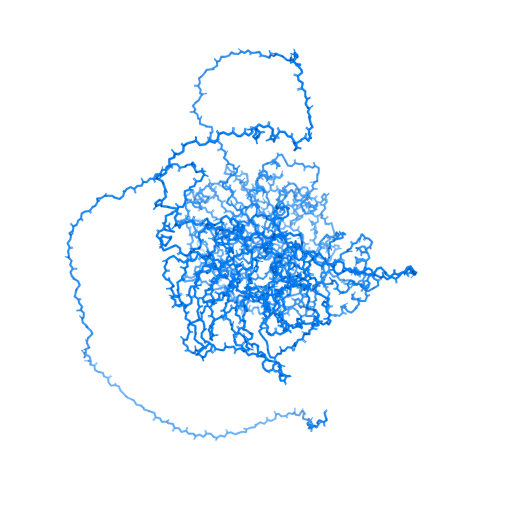 GLY A 1 678 ? -19.244 -7.571 11.025 1.00 95.12 678 GLY A N 1
ATOM 5303 C CA . GLY A 1 678 ? -18.206 -7.325 10.039 1.00 95.12 678 GLY A CA 1
ATOM 5304 C C . GLY A 1 678 ? -17.099 -6.399 10.528 1.00 95.12 678 GLY A C 1
ATOM 5305 O O . GLY A 1 678 ? -16.781 -6.379 11.716 1.00 95.12 678 GLY A O 1
ATOM 5306 N N . GLY A 1 679 ? -16.485 -5.664 9.606 1.00 93.25 679 GLY A N 1
ATOM 5307 C CA . GLY A 1 679 ? -15.322 -4.810 9.849 1.00 93.25 679 GLY A CA 1
ATOM 5308 C C . GLY A 1 679 ? -14.058 -5.315 9.173 1.00 93.25 679 GLY A C 1
ATOM 5309 O O . GLY A 1 679 ? -14.041 -6.391 8.584 1.00 93.25 679 GLY A O 1
ATOM 5310 N N . TRP A 1 680 ? -13.020 -4.498 9.255 1.00 87.69 680 TRP A N 1
ATOM 5311 C CA . TRP A 1 680 ? -11.687 -4.710 8.707 1.00 87.69 680 TRP A CA 1
ATOM 5312 C C . TRP A 1 680 ? -10.674 -4.619 9.840 1.00 87.69 680 TRP A C 1
ATOM 5314 O O . TRP A 1 680 ? -10.777 -3.691 10.635 1.00 87.69 680 TRP A O 1
ATOM 5324 N N . ASP A 1 681 ? -9.728 -5.549 9.904 1.00 77.19 681 ASP A N 1
ATOM 5325 C CA . ASP A 1 681 ? -8.773 -5.689 11.009 1.00 77.19 681 ASP A CA 1
ATOM 5326 C C . ASP A 1 681 ? -7.489 -4.834 10.875 1.00 77.19 681 ASP A C 1
ATOM 5328 O O . ASP A 1 681 ? -6.468 -5.077 11.524 1.00 77.19 681 ASP A O 1
ATOM 5332 N N . GLY A 1 682 ? -7.498 -3.825 9.999 1.00 58.78 682 GLY A N 1
ATOM 5333 C CA . GLY A 1 682 ? -6.335 -2.961 9.798 1.00 58.78 682 GLY A CA 1
ATOM 5334 C C . GLY A 1 682 ? -5.208 -3.642 9.017 1.00 58.78 682 GLY A C 1
ATOM 5335 O O . GLY A 1 682 ? -4.171 -3.013 8.802 1.00 58.78 682 GLY A O 1
ATOM 5336 N N . GLY A 1 683 ? -5.424 -4.889 8.580 1.00 61.34 683 GLY A N 1
ATOM 5337 C CA . GLY A 1 683 ? -4.533 -5.695 7.758 1.00 61.34 683 GLY A CA 1
ATOM 5338 C C . GLY A 1 683 ? -5.298 -6.477 6.684 1.00 61.34 683 GLY A C 1
ATOM 5339 O O . GLY A 1 683 ? -5.785 -5.892 5.719 1.00 61.34 683 GLY A O 1
ATOM 5340 N N . LEU A 1 684 ? -5.368 -7.801 6.854 1.00 49.75 684 LEU A N 1
ATOM 5341 C CA . LEU A 1 684 ? -5.662 -8.818 5.832 1.00 49.75 684 LEU A CA 1
ATOM 5342 C C . LEU A 1 684 ? -7.122 -9.259 5.723 1.00 49.75 684 LEU A C 1
ATOM 5344 O O . LEU A 1 684 ? -7.499 -9.912 4.747 1.00 49.75 684 LEU A O 1
ATOM 5348 N N . TYR A 1 685 ? -7.917 -9.016 6.764 1.00 73.88 685 TYR A N 1
ATOM 5349 C CA . TYR A 1 685 ? -9.173 -9.729 6.930 1.00 73.88 685 TYR A CA 1
ATOM 5350 C C . TYR A 1 685 ? -10.331 -8.771 7.150 1.00 73.88 685 TYR A C 1
ATOM 5352 O O . TYR A 1 685 ? -10.411 -8.013 8.118 1.00 73.88 685 TYR A O 1
ATOM 5360 N N . PHE A 1 686 ? -11.302 -8.878 6.250 1.00 89.31 686 PHE A N 1
ATOM 5361 C CA . PHE A 1 686 ? -12.664 -8.511 6.574 1.00 89.31 686 PHE A CA 1
ATOM 5362 C C . PHE A 1 686 ? -13.313 -9.633 7.377 1.00 89.31 686 PHE A C 1
ATOM 5364 O O . PHE A 1 686 ? -13.063 -10.815 7.139 1.00 89.31 686 PHE A O 1
ATOM 5371 N N . SER A 1 687 ? -14.191 -9.259 8.296 1.00 91.19 687 SER A N 1
ATOM 5372 C CA . SER A 1 687 ? -14.972 -10.206 9.086 1.00 91.19 687 SER A CA 1
ATOM 5373 C C . SER A 1 687 ? -16.421 -10.286 8.594 1.00 91.19 687 SER A C 1
ATOM 5375 O O . SER A 1 687 ? -16.932 -9.350 7.973 1.00 91.19 687 SER A O 1
ATOM 5377 N N . ASN A 1 688 ? -17.091 -11.398 8.889 1.00 94.12 688 ASN A N 1
ATOM 5378 C CA . ASN A 1 688 ? -18.549 -11.579 8.812 1.00 94.12 688 ASN A CA 1
ATOM 5379 C C . ASN A 1 688 ? -19.105 -12.290 10.062 1.00 94.12 688 ASN A C 1
ATOM 5381 O O . ASN A 1 688 ? -20.196 -12.856 10.025 1.00 94.12 688 ASN A O 1
ATOM 5385 N N . ASP A 1 689 ? -18.347 -12.307 11.158 1.00 93.94 689 ASP A N 1
ATOM 5386 C CA . ASP A 1 689 ? -18.829 -12.777 12.452 1.00 93.94 689 ASP A CA 1
ATOM 5387 C C . ASP A 1 689 ? -19.751 -11.733 13.103 1.00 93.94 689 ASP A C 1
ATOM 5389 O O . ASP A 1 689 ? -19.740 -10.540 12.773 1.00 93.94 689 ASP A O 1
ATOM 5393 N N . MET A 1 690 ? -20.565 -12.213 14.042 1.00 95.81 690 MET A N 1
ATOM 5394 C CA . MET A 1 690 ? -21.480 -11.406 14.837 1.00 95.81 690 MET A CA 1
ATOM 5395 C C . MET A 1 690 ? -21.162 -11.553 16.315 1.00 95.81 690 MET A C 1
ATOM 5397 O O . MET A 1 690 ? -20.977 -12.661 16.820 1.00 95.81 690 MET A O 1
ATOM 5401 N N . TRP A 1 691 ? -21.166 -10.432 17.020 1.00 95.88 691 TRP A N 1
ATOM 5402 C CA . TRP A 1 691 ? -20.968 -10.396 18.463 1.00 95.88 691 TRP A CA 1
ATOM 5403 C C . TRP A 1 691 ? -22.006 -9.499 19.107 1.00 95.88 691 TRP A C 1
ATOM 5405 O O . TRP A 1 691 ? -22.391 -8.483 18.537 1.00 95.88 691 TRP A O 1
ATOM 5415 N N . SER A 1 692 ? -22.437 -9.859 20.309 1.00 94.94 692 SER A N 1
ATOM 5416 C CA . SER A 1 692 ? -23.304 -9.027 21.130 1.00 94.94 692 SER A CA 1
ATOM 5417 C C . SER A 1 692 ? -22.706 -8.775 22.499 1.00 94.94 692 SER A C 1
ATOM 5419 O O . SER A 1 692 ? -22.086 -9.656 23.092 1.00 94.94 692 SER A O 1
ATOM 5421 N N . PHE A 1 693 ? -22.920 -7.568 22.998 1.00 92.62 693 PHE A N 1
ATOM 5422 C CA . PHE A 1 693 ? -22.639 -7.190 24.369 1.00 92.62 693 PHE A CA 1
ATOM 5423 C C . PHE A 1 693 ? -23.962 -6.887 25.072 1.00 92.62 693 PHE A C 1
ATOM 5425 O O . PHE A 1 693 ? -24.716 -6.012 24.639 1.00 92.62 693 PHE A O 1
ATOM 5432 N N . ASP A 1 694 ? -24.269 -7.656 26.115 1.00 90.62 694 ASP A N 1
ATOM 5433 C CA . ASP A 1 694 ? -25.555 -7.598 26.812 1.00 90.62 694 ASP A CA 1
ATOM 5434 C C . ASP A 1 694 ? -25.533 -6.552 27.933 1.00 90.62 694 ASP A C 1
ATOM 5436 O O . ASP A 1 694 ? -24.691 -6.586 28.839 1.00 90.62 694 ASP A O 1
ATOM 5440 N N . LEU A 1 695 ? -26.464 -5.603 27.871 1.00 89.06 695 LEU A N 1
ATOM 5441 C CA . LEU A 1 695 ? -26.503 -4.487 28.807 1.00 89.06 695 LEU A CA 1
ATOM 5442 C C . LEU A 1 695 ? -27.200 -4.798 30.125 1.00 89.06 695 LEU A C 1
ATOM 5444 O O . LEU A 1 695 ? -26.919 -4.110 31.111 1.00 89.06 695 LEU A O 1
ATOM 5448 N N . ASP A 1 696 ? -28.037 -5.831 30.177 1.00 90.56 696 ASP A N 1
ATOM 5449 C CA . ASP A 1 696 ? -28.613 -6.287 31.440 1.00 90.56 696 ASP A CA 1
ATOM 5450 C C . ASP A 1 696 ? -27.541 -6.996 32.264 1.00 90.56 696 ASP A C 1
ATOM 5452 O O . ASP A 1 696 ? -27.417 -6.743 33.463 1.00 90.56 696 ASP A O 1
ATOM 5456 N N . LEU A 1 697 ? -26.682 -7.787 31.612 1.00 89.81 697 LEU A N 1
ATOM 5457 C CA . LEU A 1 697 ? -25.510 -8.378 32.264 1.00 89.81 697 LEU A CA 1
ATOM 5458 C C . LEU A 1 697 ? -24.522 -7.307 32.745 1.00 89.81 697 LEU A C 1
ATOM 5460 O O . LEU A 1 697 ? -24.009 -7.395 33.862 1.00 89.81 697 LEU A O 1
ATOM 5464 N N . LEU A 1 698 ? -24.304 -6.244 31.960 1.00 87.88 698 LEU A N 1
ATOM 5465 C CA . LEU A 1 698 ? -23.536 -5.083 32.424 1.00 87.88 698 LEU A CA 1
ATOM 5466 C C . LEU A 1 698 ? -24.177 -4.438 33.666 1.00 87.88 698 LEU A C 1
ATOM 5468 O O . LEU A 1 698 ? -23.462 -4.092 34.605 1.00 87.88 698 LEU A O 1
ATOM 5472 N N . ALA A 1 699 ? -25.502 -4.258 33.688 1.00 86.69 699 ALA A N 1
ATOM 5473 C CA . ALA A 1 699 ? -26.211 -3.666 34.826 1.00 86.69 699 ALA A CA 1
ATOM 5474 C C . ALA A 1 699 ? -26.139 -4.537 36.093 1.00 86.69 699 ALA A C 1
ATOM 5476 O O . ALA A 1 699 ? -26.108 -3.999 37.198 1.00 86.69 699 ALA A O 1
ATOM 5477 N N . GLN A 1 700 ? -26.044 -5.857 35.929 1.00 90.44 700 GLN A N 1
ATOM 5478 C CA . GLN A 1 700 ? -25.826 -6.829 37.005 1.00 90.44 700 GLN A CA 1
ATOM 5479 C C . GLN A 1 700 ? -24.357 -6.910 37.465 1.00 90.44 700 GLN A C 1
ATOM 5481 O O . GLN A 1 700 ? -24.048 -7.648 38.396 1.00 90.44 700 GLN A O 1
ATOM 5486 N N . GLY A 1 701 ? -23.441 -6.161 36.837 1.00 86.69 701 GLY A N 1
ATOM 5487 C CA . GLY A 1 701 ? -22.013 -6.167 37.170 1.00 86.69 701 GLY A CA 1
ATOM 5488 C C . GLY A 1 701 ? -21.222 -7.322 36.550 1.00 86.69 701 GLY A C 1
ATOM 5489 O O . GLY A 1 701 ? -20.093 -7.570 36.962 1.00 86.69 701 GLY A O 1
ATOM 5490 N N . ILE A 1 702 ? -21.783 -8.006 35.549 1.00 89.75 702 ILE A N 1
ATOM 5491 C CA . ILE A 1 702 ? -21.192 -9.177 34.884 1.00 89.75 702 ILE A CA 1
ATOM 5492 C C . ILE A 1 702 ? -21.053 -8.895 33.374 1.00 89.75 702 ILE A C 1
ATOM 5494 O O . ILE A 1 702 ? -21.656 -9.581 32.549 1.00 89.75 702 ILE A O 1
ATOM 5498 N N . PRO A 1 703 ? -20.314 -7.848 32.964 1.00 88.81 703 PRO A N 1
ATOM 5499 C CA . PRO A 1 703 ? -20.230 -7.474 31.558 1.00 88.81 703 PRO A CA 1
ATOM 5500 C C . PRO A 1 703 ? -19.590 -8.600 30.736 1.00 88.81 703 PRO A C 1
ATOM 5502 O O . PRO A 1 703 ? -18.522 -9.098 31.086 1.00 88.81 703 PRO A O 1
ATOM 5505 N N . LYS A 1 704 ? -20.237 -9.001 29.636 1.00 89.81 704 LYS A N 1
ATOM 5506 C CA . LYS A 1 704 ? -19.791 -10.122 28.801 1.00 89.81 704 LYS A CA 1
ATOM 5507 C C . LYS A 1 704 ? -20.108 -9.888 27.325 1.00 89.81 704 LYS A C 1
ATOM 5509 O O . LYS A 1 704 ? -21.203 -9.445 26.985 1.00 89.81 704 LYS A O 1
ATOM 5514 N N . TRP A 1 705 ? -19.160 -10.244 26.458 1.00 93.19 705 TRP A N 1
ATOM 5515 C CA . TRP A 1 705 ? -19.424 -10.446 25.036 1.00 93.19 705 TRP A CA 1
ATOM 5516 C C . TRP A 1 705 ? -19.831 -11.891 24.755 1.00 93.19 705 TRP A C 1
ATOM 5518 O O . TRP A 1 705 ? -19.256 -12.841 25.293 1.00 93.19 705 TRP A O 1
ATOM 5528 N N . GLU A 1 706 ? -20.788 -12.055 23.854 1.00 93.81 706 GLU A N 1
ATOM 5529 C CA . GLU A 1 706 ? -21.227 -13.341 23.330 1.00 93.81 706 GLU A CA 1
ATOM 5530 C C . GLU A 1 706 ? -21.147 -13.315 21.805 1.00 93.81 706 GLU A C 1
ATOM 5532 O O . GLU A 1 706 ? -21.681 -12.408 21.160 1.00 93.81 706 GLU A O 1
ATOM 5537 N N . ARG A 1 707 ? -20.487 -14.317 21.221 1.00 94.88 707 ARG A N 1
ATOM 5538 C CA . ARG A 1 707 ? -20.521 -14.539 19.778 1.00 94.88 707 ARG A CA 1
ATOM 5539 C C . ARG A 1 707 ? -21.903 -15.065 19.394 1.00 94.88 707 ARG A C 1
ATOM 5541 O O . ARG A 1 707 ? -22.364 -16.059 19.950 1.00 94.88 707 ARG A O 1
ATOM 5548 N N . ILE A 1 708 ? -22.563 -14.399 18.450 1.00 95.06 708 ILE A N 1
ATOM 5549 C CA . ILE A 1 708 ? -23.846 -14.859 17.916 1.00 95.06 708 ILE A CA 1
ATOM 5550 C C . ILE A 1 708 ? -23.541 -15.889 16.830 1.00 95.06 708 ILE A C 1
ATOM 5552 O O . ILE A 1 708 ? -23.122 -15.538 15.728 1.00 95.06 708 ILE A O 1
ATOM 5556 N N . GLU A 1 709 ? -23.753 -17.163 17.146 1.00 93.94 709 GLU A N 1
ATOM 5557 C CA . GLU A 1 709 ? -23.635 -18.233 16.158 1.00 93.94 709 GLU A CA 1
ATOM 5558 C C . GLU A 1 709 ? -24.859 -18.257 15.243 1.00 93.94 709 GLU A C 1
ATOM 5560 O O . GLU A 1 709 ? -25.999 -18.340 15.707 1.00 93.94 709 GLU A O 1
ATOM 5565 N N . VAL A 1 710 ? -24.604 -18.182 13.939 1.00 93.69 710 VAL A N 1
ATOM 5566 C CA . VAL A 1 710 ? -25.629 -18.263 12.895 1.00 93.69 710 VAL A CA 1
ATOM 5567 C C . VAL A 1 710 ? -26.216 -19.677 12.866 1.00 93.69 710 VAL A C 1
ATOM 5569 O O . VAL A 1 710 ? -25.496 -20.662 13.039 1.00 93.69 710 VAL A O 1
ATOM 5572 N N . ALA A 1 711 ? -27.529 -19.785 12.651 1.00 93.31 711 ALA A N 1
ATOM 5573 C CA . ALA A 1 711 ? -28.224 -21.065 12.593 1.00 93.31 711 ALA A CA 1
ATOM 5574 C C . ALA A 1 711 ? -27.636 -21.989 11.512 1.00 93.31 711 ALA A C 1
ATOM 5576 O O . ALA A 1 711 ? -27.276 -21.552 10.414 1.00 93.31 711 ALA A O 1
ATOM 5577 N N . GLN A 1 712 ? -27.563 -23.287 11.812 1.00 88.38 712 GLN A N 1
ATOM 5578 C CA . GLN A 1 712 ? -26.998 -24.283 10.905 1.00 88.38 712 GLN A CA 1
ATOM 5579 C C . GLN A 1 712 ? -27.732 -24.275 9.552 1.00 88.38 712 GLN A C 1
ATOM 5581 O O . GLN A 1 712 ? -28.955 -24.352 9.497 1.00 88.38 712 GLN A O 1
ATOM 5586 N N . GLY A 1 713 ? -26.977 -24.174 8.454 1.00 83.50 713 GLY A N 1
ATOM 5587 C CA . GLY A 1 713 ? -27.522 -24.128 7.091 1.00 83.50 713 GLY A CA 1
ATOM 5588 C C . GLY A 1 713 ? -27.974 -22.742 6.609 1.00 83.50 713 GLY A C 1
ATOM 5589 O O . GLY A 1 713 ? -28.268 -22.589 5.423 1.00 83.50 713 GLY A O 1
ATOM 5590 N N . SER A 1 714 ? -27.982 -21.719 7.470 1.00 90.00 714 SER A N 1
ATOM 5591 C CA . SER A 1 714 ? -28.222 -20.334 7.049 1.00 90.00 714 SER A CA 1
ATOM 5592 C C . SER A 1 714 ? -27.022 -19.789 6.268 1.00 90.00 714 SER A C 1
ATOM 5594 O O . SER A 1 714 ? -25.870 -19.955 6.668 1.00 90.00 714 SER A O 1
ATOM 5596 N N . ARG A 1 715 ? -27.286 -19.087 5.161 1.00 90.12 715 ARG A N 1
ATOM 5597 C CA . ARG A 1 715 ? -26.251 -18.359 4.409 1.00 90.12 715 ARG A CA 1
ATOM 5598 C C . ARG A 1 715 ? -25.946 -17.047 5.112 1.00 90.12 715 ARG A C 1
ATOM 5600 O O . ARG A 1 715 ? -26.881 -16.334 5.435 1.00 90.12 715 ARG A O 1
ATOM 5607 N N . SER A 1 716 ? -24.677 -16.704 5.286 1.00 92.88 716 SER A N 1
ATOM 5608 C CA . SER A 1 716 ? -24.276 -15.410 5.851 1.00 92.88 716 SER A CA 1
ATOM 5609 C C . SER A 1 716 ? -23.842 -14.437 4.755 1.00 92.88 716 SER A C 1
ATOM 5611 O O . SER A 1 716 ? -23.300 -14.879 3.735 1.00 92.88 716 SER A O 1
ATOM 5613 N N . PRO A 1 717 ? -23.998 -13.119 4.966 1.00 96.00 717 PRO A N 1
ATOM 5614 C CA . PRO A 1 717 ? -23.390 -12.134 4.091 1.00 96.00 717 PRO A CA 1
ATOM 5615 C C . PRO A 1 717 ? -21.862 -12.340 4.006 1.00 96.00 717 PRO A C 1
ATOM 5617 O O . PRO A 1 717 ? -21.229 -12.700 5.009 1.00 96.00 717 PRO A O 1
ATOM 5620 N N . PRO A 1 718 ? -21.245 -12.085 2.837 1.00 93.94 718 PRO A N 1
ATOM 5621 C CA . PRO A 1 718 ? -19.793 -12.038 2.693 1.00 93.94 718 PRO A CA 1
ATOM 5622 C C . PRO A 1 718 ? -19.108 -11.119 3.711 1.00 93.94 718 PRO A C 1
ATOM 5624 O O . PRO A 1 718 ? -19.700 -10.127 4.152 1.00 93.94 718 PRO A O 1
ATOM 5627 N N . LYS A 1 719 ? -17.839 -11.424 4.021 1.00 94.94 719 LYS A N 1
ATOM 5628 C CA . LYS A 1 719 ? -16.953 -10.559 4.815 1.00 94.94 719 LYS A CA 1
ATOM 5629 C C . LYS A 1 719 ? -16.945 -9.141 4.249 1.00 94.94 719 LYS A C 1
ATOM 5631 O O . LYS A 1 719 ? -16.851 -8.976 3.040 1.00 94.94 719 LYS A O 1
ATOM 5636 N N . ARG A 1 720 ? -17.103 -8.122 5.099 1.00 96.19 720 ARG A N 1
ATOM 5637 C CA . ARG A 1 720 ? -17.238 -6.732 4.627 1.00 96.19 720 ARG A CA 1
ATOM 5638 C C . ARG A 1 720 ? -16.988 -5.684 5.698 1.00 96.19 720 ARG A C 1
ATOM 5640 O O . ARG A 1 720 ? -17.246 -5.899 6.879 1.00 96.19 720 ARG A O 1
ATOM 5647 N N . GLY A 1 721 ? -16.588 -4.495 5.262 1.00 95.56 721 GLY A N 1
ATOM 5648 C CA . GLY A 1 721 ? -16.488 -3.285 6.077 1.00 95.56 721 GLY A CA 1
ATOM 5649 C C . GLY A 1 721 ? -17.113 -2.077 5.377 1.00 95.56 721 GLY A C 1
ATOM 5650 O O . GLY A 1 721 ? -17.360 -2.088 4.174 1.00 95.56 721 GLY A O 1
ATOM 5651 N N . GLY A 1 722 ? -17.403 -1.022 6.136 1.00 95.25 722 GLY A N 1
ATOM 5652 C CA . GLY A 1 722 ? -18.003 0.215 5.630 1.00 95.25 722 GLY A CA 1
ATOM 5653 C C . GLY A 1 722 ? -19.437 0.055 5.116 1.00 95.25 722 GLY A C 1
ATOM 5654 O O . GLY A 1 722 ? -19.856 0.847 4.276 1.00 95.25 722 GLY A O 1
ATOM 5655 N N . HIS A 1 723 ? -20.148 -0.979 5.559 1.00 97.94 723 HIS A N 1
ATOM 5656 C CA . HIS A 1 723 ? -21.580 -1.165 5.330 1.00 97.94 723 HIS A CA 1
ATOM 5657 C C . HIS A 1 723 ? -22.382 -0.404 6.392 1.00 97.94 723 HIS A C 1
ATOM 5659 O O . HIS A 1 723 ? -21.859 -0.103 7.468 1.00 97.94 723 HIS A O 1
ATOM 5665 N N . GLY A 1 724 ? -23.645 -0.106 6.104 1.00 96.56 724 GLY A N 1
ATOM 5666 C CA . GLY A 1 724 ? -24.579 0.400 7.104 1.00 96.56 724 GLY A CA 1
ATOM 5667 C C . GLY A 1 724 ? -25.396 -0.731 7.718 1.00 96.56 724 GLY A C 1
ATOM 5668 O O . GLY A 1 724 ? -25.734 -1.687 7.023 1.00 96.56 724 GLY A O 1
ATOM 5669 N N . MET A 1 725 ? -25.741 -0.612 9.002 1.00 96.75 725 MET A N 1
ATOM 5670 C CA . MET A 1 725 ? -26.634 -1.542 9.696 1.00 96.75 725 MET A CA 1
ATOM 5671 C C . MET A 1 725 ? -27.578 -0.778 10.626 1.00 96.75 725 MET A C 1
ATOM 5673 O O . MET A 1 725 ? -27.150 0.133 11.334 1.00 96.75 725 MET A O 1
ATOM 5677 N N . VAL A 1 726 ? -28.849 -1.168 10.641 1.00 96.00 726 VAL A N 1
ATOM 5678 C CA . VAL A 1 726 ? -29.887 -0.643 11.540 1.00 96.00 726 VAL A CA 1
ATOM 5679 C C . VAL A 1 726 ? -30.698 -1.796 12.118 1.00 96.00 726 VAL A C 1
ATOM 5681 O O . VAL A 1 726 ? -30.766 -2.873 11.531 1.00 96.00 726 VAL A O 1
ATOM 5684 N N . SER A 1 727 ? -31.316 -1.580 13.273 1.00 95.06 727 SER A N 1
ATOM 5685 C CA . SER A 1 727 ? -32.265 -2.519 13.862 1.00 95.06 727 SER A CA 1
ATOM 5686 C C . SER A 1 727 ? -33.692 -2.032 13.640 1.00 95.06 727 SER A C 1
ATOM 5688 O O . SER A 1 727 ? -33.967 -0.835 13.717 1.00 95.06 727 SER A O 1
ATOM 5690 N N . TYR A 1 728 ? -34.597 -2.967 13.380 1.00 94.69 728 TYR A N 1
ATOM 5691 C CA . TYR A 1 728 ? -36.033 -2.728 13.346 1.00 94.69 728 TYR A CA 1
ATOM 5692 C C . TYR A 1 728 ? -36.713 -3.931 13.987 1.00 94.69 728 TYR A C 1
ATOM 5694 O O . TYR A 1 728 ? -36.456 -5.073 13.596 1.00 94.69 728 TYR A O 1
ATOM 5702 N N . GLU A 1 729 ? -37.511 -3.672 15.023 1.00 89.38 729 GLU A N 1
ATOM 5703 C CA . GLU A 1 729 ? -38.051 -4.703 15.913 1.00 89.38 729 GLU A CA 1
ATOM 5704 C C . GLU A 1 729 ? -36.932 -5.610 16.473 1.00 89.38 729 GLU A C 1
ATOM 5706 O O . GLU A 1 729 ? -36.001 -5.125 17.121 1.00 89.38 729 GLU A O 1
ATOM 5711 N N . ASN A 1 730 ? -36.998 -6.919 16.214 1.00 91.62 730 ASN A N 1
ATOM 5712 C CA . ASN A 1 730 ? -36.015 -7.919 16.637 1.00 91.62 730 ASN A CA 1
ATOM 5713 C C . ASN A 1 730 ? -35.136 -8.417 15.469 1.00 91.62 730 ASN A C 1
ATOM 5715 O O . ASN A 1 730 ? -34.671 -9.561 15.459 1.00 91.62 730 ASN A O 1
ATOM 5719 N N . LYS A 1 731 ? -34.955 -7.581 14.442 1.00 96.00 731 LYS A N 1
ATOM 5720 C CA . LYS A 1 731 ? -34.185 -7.899 13.237 1.00 96.00 731 LYS A CA 1
ATOM 5721 C C . LYS A 1 731 ? -33.148 -6.817 12.944 1.00 96.00 731 LYS A C 1
ATOM 5723 O O . LYS A 1 731 ? -33.326 -5.649 13.294 1.00 96.00 731 LYS A O 1
ATOM 5728 N N . LEU A 1 732 ? -32.065 -7.212 12.283 1.00 97.44 732 LEU A N 1
ATOM 5729 C CA . LEU A 1 732 ? -31.009 -6.323 11.804 1.00 97.44 732 LEU A CA 1
ATOM 5730 C C . LEU A 1 732 ? -31.079 -6.235 10.287 1.00 97.44 732 LEU A C 1
ATOM 5732 O O . LEU A 1 732 ? -31.163 -7.266 9.629 1.00 97.44 732 LEU A O 1
ATOM 5736 N N . TYR A 1 733 ? -31.002 -5.030 9.740 1.00 97.69 733 TYR A N 1
ATOM 5737 C CA . TYR A 1 733 ? -31.018 -4.776 8.305 1.00 97.69 733 TYR A CA 1
ATOM 5738 C C . TYR A 1 733 ? -29.715 -4.104 7.896 1.00 97.69 733 TYR A C 1
ATOM 5740 O O . TYR A 1 733 ? -29.262 -3.162 8.550 1.00 97.69 733 TYR A O 1
ATOM 5748 N N . MET A 1 734 ? -29.106 -4.602 6.824 1.00 97.75 734 MET A N 1
ATOM 5749 C CA . MET A 1 734 ? -27.790 -4.185 6.356 1.00 97.75 734 MET A CA 1
ATOM 5750 C C . MET A 1 734 ? -27.796 -3.937 4.851 1.00 97.75 734 MET A C 1
ATOM 5752 O O . MET A 1 734 ? -28.410 -4.692 4.097 1.00 97.75 734 MET A O 1
ATOM 5756 N N . PHE A 1 735 ? -27.043 -2.924 4.420 1.00 98.44 735 PHE A N 1
ATOM 5757 C CA . PHE A 1 735 ? -26.808 -2.646 3.008 1.00 98.44 735 PHE A CA 1
ATOM 5758 C C . PHE A 1 735 ? -25.335 -2.340 2.714 1.00 98.44 735 PHE A C 1
ATOM 5760 O O . PHE A 1 735 ? -24.649 -1.645 3.470 1.00 98.44 735 PHE A O 1
ATOM 5767 N N . GLY A 1 736 ? -24.865 -2.844 1.573 1.00 97.88 736 GLY A N 1
ATOM 5768 C CA . GLY A 1 736 ? -23.593 -2.476 0.962 1.00 97.88 736 GLY A CA 1
ATOM 5769 C C . GLY A 1 736 ? -22.346 -2.865 1.759 1.00 97.88 736 GLY A C 1
ATOM 5770 O O . GLY A 1 736 ? -22.287 -3.916 2.399 1.00 97.88 736 GLY A O 1
ATOM 5771 N N . GLY A 1 737 ? -21.314 -2.025 1.670 1.00 97.38 737 GLY A N 1
ATOM 5772 C CA . GLY A 1 737 ? -19.968 -2.284 2.182 1.00 97.38 737 GLY A CA 1
ATOM 5773 C C . GLY A 1 737 ? -18.990 -2.668 1.079 1.00 97.38 737 GLY A C 1
ATOM 5774 O O . GLY A 1 737 ? -19.306 -2.617 -0.109 1.00 97.38 737 GLY A O 1
ATOM 5775 N N . ASN A 1 738 ? -17.775 -3.023 1.469 1.00 95.00 738 ASN A N 1
ATOM 5776 C CA . ASN A 1 738 ? -16.767 -3.549 0.560 1.00 95.00 738 ASN A CA 1
ATOM 5777 C C . ASN A 1 738 ? -15.897 -4.596 1.249 1.00 95.00 738 ASN A C 1
ATOM 5779 O O . ASN A 1 738 ? -15.801 -4.614 2.480 1.00 95.00 738 ASN A O 1
ATOM 5783 N N . ASP A 1 739 ? -15.243 -5.403 0.432 1.00 87.69 739 ASP A N 1
ATOM 5784 C CA . ASP A 1 739 ? -14.125 -6.255 0.810 1.00 87.69 739 ASP A CA 1
ATOM 5785 C C . ASP A 1 739 ? -12.910 -5.951 -0.083 1.00 87.69 739 ASP A C 1
ATOM 5787 O O . ASP A 1 739 ? -12.792 -4.836 -0.609 1.00 87.69 739 ASP A O 1
ATOM 5791 N N . ASP A 1 740 ? -12.009 -6.925 -0.209 1.00 79.94 740 ASP A N 1
ATOM 5792 C CA . ASP A 1 740 ? -10.812 -6.872 -1.049 1.00 79.94 740 ASP A CA 1
ATOM 5793 C C . ASP A 1 740 ? -11.130 -6.953 -2.557 1.00 79.94 740 ASP A C 1
ATOM 5795 O O . ASP A 1 740 ? -10.335 -6.504 -3.381 1.00 79.94 740 ASP A O 1
ATOM 5799 N N . PHE A 1 741 ? -12.287 -7.511 -2.930 1.00 81.50 741 PHE A N 1
ATOM 5800 C CA . PHE A 1 741 ? -12.665 -7.821 -4.313 1.00 81.50 741 PHE A CA 1
ATOM 5801 C C . PHE A 1 741 ? -13.622 -6.798 -4.919 1.00 81.50 741 PHE A C 1
ATOM 5803 O O . PHE A 1 741 ? -13.718 -6.677 -6.141 1.00 81.50 741 PHE A O 1
ATOM 5810 N N . GLY A 1 742 ? -14.341 -6.044 -4.091 1.00 85.06 742 GLY A N 1
ATOM 5811 C CA . GLY A 1 742 ? -15.193 -4.979 -4.589 1.00 85.06 742 GLY A CA 1
ATOM 5812 C C . GLY A 1 742 ? -16.197 -4.461 -3.578 1.00 85.06 742 GLY A C 1
ATOM 5813 O O . GLY A 1 742 ? -16.107 -4.677 -2.371 1.00 85.06 742 GLY A O 1
ATOM 5814 N N . LYS A 1 743 ? -17.166 -3.709 -4.098 1.00 94.12 743 LYS A N 1
ATOM 5815 C CA . LYS A 1 743 ? -18.260 -3.142 -3.312 1.00 94.12 743 LYS A CA 1
ATOM 5816 C C . LYS A 1 743 ? -19.504 -3.998 -3.441 1.00 94.12 743 LYS A C 1
ATOM 5818 O O . LYS A 1 743 ? -19.816 -4.499 -4.519 1.00 94.12 743 LYS A O 1
ATOM 5823 N N . PHE A 1 744 ? -20.262 -4.058 -2.362 1.00 97.06 744 PHE A N 1
ATOM 5824 C CA . PHE A 1 744 ? -21.547 -4.729 -2.325 1.00 97.06 744 PHE A CA 1
ATOM 5825 C C . PHE A 1 744 ? -22.689 -3.725 -2.506 1.00 97.06 744 PHE A C 1
ATOM 5827 O O . PHE A 1 744 ? -22.575 -2.552 -2.137 1.00 97.06 744 PHE A O 1
ATOM 5834 N N . GLY A 1 745 ? -23.781 -4.190 -3.107 1.00 96.50 745 GLY A N 1
ATOM 5835 C CA . GLY A 1 745 ? -25.055 -3.474 -3.260 1.00 96.50 745 GLY A CA 1
ATOM 5836 C C . GLY A 1 745 ? -26.241 -4.372 -2.904 1.00 96.50 745 GLY A C 1
ATOM 5837 O O . GLY A 1 745 ? -27.321 -4.226 -3.460 1.00 96.50 745 GLY A O 1
ATOM 5838 N N . ASP A 1 746 ? -25.998 -5.356 -2.043 1.00 97.38 746 ASP A N 1
ATOM 5839 C CA . ASP A 1 746 ? -26.961 -6.332 -1.547 1.00 97.38 746 ASP A CA 1
ATOM 5840 C C . ASP A 1 746 ? -27.639 -5.830 -0.260 1.00 97.38 746 ASP A C 1
ATOM 5842 O O . ASP A 1 746 ? -27.087 -5.013 0.483 1.00 97.38 746 ASP A O 1
ATOM 5846 N N . THR A 1 747 ? -28.859 -6.314 -0.009 1.00 98.12 747 THR A N 1
ATOM 5847 C CA . THR A 1 747 ? -29.634 -6.019 1.205 1.00 98.12 747 THR A CA 1
ATOM 5848 C C . THR A 1 747 ? -29.803 -7.304 2.006 1.00 98.12 747 THR A C 1
ATOM 5850 O O . THR A 1 747 ? -30.252 -8.318 1.478 1.00 98.12 747 THR A O 1
ATOM 5853 N N . TRP A 1 748 ? -29.453 -7.278 3.288 1.00 98.12 748 TRP A N 1
ATOM 5854 C CA . TRP A 1 748 ? -29.513 -8.451 4.159 1.00 98.12 748 TRP A CA 1
ATOM 5855 C C . TRP A 1 748 ? -30.335 -8.171 5.408 1.00 98.12 748 TRP A C 1
ATOM 5857 O O . TRP A 1 748 ? -30.285 -7.072 5.956 1.00 98.12 748 TRP A O 1
ATOM 5867 N N . CYS A 1 749 ? -31.047 -9.192 5.876 1.00 97.50 749 CYS A N 1
ATOM 5868 C CA . CYS A 1 749 ? -31.789 -9.187 7.126 1.00 97.50 749 CYS A CA 1
ATOM 5869 C C . CYS A 1 749 ? -31.325 -10.339 8.020 1.00 97.50 749 CYS A C 1
ATOM 5871 O O . CYS A 1 749 ? -31.266 -11.480 7.564 1.00 97.50 749 CYS A O 1
ATOM 5873 N N . PHE A 1 750 ? -31.020 -10.055 9.282 1.00 98.00 750 PHE A N 1
ATOM 5874 C CA . PHE A 1 750 ? -30.776 -11.063 10.308 1.00 98.00 750 PHE A CA 1
ATOM 5875 C C . PHE A 1 750 ? -31.903 -11.060 11.326 1.00 98.00 750 PHE A C 1
ATOM 5877 O O . PHE A 1 750 ? -32.237 -10.016 11.884 1.00 98.00 750 PHE A O 1
ATOM 5884 N N . ASP A 1 751 ? -32.456 -12.229 11.610 1.00 96.50 751 ASP A N 1
ATOM 5885 C CA . ASP A 1 751 ? -33.453 -12.408 12.655 1.00 96.50 751 ASP A CA 1
ATOM 5886 C C . ASP A 1 751 ? -32.787 -12.843 13.965 1.00 96.50 751 ASP A C 1
ATOM 5888 O O . ASP A 1 751 ? -32.182 -13.913 14.038 1.00 96.50 751 ASP A O 1
ATOM 5892 N N . MET A 1 752 ? -32.896 -12.021 15.015 1.00 95.25 752 MET A N 1
ATOM 5893 C CA . MET A 1 752 ? -32.207 -12.273 16.287 1.00 95.25 752 MET A CA 1
ATOM 5894 C C . MET A 1 752 ? -32.787 -13.456 17.072 1.00 95.25 752 MET A C 1
ATOM 5896 O O . MET A 1 752 ? -32.085 -14.017 17.914 1.00 95.25 752 MET A O 1
ATOM 5900 N N . ALA A 1 753 ? -34.042 -13.845 16.821 1.00 93.94 753 ALA A N 1
ATOM 5901 C CA . ALA A 1 753 ? -34.682 -14.966 17.508 1.00 93.94 753 ALA A CA 1
ATOM 5902 C C . ALA A 1 753 ? -34.286 -16.307 16.877 1.00 93.94 753 ALA A C 1
ATOM 5904 O O . ALA A 1 753 ? -33.888 -17.235 17.577 1.00 93.94 753 ALA A O 1
ATOM 5905 N N . THR A 1 754 ? -34.366 -16.397 15.551 1.00 95.94 754 THR A N 1
ATOM 5906 C CA . THR A 1 754 ? -34.057 -17.622 14.792 1.00 95.94 754 THR A CA 1
ATOM 5907 C C . THR A 1 754 ? -32.576 -17.754 14.443 1.00 95.94 754 THR A C 1
ATOM 5909 O O . THR A 1 754 ? -32.126 -18.846 14.107 1.00 95.94 754 THR A O 1
ATOM 5912 N N . ARG A 1 755 ? -31.808 -16.660 14.538 1.00 95.56 755 ARG A N 1
ATOM 5913 C CA . ARG A 1 755 ? -30.397 -16.548 14.133 1.00 95.56 755 ARG A CA 1
ATOM 5914 C C . ARG A 1 755 ? -30.156 -16.870 12.654 1.00 95.56 755 ARG A C 1
ATOM 5916 O O . ARG A 1 755 ? -29.102 -17.393 12.289 1.00 95.56 755 ARG A O 1
ATOM 5923 N N . VAL A 1 756 ? -31.134 -16.557 11.807 1.00 96.81 756 VAL A N 1
ATOM 5924 C CA . VAL A 1 756 ? -31.093 -16.789 10.358 1.00 96.81 756 VAL A CA 1
ATOM 5925 C C . VAL A 1 756 ? -30.850 -15.476 9.620 1.00 96.81 756 VAL A C 1
ATOM 5927 O O . VAL A 1 756 ? -31.492 -14.459 9.888 1.00 96.81 756 VAL A O 1
ATOM 5930 N N . TRP A 1 757 ? -29.940 -15.523 8.652 1.00 97.75 757 TRP A N 1
ATOM 5931 C CA . TRP A 1 757 ? -29.701 -14.470 7.669 1.00 97.75 757 TRP A CA 1
ATOM 5932 C C . TRP A 1 757 ? -30.533 -14.728 6.406 1.00 97.75 757 TRP A C 1
ATOM 5934 O O . TRP A 1 757 ? -30.597 -15.849 5.904 1.00 97.75 757 TRP A O 1
ATOM 5944 N N . THR A 1 758 ? -31.139 -13.674 5.865 1.00 97.06 758 THR A N 1
ATOM 5945 C CA . THR A 1 758 ? -31.893 -13.685 4.606 1.00 97.06 758 THR A CA 1
ATOM 5946 C C . THR A 1 758 ? -31.412 -12.541 3.718 1.00 97.06 758 THR A C 1
ATOM 5948 O O . THR A 1 758 ? -31.430 -11.384 4.134 1.00 97.06 758 THR A O 1
ATOM 5951 N N . GLU A 1 759 ? -30.992 -12.847 2.492 1.00 97.38 759 GLU A N 1
ATOM 5952 C CA . GLU A 1 759 ? -30.752 -11.827 1.466 1.00 97.38 759 GLU A CA 1
ATOM 5953 C C . GLU A 1 759 ? -32.113 -11.342 0.952 1.00 97.38 759 GLU A C 1
ATOM 5955 O O . GLU A 1 759 ? -32.829 -12.078 0.266 1.00 97.38 759 GLU A O 1
ATOM 5960 N N . LEU A 1 760 ? -32.490 -10.118 1.317 1.00 94.06 760 LEU A N 1
ATOM 5961 C CA . LEU A 1 760 ? -33.678 -9.468 0.782 1.00 94.06 760 LEU A CA 1
ATOM 5962 C C . LEU A 1 760 ? -33.297 -9.015 -0.622 1.00 94.06 760 LEU A C 1
ATOM 5964 O O . LEU A 1 760 ? -32.324 -8.284 -0.767 1.00 94.06 760 LEU A O 1
ATOM 5968 N N . LYS A 1 761 ? -33.994 -9.490 -1.653 1.00 94.31 761 LYS A N 1
ATOM 5969 C CA . LYS A 1 761 ? -33.745 -9.132 -3.058 1.00 94.31 761 LYS A CA 1
ATOM 5970 C C . LYS A 1 761 ? -34.829 -8.152 -3.508 1.00 94.31 761 LYS A C 1
ATOM 5972 O O . LYS A 1 761 ? -35.823 -8.601 -4.079 1.00 94.31 761 LYS A O 1
ATOM 5977 N N . PRO A 1 762 ? -34.707 -6.846 -3.206 1.00 92.94 762 PRO A N 1
ATOM 5978 C CA . PRO A 1 762 ? -35.778 -5.889 -3.430 1.00 92.94 762 PRO A CA 1
ATOM 5979 C C . PRO A 1 762 ? -35.962 -5.669 -4.929 1.00 92.94 762 PRO A C 1
ATOM 5981 O O . PRO A 1 762 ? -35.007 -5.775 -5.704 1.00 92.94 762 PRO A O 1
ATOM 5984 N N . ALA A 1 763 ? -37.181 -5.331 -5.341 1.00 88.19 763 ALA A N 1
ATOM 5985 C CA . ALA A 1 763 ? -37.437 -4.955 -6.724 1.00 88.19 763 ALA A CA 1
ATOM 5986 C C . ALA A 1 763 ? -36.659 -3.679 -7.093 1.00 88.19 763 ALA A C 1
ATOM 5988 O O . ALA A 1 763 ? -36.505 -2.773 -6.274 1.00 88.19 763 ALA A O 1
ATOM 5989 N N . SER A 1 764 ? -36.175 -3.605 -8.335 1.00 84.31 764 SER A N 1
ATOM 5990 C CA . SER A 1 764 ? -35.550 -2.389 -8.861 1.00 84.31 764 SER A CA 1
ATOM 5991 C C . SER A 1 764 ? -36.553 -1.220 -8.933 1.00 84.31 764 SE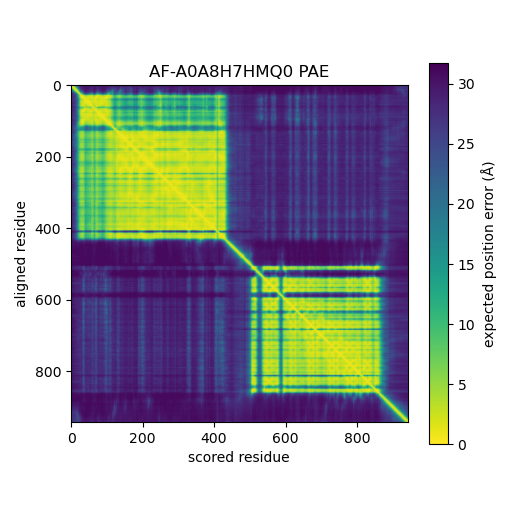R A C 1
ATOM 5993 O O . SER A 1 764 ? -37.733 -1.464 -9.194 1.00 84.31 764 SER A O 1
ATOM 5995 N N . PRO A 1 765 ? -36.097 0.040 -8.773 1.00 89.56 765 PRO A N 1
ATOM 5996 C CA . PRO A 1 765 ? -34.700 0.465 -8.638 1.00 89.56 765 PRO A CA 1
ATOM 5997 C C . PRO A 1 765 ? -34.112 0.191 -7.245 1.00 89.56 765 PRO A C 1
ATOM 5999 O O . PRO A 1 765 ? -34.757 0.393 -6.225 1.00 89.56 765 PRO A O 1
ATOM 6002 N N . THR A 1 766 ? -32.849 -0.234 -7.205 1.00 92.81 766 THR A N 1
ATOM 6003 C CA . THR A 1 766 ? -32.084 -0.427 -5.964 1.00 92.81 766 THR A CA 1
ATOM 6004 C C . THR A 1 766 ? -30.841 0.459 -5.973 1.00 92.81 766 THR A C 1
ATOM 6006 O O . THR A 1 766 ? -30.322 0.760 -7.055 1.00 92.81 766 THR A O 1
ATOM 6009 N N . PRO A 1 767 ? -30.307 0.855 -4.806 1.00 96.06 767 PRO A N 1
ATOM 6010 C CA . PRO A 1 767 ? -29.099 1.654 -4.772 1.00 96.06 767 PRO A CA 1
ATOM 6011 C C . PRO A 1 767 ? -27.914 0.896 -5.375 1.00 96.06 767 PRO A C 1
ATOM 6013 O O . PRO A 1 767 ? -27.770 -0.317 -5.219 1.00 96.06 767 PRO A O 1
ATOM 6016 N N . SER A 1 768 ? -27.025 1.626 -6.047 1.00 94.81 768 SER A N 1
ATOM 6017 C CA . SER A 1 768 ? -25.777 1.059 -6.564 1.00 94.81 768 SER A CA 1
ATOM 6018 C C . SER A 1 768 ? -24.883 0.535 -5.435 1.00 94.81 768 SER A C 1
ATOM 6020 O O . SER A 1 768 ? -24.908 1.064 -4.317 1.00 94.81 768 SER A O 1
ATOM 6022 N N . ARG A 1 769 ? -24.010 -0.430 -5.749 1.00 96.50 769 ARG A N 1
ATOM 6023 C CA . ARG A 1 769 ? -22.984 -0.902 -4.809 1.00 96.50 769 ARG A CA 1
ATOM 6024 C C . ARG A 1 769 ? -22.118 0.242 -4.280 1.00 96.50 769 ARG A C 1
ATOM 6026 O O . ARG A 1 769 ? -21.717 1.127 -5.042 1.00 96.50 769 ARG A O 1
ATOM 6033 N N . ARG A 1 770 ? -21.869 0.245 -2.969 1.00 97.81 770 ARG A N 1
ATOM 6034 C CA . ARG A 1 770 ? -21.213 1.358 -2.264 1.00 97.81 770 ARG A CA 1
ATOM 6035 C C . ARG A 1 770 ? -20.698 0.962 -0.885 1.00 97.81 770 ARG A C 1
ATOM 6037 O O . ARG A 1 770 ? -21.252 0.082 -0.236 1.00 97.81 770 ARG A O 1
ATOM 6044 N N . SER A 1 771 ? -19.708 1.692 -0.380 1.00 97.75 771 SER A N 1
ATOM 6045 C CA . SER A 1 771 ? -19.258 1.613 1.017 1.00 97.75 771 SER A CA 1
ATOM 6046 C C . SER A 1 771 ? -19.125 3.002 1.643 1.00 97.75 771 SER A C 1
ATOM 6048 O O . SER A 1 771 ? -19.279 4.011 0.960 1.00 97.75 771 SER A O 1
ATOM 6050 N N . GLN A 1 772 ? -18.878 3.077 2.953 1.00 96.12 772 GLN A N 1
ATOM 6051 C CA . GLN A 1 772 ? -18.700 4.330 3.704 1.00 96.12 772 GLN A CA 1
ATOM 6052 C C . GLN A 1 772 ? -19.898 5.301 3.607 1.00 96.12 772 GLN A C 1
ATOM 6054 O O . GLN A 1 772 ? -19.719 6.519 3.712 1.00 96.12 772 GLN A O 1
ATOM 6059 N N . HIS A 1 773 ? -21.095 4.758 3.374 1.00 97.25 773 HIS A N 1
ATOM 6060 C CA . HIS A 1 773 ? -22.380 5.445 3.500 1.00 97.25 773 HIS A CA 1
ATOM 6061 C C . HIS A 1 773 ? -22.891 5.310 4.942 1.00 97.25 773 HIS A C 1
ATOM 6063 O O . HIS A 1 773 ? -22.305 4.579 5.743 1.00 97.25 773 HIS A O 1
ATOM 6069 N N . ALA A 1 774 ? -23.982 5.993 5.272 1.00 95.31 774 ALA A N 1
ATOM 6070 C CA . ALA A 1 774 ? -24.616 5.889 6.581 1.00 95.31 774 ALA A CA 1
ATOM 6071 C C . ALA A 1 774 ? -26.121 5.632 6.442 1.00 95.31 774 ALA A C 1
ATOM 6073 O O . ALA A 1 774 ? -26.752 6.113 5.499 1.00 95.31 774 ALA A O 1
ATOM 6074 N N . LEU A 1 775 ? -26.664 4.861 7.389 1.00 96.06 775 LEU A N 1
ATOM 6075 C CA . LEU A 1 775 ? -28.080 4.510 7.490 1.00 96.06 775 LEU A CA 1
ATOM 6076 C C . LEU A 1 775 ? -28.670 5.064 8.787 1.00 96.06 775 LEU A C 1
ATOM 6078 O O . LEU A 1 775 ? -27.987 5.104 9.812 1.00 96.06 775 LEU A O 1
ATOM 6082 N N . SER A 1 776 ? -29.944 5.440 8.760 1.00 94.62 776 SER A N 1
ATOM 6083 C CA . SER A 1 776 ? -30.702 5.774 9.966 1.00 94.62 776 SER A CA 1
ATOM 6084 C C . SER A 1 776 ? -32.172 5.411 9.793 1.00 94.62 776 SER A C 1
ATOM 6086 O O . SER A 1 776 ? -32.743 5.616 8.725 1.00 94.62 776 SER A O 1
ATOM 6088 N N . LEU A 1 777 ? -32.771 4.852 10.843 1.00 94.31 777 LEU A N 1
ATOM 6089 C CA . LEU A 1 777 ? -34.190 4.516 10.886 1.00 94.31 777 LEU A CA 1
ATOM 6090 C C . LEU A 1 777 ? -34.981 5.723 11.407 1.00 94.31 777 LEU A C 1
ATOM 6092 O O . LEU A 1 777 ? -34.704 6.216 12.504 1.00 94.31 777 LEU A O 1
ATOM 6096 N N . VAL A 1 778 ? -35.987 6.162 10.652 1.00 93.88 778 VAL A N 1
ATOM 6097 C CA . VAL A 1 778 ? -36.943 7.197 11.064 1.00 93.88 778 VAL A CA 1
ATOM 6098 C C . VAL A 1 778 ? -38.353 6.658 10.846 1.00 93.88 778 VAL A C 1
ATOM 6100 O O . VAL A 1 778 ? -38.772 6.447 9.712 1.00 93.88 778 VAL A O 1
ATOM 6103 N N . GLY A 1 779 ? -39.084 6.408 11.936 1.00 89.50 779 GLY A N 1
ATOM 6104 C CA . GLY A 1 779 ? -40.349 5.671 11.865 1.00 89.50 779 GLY A CA 1
ATOM 6105 C C . GLY A 1 779 ? -40.125 4.247 11.346 1.00 89.50 779 GLY A C 1
ATOM 6106 O O . GLY A 1 779 ? -39.260 3.542 11.863 1.00 89.50 779 GLY A O 1
ATOM 6107 N N . ASP A 1 780 ? -40.868 3.869 10.306 1.00 90.75 780 ASP A N 1
ATOM 6108 C CA . ASP A 1 780 ? -40.797 2.561 9.635 1.00 90.75 780 ASP A CA 1
ATOM 6109 C C . ASP A 1 780 ? -40.024 2.621 8.300 1.00 90.75 780 ASP A C 1
ATOM 6111 O O . ASP A 1 780 ? -40.238 1.806 7.402 1.00 90.75 780 ASP A O 1
ATOM 6115 N N . GLU A 1 781 ? -39.133 3.604 8.154 1.00 93.94 781 GLU A N 1
ATOM 6116 C CA . GLU A 1 781 ? -38.349 3.847 6.939 1.00 93.94 781 GLU A CA 1
ATOM 6117 C C . GLU A 1 781 ? -36.857 3.973 7.269 1.00 93.94 781 GLU A C 1
ATOM 6119 O O . GLU A 1 781 ? -36.447 4.734 8.155 1.00 93.94 781 GLU A O 1
ATOM 6124 N N . VAL A 1 782 ? -36.020 3.237 6.535 1.00 96.19 782 VAL A N 1
ATOM 6125 C CA . VAL A 1 782 ? -34.558 3.329 6.640 1.00 96.19 782 VAL A CA 1
ATOM 6126 C C . VAL A 1 782 ? -34.040 4.270 5.570 1.00 96.19 782 VAL A C 1
ATOM 6128 O O . VAL A 1 782 ? -34.136 3.983 4.383 1.00 96.19 782 VAL A O 1
ATOM 6131 N N . TYR A 1 783 ? -33.424 5.371 5.982 1.00 95.62 783 TYR A N 1
ATOM 6132 C CA . TYR A 1 783 ? -32.829 6.340 5.072 1.00 95.62 783 TYR A CA 1
ATOM 6133 C C . TYR A 1 783 ? -31.329 6.107 4.915 1.00 95.62 783 TYR A C 1
ATOM 6135 O O . TYR A 1 783 ? -30.613 5.896 5.896 1.00 95.62 783 TYR A O 1
ATOM 6143 N N . MET A 1 784 ? -30.849 6.210 3.679 1.00 96.31 784 MET A N 1
ATOM 6144 C CA . MET A 1 784 ? -29.444 6.133 3.299 1.00 96.31 784 MET A CA 1
ATOM 6145 C C . MET A 1 784 ? -29.023 7.397 2.564 1.00 96.31 784 MET A C 1
ATOM 6147 O O . MET A 1 784 ? -29.737 7.869 1.681 1.00 96.31 784 MET A O 1
ATOM 6151 N N . PHE A 1 785 ? -27.821 7.888 2.854 1.00 95.56 785 PHE A N 1
ATOM 6152 C CA . PHE A 1 785 ? -27.216 8.964 2.079 1.00 95.56 785 PHE A CA 1
ATOM 6153 C C . PHE A 1 785 ? -25.763 8.664 1.702 1.00 95.56 785 PHE A C 1
ATOM 6155 O O . PHE A 1 785 ? -24.977 8.149 2.503 1.00 95.56 785 PHE A O 1
ATOM 6162 N N . GLY A 1 786 ? -25.416 9.023 0.467 1.00 94.81 786 GLY A N 1
ATOM 6163 C CA . GLY A 1 786 ? -24.053 9.094 -0.042 1.00 94.81 786 GLY A CA 1
ATOM 6164 C C . GLY A 1 786 ? -23.252 7.789 -0.003 1.00 94.81 786 GLY A C 1
ATOM 6165 O O . GLY A 1 786 ? -23.768 6.704 -0.283 1.00 94.81 786 GLY A O 1
ATOM 6166 N N . GLY A 1 787 ? -21.956 7.912 0.292 1.00 96.06 787 GLY A N 1
ATOM 6167 C CA . GLY A 1 787 ? -20.963 6.835 0.269 1.00 96.06 787 GLY A CA 1
ATOM 6168 C C . GLY A 1 787 ? -19.977 6.937 -0.896 1.00 96.06 787 GLY A C 1
ATOM 6169 O O . GLY A 1 787 ? -19.895 7.950 -1.585 1.00 96.06 787 GLY A O 1
ATOM 6170 N N . HIS A 1 788 ? -19.211 5.870 -1.101 1.00 94.81 788 HIS A N 1
ATOM 6171 C CA . HIS A 1 788 ? -18.272 5.698 -2.205 1.00 94.81 788 HIS A CA 1
ATOM 6172 C C . HIS A 1 788 ? -18.752 4.562 -3.107 1.00 94.81 788 HIS A C 1
ATOM 6174 O O . HIS A 1 788 ? -18.755 3.404 -2.684 1.00 94.81 788 HIS A O 1
ATOM 6180 N N . GLY A 1 789 ? -19.166 4.889 -4.327 1.00 91.38 789 GLY A N 1
ATOM 6181 C CA . GLY A 1 789 ? -19.522 3.933 -5.375 1.00 91.38 789 GLY A CA 1
ATOM 6182 C C . GLY A 1 789 ? -18.312 3.523 -6.211 1.00 91.38 789 GLY A C 1
ATOM 6183 O O . GLY A 1 789 ? -17.163 3.755 -5.835 1.00 91.38 789 GLY A O 1
ATOM 6184 N N . ASP A 1 790 ? -18.544 2.896 -7.360 1.00 83.94 790 ASP A N 1
ATOM 6185 C CA . ASP A 1 790 ? -17.462 2.538 -8.294 1.00 83.94 790 ASP A CA 1
ATOM 6186 C C . ASP A 1 790 ? -16.848 3.761 -8.978 1.00 83.94 790 ASP A C 1
ATOM 6188 O O . ASP A 1 790 ? -15.648 3.798 -9.219 1.00 83.94 790 ASP A O 1
ATOM 6192 N N . ASN A 1 791 ? -17.670 4.781 -9.232 1.00 85.56 791 ASN A N 1
ATOM 6193 C CA . ASN A 1 791 ? -17.288 5.983 -9.975 1.00 85.56 791 ASN A CA 1
ATOM 6194 C C . ASN A 1 791 ? -16.954 7.177 -9.060 1.00 85.56 791 ASN A C 1
ATOM 6196 O O . ASN A 1 791 ? -16.936 8.316 -9.519 1.00 85.56 791 ASN A O 1
ATOM 6200 N N . GLY A 1 792 ? -16.715 6.937 -7.765 1.00 86.19 792 GLY A N 1
ATOM 6201 C CA . GLY A 1 792 ? -16.399 7.977 -6.782 1.00 86.19 792 GLY A CA 1
ATOM 6202 C C . GLY A 1 792 ? -17.501 8.212 -5.747 1.00 86.19 792 GLY A C 1
ATOM 6203 O O . GLY A 1 792 ? -18.268 7.306 -5.415 1.00 86.19 792 GLY A O 1
ATOM 6204 N N . ARG A 1 793 ? -17.540 9.422 -5.177 1.00 91.69 793 ARG A N 1
ATOM 6205 C CA . ARG A 1 793 ? -18.482 9.778 -4.106 1.00 91.69 793 ARG A CA 1
ATOM 6206 C C . ARG A 1 793 ? -19.903 9.869 -4.639 1.00 91.69 793 ARG A C 1
ATOM 6208 O O . ARG A 1 793 ? -20.138 10.367 -5.733 1.00 91.69 793 ARG A O 1
ATOM 6215 N N . LEU A 1 794 ? -20.843 9.417 -3.825 1.00 92.81 794 LEU A N 1
ATOM 6216 C CA . LEU A 1 794 ? -22.266 9.452 -4.116 1.00 92.81 794 LEU A CA 1
ATOM 6217 C C . LEU A 1 794 ? -22.934 10.516 -3.243 1.00 92.81 794 LEU A C 1
ATOM 6219 O O . LEU A 1 794 ? -22.501 10.766 -2.114 1.00 92.81 794 LEU A O 1
ATOM 6223 N N . GLY A 1 795 ? -23.960 11.164 -3.787 1.00 91.19 795 GLY A N 1
ATOM 6224 C CA . GLY A 1 795 ? -24.759 12.192 -3.113 1.00 91.19 795 GLY A CA 1
ATOM 6225 C C . GLY A 1 795 ? -26.256 11.944 -3.223 1.00 91.19 795 GLY A C 1
ATOM 6226 O O . GLY A 1 795 ? -27.037 12.846 -2.969 1.00 91.19 795 GLY A O 1
ATOM 6227 N N . ASP A 1 796 ? -26.658 10.743 -3.625 1.00 91.75 796 ASP A N 1
ATOM 6228 C CA . ASP A 1 796 ? -28.046 10.306 -3.691 1.00 91.75 796 ASP A CA 1
ATOM 6229 C C . ASP A 1 796 ? -28.595 9.968 -2.295 1.00 91.75 796 ASP A C 1
ATOM 6231 O O . ASP A 1 796 ? -27.861 9.549 -1.392 1.00 91.75 796 ASP A O 1
ATOM 6235 N N . THR A 1 797 ? -29.906 10.158 -2.128 1.00 92.88 797 THR A N 1
ATOM 6236 C CA . THR A 1 797 ? -30.644 9.778 -0.918 1.00 92.88 797 THR A CA 1
ATOM 6237 C C . THR A 1 797 ? -31.625 8.672 -1.269 1.00 92.88 797 THR A C 1
ATOM 6239 O O . THR A 1 797 ? -32.385 8.799 -2.228 1.00 92.88 797 THR A O 1
ATOM 6242 N N . TRP A 1 798 ? -31.625 7.602 -0.483 1.00 95.06 798 TRP A N 1
ATOM 6243 C CA . TRP A 1 798 ? -32.540 6.477 -0.641 1.00 95.06 798 TRP A CA 1
ATOM 6244 C C . TRP A 1 798 ? -33.333 6.245 0.641 1.00 95.06 798 TRP A C 1
ATOM 6246 O O . TRP A 1 798 ? -32.842 6.530 1.731 1.00 95.06 798 TRP A O 1
ATOM 6256 N N . SER A 1 799 ? -34.535 5.699 0.503 1.00 94.44 799 SER A N 1
ATOM 6257 C CA . SER A 1 799 ? -35.340 5.149 1.599 1.00 94.44 799 SER A CA 1
ATOM 6258 C C . SER A 1 799 ? -35.634 3.674 1.334 1.00 94.44 799 SER A C 1
ATOM 6260 O O . SER A 1 799 ? -35.739 3.272 0.174 1.00 94.44 799 SER A O 1
ATOM 6262 N N . PHE A 1 800 ? -35.717 2.870 2.387 1.00 96.19 800 PHE A N 1
ATOM 6263 C CA . PHE A 1 800 ? -36.116 1.470 2.350 1.00 96.19 800 PHE A CA 1
ATOM 6264 C C . PHE A 1 800 ? -37.289 1.260 3.303 1.00 96.19 800 PHE A C 1
ATOM 6266 O O . PHE A 1 800 ? -37.129 1.403 4.521 1.00 96.19 800 PHE A O 1
ATOM 6273 N N . GLY A 1 801 ? -38.442 0.912 2.732 1.00 93.88 801 GLY A N 1
ATOM 6274 C CA . GLY A 1 801 ? -39.677 0.725 3.485 1.00 93.88 801 GLY A CA 1
ATOM 6275 C C . GLY A 1 801 ? -39.675 -0.603 4.218 1.00 93.88 801 GLY A C 1
ATOM 6276 O O . GLY A 1 801 ? -39.529 -1.657 3.600 1.00 93.88 801 GLY A O 1
ATOM 6277 N N . MET A 1 802 ? -39.858 -0.582 5.538 1.00 93.81 802 MET A N 1
ATOM 6278 C CA . MET A 1 802 ? -39.798 -1.811 6.338 1.00 93.81 802 MET A CA 1
ATOM 6279 C C . MET A 1 802 ? -40.989 -2.744 6.086 1.00 93.81 802 MET A C 1
ATOM 6281 O O . MET A 1 802 ? -40.852 -3.961 6.210 1.00 93.81 802 MET A O 1
ATOM 6285 N N . SER A 1 803 ? -42.138 -2.187 5.699 1.00 90.06 803 SER A N 1
ATOM 6286 C CA . SER A 1 803 ? -43.378 -2.929 5.445 1.00 90.06 803 SER A CA 1
ATOM 6287 C C . SER A 1 803 ? -43.389 -3.655 4.098 1.00 90.06 803 SER A C 1
ATOM 6289 O O . SER A 1 803 ? -43.884 -4.777 4.014 1.00 90.06 803 SER A O 1
ATOM 6291 N N . ASP A 1 804 ? -42.836 -3.041 3.053 1.00 89.88 804 ASP A N 1
ATOM 6292 C CA . ASP A 1 804 ? -42.823 -3.589 1.690 1.00 89.88 804 ASP A CA 1
ATOM 6293 C C . ASP A 1 804 ? -41.449 -4.061 1.209 1.00 89.88 804 ASP A C 1
ATOM 6295 O O . ASP A 1 804 ? -41.355 -4.697 0.160 1.00 89.88 804 ASP A O 1
ATOM 6299 N N . GLN A 1 805 ? -40.395 -3.787 1.980 1.00 92.94 805 GLN A N 1
ATOM 6300 C CA . GLN A 1 805 ? -39.011 -4.147 1.683 1.00 92.94 805 GLN A CA 1
ATOM 6301 C C . GLN A 1 805 ? -38.535 -3.636 0.319 1.00 92.94 805 GLN A C 1
ATOM 6303 O O . GLN A 1 805 ? -37.809 -4.332 -0.396 1.00 92.94 805 GLN A O 1
ATOM 6308 N N . THR A 1 806 ? -38.933 -2.417 -0.054 1.00 92.00 806 THR A N 1
ATOM 6309 C CA . THR A 1 806 ? -38.537 -1.794 -1.324 1.00 92.00 806 THR A CA 1
ATOM 6310 C C . THR A 1 806 ? -37.665 -0.561 -1.123 1.00 92.00 806 THR A C 1
ATOM 6312 O O . THR A 1 806 ? -37.902 0.258 -0.235 1.00 92.00 806 THR A O 1
ATOM 6315 N N . TRP A 1 807 ? -36.646 -0.426 -1.977 1.00 95.44 807 TRP A N 1
ATOM 6316 C CA . TRP A 1 807 ? -35.819 0.775 -2.054 1.00 95.44 807 TRP A CA 1
ATOM 6317 C C . TRP A 1 807 ? -36.479 1.837 -2.936 1.00 95.44 807 TRP A C 1
ATOM 6319 O O . TRP A 1 807 ? -37.062 1.533 -3.975 1.00 95.44 807 TRP A O 1
ATOM 6329 N N . ARG A 1 808 ? -36.348 3.102 -2.538 1.00 91.88 808 ARG A N 1
ATOM 6330 C CA . ARG A 1 808 ? -36.884 4.269 -3.245 1.00 91.88 808 ARG A CA 1
ATOM 6331 C C . ARG A 1 808 ? -35.861 5.388 -3.252 1.00 91.88 808 ARG A C 1
ATOM 6333 O O . ARG A 1 808 ? -35.373 5.785 -2.192 1.00 91.88 808 ARG A O 1
ATOM 6340 N N . ILE A 1 809 ? -35.555 5.913 -4.431 1.00 89.75 809 ILE A N 1
ATOM 6341 C CA . ILE A 1 809 ? -34.696 7.088 -4.565 1.00 89.75 809 ILE A CA 1
ATOM 6342 C C . ILE A 1 809 ? -35.502 8.356 -4.270 1.00 89.75 809 ILE A C 1
ATOM 6344 O O . ILE A 1 809 ? -36.622 8.521 -4.754 1.00 89.75 809 ILE A O 1
ATOM 6348 N N . LEU A 1 810 ? -34.939 9.254 -3.468 1.00 86.81 810 LEU A N 1
ATOM 6349 C CA . LEU A 1 810 ? -35.486 10.590 -3.258 1.00 86.81 810 LEU A CA 1
ATOM 6350 C C . LEU A 1 810 ? -34.872 11.521 -4.308 1.00 86.81 810 LEU A C 1
ATOM 6352 O O . LEU A 1 810 ? -33.651 11.564 -4.466 1.00 86.81 810 LEU A O 1
ATOM 6356 N N . SER A 1 811 ? -35.718 12.247 -5.036 1.00 72.06 811 SER A N 1
ATOM 6357 C CA . SER A 1 811 ? -35.295 13.189 -6.078 1.00 72.06 811 SER A CA 1
ATOM 6358 C C . SER A 1 811 ? -34.461 14.332 -5.506 1.00 72.06 811 SER A C 1
ATOM 6360 O O . SER A 1 811 ? -34.667 14.736 -4.363 1.00 72.06 811 SER A O 1
ATOM 6362 N N . ASP A 1 812 ? -33.556 14.880 -6.322 1.00 63.38 812 ASP A N 1
ATOM 6363 C CA . ASP A 1 812 ? -32.720 16.020 -5.944 1.00 63.38 812 ASP A CA 1
ATOM 6364 C C . ASP A 1 812 ? -33.596 17.229 -5.596 1.00 63.38 812 ASP A C 1
ATOM 6366 O O . ASP A 1 812 ? -34.370 17.754 -6.403 1.00 63.38 812 ASP A O 1
ATOM 6370 N N . THR A 1 813 ? -33.489 17.654 -4.346 1.00 63.38 813 THR A N 1
ATOM 6371 C CA . THR A 1 813 ? -34.198 18.812 -3.819 1.00 63.38 813 THR A CA 1
ATOM 6372 C C . THR A 1 813 ? -33.183 19.882 -3.478 1.00 63.38 813 THR A C 1
ATOM 6374 O O . THR A 1 813 ? -32.139 19.608 -2.881 1.00 63.38 813 THR A O 1
ATOM 6377 N N . LYS A 1 814 ? -33.529 21.134 -3.786 1.00 62.28 814 LYS A N 1
ATOM 6378 C CA . LYS A 1 814 ? -32.729 22.308 -3.424 1.00 62.28 814 LYS A CA 1
ATOM 6379 C C . LYS A 1 814 ? -32.256 22.186 -1.965 1.00 62.28 814 LYS A C 1
ATOM 6381 O O . LYS A 1 814 ? -33.095 22.051 -1.078 1.00 62.28 814 LYS A O 1
ATOM 6386 N N . SER A 1 815 ? -30.936 22.246 -1.750 1.00 69.12 815 SER A N 1
ATOM 6387 C CA . SER A 1 815 ? -30.244 22.173 -0.443 1.00 69.12 815 SER A CA 1
ATOM 6388 C C . SER A 1 815 ? -29.818 20.787 0.084 1.00 69.12 815 SER A C 1
ATOM 6390 O O . SER A 1 815 ? -29.356 20.710 1.227 1.00 69.12 815 SER A O 1
ATOM 6392 N N . GLN A 1 816 ? -29.876 19.724 -0.726 1.00 82.62 816 GLN A N 1
ATOM 6393 C CA . GLN A 1 816 ? -29.245 18.433 -0.402 1.00 82.62 816 GLN A CA 1
ATOM 6394 C C . GLN A 1 816 ? -27.712 18.569 -0.206 1.00 82.62 816 GLN A C 1
ATOM 6396 O O . GLN A 1 816 ? -27.079 19.406 -0.862 1.00 82.62 816 GLN A O 1
ATOM 6401 N N . PRO A 1 817 ? -27.086 17.793 0.705 1.00 87.19 817 PRO A N 1
ATOM 6402 C CA . PRO A 1 817 ? -25.632 17.783 0.846 1.00 87.19 817 PRO A CA 1
ATOM 6403 C C . PRO A 1 817 ? -24.909 17.347 -0.437 1.00 87.19 817 PRO A C 1
ATOM 6405 O O . PRO A 1 817 ? -25.396 16.508 -1.189 1.00 87.19 817 PRO A O 1
ATOM 6408 N N . SER A 1 818 ? -23.698 17.873 -0.647 1.00 87.06 818 SER A N 1
ATOM 6409 C CA . SER A 1 818 ? -22.787 17.406 -1.703 1.00 87.06 818 SER A CA 1
ATOM 6410 C C . SER A 1 818 ? -22.461 15.908 -1.549 1.00 87.06 818 SER A C 1
ATOM 6412 O O . SER A 1 818 ? -22.473 15.402 -0.413 1.00 87.06 818 SER A O 1
ATOM 6414 N N . PRO A 1 819 ? -22.099 15.211 -2.648 1.00 90.75 819 PRO A N 1
ATOM 6415 C CA . PRO A 1 819 ? -21.623 13.833 -2.591 1.00 90.75 819 PRO A CA 1
ATOM 6416 C C . PRO A 1 819 ? -20.520 13.652 -1.550 1.00 90.75 819 PRO A C 1
ATOM 6418 O O . PRO A 1 819 ? -19.540 14.400 -1.551 1.00 90.75 819 PRO A O 1
ATOM 6421 N N . ARG A 1 820 ? -20.679 12.681 -0.638 1.00 91.88 820 ARG A N 1
ATOM 6422 C CA . ARG A 1 820 ? -19.757 12.480 0.494 1.00 91.88 820 ARG A CA 1
ATOM 6423 C C . ARG A 1 820 ? -19.749 11.066 1.054 1.00 91.88 820 ARG A C 1
ATOM 6425 O O . ARG A 1 820 ? -20.746 10.356 1.055 1.00 91.88 820 ARG A O 1
ATOM 6432 N N . GLU A 1 821 ? -18.621 10.707 1.648 1.00 94.06 821 GLU A N 1
ATOM 6433 C CA . GLU A 1 821 ? -18.363 9.421 2.310 1.00 94.06 821 GLU A CA 1
ATOM 6434 C C . GLU A 1 821 ? -17.872 9.636 3.752 1.00 94.06 821 GLU A C 1
ATOM 6436 O O . GLU A 1 821 ? -17.401 10.725 4.091 1.00 94.06 821 GLU A O 1
ATOM 6441 N N . LYS A 1 822 ? -17.915 8.597 4.599 1.00 93.38 822 LYS A N 1
ATOM 6442 C CA . LYS A 1 822 ? -17.333 8.601 5.967 1.00 93.38 822 LYS A CA 1
ATOM 6443 C C . LYS A 1 822 ? -17.953 9.656 6.896 1.00 93.38 822 LYS A C 1
ATOM 6445 O O . LYS A 1 822 ? -17.300 10.118 7.840 1.00 93.38 822 LYS A O 1
ATOM 6450 N N . HIS A 1 823 ? -19.170 10.077 6.565 1.00 94.06 823 HIS A N 1
ATOM 6451 C CA . HIS A 1 823 ? -20.040 10.922 7.374 1.00 94.06 823 HIS A CA 1
ATOM 6452 C C . HIS A 1 823 ? -20.865 10.041 8.319 1.00 94.06 823 HIS A C 1
ATOM 6454 O O . HIS A 1 823 ? -20.830 8.815 8.213 1.00 94.06 823 HIS A O 1
ATOM 6460 N N . THR A 1 824 ? -21.614 10.661 9.226 1.00 94.50 824 THR A N 1
ATOM 6461 C CA . THR A 1 824 ? -22.619 9.948 10.019 1.00 94.50 824 THR A CA 1
ATOM 6462 C C . THR A 1 824 ? -24.000 10.547 9.803 1.00 94.50 824 THR A C 1
ATOM 6464 O O . THR A 1 824 ? -24.134 11.684 9.339 1.00 94.50 824 THR A O 1
ATOM 6467 N N . VAL A 1 825 ? -25.018 9.744 10.105 1.00 94.50 825 VAL A N 1
ATOM 6468 C CA . VAL A 1 825 ? -26.425 10.128 10.056 1.00 94.50 825 VAL A CA 1
ATOM 6469 C C . VAL A 1 825 ? -27.045 9.797 11.407 1.00 94.50 825 VAL A C 1
ATOM 6471 O O . VAL A 1 825 ? -26.827 8.702 11.924 1.00 94.50 825 VAL A O 1
ATOM 6474 N N . ALA A 1 826 ? -27.830 10.723 11.956 1.00 94.06 826 ALA A N 1
ATOM 6475 C CA . ALA A 1 826 ? -28.599 10.495 13.172 1.00 94.06 826 ALA A CA 1
ATOM 6476 C C . ALA A 1 826 ? -30.077 10.872 13.003 1.00 94.06 826 ALA A C 1
ATOM 6478 O O . ALA A 1 826 ? -30.396 11.855 12.334 1.00 94.06 826 ALA A O 1
ATOM 6479 N N . SER A 1 827 ? -30.971 10.123 13.648 1.00 93.50 827 SER A N 1
ATOM 6480 C CA . SER A 1 827 ? -32.402 10.428 13.717 1.00 93.50 827 SER A CA 1
ATOM 6481 C C . SER A 1 827 ? -32.718 11.307 14.933 1.00 93.50 827 SER A C 1
ATOM 6483 O O . SER A 1 827 ? -32.347 10.956 16.063 1.00 93.50 827 SER A O 1
ATOM 6485 N N . VAL A 1 828 ? -33.465 12.394 14.728 1.00 92.31 828 VAL A N 1
ATOM 6486 C CA . VAL A 1 828 ? -33.998 13.272 15.785 1.00 92.31 828 VAL A CA 1
ATOM 6487 C C . VAL A 1 828 ? -35.491 13.482 15.548 1.00 92.31 828 VAL A C 1
ATOM 6489 O O . VAL A 1 828 ? -35.889 14.339 14.763 1.00 92.31 828 VAL A O 1
ATOM 6492 N N . GLY A 1 829 ? -36.332 12.683 16.209 1.00 88.56 829 GLY A N 1
ATOM 6493 C CA . GLY A 1 829 ? -37.761 12.639 15.881 1.00 88.56 829 GLY A CA 1
ATOM 6494 C C . GLY A 1 829 ? -37.955 12.236 14.418 1.00 88.56 829 GLY A C 1
ATOM 6495 O O . GLY A 1 829 ? -37.418 11.217 13.998 1.00 88.56 829 GLY A O 1
ATOM 6496 N N . ASP A 1 830 ? -38.656 13.068 13.647 1.00 89.56 830 ASP A N 1
ATOM 6497 C CA . ASP A 1 830 ? -38.895 12.870 12.208 1.00 89.56 830 ASP A CA 1
ATOM 6498 C C . ASP A 1 830 ? -37.770 13.427 11.311 1.00 89.56 830 ASP A C 1
ATOM 6500 O O . ASP A 1 830 ? -37.945 13.581 10.101 1.00 89.56 830 ASP A O 1
ATOM 6504 N N . LEU A 1 831 ? -36.627 13.802 11.887 1.00 91.56 831 LEU A N 1
ATOM 6505 C CA . LEU A 1 831 ? -35.519 14.413 11.158 1.00 91.56 831 LEU A CA 1
ATOM 6506 C C . LEU A 1 831 ? -34.375 13.420 10.972 1.00 91.56 831 LEU A C 1
ATOM 6508 O O . LEU A 1 831 ? -33.958 12.766 11.928 1.00 91.56 831 LEU A O 1
ATOM 6512 N N . MET A 1 832 ? -33.803 13.394 9.772 1.00 92.38 832 MET A N 1
ATOM 6513 C CA . MET A 1 832 ? -32.522 12.754 9.480 1.00 92.38 832 MET A CA 1
ATOM 6514 C C . MET A 1 832 ? -31.441 13.837 9.393 1.00 92.38 832 MET A C 1
ATOM 6516 O O . MET A 1 832 ? -31.560 14.799 8.636 1.00 92.38 832 MET A O 1
ATOM 6520 N N . VAL A 1 833 ? -30.384 13.692 10.186 1.00 93.44 833 VAL A N 1
ATOM 6521 C CA . VAL A 1 833 ? -29.349 14.714 10.383 1.00 93.44 833 VAL A CA 1
ATOM 6522 C C . VAL A 1 833 ? -28.013 14.188 9.881 1.00 93.44 833 VAL A C 1
ATOM 6524 O O . VAL A 1 833 ? -27.521 13.188 10.393 1.00 93.44 833 VAL A O 1
ATOM 6527 N N . ILE A 1 834 ? -27.414 14.870 8.907 1.00 92.75 834 ILE A N 1
ATOM 6528 C CA . ILE A 1 834 ? -26.165 14.477 8.247 1.00 92.75 834 ILE A CA 1
ATOM 6529 C C . ILE A 1 834 ? -25.078 15.493 8.553 1.00 92.75 834 ILE A C 1
ATOM 6531 O O . ILE A 1 834 ? -25.251 16.695 8.333 1.00 92.75 834 ILE A O 1
ATOM 6535 N N . PHE A 1 835 ? -23.930 15.012 9.020 1.00 91.00 835 PHE A N 1
ATOM 6536 C CA . PHE A 1 835 ? -22.798 15.882 9.312 1.00 91.00 835 PHE A CA 1
ATOM 6537 C C . PHE A 1 835 ? -21.447 15.179 9.156 1.00 91.00 835 PHE A C 1
ATOM 6539 O O . PHE A 1 835 ? -21.301 13.957 9.265 1.00 91.00 835 PHE A O 1
ATOM 6546 N N . GLY A 1 836 ? -20.436 16.003 8.878 1.00 88.81 836 GLY A N 1
ATOM 6547 C CA . GLY A 1 836 ? -19.070 15.570 8.613 1.00 88.81 836 GLY A CA 1
ATOM 6548 C C . GLY A 1 836 ? -18.913 14.756 7.324 1.00 88.81 836 GLY A C 1
ATOM 6549 O O . GLY A 1 836 ? -19.654 14.931 6.353 1.00 88.81 836 GLY A O 1
ATOM 6550 N N . GLY A 1 837 ? -17.903 13.886 7.323 1.00 88.44 837 GLY A N 1
ATOM 6551 C CA . GLY A 1 837 ? -17.456 13.122 6.159 1.00 88.44 837 GLY A CA 1
ATOM 6552 C C . GLY A 1 837 ? -16.605 13.926 5.183 1.00 88.44 837 GLY A C 1
ATOM 6553 O O . GLY A 1 837 ? -16.363 15.115 5.378 1.00 88.44 837 GLY A O 1
ATOM 6554 N N . ARG A 1 838 ? -16.119 13.246 4.142 1.00 85.62 838 ARG A N 1
ATOM 6555 C CA . ARG A 1 838 ? -15.337 13.842 3.056 1.00 85.62 838 ARG A CA 1
ATOM 6556 C C . ARG A 1 838 ? -16.220 14.016 1.829 1.00 85.62 838 ARG A C 1
ATOM 6558 O O . ARG A 1 838 ? -16.577 13.010 1.217 1.00 85.62 838 ARG A O 1
ATOM 6565 N N . GLY A 1 839 ? -16.560 15.262 1.507 1.00 81.62 839 GLY A N 1
ATOM 6566 C CA . GLY A 1 839 ? -17.361 15.620 0.336 1.00 81.62 839 GLY A CA 1
ATOM 6567 C C . GLY A 1 839 ? -16.551 16.223 -0.810 1.00 81.62 839 GLY A C 1
ATOM 6568 O O . GLY A 1 839 ? -15.349 16.444 -0.677 1.00 81.62 839 GLY A O 1
ATOM 6569 N N . ASP A 1 840 ? -17.204 16.494 -1.937 1.00 76.81 840 ASP A N 1
ATOM 6570 C CA . ASP A 1 840 ? -16.592 17.203 -3.079 1.00 76.81 840 ASP A CA 1
ATOM 6571 C C . ASP A 1 840 ? -16.396 18.709 -2.823 1.00 76.81 840 ASP A C 1
ATOM 6573 O O . ASP A 1 840 ? -15.651 19.391 -3.521 1.00 76.81 840 ASP A O 1
ATOM 6577 N N . ASP A 1 841 ? -17.018 19.225 -1.768 1.00 68.31 841 ASP A N 1
ATOM 6578 C CA . ASP A 1 841 ? -16.846 20.568 -1.219 1.00 68.31 841 ASP A CA 1
ATOM 6579 C C . ASP A 1 841 ? -15.734 20.649 -0.157 1.00 68.31 841 ASP A C 1
ATOM 6581 O O . ASP A 1 841 ? -15.638 21.660 0.535 1.00 68.31 841 ASP A O 1
ATOM 6585 N N . TRP A 1 842 ? -14.883 19.618 -0.034 1.00 63.78 842 TRP A N 1
ATOM 6586 C CA . TRP A 1 842 ? -13.827 19.530 0.989 1.00 63.78 842 TRP A CA 1
ATOM 6587 C C . TRP A 1 842 ? -12.887 20.745 1.024 1.00 63.78 842 TRP A C 1
ATOM 6589 O O . TRP A 1 842 ? -12.446 21.141 2.101 1.00 63.78 842 TRP A O 1
ATOM 6599 N N . ASP A 1 843 ? -12.641 21.365 -0.132 1.00 52.50 843 ASP A N 1
ATOM 6600 C CA . ASP A 1 843 ? -11.755 22.528 -0.272 1.00 52.50 843 ASP A CA 1
ATOM 6601 C C . ASP A 1 843 ? -12.501 23.881 -0.174 1.00 52.50 843 ASP A C 1
ATOM 6603 O O . ASP A 1 843 ? -11.889 24.943 -0.284 1.00 52.50 843 ASP A O 1
ATOM 6607 N N . GLN A 1 844 ? -13.827 23.880 0.039 1.00 55.00 844 GLN A N 1
ATOM 6608 C CA . GLN A 1 844 ? -14.640 25.099 0.154 1.00 55.00 844 GLN A CA 1
ATOM 6609 C C . GLN A 1 844 ? -14.788 25.523 1.623 1.00 55.00 844 GLN A C 1
ATOM 6611 O O . GLN A 1 844 ? -15.485 24.888 2.421 1.00 55.00 844 GLN A O 1
ATOM 6616 N N . THR A 1 845 ? -14.162 26.645 1.986 1.00 49.53 845 THR A N 1
ATOM 6617 C CA . THR A 1 845 ? -14.234 27.228 3.332 1.00 49.53 845 THR A CA 1
ATOM 6618 C C . THR A 1 845 ? -15.690 27.512 3.745 1.00 49.53 845 THR A C 1
ATOM 6620 O O . THR A 1 845 ? -16.464 28.120 3.011 1.00 49.53 845 THR A O 1
ATOM 6623 N N . GLY A 1 846 ? -16.092 27.034 4.930 1.00 51.88 846 GLY A N 1
ATOM 6624 C CA . GLY A 1 846 ? -17.417 27.278 5.529 1.00 51.88 846 GLY A CA 1
ATOM 6625 C C . GLY A 1 846 ? -18.509 26.232 5.249 1.00 51.88 846 GLY A C 1
ATOM 6626 O O . GLY A 1 846 ? -19.380 26.047 6.094 1.00 51.88 846 GLY A O 1
ATOM 6627 N N . LYS A 1 847 ? -18.458 25.471 4.143 1.00 56.91 847 LYS A N 1
ATOM 6628 C CA . LYS A 1 847 ? -19.430 24.371 3.896 1.00 56.91 847 LYS A CA 1
ATOM 6629 C C . LYS A 1 847 ? -19.147 23.110 4.715 1.00 56.91 847 LYS A C 1
ATOM 6631 O O . LYS A 1 847 ? -20.024 22.296 4.986 1.00 56.91 847 LYS A O 1
ATOM 6636 N N . MET A 1 848 ? -17.917 23.015 5.192 1.00 58.25 848 MET A N 1
ATOM 6637 C CA . MET A 1 848 ? -17.357 21.913 5.964 1.00 58.25 848 MET A CA 1
ATOM 6638 C C . MET A 1 848 ? -17.853 21.821 7.418 1.00 58.25 848 MET A C 1
ATOM 6640 O O . MET A 1 848 ? -17.621 20.816 8.092 1.00 58.25 848 MET A O 1
ATOM 6644 N N . THR A 1 849 ? -18.563 22.846 7.894 1.00 69.94 849 THR A N 1
ATOM 6645 C CA . THR A 1 849 ? -19.172 22.924 9.233 1.00 69.94 849 THR A CA 1
ATOM 6646 C C . THR A 1 849 ? -20.697 22.811 9.209 1.00 69.94 849 THR A C 1
ATOM 6648 O O . THR A 1 849 ? -21.338 23.017 10.241 1.00 69.94 849 THR A O 1
ATOM 6651 N N . LEU A 1 850 ? -21.289 22.527 8.045 1.00 82.38 850 LEU A N 1
ATOM 6652 C CA . LEU A 1 850 ? -22.737 22.434 7.898 1.00 82.38 850 LEU A CA 1
ATOM 6653 C C . LEU A 1 850 ? -23.283 21.130 8.482 1.00 82.38 850 LEU A C 1
ATOM 6655 O O . LEU A 1 850 ? -22.714 20.047 8.319 1.00 82.38 850 LEU A O 1
ATOM 6659 N N . VAL A 1 851 ? -24.438 21.264 9.124 1.00 87.88 851 VAL A N 1
ATOM 6660 C CA . VAL A 1 851 ? -25.332 20.169 9.484 1.00 87.88 851 VAL A CA 1
ATOM 6661 C C . VAL A 1 851 ? -26.501 20.206 8.510 1.00 87.88 851 VAL A C 1
ATOM 6663 O O . VAL A 1 851 ? -27.234 21.195 8.446 1.00 87.88 851 VAL A O 1
ATOM 6666 N N . HIS A 1 852 ? -26.667 19.141 7.736 1.00 90.12 852 HIS A N 1
ATOM 6667 C CA . HIS A 1 852 ? -27.779 19.004 6.805 1.00 90.12 852 HIS A CA 1
ATOM 6668 C C . HIS A 1 852 ? -28.907 18.234 7.477 1.00 90.12 852 HIS A C 1
ATOM 6670 O O . HIS A 1 852 ? -28.666 17.239 8.155 1.00 90.12 852 HIS A O 1
ATOM 6676 N N . VAL A 1 853 ? -30.135 18.699 7.299 1.00 91.06 853 VAL A N 1
ATOM 6677 C CA . VAL A 1 853 ? -31.322 18.132 7.931 1.00 91.06 853 VAL A CA 1
ATOM 6678 C C . VAL A 1 853 ? -32.352 17.844 6.855 1.00 91.06 853 VAL A C 1
ATOM 6680 O O . VAL A 1 853 ? -32.764 18.758 6.139 1.00 91.06 853 VAL A O 1
ATOM 6683 N N . LEU A 1 854 ? -32.762 16.583 6.775 1.00 90.69 854 LEU A N 1
ATOM 6684 C CA . LEU A 1 854 ? -33.895 16.116 5.994 1.00 90.69 854 LEU A CA 1
ATOM 6685 C C . LEU A 1 854 ? -35.103 15.958 6.925 1.00 90.69 854 LEU A C 1
ATOM 6687 O O . LEU A 1 854 ? -35.065 15.162 7.863 1.00 90.69 854 LEU A O 1
ATOM 6691 N N . ASP A 1 855 ? -36.169 16.713 6.664 1.00 89.88 855 ASP A N 1
ATOM 6692 C CA . ASP A 1 855 ? -37.466 16.539 7.318 1.00 89.88 855 ASP A CA 1
ATOM 6693 C C . ASP A 1 855 ? -38.260 15.448 6.593 1.00 89.88 855 ASP A C 1
ATOM 6695 O O . ASP A 1 855 ? -38.771 15.652 5.486 1.00 89.88 855 ASP A O 1
ATOM 6699 N N . THR A 1 856 ? -38.353 14.272 7.215 1.00 88.88 856 THR A N 1
ATOM 6700 C CA . THR A 1 856 ? -38.971 13.094 6.590 1.00 88.88 856 THR A CA 1
ATOM 6701 C C . THR A 1 856 ? -40.477 13.253 6.384 1.00 88.88 856 THR A C 1
ATOM 6703 O O . THR A 1 856 ? -41.029 12.639 5.476 1.00 88.88 856 THR A O 1
ATOM 6706 N N . LYS A 1 857 ? -41.149 14.153 7.117 1.00 86.00 857 LYS A N 1
ATOM 6707 C CA . LYS A 1 857 ? -42.580 14.455 6.908 1.00 86.00 857 LYS A CA 1
ATOM 6708 C C . LYS A 1 857 ? -42.849 15.220 5.618 1.00 86.00 857 LYS A C 1
ATOM 6710 O O . LYS A 1 857 ? -43.980 15.238 5.135 1.00 86.00 857 LYS A O 1
ATOM 6715 N N . LEU A 1 858 ? -41.828 15.884 5.083 1.00 82.94 858 LEU A N 1
ATOM 6716 C CA . LEU A 1 858 ? -41.904 16.630 3.830 1.00 82.94 858 LEU A CA 1
ATOM 6717 C C . LEU A 1 858 ? -41.453 15.793 2.627 1.00 82.94 858 LEU A C 1
ATOM 6719 O O . LEU A 1 858 ? -41.619 16.235 1.488 1.00 82.94 858 LEU A O 1
ATOM 6723 N N . VAL A 1 859 ? -40.900 14.597 2.858 1.00 81.62 859 VAL A N 1
ATOM 6724 C CA . VAL A 1 859 ? -40.510 13.675 1.790 1.00 81.62 859 VAL A CA 1
ATOM 6725 C C . VAL A 1 859 ? -41.763 13.192 1.073 1.00 81.62 859 VAL A C 1
ATOM 6727 O O . VAL A 1 859 ? -42.666 12.607 1.665 1.00 81.62 859 VAL A O 1
ATOM 6730 N N . ARG A 1 860 ? -41.807 13.428 -0.238 1.00 70.75 860 ARG A N 1
ATOM 6731 C CA . ARG A 1 860 ? -42.809 12.845 -1.127 1.00 70.75 860 ARG A CA 1
ATOM 6732 C C . ARG A 1 860 ? -42.118 11.815 -2.000 1.00 70.75 860 ARG A C 1
ATOM 6734 O O . ARG A 1 860 ? -41.241 12.159 -2.785 1.00 70.75 860 ARG A O 1
ATOM 6741 N N . ILE A 1 861 ? -42.510 10.558 -1.841 1.00 61.84 861 ILE A N 1
ATOM 6742 C CA . ILE A 1 861 ? -42.099 9.478 -2.734 1.00 61.84 861 ILE A CA 1
ATOM 6743 C C . ILE A 1 861 ? -42.983 9.596 -3.976 1.00 61.84 861 ILE A C 1
ATOM 6745 O O . ILE A 1 861 ? -44.177 9.314 -3.904 1.00 61.84 861 ILE A O 1
ATOM 6749 N N . ASP A 1 862 ? -42.423 10.070 -5.088 1.00 52.72 862 ASP A N 1
ATOM 6750 C CA . ASP A 1 862 ? -43.152 10.152 -6.355 1.00 52.72 862 ASP A CA 1
ATOM 6751 C C . ASP A 1 862 ? -43.225 8.753 -7.000 1.00 52.72 862 ASP A C 1
ATOM 6753 O O . ASP A 1 862 ? -42.178 8.199 -7.355 1.00 52.72 862 ASP A O 1
ATOM 6757 N N . PRO A 1 863 ? -44.421 8.156 -7.177 1.00 43.50 863 PRO A N 1
ATOM 6758 C CA . PRO A 1 863 ? -44.560 6.844 -7.808 1.00 43.50 863 PRO A CA 1
ATOM 6759 C C . PRO A 1 863 ? -44.026 6.800 -9.250 1.00 43.50 863 PRO A C 1
ATOM 6761 O O . PRO A 1 863 ? -43.728 5.717 -9.757 1.00 43.50 863 PRO A O 1
ATOM 6764 N N . LEU A 1 864 ? -43.903 7.955 -9.922 1.00 39.91 864 LEU A N 1
ATOM 6765 C CA . LEU A 1 864 ? -43.462 8.055 -11.318 1.00 39.91 864 LEU A CA 1
ATOM 6766 C C . LEU A 1 864 ? -41.933 7.983 -11.488 1.00 39.91 864 LEU A C 1
ATOM 6768 O O . LEU A 1 864 ? -41.466 7.530 -12.535 1.00 39.91 864 LEU A O 1
ATOM 6772 N N . ASN A 1 865 ? -41.144 8.304 -10.455 1.00 42.66 865 ASN A N 1
ATOM 6773 C CA . ASN A 1 865 ? -39.674 8.239 -10.526 1.00 42.66 865 ASN A CA 1
ATOM 6774 C C . ASN A 1 865 ? -39.108 6.811 -10.533 1.00 42.66 865 ASN A C 1
ATOM 6776 O O . ASN A 1 865 ? -37.954 6.604 -10.908 1.00 42.66 865 ASN A O 1
ATOM 6780 N N . ASN A 1 866 ? -39.933 5.805 -10.228 1.00 40.91 866 ASN A N 1
ATOM 6781 C CA . ASN A 1 866 ? -39.560 4.397 -10.381 1.00 40.91 866 ASN A CA 1
ATOM 6782 C C . ASN A 1 866 ? -39.495 3.934 -11.852 1.00 40.91 866 ASN A C 1
ATOM 6784 O O . ASN A 1 866 ? -39.066 2.809 -12.103 1.00 40.91 866 ASN A O 1
ATOM 6788 N N . LYS A 1 867 ? -39.886 4.771 -12.829 1.00 34.47 867 LYS A N 1
ATOM 6789 C CA . LYS A 1 867 ? -39.756 4.469 -14.269 1.00 34.47 867 LYS A CA 1
ATOM 6790 C C . LYS A 1 867 ? -38.624 5.226 -14.975 1.00 34.47 867 LYS A C 1
ATOM 6792 O O . LYS A 1 867 ? -38.084 4.702 -15.944 1.00 34.47 867 LYS A O 1
ATOM 6797 N N . GLU A 1 868 ? -38.230 6.408 -14.497 1.00 34.34 868 GLU A N 1
ATOM 6798 C CA . GLU A 1 868 ? -37.209 7.243 -15.161 1.00 34.34 868 GLU A CA 1
ATOM 6799 C C . GLU A 1 868 ? -35.767 6.963 -14.710 1.00 34.34 868 GLU A C 1
ATOM 6801 O O . GLU A 1 868 ? -34.836 7.249 -15.458 1.00 34.34 868 GLU A O 1
ATOM 6806 N N . ALA A 1 869 ? -35.546 6.286 -13.576 1.00 37.81 869 ALA A N 1
ATOM 6807 C CA . ALA A 1 869 ? -34.200 5.875 -13.143 1.00 37.81 869 ALA A CA 1
ATOM 6808 C C . ALA A 1 869 ? -33.511 4.858 -14.091 1.00 37.81 869 ALA A C 1
ATOM 6810 O O . ALA A 1 869 ? -32.331 4.552 -13.919 1.00 37.81 869 ALA A O 1
ATOM 6811 N N . ALA A 1 870 ? -34.231 4.345 -15.098 1.00 31.09 870 ALA A N 1
ATOM 6812 C CA . ALA A 1 870 ? -33.709 3.489 -16.165 1.00 31.09 870 ALA A CA 1
ATOM 6813 C C . ALA A 1 870 ? -33.216 4.266 -17.408 1.00 31.09 870 ALA A C 1
ATOM 6815 O O . ALA A 1 870 ? -32.674 3.654 -18.330 1.00 31.09 870 ALA A O 1
ATOM 6816 N N . VAL A 1 871 ? -33.372 5.595 -17.457 1.00 29.77 871 VAL A N 1
ATOM 6817 C CA . VAL A 1 871 ? -32.965 6.429 -18.598 1.00 29.77 871 VAL A CA 1
ATOM 6818 C C . VAL A 1 871 ? -32.022 7.521 -18.101 1.00 29.77 871 VAL A C 1
ATOM 6820 O O . VAL A 1 871 ? -32.392 8.383 -17.313 1.00 29.77 871 VAL A O 1
ATOM 6823 N N . GLY A 1 872 ? -30.762 7.446 -18.533 1.00 29.39 872 GLY A N 1
ATOM 6824 C CA . GLY A 1 872 ? -29.696 8.332 -18.077 1.00 29.39 872 GLY A CA 1
ATOM 6825 C C . GLY A 1 872 ? -30.003 9.818 -18.264 1.00 29.39 872 GLY A C 1
ATOM 6826 O O . GLY A 1 872 ? -30.527 10.237 -19.296 1.00 29.39 872 GLY A O 1
ATOM 6827 N N . HIS A 1 873 ? -29.587 10.636 -17.296 1.00 25.47 873 HIS A N 1
ATOM 6828 C CA . HIS A 1 873 ? -29.425 12.061 -17.556 1.00 25.47 873 HIS A CA 1
ATOM 6829 C C . HIS A 1 873 ? -28.225 12.289 -18.502 1.00 25.47 873 HIS A C 1
ATOM 6831 O O . HIS A 1 873 ? -27.177 11.663 -18.313 1.00 25.47 873 HIS A O 1
ATOM 6837 N N . PRO A 1 874 ? -28.365 13.143 -19.539 1.00 26.02 874 PRO A N 1
ATOM 6838 C CA . PRO A 1 874 ? -27.377 13.269 -20.602 1.00 26.02 874 PRO A CA 1
ATOM 6839 C C . PRO A 1 874 ? -26.101 14.039 -20.201 1.00 26.02 874 PRO A C 1
ATOM 6841 O O . PRO A 1 874 ? -26.088 14.778 -19.216 1.00 26.02 874 PRO A O 1
ATOM 6844 N N . PRO A 1 875 ? -25.023 13.878 -20.995 1.00 32.47 875 PRO A N 1
ATOM 6845 C CA . PRO A 1 875 ? -23.666 14.332 -20.705 1.00 32.47 875 PRO A CA 1
ATOM 6846 C C . PRO A 1 875 ? -23.437 15.787 -21.131 1.00 32.47 875 PRO A C 1
ATOM 6848 O O . PRO A 1 875 ? -23.964 16.225 -22.153 1.00 32.47 875 PRO A O 1
ATOM 6851 N N . ILE A 1 876 ? -22.558 16.516 -20.436 1.00 24.47 876 ILE A N 1
ATOM 6852 C CA . ILE A 1 876 ? -22.026 17.783 -20.959 1.00 24.47 876 ILE A CA 1
ATOM 6853 C C . ILE A 1 876 ? -20.591 17.564 -21.453 1.00 24.47 876 ILE A C 1
ATOM 6855 O O . ILE A 1 876 ? -19.646 17.449 -20.679 1.00 24.47 876 ILE A O 1
ATOM 6859 N N . LEU A 1 877 ? -20.512 17.525 -22.789 1.00 22.30 877 LEU A N 1
ATOM 6860 C CA . LEU A 1 877 ? -19.362 17.547 -23.701 1.00 22.30 877 LEU A CA 1
ATOM 6861 C C . LEU A 1 877 ? -18.461 16.307 -23.744 1.00 22.30 877 LEU A C 1
ATOM 6863 O O . LEU A 1 877 ? -17.325 16.273 -23.279 1.00 22.30 877 LEU A O 1
ATOM 6867 N N . ASN A 1 878 ? -18.983 15.328 -24.480 1.00 25.25 878 ASN A N 1
ATOM 6868 C CA . ASN A 1 878 ? -18.235 14.282 -25.157 1.00 25.25 878 ASN A CA 1
ATOM 6869 C C . ASN A 1 878 ? -18.042 14.694 -26.634 1.00 25.25 878 ASN A C 1
ATOM 6871 O O . ASN A 1 878 ? -19.000 15.120 -27.279 1.00 25.25 878 ASN A O 1
ATOM 6875 N N . THR A 1 879 ? -16.836 14.549 -27.187 1.00 24.88 879 THR A N 1
ATOM 6876 C CA . THR A 1 879 ? -16.618 14.513 -28.645 1.00 24.88 879 THR A CA 1
ATOM 6877 C C . THR A 1 879 ? -15.928 13.201 -28.994 1.00 24.88 879 THR A C 1
ATOM 6879 O O . THR A 1 879 ? -14.802 12.939 -28.580 1.00 24.88 879 THR A O 1
ATOM 6882 N N . GLY A 1 880 ? -16.642 12.359 -29.738 1.00 25.06 880 GLY A N 1
ATOM 6883 C CA . GLY A 1 880 ? -16.180 11.053 -30.196 1.00 25.06 880 GLY A CA 1
ATOM 6884 C C . GLY A 1 880 ? -17.320 10.275 -30.843 1.00 25.06 880 GLY A C 1
ATOM 6885 O O . GLY A 1 880 ? -17.972 9.466 -30.192 1.00 25.06 880 GLY A O 1
ATOM 6886 N N . GLN A 1 881 ? -17.589 10.574 -32.114 1.00 28.69 881 GLN A N 1
ATOM 6887 C CA . GLN A 1 881 ? -18.539 9.864 -32.969 1.00 28.69 881 GLN A CA 1
ATOM 6888 C C . GLN A 1 881 ? -18.075 8.433 -33.301 1.00 28.69 881 GLN A C 1
ATOM 6890 O O . GLN A 1 881 ? -16.936 8.220 -33.699 1.00 28.69 881 GLN A O 1
ATOM 6895 N N . LEU A 1 882 ? -19.044 7.516 -33.184 1.00 27.05 882 LEU A N 1
ATOM 6896 C CA . LEU A 1 882 ? -19.485 6.494 -34.150 1.00 27.05 882 LEU A CA 1
ATOM 6897 C C . LEU A 1 882 ? -18.453 5.526 -34.758 1.00 27.05 882 LEU A C 1
ATOM 6899 O O . LEU A 1 882 ? -17.696 5.890 -35.645 1.00 27.05 882 LEU A O 1
ATOM 6903 N N . TYR A 1 883 ? -18.629 4.237 -34.443 1.00 26.17 883 TYR A N 1
ATOM 6904 C CA . TYR A 1 883 ? -19.015 3.232 -35.446 1.00 26.17 883 TYR A CA 1
ATOM 6905 C C . TYR A 1 883 ? -19.922 2.176 -34.793 1.00 26.17 883 TYR A C 1
ATOM 6907 O O . TYR A 1 883 ? -19.494 1.395 -33.948 1.00 26.17 883 TYR A O 1
ATOM 6915 N N . SER A 1 884 ? -21.194 2.169 -35.190 1.00 25.61 884 SER A N 1
ATOM 6916 C CA . SER A 1 884 ? -22.151 1.086 -34.952 1.00 25.61 884 SER A CA 1
ATOM 6917 C C . SER A 1 884 ? -22.040 0.049 -36.072 1.00 25.61 884 SER A C 1
ATOM 6919 O O . SER A 1 884 ? -22.000 0.436 -37.242 1.00 25.61 884 SER A O 1
ATOM 6921 N N . ARG A 1 885 ? -22.099 -1.251 -35.757 1.00 25.61 885 ARG A N 1
ATOM 6922 C CA . ARG A 1 885 ? -22.534 -2.270 -36.724 1.00 25.61 885 ARG A CA 1
ATOM 6923 C C . ARG A 1 885 ? -23.878 -2.849 -36.296 1.00 25.61 885 ARG A C 1
ATOM 6925 O O . ARG A 1 885 ? -24.021 -3.404 -35.215 1.00 25.61 885 ARG A O 1
ATOM 6932 N N . SER A 1 886 ? -24.834 -2.635 -37.191 1.00 25.03 886 SER A N 1
ATOM 6933 C CA . SER A 1 886 ? -26.201 -3.139 -37.235 1.00 25.03 886 SER A CA 1
ATOM 6934 C C . SER A 1 886 ? -26.221 -4.661 -37.389 1.00 25.03 886 SER A C 1
ATOM 6936 O O . SER A 1 886 ? -25.552 -5.197 -38.271 1.00 25.03 886 SER A O 1
ATOM 6938 N N . THR A 1 887 ? -27.039 -5.331 -36.584 1.00 27.50 887 THR A N 1
ATOM 6939 C CA . THR A 1 887 ? -27.500 -6.703 -36.793 1.00 27.50 887 THR A CA 1
ATOM 6940 C C . THR A 1 887 ? -28.743 -6.687 -37.682 1.00 27.50 887 THR A C 1
ATOM 6942 O O . THR A 1 887 ? -29.801 -6.239 -37.248 1.00 27.50 887 THR A O 1
ATOM 6945 N N . LYS A 1 888 ? -28.632 -7.193 -38.914 1.00 26.84 888 LYS A N 1
ATOM 6946 C CA . LYS A 1 888 ? -29.767 -7.717 -39.684 1.00 26.84 888 LYS A CA 1
ATOM 6947 C C . LYS A 1 888 ? -29.307 -8.808 -40.651 1.00 26.84 888 LYS A C 1
ATOM 6949 O O . LYS A 1 888 ? -28.220 -8.718 -41.211 1.00 26.84 888 LYS A O 1
ATOM 6954 N N . ASP A 1 889 ? -30.214 -9.769 -40.795 1.00 25.91 889 ASP A N 1
ATOM 6955 C CA . ASP A 1 889 ? -30.318 -10.864 -41.762 1.00 25.91 889 ASP A CA 1
ATOM 6956 C C . ASP A 1 889 ? -29.504 -12.133 -41.475 1.00 25.91 889 ASP A C 1
ATOM 6958 O O . ASP A 1 889 ? -28.306 -12.183 -41.716 1.00 25.91 889 ASP A O 1
ATOM 6962 N N . LEU A 1 890 ? -30.202 -13.175 -40.997 1.00 26.41 890 LEU A N 1
ATOM 6963 C CA . LEU A 1 890 ? -30.205 -14.535 -41.565 1.00 26.41 890 LEU A CA 1
ATOM 6964 C C . LEU A 1 890 ? -31.467 -15.303 -41.068 1.00 26.41 890 LEU A C 1
ATOM 6966 O O . LEU A 1 890 ? -31.956 -15.011 -39.974 1.00 26.41 890 LEU A O 1
ATOM 6970 N N . PRO A 1 891 ? -32.044 -16.211 -41.883 1.00 30.42 891 PRO A N 1
ATOM 6971 C CA . PRO A 1 891 ? -33.445 -16.639 -41.803 1.00 30.42 891 PRO A CA 1
ATOM 6972 C C . PRO A 1 891 ? -33.723 -17.870 -40.920 1.00 30.42 891 PRO A C 1
ATOM 6974 O O . PRO A 1 891 ? -32.834 -18.614 -40.520 1.00 30.42 891 PRO A O 1
ATOM 6977 N N . THR A 1 892 ? -35.019 -18.046 -40.662 1.00 28.56 892 THR A N 1
ATOM 6978 C CA . THR A 1 892 ? -35.742 -19.111 -39.949 1.00 28.56 892 THR A CA 1
ATOM 6979 C C . THR A 1 892 ? -35.779 -20.482 -40.646 1.00 28.56 892 THR A C 1
ATOM 6981 O O . THR A 1 892 ? -35.844 -20.531 -41.872 1.00 28.56 892 THR A O 1
ATOM 6984 N N . GLY A 1 893 ? -35.926 -21.546 -39.834 1.00 26.02 893 GLY A N 1
ATOM 6985 C CA . GLY A 1 893 ? -36.332 -22.927 -40.191 1.00 26.02 893 GLY A CA 1
ATOM 6986 C C . GLY A 1 893 ? -35.196 -23.944 -39.981 1.00 26.02 893 GLY A C 1
ATOM 6987 O O . GLY A 1 893 ? -34.083 -23.671 -40.402 1.00 26.02 893 GLY A O 1
ATOM 6988 N N . GLU A 1 894 ? -35.315 -25.100 -39.323 1.00 26.02 894 GLU A N 1
ATOM 6989 C CA . GLU A 1 894 ? -36.445 -25.924 -38.874 1.00 26.02 894 GLU A CA 1
ATOM 6990 C C . GLU A 1 894 ? -36.032 -26.794 -37.662 1.00 26.02 894 GLU A C 1
ATOM 6992 O O . GLU A 1 894 ? -34.854 -26.970 -37.350 1.00 26.02 894 GLU A O 1
ATOM 6997 N N . GLU A 1 895 ? -37.055 -27.306 -36.979 1.00 26.56 895 GLU A N 1
ATOM 6998 C CA . GLU A 1 895 ? -37.070 -28.206 -35.822 1.00 26.56 895 GLU A CA 1
ATOM 6999 C C . GLU A 1 895 ? -36.259 -29.497 -36.003 1.00 26.56 895 GLU A C 1
ATOM 7001 O O . GLU A 1 895 ? -36.405 -30.139 -37.032 1.00 26.56 895 GLU A O 1
ATOM 7006 N N . ILE A 1 896 ? -35.586 -29.985 -34.945 1.00 26.06 896 ILE A N 1
ATOM 7007 C CA . ILE A 1 896 ? -35.654 -31.413 -34.569 1.00 26.06 896 ILE A CA 1
ATOM 7008 C C . ILE A 1 896 ? -35.694 -31.540 -33.038 1.00 26.06 896 ILE A C 1
ATOM 7010 O O . ILE A 1 896 ? -34.833 -31.053 -32.304 1.00 26.06 896 ILE A O 1
ATOM 7014 N N . GLN A 1 897 ? -36.751 -32.210 -32.589 1.00 23.72 897 GLN A N 1
ATOM 7015 C CA . GLN A 1 897 ? -37.116 -32.544 -31.220 1.00 23.72 897 GLN A CA 1
ATOM 7016 C C . GLN A 1 897 ? -36.058 -33.401 -30.506 1.00 23.72 897 GLN A C 1
ATOM 7018 O O . GLN A 1 897 ? -35.534 -34.369 -31.053 1.00 23.72 897 GLN A O 1
ATOM 7023 N N . ARG A 1 898 ? -35.823 -33.100 -29.224 1.00 29.17 898 ARG A N 1
ATOM 7024 C CA . ARG A 1 898 ? -35.284 -34.070 -28.259 1.00 29.17 898 ARG A CA 1
ATOM 7025 C C . ARG A 1 898 ? -36.392 -35.046 -27.854 1.00 29.17 898 ARG A C 1
ATOM 7027 O O . ARG A 1 898 ? -37.478 -34.570 -27.523 1.00 29.17 898 ARG A O 1
ATOM 7034 N N . PRO A 1 899 ? -36.097 -36.346 -27.700 1.00 26.42 899 PRO A N 1
ATOM 7035 C CA . PRO A 1 899 ? -36.839 -37.189 -26.783 1.00 26.42 899 PRO A CA 1
ATOM 7036 C C . PRO A 1 899 ? -36.004 -37.562 -25.552 1.00 26.42 899 PRO A C 1
ATOM 7038 O O . PRO A 1 899 ? -34.789 -37.748 -25.596 1.00 26.42 899 PRO A O 1
ATOM 7041 N N . GLU A 1 900 ? -36.717 -37.629 -24.435 1.00 26.11 900 GLU A N 1
ATOM 7042 C CA . GLU A 1 900 ? -36.271 -38.045 -23.113 1.00 26.11 900 GLU A CA 1
ATOM 7043 C C . GLU A 1 900 ? -36.093 -39.576 -22.972 1.00 26.11 900 GLU A C 1
ATOM 7045 O O . GLU A 1 900 ? -36.770 -40.341 -23.656 1.00 26.11 900 GLU A O 1
ATOM 7050 N N . ARG A 1 901 ? -35.343 -39.955 -21.911 1.00 26.34 901 ARG A N 1
ATOM 7051 C CA . ARG A 1 901 ? -35.435 -41.182 -21.064 1.00 26.34 901 ARG A CA 1
ATOM 7052 C C . ARG A 1 901 ? -34.833 -42.507 -21.595 1.00 26.34 901 ARG A C 1
ATOM 7054 O O . ARG A 1 901 ? -34.704 -42.676 -22.797 1.00 26.34 901 ARG A O 1
ATOM 7061 N N . PRO A 1 902 ? -34.630 -43.537 -20.733 1.00 31.53 902 PRO A N 1
ATOM 7062 C CA . PRO A 1 902 ? -34.186 -43.566 -19.325 1.00 31.53 902 PRO A CA 1
ATOM 7063 C C . PRO A 1 902 ? -33.166 -44.708 -19.027 1.00 31.53 902 PRO A C 1
ATOM 7065 O O . PRO A 1 902 ? -32.784 -45.493 -19.887 1.00 31.53 902 PRO A O 1
ATOM 7068 N N . ILE A 1 903 ? -32.766 -44.815 -17.757 1.00 35.53 903 ILE A N 1
ATOM 7069 C CA . ILE A 1 903 ? -31.981 -45.900 -17.140 1.00 35.53 903 ILE A CA 1
ATOM 7070 C C . ILE A 1 903 ? -32.776 -47.225 -17.090 1.00 35.53 903 ILE A C 1
ATOM 7072 O O . ILE A 1 903 ? -33.893 -47.220 -16.576 1.00 35.53 903 ILE A O 1
ATOM 7076 N N . SER A 1 904 ? -32.166 -48.360 -17.474 1.00 24.89 904 SER A N 1
ATOM 7077 C CA . SER A 1 904 ? -32.386 -49.684 -16.844 1.00 24.89 904 SER A CA 1
ATOM 7078 C C . SER A 1 904 ? -31.323 -50.722 -17.245 1.00 24.89 904 SER A C 1
ATOM 7080 O O . SER A 1 904 ? -30.888 -50.773 -18.391 1.00 24.89 904 SER A O 1
ATOM 7082 N N . ALA A 1 905 ? -30.941 -51.545 -16.270 1.00 27.08 905 ALA A N 1
ATOM 7083 C CA . ALA A 1 905 ? -29.895 -52.567 -16.269 1.00 27.08 905 ALA A CA 1
ATOM 7084 C C . ALA A 1 905 ? -30.290 -53.916 -16.917 1.00 27.08 905 ALA A C 1
ATOM 7086 O O . ALA A 1 905 ? -31.478 -54.203 -17.027 1.00 27.08 905 ALA A O 1
ATOM 7087 N N . ALA A 1 906 ? -29.300 -54.782 -17.218 1.00 25.70 906 ALA A N 1
ATOM 7088 C CA . ALA A 1 906 ? -29.058 -56.076 -16.528 1.00 25.70 906 ALA A CA 1
ATOM 7089 C C . ALA A 1 906 ? -28.391 -57.184 -17.392 1.00 25.70 906 ALA A C 1
ATOM 7091 O O . ALA A 1 906 ? -28.534 -57.208 -18.609 1.00 25.70 906 ALA A O 1
ATOM 7092 N N . PHE A 1 907 ? -27.775 -58.141 -16.666 1.00 24.91 907 PHE A N 1
ATOM 7093 C CA . PHE A 1 907 ? -27.208 -59.469 -17.016 1.00 24.91 907 PHE A CA 1
ATOM 7094 C C . PHE A 1 907 ? -25.766 -59.483 -17.551 1.00 24.91 907 PHE A C 1
ATOM 7096 O O . PHE A 1 907 ? -25.506 -59.060 -18.667 1.00 24.91 907 PHE A O 1
ATOM 7103 N N . SER A 1 908 ? -24.725 -59.801 -16.766 1.00 25.72 908 SER A N 1
ATOM 7104 C CA . SER A 1 908 ? -24.390 -60.951 -15.888 1.00 25.72 908 SER A CA 1
ATOM 7105 C C . SER A 1 908 ? -23.944 -62.230 -16.616 1.00 25.72 908 SER A C 1
ATOM 7107 O O . SER A 1 908 ? -24.679 -62.819 -17.407 1.00 25.72 908 SER A O 1
ATOM 7109 N N . LYS A 1 909 ? -22.726 -62.679 -16.275 1.00 25.09 909 LYS A N 1
ATOM 7110 C CA . LYS A 1 909 ? -22.391 -64.084 -16.011 1.00 25.09 909 LYS A CA 1
ATOM 7111 C C . LYS A 1 909 ? -21.131 -64.186 -15.145 1.00 25.09 909 LYS A C 1
ATOM 7113 O O . LYS A 1 909 ? -20.135 -63.515 -15.393 1.00 25.09 909 LYS A O 1
ATOM 7118 N N . ASP A 1 910 ? -21.269 -65.020 -14.124 1.00 28.38 910 ASP A N 1
ATOM 7119 C CA . ASP A 1 910 ? -20.366 -65.332 -13.019 1.00 28.38 910 ASP A CA 1
ATOM 7120 C C . ASP A 1 910 ? -19.152 -66.194 -13.390 1.00 28.38 910 ASP A C 1
ATOM 7122 O O . ASP A 1 910 ? -19.239 -66.995 -14.317 1.00 28.38 910 ASP A O 1
ATOM 7126 N N . THR A 1 911 ? -18.121 -66.154 -12.526 1.00 26.83 911 THR A N 1
ATOM 7127 C CA . THR A 1 911 ? -17.546 -67.352 -11.865 1.00 26.83 911 THR A CA 1
ATOM 7128 C C . THR A 1 911 ? -16.874 -67.004 -10.512 1.00 26.83 911 THR A C 1
ATOM 7130 O O . THR A 1 911 ? -15.841 -66.345 -10.494 1.00 26.83 911 THR A O 1
ATOM 7133 N N . ASN A 1 912 ? -17.505 -67.453 -9.410 1.00 26.56 912 ASN A N 1
ATOM 7134 C CA . ASN A 1 912 ? -17.030 -68.026 -8.117 1.00 26.56 912 ASN A CA 1
ATOM 7135 C C . ASN A 1 912 ? -15.571 -67.789 -7.620 1.00 26.56 912 ASN A C 1
ATOM 7137 O O . ASN A 1 912 ? -14.650 -68.124 -8.350 1.00 26.56 912 ASN A O 1
ATOM 7141 N N . SER A 1 913 ? -15.259 -67.242 -6.416 1.00 26.70 913 SER A N 1
ATOM 7142 C CA . SER A 1 913 ? -15.588 -67.563 -4.978 1.00 26.70 913 SER A CA 1
ATOM 7143 C C . SER A 1 913 ? -14.486 -68.404 -4.265 1.00 26.70 913 SER A C 1
ATOM 7145 O O . SER A 1 913 ? -13.810 -69.131 -4.989 1.00 26.70 913 SER A O 1
ATOM 7147 N N . PRO A 1 914 ? -14.342 -68.473 -2.901 1.00 42.91 914 PRO A N 1
ATOM 7148 C CA . PRO A 1 914 ? -14.947 -67.675 -1.794 1.00 42.91 914 PRO A CA 1
ATOM 7149 C C . PRO A 1 914 ? -14.111 -67.449 -0.468 1.00 42.91 914 PRO A C 1
ATOM 7151 O O . PRO A 1 914 ? -13.139 -68.144 -0.192 1.00 42.91 914 PRO A O 1
ATOM 7154 N N . SER A 1 915 ? -14.664 -66.602 0.439 1.00 29.14 915 SER A N 1
ATOM 7155 C CA . SER A 1 915 ? -14.838 -66.770 1.929 1.00 29.14 915 SER A CA 1
ATOM 7156 C C . SER A 1 915 ? -13.659 -66.692 2.936 1.00 29.14 915 SER A C 1
ATOM 7158 O O . SER A 1 915 ? -12.589 -67.184 2.631 1.00 29.14 915 SER A O 1
ATOM 7160 N N . PHE A 1 916 ? -13.756 -66.240 4.210 1.00 29.05 916 PHE A N 1
ATOM 7161 C CA . PHE A 1 916 ? -14.756 -65.548 5.072 1.00 29.05 916 PHE A CA 1
ATOM 7162 C C . PHE A 1 916 ? -14.064 -65.052 6.389 1.00 29.05 916 PHE A C 1
ATOM 7164 O O . PHE A 1 916 ? -13.007 -65.546 6.769 1.00 29.05 916 PHE A O 1
ATOM 7171 N N . HIS A 1 917 ? -14.706 -64.111 7.098 1.00 33.81 917 HIS A N 1
ATOM 7172 C CA . HIS A 1 917 ? -14.353 -63.453 8.380 1.00 33.81 917 HIS A CA 1
ATOM 7173 C C . HIS A 1 917 ? -14.237 -64.325 9.658 1.00 33.81 917 HIS A C 1
ATOM 7175 O O . HIS A 1 917 ? -14.963 -65.309 9.787 1.00 33.81 917 HIS A O 1
ATOM 7181 N N . LYS A 1 918 ? -13.515 -63.821 10.690 1.00 28.23 918 LYS A N 1
ATOM 7182 C CA . LYS A 1 918 ? -13.952 -63.784 12.118 1.00 28.23 918 LYS A CA 1
ATOM 7183 C C . LYS A 1 918 ? -13.048 -62.923 13.035 1.00 28.23 918 LYS A C 1
ATOM 7185 O O . LYS A 1 918 ? -11.839 -62.883 12.855 1.00 28.23 918 LYS A O 1
ATOM 7190 N N . HIS A 1 919 ? -13.664 -62.261 14.023 1.00 35.66 919 HIS A N 1
ATOM 7191 C CA . HIS A 1 919 ? -13.057 -61.491 15.127 1.00 35.66 919 HIS A CA 1
ATOM 7192 C C . HIS A 1 919 ? -12.681 -62.377 16.337 1.00 35.66 919 HIS A C 1
ATOM 7194 O O . HIS A 1 919 ? -13.376 -63.356 16.605 1.00 35.66 919 HIS A O 1
ATOM 7200 N N . GLY A 1 920 ? -11.674 -61.959 17.120 1.00 25.22 920 GLY A N 1
ATOM 7201 C CA . GLY A 1 920 ? -11.344 -62.466 18.464 1.00 25.22 920 GLY A CA 1
ATOM 7202 C C . GLY A 1 920 ? -10.287 -61.591 19.170 1.00 25.22 920 GLY A C 1
ATOM 7203 O O . GLY A 1 920 ? -9.396 -61.073 18.507 1.00 25.22 920 GLY A O 1
ATOM 7204 N N . ILE A 1 921 ? -10.445 -61.391 20.482 1.00 33.78 921 ILE A N 1
ATOM 7205 C CA . ILE A 1 921 ? -9.733 -60.473 21.401 1.00 33.78 921 ILE A CA 1
ATOM 7206 C C . ILE A 1 921 ? -8.722 -61.255 22.268 1.00 33.78 921 ILE A C 1
ATOM 7208 O O . ILE A 1 921 ? -9.058 -62.364 22.660 1.00 33.78 921 ILE A O 1
ATOM 7212 N N . ASP A 1 922 ? -7.556 -60.663 22.583 1.00 26.80 922 ASP A N 1
ATOM 7213 C CA . ASP A 1 922 ? -6.731 -60.769 23.826 1.00 26.80 922 ASP A CA 1
ATOM 7214 C C . ASP A 1 922 ? -5.388 -60.025 23.568 1.00 26.80 922 ASP A C 1
ATOM 7216 O O . ASP A 1 922 ? -4.941 -59.979 22.428 1.00 26.80 922 ASP A O 1
ATOM 7220 N N . GLY A 1 923 ? -4.655 -59.351 24.466 1.00 27.39 923 GLY A N 1
ATOM 7221 C CA . GLY A 1 923 ? -4.652 -59.277 25.928 1.00 27.39 923 GLY A CA 1
ATOM 7222 C C . GLY A 1 923 ? -3.273 -59.669 26.509 1.00 27.39 923 GLY A C 1
ATOM 7223 O O . GLY A 1 923 ? -3.095 -60.841 26.786 1.00 27.39 923 GLY A O 1
ATOM 7224 N N . SER A 1 924 ? -2.318 -58.728 26.696 1.00 26.72 924 SER A N 1
ATOM 7225 C CA . SER A 1 924 ? -1.169 -58.751 27.668 1.00 26.72 924 SER A CA 1
ATOM 7226 C C . SER A 1 924 ? -0.125 -57.663 27.302 1.00 26.72 924 SER A C 1
ATOM 7228 O O . SER A 1 924 ? 0.341 -57.656 26.168 1.00 26.72 924 SER A O 1
ATOM 7230 N N . MET A 1 925 ? 0.140 -56.587 28.061 1.00 26.56 925 MET A N 1
ATOM 7231 C CA . MET A 1 925 ? 0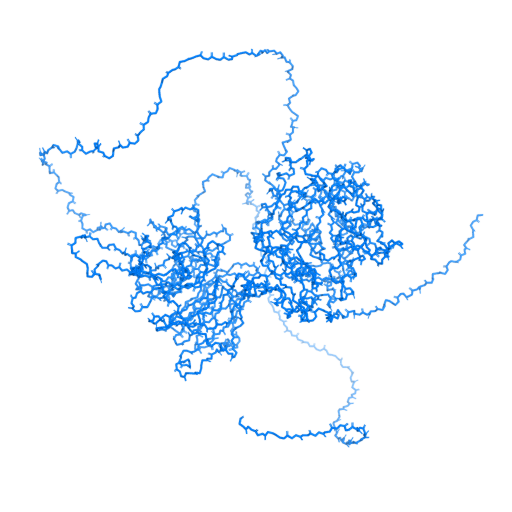.842 -56.383 29.355 1.00 26.56 925 MET A CA 1
ATOM 7232 C C . MET A 1 925 ? 2.387 -56.505 29.382 1.00 26.56 925 MET A C 1
ATOM 7234 O O . MET A 1 925 ? 2.931 -57.569 29.117 1.00 26.56 925 MET A O 1
ATOM 7238 N N . SER A 1 926 ? 3.006 -55.429 29.922 1.00 28.42 926 SER A N 1
ATOM 7239 C CA . SER A 1 926 ? 4.295 -55.310 30.665 1.00 28.42 926 SER A CA 1
ATOM 7240 C C . SER A 1 926 ? 5.608 -55.456 29.877 1.00 28.42 926 SER A C 1
ATOM 7242 O O . SER A 1 926 ? 5.654 -56.221 28.928 1.00 28.42 926 SER A O 1
ATOM 7244 N N . SER A 1 927 ? 6.750 -54.824 30.181 1.00 29.98 927 SER A N 1
ATOM 7245 C CA . SER A 1 927 ? 7.278 -53.740 31.057 1.00 29.98 927 SER A CA 1
ATOM 7246 C C . SER A 1 927 ? 8.776 -53.614 30.635 1.00 29.98 927 SER A C 1
ATOM 7248 O O . SER A 1 927 ? 9.296 -54.556 30.052 1.00 29.98 927 SER A O 1
ATOM 7250 N N . GLU A 1 928 ? 9.563 -52.542 30.804 1.00 29.25 928 GLU A N 1
ATOM 7251 C CA . GLU A 1 928 ? 10.040 -51.980 32.076 1.00 29.25 928 GLU A CA 1
ATOM 7252 C C . GLU A 1 928 ? 11.121 -50.879 31.845 1.00 29.25 928 GLU A C 1
ATOM 7254 O O . GLU A 1 928 ? 11.786 -50.875 30.810 1.00 29.25 928 GLU A O 1
ATOM 7259 N N . LEU A 1 929 ? 11.321 -50.035 32.881 1.00 28.52 929 LEU A N 1
ATOM 7260 C CA . LEU A 1 929 ? 12.416 -49.071 33.181 1.00 28.52 929 LEU A CA 1
ATOM 7261 C C . LEU A 1 929 ? 12.415 -47.713 32.427 1.00 28.52 929 LEU A C 1
ATOM 7263 O O . LEU A 1 929 ? 12.716 -47.650 31.248 1.00 28.52 929 LEU A O 1
ATOM 7267 N N . GLY A 1 930 ? 12.169 -46.524 33.000 1.00 25.70 930 GLY A N 1
ATOM 7268 C CA . GLY A 1 930 ? 11.911 -46.079 34.372 1.00 25.70 930 GLY A CA 1
ATOM 7269 C C . GLY A 1 930 ? 13.139 -45.483 35.075 1.00 25.70 930 GLY A C 1
ATOM 7270 O O . GLY A 1 930 ? 13.861 -46.260 35.673 1.00 25.70 930 GLY A O 1
ATOM 7271 N N . VAL A 1 931 ? 13.304 -44.142 35.128 1.00 28.64 931 VAL A N 1
ATOM 7272 C CA . VAL A 1 931 ? 13.908 -43.405 36.276 1.00 28.64 931 VAL A CA 1
ATOM 7273 C C . VAL A 1 931 ? 13.368 -41.956 36.387 1.00 28.64 931 VAL A C 1
ATOM 7275 O O . VAL A 1 931 ? 13.682 -41.100 35.571 1.00 28.64 931 VAL A O 1
ATOM 7278 N N . LYS A 1 932 ? 12.558 -41.746 37.443 1.00 28.42 932 LYS A N 1
ATOM 7279 C CA . LYS A 1 932 ? 12.471 -40.661 38.467 1.00 28.42 932 LYS A CA 1
ATOM 7280 C C . LYS A 1 932 ? 12.858 -39.213 38.076 1.00 28.42 932 LYS A C 1
ATOM 7282 O O . LYS A 1 932 ? 13.944 -38.971 37.583 1.00 28.42 932 LYS A O 1
ATOM 7287 N N . TYR A 1 933 ? 12.076 -38.178 38.411 1.00 27.81 933 TYR A N 1
ATOM 7288 C CA . TYR A 1 933 ? 11.587 -37.853 39.761 1.00 27.81 933 TYR A CA 1
ATOM 7289 C C . TYR A 1 933 ? 10.210 -37.162 39.777 1.00 27.81 933 TYR A C 1
ATOM 7291 O O . TYR A 1 933 ? 9.974 -36.167 39.101 1.00 27.81 933 TYR A O 1
ATOM 7299 N N . SER A 1 934 ? 9.345 -37.652 40.664 1.00 28.08 934 SER A N 1
ATOM 7300 C CA . SER A 1 934 ? 8.173 -36.969 41.210 1.00 28.08 934 SER A CA 1
ATOM 7301 C C . SER A 1 934 ? 8.550 -36.134 42.441 1.00 28.08 934 SER A C 1
ATOM 7303 O O . SER A 1 934 ? 9.314 -36.628 43.275 1.00 28.08 934 SER A O 1
ATOM 7305 N N . LYS A 1 935 ? 7.881 -34.997 42.666 1.00 28.47 935 LYS A N 1
ATOM 7306 C CA . LYS A 1 935 ? 7.130 -34.783 43.918 1.00 28.47 935 LYS A CA 1
ATOM 7307 C C . LYS A 1 935 ? 6.126 -33.631 43.797 1.00 28.47 935 LYS A C 1
ATOM 7309 O O . LYS A 1 935 ? 6.469 -32.472 43.613 1.00 28.47 935 LYS A O 1
ATOM 7314 N N . THR A 1 936 ? 4.877 -34.046 43.919 1.00 31.61 936 THR A N 1
ATOM 7315 C CA . THR A 1 936 ? 3.635 -33.339 44.230 1.00 31.61 936 THR A CA 1
ATOM 7316 C C . THR A 1 936 ? 3.758 -32.450 45.470 1.00 31.61 936 THR A C 1
ATOM 7318 O O . THR A 1 936 ? 4.460 -32.840 46.394 1.00 31.61 936 THR A O 1
ATOM 7321 N N . TYR A 1 937 ? 2.985 -31.359 45.553 1.00 26.73 937 TYR A N 1
ATOM 7322 C CA . TYR A 1 937 ? 2.035 -31.136 46.657 1.00 26.73 937 TYR A CA 1
ATOM 7323 C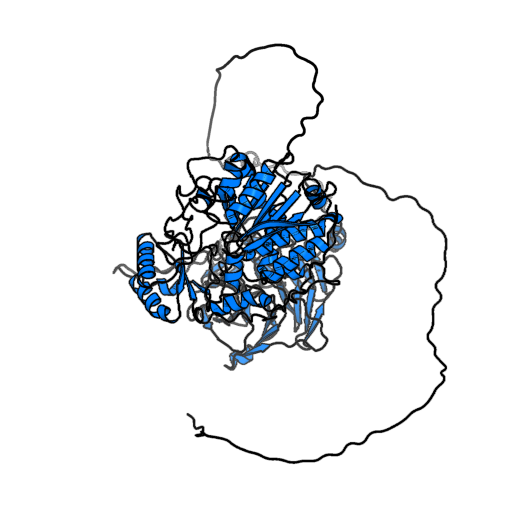 C . TYR A 1 937 ? 0.938 -30.124 46.277 1.00 26.73 937 TYR A C 1
ATOM 7325 O O . TYR A 1 937 ? 1.057 -29.364 45.324 1.00 26.73 937 TYR A O 1
ATOM 7333 N N . GLN A 1 938 ? -0.168 -30.255 47.005 1.00 29.86 938 GLN A N 1
ATOM 7334 C CA . GLN A 1 938 ? -1.550 -29.885 46.714 1.00 29.86 938 GLN A CA 1
ATOM 7335 C C . GLN A 1 938 ? -1.912 -28.395 46.805 1.00 29.86 938 GLN A C 1
ATOM 7337 O O . GLN A 1 938 ? -1.278 -27.597 47.484 1.00 29.86 938 GLN A O 1
ATOM 7342 N N . VAL A 1 939 ? -3.069 -28.117 46.199 1.00 39.50 939 VAL A N 1
ATOM 7343 C CA . VAL A 1 939 ? -3.999 -27.004 46.431 1.00 39.50 939 VAL A CA 1
ATOM 7344 C C . VAL A 1 939 ? -4.214 -26.684 47.920 1.00 39.50 939 VAL A C 1
ATOM 7346 O O . VAL A 1 939 ? -4.580 -27.572 48.689 1.00 39.50 939 VAL A O 1
ATOM 7349 N N . ARG A 1 940 ? -4.133 -25.393 48.272 1.00 34.41 940 ARG A N 1
ATOM 7350 C CA . ARG A 1 940 ? -5.055 -24.668 49.174 1.00 34.41 940 ARG A CA 1
ATOM 7351 C C . ARG A 1 940 ? -4.915 -23.156 48.925 1.00 34.41 940 ARG A C 1
ATOM 7353 O O . ARG A 1 940 ? -3.810 -22.631 48.969 1.00 34.41 940 ARG A O 1
ATOM 7360 N N . SER A 1 941 ? -6.039 -22.504 48.638 1.00 33.12 941 SER A N 1
ATOM 7361 C CA . SER A 1 941 ? -6.246 -21.045 48.623 1.00 33.12 941 SER A CA 1
ATOM 7362 C C . SER A 1 941 ? -6.071 -20.445 50.040 1.00 33.12 941 SER A C 1
ATOM 7364 O O . SER A 1 941 ? -6.018 -21.218 51.007 1.00 33.12 941 SER A O 1
ATOM 7366 N N . PRO A 1 942 ? -5.912 -19.114 50.208 1.00 46.56 942 PRO A N 1
ATOM 7367 C CA . PRO A 1 942 ? -6.843 -18.067 49.749 1.00 46.56 942 PRO A CA 1
ATOM 7368 C C . PRO A 1 942 ? -6.522 -17.452 48.390 1.00 46.56 942 PRO A C 1
ATOM 7370 O O . PRO A 1 942 ? -5.335 -17.139 48.150 1.00 46.56 942 PRO A O 1
#

InterPro domains:
  IPR000834 Peptidase M14, carboxypeptidase A [PF00246] (142-429)
  IPR000834 Peptidase M14, carboxypeptidase A [PR00765] (161-173)
  IPR000834 Peptidase M14, carboxypeptidase A [PR00765] (185-199)
  IPR000834 Peptidase M14, carboxypeptidase A [PR00765] (268-276)
  IPR000834 Peptidase M14, carboxypeptidase A [PR00765] (325-338)
  IPR000834 Peptidase M14, carboxypeptidase A [PS52035] (134-439)
  IPR000834 Peptidase M14, carboxypeptidase A [SM00631] (135-427)
  IPR015915 Kelch-type beta-propeller [G3DSA:2.120.10.80] (516-707)
  IPR015915 Kelch-type beta-propeller [G3DSA:2.120.10.80] (708-873)
  IPR015915 Kelch-type beta-propeller [SSF117281] (606-858)
  IPR036990 Metallocarboxypeptidase-like, propeptide [G3DSA:3.30.70.340] (27-122)
  IPR057246 Zinc carboxypeptidases, zinc-binding region 1 [PS00132] (185-207)

Organism: NCBI:txid456999

Mean predicted aligned error: 20.62 Å

Foldseek 3Di:
DDDDDDDDPPPPPPPPPPPLPPLDLQPQQFQKWWKKWFQAAPVSVVLLVVQCVVLVWDWLDPDRDHRGITITTAHPVRVVVNLVSLCVSPVCRVVVMFTLGSGPSVLLCQLCVCQSPPDDADPPRAADPCCLLHFYAPVVLVSNLVRPCVVQVQFKDKDFLAAFPVGHTQIKMKGAAPVDPLPAAEAEEEEPLFQLQRLQLLLLVLLSNCLRVCCVPDPVSVVVRHHYIYIYRSHLQNQSNNCLRNPSNRVRGGFHADADDPPDRAGGASQQQQAQFQHPLDPADCDSNDSRNRDPHRNPTPSSVSVVVVLLVQQPDPNHHQAYEYEGADDLAKAADDQQDPPDDQPCQVVQVLLQVLLQVQLCPPPNRGYQYYHNCVRPHRGHNGPQCCSCVPSVRPHGMYGHWDQPPNSQRSSDRSVVSVNRSNSNSSSVCSPPRDPPDDPDPDDPDDDDDDDDDDDDDDDDDDDDDDDDDDPDPVPPP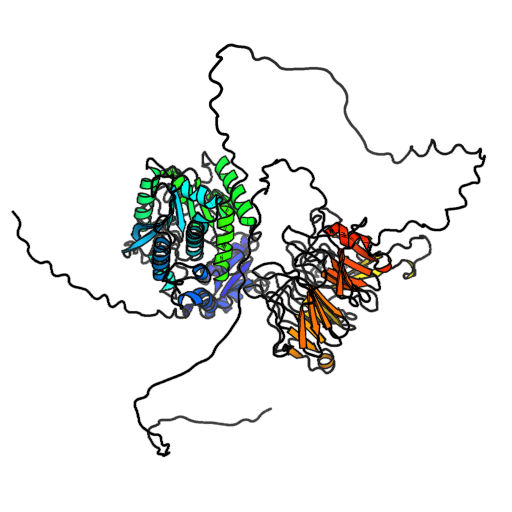PDPDDDDDDDDPPPVPPPPDDDDQAFLKDKAFEAEDDPPDDDDDDDDDDDDDDDDDDDPFQFFQWAWAQAAAPVQWIKIAWGDDPLDIGGWIKTKHWDFPVVDPDDDDDPDRDIHIYMYTDPAAAPGDDRFGQWYWHDDHQKIWIAWGADPSLDIDGWTKIAGNVNNYIDTPPAPPGDQHFGQWEWEDQPQWIKTAWGDNSDDDIGGWMKIWGVVCVVVVNTHIDTLDADPPADTDDRFGQWEWYDDHQKIWIAWGDDPPGIGGWIWMAHNVNSHIDTDPADDPGDAGFGQWYWHDAPQKIKIAWGAHPVGIGGWIWIAGNVRRHIATFDDTPNGDAGFGRWYWHDRHQKIKIAHGDGPCNVPPPSRSMIMIRRNVSGDRDPVVRPCVVPDDDDDDDDDDDDDDDDDDDDDDDDDDDDDDDDDDDDDDDDDDDDDDDDDDDDDDDDDDDDDDDDDDDDDDD